Protein AF-A0AAN9JP80-F1 (afdb_monomer_lite)

Secondary structure (DSSP, 8-state):
--S-------S---S-------TT-SS---GGGT--GGGSHHHHHHHHHHHHHHHHHHHHHHHGGGT--HHHHHHHHHHHHSTTTGGGSHHHHHHHS-HHHHHHHHHHHHHHHHHHHHHHHHH--HHHHHH--HHHHHHHHHHHHHHHHHHHHHHHHH--SS--TTHHHHHHHHHHHHH---HHHHHHHHHHTT-TTSHHHHHHHHHHHHHHHHHHHHHHHHHHHH--SS-TTHHHHHHHHHHHHHHHIIIIIHHHHHHHHHTSPTTSPPPHHHHHHHHHHHHHHHHHHHHTTS-HHHHHHHHHHHSPSSHHHHHHHHHHHHHIIIIIHHHHHHHHHHT--GGG--SHHHHHHHHHHHHHHHHHHHHHHHHHHHHTT--HHHHHHHHHHTT---HHHHHHHHHHHHTTSS-HHHHHHHHHHHHHHHHHHHHHHHHH----------S--SSTTS-TTS-EEEEEEESSGGGHHHHHHHHHHT--BTTB-EEEEEEEEEE--SSPPPEEEE--S----S--SSHHHHHHHHHHHHHHHHHHHSTTEEEEEEEEEE-TTTHHHHHHHHHHHHT-SEEEEE-SEEE-TTS-EEES-THHHHHHHHHHHH-SSEEEEEE-S-TTSSS-S-TTSPPEEEEEEE-SSHHHHHHHHHHHHHTTSTTEEEEEEEEEE-TTGGG-----S------S-SHHHHHHHHHHHHHHHHHHHHHTT-TTEEEEEEEESSHHHHHHHHHHHTTS-SEEEEE--TT---TTTTTTGGG-S-GGGHHHHHHHHSTTS---SEEEEEE------TTS--------TTTT-GGGHHHHHHHHTTTTTTSTTTTTSSSSS---TT-TTHHHHHHHHHHHHHHHHHHHHHHHHTHHHHHHH-TTS-HHHHHHHHHHHHHHHHHHHHHHTGGGS-HHHHHHHHHHHHHHHHHHHHHHHHHHTT---HHHHHHHHHHHHHHHHHHHHHHHHHHHHHTTS-HHHHHHHHHHHHHHHHHHHHHHHHHHHHHTTSTTHHHHHHHHHHHHHHHHHHHHHHIIIIIGGG-HHHHHHHHHHHHTT-STTHHHHHHTT----------------PPPPHHHHHHHTHHHHHHHHHHHHHHHTTTTHHHHH---S-TTGGGHHHHHHHHHHHHHHHHTTGGGSGGG----HHHHHHHHHHGGGHHHHHHHHHHH--HHHHHHHHHHHHHHHHHHHHHHHHHTTTTS-HHHHHHHHHHHHHHHHHHHHHHHHHHGGGGTT-TT--

Sequence (1254 aa):
MEDAKNASSLMNVSDNSVICYTPTKTTTNGIWQGDNPLDYSLPLFILQITLVVCVTRFFVFILKPFHQPRIIAEILGGLLLGPSVLGRNENFAKHVFPLKSAMVLETMANIGLIYFLFLVGLEMDISIIKRTGKKTISIAVAGMILPFITGVCASTFLDDKGKNIYHASYALYIGIVLSVTAFPMLARMLAELKLINTDLGKLALSTSLINDVFAWVLLALAIAVSEQNTSNWASLWVVLSNVIFVFFCFLVVRPTILWLISRTPEGKAYTEVQICIVLIGVMISAFVTDVLGTHSMFGAFVYGLVVPNGPLGAAIIEKLEDFVSGLLLPLFYAISGLKTDVTLISGSRAWTFLLTVMPLSCLGKIIGTLVIAGVFQIDNRDGVVLGLLMNTKGLIEMIVLNVGREQKVLGDQIFSIMVMITLLMTAIITPIVALIYRPRKRLVPYKKRTVQNSRLDAEFRVLVCIHTPRNVPTIINLLEATHPHKRSPICAYVLHLVELTGRASAMLVVHANRQSGGPALNKTQAQTDNIITAFRNFEEYVGHFSVYPLTAISPYSSMHEDICHLAEDKRVPVVIIPFHKQQTVDGEMLDTNPAFRMVNHNLLQNSPCSVGILVDRGLNGSNRLTANLASHQVAVLYFGGPDDREALAYGWRMSRHPRVSLTVTHFIPSKDATKTQPMDQFSTIDYQIPNNIERDHMLDEDYINEFKMVSANDGKVTYLERVVSNGEETVATIRSMNNVHDLLIVGRGQGTTSPLTDGLTDWSECPELGAIGDLLASSDFETTASVLVMHQYVGQGPEGEEIFVSERPWETSENYHNVKQQNMQRYTMGHRIIMTISEQNEVPTRVEGKFQAIIVCFILGLGSLVAWNSMLTVGDYYYKLFPRYHPSRVLTIIYQPFALVTMIILTRNESRINTRRRNLVGYTLFFISTLLVLLLDVATSGKGGIGPYIGICVLAACFGVADAHVQGGMVGDLSFMCPEFIQSFLAGLAASGALASGLRLLTKAGFDKSDNGLRSGAMLFFAISTFFEFLCIILYAIYFPKLSIVKYYRSKAALEGSTTVSADLAAAGIQYETNQQVGFDTKQEERLSHKQLLLQNMDYAADLFLIYVLTLSIFPGFLYENTGSHQLGAWYALVLIAMYNIWDLISRYIPHIKCLKLESRKGLLIAILSRFLLIPAFYYTEKWGDQGWMILLVSFLGLTNGYLTVCVLTVAPKGYKGPEQNALGNLLVLFLLLGIFSGVALDWLWLVGKPQGF

Structure (mmCIF, N/CA/C/O backbone):
data_AF-A0AAN9JP80-F1
#
_entry.id   AF-A0AAN9JP80-F1
#
loop_
_atom_site.group_PDB
_atom_site.id
_atom_site.type_symbol
_atom_site.label_atom_id
_atom_site.label_alt_id
_atom_site.label_comp_id
_atom_site.label_asym_id
_atom_site.label_entity_id
_atom_site.label_seq_id
_atom_site.pdbx_PDB_ins_code
_atom_site.Cartn_x
_atom_site.Cartn_y
_atom_site.Cartn_z
_atom_site.occupancy
_atom_site.B_iso_or_equiv
_atom_site.auth_seq_id
_atom_site.auth_comp_id
_atom_site.auth_asym_id
_atom_site.auth_atom_id
_atom_site.pdbx_PDB_model_num
ATOM 1 N N . MET A 1 1 ? 44.370 -15.336 -32.551 1.00 35.28 1 MET A N 1
ATOM 2 C CA . MET A 1 1 ? 45.468 -14.467 -32.087 1.00 35.28 1 MET A CA 1
ATOM 3 C C . MET A 1 1 ? 45.604 -13.415 -33.175 1.00 35.28 1 MET A C 1
ATOM 5 O O . MET A 1 1 ? 45.766 -13.840 -34.305 1.00 35.28 1 MET A O 1
ATOM 9 N N . GLU A 1 2 ? 45.350 -12.141 -32.833 1.00 27.05 2 GLU A N 1
ATOM 10 C CA . GLU A 1 2 ? 45.370 -10.936 -33.708 1.00 27.05 2 GLU A CA 1
ATOM 11 C C . GLU A 1 2 ? 44.425 -11.014 -34.929 1.00 27.05 2 GLU A C 1
ATOM 13 O O . GLU A 1 2 ? 44.784 -11.543 -35.961 1.00 27.05 2 GLU A O 1
ATOM 18 N N . ASP A 1 3 ? 43.115 -10.757 -34.806 1.00 26.59 3 ASP A N 1
ATOM 19 C CA . ASP A 1 3 ? 42.529 -9.463 -35.213 1.00 26.59 3 ASP A CA 1
ATOM 20 C C . ASP A 1 3 ? 41.063 -9.321 -34.737 1.00 26.59 3 ASP A C 1
ATOM 22 O O . ASP A 1 3 ? 40.109 -9.451 -35.500 1.00 26.59 3 ASP A O 1
ATOM 26 N N . ALA A 1 4 ? 40.843 -9.067 -33.444 1.00 27.27 4 ALA A N 1
ATOM 27 C CA . ALA A 1 4 ? 39.492 -8.808 -32.912 1.00 27.27 4 ALA A CA 1
ATOM 28 C C . ALA A 1 4 ? 39.464 -7.711 -31.833 1.00 27.27 4 ALA A C 1
ATOM 30 O O . ALA A 1 4 ? 38.589 -7.697 -30.970 1.00 27.27 4 ALA A O 1
ATOM 31 N N . LYS A 1 5 ? 40.452 -6.803 -31.841 1.00 28.41 5 LYS A N 1
ATOM 32 C CA . LYS A 1 5 ? 40.625 -5.772 -30.800 1.00 28.41 5 LYS A CA 1
ATOM 33 C C . LYS A 1 5 ? 40.173 -4.354 -31.171 1.00 28.41 5 LYS A C 1
ATOM 35 O O . LYS A 1 5 ? 40.213 -3.502 -30.296 1.00 28.41 5 LYS A O 1
ATOM 40 N N . ASN A 1 6 ? 39.667 -4.098 -32.380 1.00 27.14 6 ASN A N 1
ATOM 41 C CA . ASN A 1 6 ? 39.273 -2.743 -32.802 1.00 27.14 6 ASN A CA 1
ATOM 42 C C . ASN A 1 6 ? 37.806 -2.637 -33.249 1.00 27.14 6 ASN A C 1
ATOM 44 O O . ASN A 1 6 ? 37.518 -2.374 -34.411 1.00 27.14 6 ASN A O 1
ATOM 48 N N . ALA A 1 7 ? 36.869 -2.777 -32.310 1.00 26.48 7 ALA A N 1
ATOM 49 C CA . ALA A 1 7 ? 35.491 -2.307 -32.493 1.00 26.48 7 ALA A CA 1
ATOM 50 C C . ALA A 1 7 ? 35.003 -1.580 -31.231 1.00 26.48 7 ALA A C 1
ATOM 52 O O . ALA A 1 7 ? 34.040 -1.962 -30.573 1.00 26.48 7 ALA A O 1
ATOM 53 N N . SER A 1 8 ? 35.735 -0.529 -30.867 1.00 30.20 8 SER A N 1
ATOM 54 C CA . SER A 1 8 ? 35.317 0.501 -29.924 1.00 30.20 8 SER A CA 1
ATOM 55 C C . SER A 1 8 ? 34.842 1.718 -30.715 1.00 30.20 8 SER A C 1
ATOM 57 O O . SER A 1 8 ? 35.670 2.442 -31.262 1.00 30.20 8 SER A O 1
ATOM 59 N N . SER A 1 9 ? 33.533 1.943 -30.802 1.00 26.69 9 SER A N 1
ATOM 60 C CA . SER A 1 9 ? 32.929 3.285 -30.781 1.00 26.69 9 SER A CA 1
ATOM 61 C C . SER A 1 9 ? 31.420 3.229 -31.040 1.00 26.69 9 SER A C 1
ATOM 63 O O . SER A 1 9 ? 30.956 2.547 -31.944 1.00 26.69 9 SER A O 1
ATOM 65 N N . LEU A 1 10 ? 30.702 4.035 -30.252 1.00 29.56 10 LEU A N 1
ATOM 66 C CA . LEU A 1 10 ? 29.401 4.645 -30.543 1.00 29.56 10 LEU A CA 1
ATOM 67 C C . LEU A 1 10 ? 28.149 3.749 -30.479 1.00 29.56 10 LEU A C 1
ATOM 69 O O . LEU A 1 10 ? 27.840 2.961 -31.368 1.00 29.56 10 LEU A O 1
ATOM 73 N N . MET A 1 11 ? 27.343 4.020 -29.445 1.00 33.41 11 MET A N 1
ATOM 74 C CA . MET A 1 11 ? 25.882 3.901 -29.466 1.00 33.41 11 MET A CA 1
ATOM 75 C C . MET A 1 11 ? 25.316 4.747 -30.619 1.00 33.41 11 MET A C 1
ATOM 77 O O . MET A 1 11 ? 24.950 5.904 -30.440 1.00 33.41 11 MET A O 1
ATOM 81 N N . ASN A 1 12 ? 25.319 4.184 -31.821 1.00 36.22 12 ASN A N 1
ATOM 82 C CA . ASN A 1 12 ? 24.440 4.543 -32.927 1.00 36.22 12 ASN A CA 1
ATOM 83 C C . ASN A 1 12 ? 24.578 3.432 -33.969 1.00 36.22 12 ASN A C 1
ATOM 85 O O . ASN A 1 12 ? 25.439 3.500 -34.842 1.00 36.22 12 ASN A O 1
ATOM 89 N N . VAL A 1 13 ? 23.798 2.357 -33.846 1.00 35.06 13 VAL A N 1
ATOM 90 C CA . VAL A 1 13 ? 23.847 1.272 -34.833 1.00 35.06 13 VAL A CA 1
ATOM 91 C C . VAL A 1 13 ? 22.434 0.910 -35.260 1.00 35.06 13 VAL A C 1
ATOM 93 O O . VAL A 1 13 ? 21.697 0.215 -34.570 1.00 35.06 13 VAL A O 1
ATOM 96 N N . SER A 1 14 ? 22.095 1.425 -36.435 1.00 33.16 14 SER A N 1
ATOM 97 C CA . SER A 1 14 ? 21.049 0.955 -37.334 1.00 33.16 14 SER A CA 1
ATOM 98 C C . SER A 1 14 ? 21.149 -0.555 -37.595 1.00 33.16 14 SER A C 1
ATOM 100 O O . SER A 1 14 ? 22.218 -1.016 -37.984 1.00 33.16 14 SER A O 1
ATOM 102 N N . ASP A 1 15 ? 20.029 -1.261 -37.411 1.00 38.06 15 ASP A N 1
ATOM 103 C CA . ASP A 1 15 ? 19.482 -2.496 -38.030 1.00 38.06 15 ASP A CA 1
ATOM 104 C C . ASP A 1 15 ? 20.354 -3.642 -38.613 1.00 38.06 15 ASP A C 1
ATOM 106 O O . ASP A 1 15 ? 19.784 -4.662 -38.981 1.00 38.06 15 ASP A O 1
ATOM 110 N N . ASN A 1 16 ? 21.687 -3.577 -38.667 1.00 35.97 16 ASN A N 1
ATOM 111 C CA . ASN A 1 16 ? 22.542 -4.588 -39.315 1.00 35.97 16 ASN A CA 1
ATOM 112 C C . ASN A 1 16 ? 23.730 -5.047 -38.443 1.00 35.97 16 ASN A C 1
ATOM 114 O O . ASN A 1 16 ? 24.843 -5.233 -38.939 1.00 35.97 16 ASN A O 1
ATOM 118 N N . SER A 1 17 ? 23.538 -5.251 -37.136 1.00 41.06 17 SER A N 1
ATOM 119 C CA . SER A 1 17 ? 24.544 -5.934 -36.310 1.00 41.06 17 SER A CA 1
ATOM 120 C C . SER A 1 17 ? 24.341 -7.455 -36.361 1.00 41.06 17 SER A C 1
ATOM 122 O O . SER A 1 17 ? 23.389 -8.003 -35.811 1.00 41.06 17 SER A O 1
ATOM 124 N N . VAL A 1 18 ? 25.254 -8.167 -37.029 1.00 50.19 18 VAL A N 1
ATOM 125 C CA . VAL A 1 18 ? 25.294 -9.638 -36.994 1.00 50.19 18 VAL A CA 1
ATOM 126 C C . VAL A 1 18 ? 25.850 -10.069 -35.636 1.00 50.19 18 VAL A C 1
ATOM 128 O O . VAL A 1 18 ? 27.041 -9.927 -35.363 1.00 50.19 18 VAL A O 1
ATOM 131 N N . ILE A 1 19 ? 24.979 -10.572 -34.760 1.00 52.06 19 ILE A N 1
ATOM 132 C CA . ILE A 1 19 ? 25.363 -11.076 -33.436 1.00 52.06 19 ILE A CA 1
ATOM 133 C C . ILE A 1 19 ? 25.760 -12.550 -33.571 1.00 52.06 19 ILE A C 1
ATOM 135 O O . ILE A 1 19 ? 24.911 -13.440 -33.561 1.00 52.06 19 ILE A O 1
ATOM 139 N N . CYS A 1 20 ? 27.060 -12.825 -33.668 1.00 55.38 20 CYS A N 1
ATOM 140 C CA . CYS A 1 20 ? 27.582 -14.188 -33.576 1.00 55.38 20 CYS A CA 1
ATOM 141 C C . CYS A 1 20 ? 27.638 -14.620 -32.100 1.00 55.38 20 CYS A C 1
ATOM 143 O O . CYS A 1 20 ? 28.465 -14.118 -31.339 1.00 55.38 20 CYS A O 1
ATOM 145 N N . TYR A 1 21 ? 26.783 -15.559 -31.685 1.00 56.91 21 TYR A N 1
ATOM 146 C CA . TYR A 1 21 ? 26.838 -16.180 -30.356 1.00 56.91 21 TYR A CA 1
ATOM 147 C C . TYR A 1 21 ? 26.881 -17.706 -30.467 1.00 56.91 21 TYR A C 1
ATOM 149 O O . TYR A 1 21 ? 26.377 -18.290 -31.422 1.00 56.91 21 TYR A O 1
ATOM 157 N N . THR A 1 22 ? 27.511 -18.364 -29.494 1.00 56.00 22 THR A N 1
ATOM 158 C CA . THR A 1 22 ? 27.581 -19.829 -29.428 1.00 56.00 22 THR A CA 1
ATOM 159 C C . THR A 1 22 ? 26.294 -20.374 -28.793 1.00 56.00 22 THR A C 1
ATOM 161 O O . THR A 1 22 ? 26.049 -20.092 -27.619 1.00 56.00 22 THR A O 1
ATOM 164 N N . PRO A 1 23 ? 25.471 -21.173 -29.503 1.00 58.00 23 PRO A N 1
ATOM 165 C CA . PRO A 1 23 ? 24.195 -21.684 -28.978 1.00 58.00 23 PRO A CA 1
ATOM 166 C C . PRO A 1 23 ? 24.345 -22.691 -27.823 1.00 58.00 23 PRO A C 1
ATOM 168 O O . PRO A 1 23 ? 23.365 -23.066 -27.191 1.00 58.00 23 PRO A O 1
ATOM 171 N N . THR A 1 24 ? 25.567 -23.160 -27.552 1.00 56.00 24 THR A N 1
ATOM 172 C CA . THR A 1 24 ? 25.859 -24.337 -26.720 1.00 56.00 24 THR A CA 1
ATOM 173 C C . THR A 1 24 ? 26.119 -24.045 -25.236 1.00 56.00 24 THR A C 1
ATOM 175 O O . THR A 1 24 ? 26.368 -24.977 -24.477 1.00 56.00 24 THR A O 1
ATOM 178 N N . LYS A 1 25 ? 26.053 -22.785 -24.782 1.00 72.62 25 LYS A N 1
ATOM 179 C CA . LYS A 1 25 ? 26.340 -22.396 -23.384 1.00 72.62 25 LYS A CA 1
ATOM 180 C C . LYS A 1 25 ? 25.070 -22.142 -22.558 1.00 72.62 25 LYS A C 1
ATOM 182 O O . LYS A 1 25 ? 24.795 -21.016 -22.143 1.00 72.62 25 LYS A O 1
ATOM 187 N N . THR A 1 26 ? 24.297 -23.191 -22.283 1.00 77.44 26 THR A N 1
ATOM 188 C CA . THR A 1 26 ? 23.105 -23.120 -21.412 1.00 77.44 26 THR A CA 1
ATOM 189 C C . THR A 1 26 ? 23.448 -23.243 -19.925 1.00 77.44 26 THR A C 1
ATOM 191 O O . THR A 1 26 ? 22.998 -22.415 -19.134 1.00 77.44 26 THR A O 1
ATOM 194 N N . THR A 1 27 ? 24.270 -24.227 -19.547 1.00 79.12 27 THR A N 1
ATOM 195 C CA . THR A 1 27 ? 24.657 -24.543 -18.157 1.00 79.12 27 THR A CA 1
ATOM 196 C C . THR A 1 27 ? 26.164 -24.406 -17.941 1.00 79.12 27 THR A C 1
ATOM 198 O O . THR A 1 27 ? 26.942 -24.797 -18.805 1.00 79.12 27 THR A O 1
ATOM 201 N N . THR A 1 28 ? 26.573 -23.876 -16.784 1.00 80.81 28 THR A N 1
ATOM 202 C CA . THR A 1 28 ? 27.987 -23.703 -16.398 1.00 80.81 28 THR A CA 1
ATOM 203 C C . THR A 1 28 ? 28.578 -24.980 -15.795 1.00 80.81 28 THR A C 1
ATOM 205 O O . THR A 1 28 ? 27.864 -25.709 -15.107 1.00 80.81 28 THR A O 1
ATOM 208 N N . ASN A 1 29 ? 29.884 -25.214 -15.977 1.00 79.12 29 ASN A N 1
ATOM 209 C CA . ASN A 1 29 ? 30.603 -26.280 -15.270 1.00 79.12 29 ASN A CA 1
ATOM 210 C C . ASN A 1 29 ? 31.083 -25.857 -13.859 1.00 79.12 29 ASN A C 1
ATOM 212 O O . ASN A 1 29 ? 31.622 -26.668 -13.107 1.00 79.12 29 ASN A O 1
ATOM 216 N N . GLY A 1 30 ? 30.844 -24.595 -13.474 1.00 73.25 30 GLY A N 1
ATOM 217 C CA . GLY A 1 30 ? 31.097 -24.044 -12.140 1.00 73.25 30 GLY A CA 1
ATOM 218 C C . GLY A 1 30 ? 32.299 -23.094 -12.061 1.00 73.25 30 GLY A C 1
ATOM 219 O O . GLY A 1 30 ? 33.297 -23.258 -12.758 1.00 73.25 30 GLY A O 1
ATOM 220 N N . ILE A 1 31 ? 32.225 -22.120 -11.143 1.00 80.19 31 ILE A N 1
ATOM 221 C CA . ILE A 1 31 ? 33.268 -21.093 -10.913 1.00 80.19 31 ILE A CA 1
ATOM 222 C C . ILE A 1 31 ? 34.643 -21.714 -10.625 1.00 80.19 31 ILE A C 1
ATOM 224 O O . ILE A 1 31 ? 35.667 -21.201 -11.068 1.00 80.19 31 ILE A O 1
ATOM 228 N N . TRP A 1 32 ? 34.672 -22.847 -9.920 1.00 78.25 32 TRP A N 1
ATOM 229 C CA . TRP A 1 32 ? 35.906 -23.549 -9.551 1.00 78.25 32 TRP A CA 1
ATOM 230 C C . TRP A 1 32 ? 36.623 -24.212 -10.732 1.00 78.25 32 TRP A C 1
ATOM 232 O O . TRP A 1 32 ? 37.787 -24.575 -10.604 1.00 78.25 32 TRP A O 1
ATOM 242 N N . GLN A 1 33 ? 35.954 -24.345 -11.880 1.00 75.31 33 GLN A N 1
ATOM 243 C CA . GLN A 1 33 ? 36.550 -24.831 -13.127 1.00 75.31 33 GLN A CA 1
ATOM 244 C C . GLN A 1 33 ? 37.004 -23.684 -14.049 1.00 75.31 33 GLN A C 1
ATOM 246 O O . GLN A 1 33 ? 37.430 -23.929 -15.172 1.00 75.31 33 GLN A O 1
ATOM 251 N N . GLY A 1 34 ? 36.936 -22.431 -13.575 1.00 75.62 34 GLY A N 1
ATOM 252 C CA . GLY A 1 34 ? 37.342 -21.239 -14.327 1.00 75.62 34 GLY A CA 1
ATOM 253 C C . GLY A 1 34 ? 36.248 -20.638 -15.217 1.00 75.62 34 GLY A C 1
ATOM 254 O O . GLY A 1 34 ? 36.505 -19.650 -15.903 1.00 75.62 34 GLY A O 1
ATOM 255 N N . ASP A 1 35 ? 35.030 -21.189 -15.189 1.00 81.88 35 ASP A N 1
ATOM 256 C CA . ASP A 1 35 ? 33.885 -20.670 -15.937 1.00 81.88 35 ASP A CA 1
ATOM 257 C C . ASP A 1 35 ? 33.253 -19.455 -15.238 1.00 81.88 35 ASP A C 1
ATOM 259 O O . ASP A 1 35 ? 32.957 -19.488 -14.041 1.00 81.88 35 ASP A O 1
ATOM 263 N N . ASN A 1 36 ? 32.942 -18.401 -16.000 1.00 79.31 36 ASN A N 1
ATOM 264 C CA . ASN A 1 36 ? 32.096 -17.313 -15.513 1.00 79.31 36 ASN A CA 1
ATOM 265 C C . ASN A 1 36 ? 30.610 -17.677 -15.718 1.00 79.31 36 ASN A C 1
ATOM 267 O O . ASN A 1 36 ? 30.174 -17.816 -16.864 1.00 79.31 36 ASN A O 1
ATOM 271 N N . PRO A 1 37 ? 29.792 -17.802 -14.655 1.00 82.62 37 PRO A N 1
ATOM 272 C CA . PRO A 1 37 ? 28.384 -18.180 -14.784 1.00 82.62 37 PRO A CA 1
ATOM 273 C C . PRO A 1 37 ? 27.553 -17.159 -15.575 1.00 82.62 37 PRO A C 1
ATOM 275 O O . PRO A 1 37 ? 26.556 -17.544 -16.181 1.00 82.62 37 PRO A O 1
ATOM 278 N N . LEU A 1 38 ? 27.969 -15.888 -15.626 1.00 83.31 38 LEU A N 1
ATOM 279 C CA . LEU A 1 38 ? 27.274 -14.831 -16.376 1.00 83.31 38 LEU A CA 1
ATOM 280 C C . LEU A 1 38 ? 27.395 -14.992 -17.899 1.00 83.31 38 LEU A C 1
ATOM 282 O O . LEU A 1 38 ? 26.623 -14.403 -18.655 1.00 83.31 38 LEU A O 1
ATOM 286 N N . ASP A 1 39 ? 28.332 -15.816 -18.371 1.00 81.12 39 ASP A N 1
ATOM 287 C CA . ASP A 1 39 ? 28.460 -16.102 -19.798 1.00 81.12 39 ASP A CA 1
ATOM 288 C C . ASP A 1 39 ? 27.402 -17.092 -20.301 1.00 81.12 39 ASP A C 1
ATOM 290 O O . ASP A 1 39 ? 27.138 -17.130 -21.509 1.00 81.12 39 ASP A O 1
ATOM 294 N N . TYR A 1 40 ? 26.767 -17.833 -19.389 1.00 84.50 40 TYR A N 1
ATOM 295 C CA . TYR A 1 40 ? 25.780 -18.872 -19.667 1.00 84.50 40 TYR A CA 1
ATOM 296 C C . TYR A 1 40 ? 24.348 -18.346 -19.515 1.00 84.50 40 TYR A C 1
ATOM 298 O O . TYR A 1 40 ? 24.049 -17.568 -18.609 1.00 84.50 40 TYR A O 1
ATOM 306 N N . SER A 1 41 ? 23.438 -18.799 -20.382 1.00 85.00 41 SER A N 1
ATOM 307 C CA . SER A 1 41 ? 22.076 -18.250 -20.447 1.00 85.00 41 SER A CA 1
ATOM 308 C C . SER A 1 41 ? 21.244 -18.521 -19.189 1.00 85.00 41 SER A C 1
ATOM 310 O O . SER A 1 41 ? 20.550 -17.619 -18.728 1.00 85.00 41 SER A O 1
ATOM 312 N N . LEU A 1 42 ? 21.310 -19.729 -18.609 1.00 86.25 42 LEU A N 1
ATOM 313 C CA . LEU A 1 42 ? 20.468 -20.091 -17.461 1.00 86.25 42 LEU A CA 1
ATOM 314 C C . LEU A 1 42 ? 20.878 -19.368 -16.160 1.00 86.25 42 LEU A C 1
ATOM 316 O O . LEU A 1 42 ? 20.005 -18.747 -15.552 1.00 86.25 42 LEU A O 1
ATOM 320 N N . PRO A 1 43 ? 22.156 -19.378 -15.716 1.00 87.62 43 PRO A N 1
ATOM 321 C CA . PRO A 1 43 ? 22.548 -18.670 -14.495 1.00 87.62 43 PRO A CA 1
ATOM 322 C C . PRO A 1 43 ? 22.343 -17.155 -14.604 1.00 87.62 43 PRO A C 1
ATOM 324 O O . PRO A 1 43 ? 21.895 -16.525 -13.646 1.00 87.62 43 PRO A O 1
ATOM 327 N N . LEU A 1 44 ? 22.614 -16.577 -15.781 1.00 88.06 44 LEU A N 1
ATOM 328 C CA . LEU A 1 44 ? 22.364 -15.163 -16.048 1.00 88.06 44 LEU A CA 1
ATOM 329 C C . LEU A 1 44 ? 20.871 -14.829 -15.957 1.00 88.06 44 LEU A C 1
ATOM 331 O O . LEU A 1 44 ? 20.503 -13.852 -15.314 1.00 88.06 44 LEU A O 1
ATOM 335 N N . PHE A 1 45 ? 20.006 -15.656 -16.544 1.00 89.25 45 PHE A N 1
ATOM 336 C CA . PHE A 1 45 ? 18.561 -15.463 -16.475 1.00 89.25 45 PHE A CA 1
ATOM 337 C C . PHE A 1 45 ? 18.022 -15.563 -15.039 1.00 89.25 45 PHE A C 1
ATOM 339 O O . PHE A 1 45 ? 17.223 -14.727 -14.621 1.00 89.25 45 PHE A O 1
ATOM 346 N N . ILE A 1 46 ? 18.508 -16.526 -14.245 1.00 89.50 46 ILE A N 1
ATOM 347 C CA . ILE A 1 46 ? 18.158 -16.641 -12.819 1.00 89.50 46 ILE A CA 1
ATOM 348 C C . ILE A 1 46 ? 18.578 -15.377 -12.058 1.00 89.50 46 ILE A C 1
ATOM 350 O O . ILE A 1 46 ? 17.792 -14.842 -11.271 1.00 89.50 46 ILE A O 1
ATOM 354 N N . LEU A 1 47 ? 19.788 -14.866 -12.312 1.00 89.56 47 LEU A N 1
ATOM 355 C CA . LEU A 1 47 ? 20.258 -13.613 -11.721 1.00 89.56 47 LEU A CA 1
ATOM 356 C C . LEU A 1 47 ? 19.366 -12.432 -12.128 1.00 89.56 47 LEU A C 1
ATOM 358 O O . LEU A 1 47 ? 18.974 -11.650 -11.265 1.00 89.56 47 LEU A O 1
ATOM 362 N N . GLN A 1 48 ? 19.017 -12.317 -13.411 1.00 90.56 48 GLN A N 1
ATOM 363 C CA . GLN A 1 48 ? 18.153 -11.257 -13.935 1.00 90.56 48 GLN A CA 1
ATOM 364 C C . GLN A 1 48 ? 16.765 -11.283 -13.295 1.00 90.56 48 GLN A C 1
ATOM 366 O O . GLN A 1 48 ? 16.315 -10.247 -12.812 1.00 90.56 48 GLN A O 1
ATOM 371 N N . ILE A 1 49 ? 16.109 -12.448 -13.228 1.00 91.31 49 ILE A N 1
ATOM 372 C CA . ILE A 1 49 ? 14.814 -12.594 -12.547 1.00 91.31 49 ILE A CA 1
ATOM 373 C C . ILE A 1 49 ? 14.942 -12.177 -11.084 1.00 91.31 49 ILE A C 1
ATOM 375 O O . ILE A 1 49 ? 14.138 -11.382 -10.602 1.00 91.31 49 ILE A O 1
ATOM 379 N N . THR A 1 50 ? 15.956 -12.687 -10.382 1.00 90.31 50 THR A N 1
ATOM 380 C CA . THR A 1 50 ? 16.169 -12.387 -8.959 1.00 90.31 50 THR A CA 1
ATOM 381 C C . THR A 1 50 ? 16.318 -10.884 -8.745 1.00 90.31 50 THR A C 1
ATOM 383 O O . THR A 1 50 ? 15.640 -10.295 -7.908 1.00 90.31 50 THR A O 1
ATOM 386 N N . LEU A 1 51 ? 17.153 -10.240 -9.556 1.00 90.50 51 LEU A N 1
ATOM 387 C CA . LEU A 1 51 ? 17.435 -8.814 -9.488 1.00 90.50 51 LEU A CA 1
ATOM 388 C C . LEU A 1 51 ? 16.201 -7.965 -9.841 1.00 90.50 51 LEU A C 1
ATOM 390 O O . LEU A 1 51 ? 15.882 -7.031 -9.105 1.00 90.50 51 LEU A O 1
ATOM 394 N N . VAL A 1 52 ? 15.452 -8.325 -10.889 1.00 91.62 52 VAL A N 1
ATOM 395 C CA . VAL A 1 52 ? 14.183 -7.671 -11.246 1.00 91.62 52 VAL A CA 1
ATOM 396 C C . VAL A 1 52 ? 13.168 -7.791 -10.108 1.00 91.62 52 VAL A C 1
ATOM 398 O O . VAL A 1 52 ? 12.601 -6.787 -9.678 1.00 91.62 52 VAL A O 1
ATOM 401 N N . VAL A 1 53 ? 12.952 -8.987 -9.560 1.00 90.56 53 VAL A N 1
ATOM 402 C CA . VAL A 1 53 ? 11.980 -9.195 -8.477 1.00 90.56 53 VAL A CA 1
ATOM 403 C C . VAL A 1 53 ? 12.403 -8.452 -7.210 1.00 90.56 53 VAL A C 1
ATOM 405 O O . VAL A 1 53 ? 11.582 -7.756 -6.618 1.00 90.56 53 VAL A O 1
ATOM 408 N N . CYS A 1 54 ? 13.672 -8.523 -6.803 1.00 89.50 54 CYS A N 1
ATOM 409 C CA . CYS A 1 54 ? 14.163 -7.808 -5.624 1.00 89.50 54 CYS A CA 1
ATOM 410 C C . CYS A 1 54 ? 13.973 -6.290 -5.750 1.00 89.50 54 CYS A C 1
ATOM 412 O O . CYS A 1 54 ? 13.440 -5.662 -4.834 1.00 89.50 54 CYS A O 1
ATOM 414 N N . VAL A 1 55 ? 14.353 -5.701 -6.889 1.00 89.12 55 VAL A N 1
ATOM 415 C CA . VAL A 1 55 ? 14.235 -4.253 -7.119 1.00 89.12 55 VAL A CA 1
ATOM 416 C C . VAL A 1 55 ? 12.773 -3.814 -7.181 1.00 89.12 55 VAL A C 1
ATOM 418 O O . VAL A 1 55 ? 12.390 -2.834 -6.543 1.00 89.12 55 VAL A O 1
ATOM 421 N N . THR A 1 56 ? 11.927 -4.545 -7.904 1.00 89.69 56 THR A N 1
ATOM 422 C CA . THR A 1 56 ? 10.501 -4.204 -8.003 1.00 89.69 56 THR A CA 1
ATOM 423 C C . THR A 1 56 ? 9.793 -4.340 -6.652 1.00 89.69 56 THR A C 1
ATOM 425 O O . THR A 1 56 ? 9.022 -3.459 -6.276 1.00 89.69 56 THR A O 1
ATOM 428 N N . ARG A 1 57 ? 10.104 -5.369 -5.849 1.00 86.88 57 ARG A N 1
ATOM 429 C CA . ARG A 1 57 ? 9.561 -5.528 -4.485 1.00 86.88 57 ARG A CA 1
ATOM 430 C C . ARG A 1 57 ? 10.037 -4.445 -3.525 1.00 86.88 57 ARG A C 1
ATOM 432 O O . ARG A 1 57 ? 9.242 -3.978 -2.710 1.00 86.88 57 ARG A O 1
ATOM 439 N N . PHE A 1 58 ? 11.286 -4.009 -3.652 1.00 85.94 58 PHE A N 1
ATOM 440 C CA . PHE A 1 58 ? 11.805 -2.864 -2.911 1.00 85.94 58 PHE A CA 1
ATOM 441 C C . PHE A 1 58 ? 11.001 -1.591 -3.216 1.00 85.94 58 PHE A C 1
ATOM 443 O O . PHE A 1 58 ? 10.534 -0.927 -2.290 1.00 85.94 58 PHE A O 1
ATOM 450 N N . PHE A 1 59 ? 10.725 -1.301 -4.492 1.00 86.81 59 PHE A N 1
ATOM 451 C CA . PHE A 1 59 ? 9.863 -0.173 -4.856 1.00 86.81 59 PHE A CA 1
ATOM 452 C C . PHE A 1 59 ? 8.424 -0.332 -4.363 1.00 86.81 59 PHE A C 1
ATOM 454 O O . PHE A 1 59 ? 7.855 0.641 -3.876 1.00 86.81 59 PHE A O 1
ATOM 461 N N . VAL A 1 60 ? 7.840 -1.536 -4.411 1.00 84.69 60 VAL A N 1
ATOM 462 C CA . VAL A 1 60 ? 6.505 -1.783 -3.834 1.00 84.69 60 VAL A CA 1
ATOM 463 C C . VAL A 1 60 ? 6.495 -1.438 -2.347 1.00 84.69 60 VAL A C 1
ATOM 465 O O . VAL A 1 60 ? 5.576 -0.768 -1.889 1.00 84.69 60 VAL A O 1
ATOM 468 N N . PHE A 1 61 ? 7.518 -1.843 -1.591 1.00 82.50 61 PHE A N 1
ATOM 469 C CA . PHE A 1 61 ? 7.623 -1.533 -0.165 1.00 82.50 61 PHE A CA 1
ATOM 470 C C . PHE A 1 61 ? 7.661 -0.019 0.103 1.00 82.50 61 PHE A C 1
ATOM 472 O O . PHE A 1 61 ? 6.952 0.464 0.984 1.00 82.50 61 PHE A O 1
ATOM 479 N N . ILE A 1 62 ? 8.423 0.734 -0.696 1.00 80.44 62 ILE A N 1
ATOM 480 C CA . ILE A 1 62 ? 8.553 2.198 -0.574 1.00 80.44 62 ILE A CA 1
ATOM 481 C C . ILE A 1 62 ? 7.278 2.927 -0.989 1.00 80.44 62 ILE A C 1
ATOM 483 O O . ILE A 1 62 ? 6.918 3.937 -0.389 1.00 80.44 62 ILE A O 1
ATOM 487 N N . LEU A 1 63 ? 6.611 2.439 -2.034 1.00 82.19 63 LEU A N 1
ATOM 488 C CA . LEU A 1 63 ? 5.465 3.103 -2.647 1.00 82.19 63 LEU A CA 1
ATOM 489 C C . LEU A 1 63 ? 4.126 2.708 -2.000 1.00 82.19 63 LEU A C 1
ATOM 491 O O . LEU A 1 63 ? 3.144 3.438 -2.138 1.00 82.19 63 LEU A O 1
ATOM 495 N N . LYS A 1 64 ? 4.088 1.622 -1.215 1.00 76.00 64 LYS A N 1
ATOM 496 C CA . LYS A 1 64 ? 2.896 1.162 -0.482 1.00 76.00 64 LYS A CA 1
ATOM 497 C C . LYS A 1 64 ? 2.239 2.243 0.398 1.00 76.00 64 LYS A C 1
ATOM 499 O O . LYS A 1 64 ? 1.018 2.367 0.330 1.00 76.00 64 LYS A O 1
ATOM 504 N N . PRO A 1 65 ? 2.967 3.076 1.177 1.00 71.69 65 PRO A N 1
ATOM 505 C CA . PRO A 1 65 ? 2.362 4.151 1.974 1.00 71.69 65 PRO A CA 1
ATOM 506 C C . PRO A 1 65 ? 1.649 5.223 1.136 1.00 71.69 65 PRO A C 1
ATOM 508 O O . PRO A 1 65 ? 0.767 5.919 1.638 1.00 71.69 65 PRO A O 1
ATOM 511 N N . PHE A 1 66 ? 2.021 5.357 -0.138 1.00 71.00 66 PHE A N 1
ATOM 512 C CA . PHE A 1 66 ? 1.433 6.311 -1.075 1.00 71.00 66 PHE A CA 1
ATOM 513 C C . PHE A 1 66 ? 0.214 5.751 -1.818 1.00 71.00 66 PHE A C 1
ATOM 515 O O . PHE A 1 66 ? -0.306 6.441 -2.692 1.00 71.00 66 PHE A O 1
ATOM 522 N N . HIS A 1 67 ? -0.241 4.536 -1.475 1.00 73.12 67 HIS A N 1
ATOM 523 C CA . HIS A 1 67 ? -1.322 3.825 -2.171 1.00 73.12 67 HIS A CA 1
ATOM 524 C C . HIS A 1 67 ? -1.044 3.707 -3.674 1.00 73.12 67 HIS A C 1
ATOM 526 O O . HIS A 1 67 ? -1.930 3.885 -4.499 1.00 73.12 67 HIS A O 1
ATOM 532 N N . GLN A 1 68 ? 0.222 3.516 -4.045 1.00 81.94 68 GLN A N 1
ATOM 533 C CA . GLN A 1 68 ? 0.610 3.443 -5.447 1.00 81.94 68 GLN A CA 1
ATOM 534 C C . GLN A 1 68 ? 0.446 2.013 -5.959 1.00 81.94 68 GLN A C 1
ATOM 536 O O . GLN A 1 68 ? 0.983 1.087 -5.338 1.00 81.94 68 GLN A O 1
ATOM 541 N N . PRO A 1 69 ? -0.215 1.825 -7.113 1.00 80.19 69 PRO A N 1
ATOM 542 C CA . PRO A 1 69 ? -0.361 0.508 -7.700 1.00 80.19 69 PRO A CA 1
ATOM 543 C C . PRO A 1 69 ? 0.984 -0.144 -8.026 1.00 80.19 69 PRO A C 1
ATOM 545 O O . PRO A 1 69 ? 1.936 0.498 -8.480 1.00 80.19 69 PRO A O 1
ATOM 548 N N . ARG A 1 70 ? 1.032 -1.469 -7.876 1.00 83.31 70 ARG A N 1
ATOM 549 C CA . ARG A 1 70 ? 2.238 -2.289 -8.070 1.00 83.31 70 ARG A CA 1
ATOM 550 C C . ARG A 1 70 ? 2.923 -2.105 -9.434 1.00 83.31 70 ARG A C 1
ATOM 552 O O . ARG A 1 70 ? 4.148 -2.134 -9.491 1.00 83.31 70 ARG A O 1
ATOM 559 N N . ILE A 1 71 ? 2.162 -1.850 -10.501 1.00 86.38 71 ILE A N 1
ATOM 560 C CA . ILE A 1 71 ? 2.701 -1.614 -11.854 1.00 86.38 71 ILE A CA 1
ATOM 561 C C . ILE A 1 71 ? 3.737 -0.483 -11.889 1.00 86.38 71 ILE A C 1
ATOM 563 O O . ILE A 1 71 ? 4.725 -0.571 -12.609 1.00 86.38 71 ILE A O 1
ATOM 567 N N . ILE A 1 72 ? 3.543 0.567 -11.083 1.00 88.81 72 ILE A N 1
ATOM 568 C CA . ILE A 1 72 ? 4.432 1.731 -11.062 1.00 88.81 72 ILE A CA 1
ATOM 569 C C . ILE A 1 72 ? 5.790 1.316 -10.504 1.00 88.81 72 ILE A C 1
ATOM 571 O O . ILE A 1 72 ? 6.821 1.640 -11.084 1.00 88.81 72 ILE A O 1
ATOM 575 N N . ALA A 1 73 ? 5.791 0.539 -9.419 1.00 90.06 73 ALA A N 1
ATOM 576 C CA . ALA A 1 73 ? 7.007 -0.027 -8.848 1.00 90.06 73 ALA A CA 1
ATOM 577 C C . ALA A 1 73 ? 7.732 -0.957 -9.834 1.00 90.06 73 ALA A C 1
ATOM 579 O O . ALA A 1 73 ? 8.961 -0.975 -9.881 1.00 90.06 73 ALA A O 1
ATOM 580 N N . GLU A 1 74 ? 6.980 -1.716 -10.631 1.00 91.12 74 GLU A N 1
ATOM 581 C CA . GLU A 1 74 ? 7.534 -2.663 -11.598 1.00 91.12 74 GLU A CA 1
ATOM 582 C C . GLU A 1 74 ? 8.190 -1.962 -12.797 1.00 91.12 74 GLU A C 1
ATOM 584 O O . GLU A 1 74 ? 9.324 -2.292 -13.153 1.00 91.12 74 GLU A O 1
ATOM 589 N N . ILE A 1 75 ? 7.541 -0.932 -13.353 1.00 91.81 75 ILE A N 1
ATOM 590 C CA . ILE A 1 75 ? 8.112 -0.105 -14.429 1.00 91.81 75 ILE A CA 1
ATOM 591 C C . ILE A 1 75 ? 9.314 0.704 -13.913 1.00 91.81 75 ILE A C 1
ATOM 593 O O . ILE A 1 75 ? 10.352 0.734 -14.574 1.00 91.81 75 ILE A O 1
ATOM 597 N N . LEU A 1 76 ? 9.222 1.314 -12.721 1.00 90.88 76 LEU A N 1
ATOM 598 C CA . LEU A 1 76 ? 10.345 2.036 -12.100 1.00 90.88 76 LEU A CA 1
ATOM 599 C C . LEU A 1 76 ? 11.537 1.118 -11.821 1.00 90.88 76 LEU A C 1
ATOM 601 O O . LEU A 1 76 ? 12.682 1.530 -12.003 1.00 90.88 76 LEU A O 1
ATOM 605 N N . GLY A 1 77 ? 11.281 -0.128 -11.418 1.00 90.31 77 GLY A N 1
ATOM 606 C CA . GLY A 1 77 ? 12.326 -1.130 -11.256 1.00 90.31 77 GLY A CA 1
ATOM 607 C C . GLY A 1 77 ? 13.054 -1.409 -12.568 1.00 90.31 77 GLY A C 1
ATOM 608 O O . GLY A 1 77 ? 14.281 -1.361 -12.601 1.00 90.31 77 GLY A O 1
ATOM 609 N N . GLY A 1 78 ? 12.317 -1.603 -13.665 1.00 90.75 78 GLY A N 1
ATOM 610 C CA . GLY A 1 78 ? 12.903 -1.715 -15.004 1.00 90.75 78 GLY A CA 1
ATOM 611 C C . GLY A 1 78 ? 13.711 -0.482 -15.413 1.00 90.75 78 GLY A C 1
ATOM 612 O O . GLY A 1 78 ? 14.822 -0.614 -15.917 1.00 90.75 78 GLY A O 1
ATOM 613 N N . LEU A 1 79 ? 13.192 0.716 -15.133 1.00 90.44 79 LEU A N 1
ATOM 614 C CA . LEU A 1 79 ? 13.854 1.985 -15.445 1.00 90.44 79 LEU A CA 1
ATOM 615 C C . LEU A 1 79 ? 15.178 2.161 -14.685 1.00 90.44 79 LEU A C 1
ATOM 617 O O . LEU A 1 79 ? 16.161 2.645 -15.249 1.00 90.44 79 LEU A O 1
ATOM 621 N N . LEU A 1 80 ? 15.213 1.748 -13.413 1.00 88.19 80 LEU A N 1
ATOM 622 C CA . LEU A 1 80 ? 16.416 1.770 -12.581 1.00 88.19 80 LEU A CA 1
ATOM 623 C C . LEU A 1 80 ? 17.487 0.816 -13.125 1.00 88.19 80 LEU A C 1
ATOM 625 O O . LEU A 1 80 ? 18.666 1.164 -13.176 1.00 88.19 80 LEU A O 1
ATOM 629 N N . LEU A 1 81 ? 17.077 -0.387 -13.525 1.00 86.31 81 LEU A N 1
ATOM 630 C CA . LEU A 1 81 ? 17.966 -1.407 -14.082 1.00 86.31 81 LEU A CA 1
ATOM 631 C C . LEU A 1 81 ? 18.411 -1.085 -15.518 1.00 86.31 81 LEU A C 1
ATOM 633 O O . LEU A 1 81 ? 19.473 -1.529 -15.951 1.00 86.31 81 LEU A O 1
ATOM 637 N N . GLY A 1 82 ? 17.608 -0.299 -16.233 1.00 84.75 82 GLY A N 1
ATOM 638 C CA . GLY A 1 82 ? 17.807 0.098 -17.619 1.00 84.75 82 GLY A CA 1
ATOM 639 C C . GLY A 1 82 ? 18.857 1.180 -17.856 1.00 84.75 82 GLY A C 1
ATOM 640 O O . GLY A 1 82 ? 19.520 1.654 -16.924 1.00 84.75 82 GLY A O 1
ATOM 641 N N . PRO A 1 83 ? 19.008 1.602 -19.126 1.00 80.50 83 PRO A N 1
ATOM 642 C CA . PRO A 1 83 ? 20.011 2.578 -19.560 1.00 80.50 83 PRO A CA 1
ATOM 643 C C . PRO A 1 83 ? 19.806 3.960 -18.929 1.00 80.50 83 PRO A C 1
ATOM 645 O O . PRO A 1 83 ? 20.725 4.774 -18.902 1.00 80.50 83 PRO A O 1
ATOM 648 N N . SER A 1 84 ? 18.628 4.217 -18.356 1.00 81.69 84 SER A N 1
ATOM 649 C CA . SER A 1 84 ? 18.319 5.463 -17.661 1.00 81.69 84 SER A CA 1
ATOM 650 C C . SER A 1 84 ? 19.143 5.663 -16.379 1.00 81.69 84 SER A C 1
ATOM 652 O O . SER A 1 84 ? 19.482 6.808 -16.067 1.00 81.69 84 SER A O 1
ATOM 654 N N . VAL A 1 85 ? 19.498 4.590 -15.649 1.00 82.69 85 VAL A N 1
ATOM 655 C CA . VAL A 1 85 ? 20.241 4.687 -14.374 1.00 82.69 85 VAL A CA 1
ATOM 656 C C . VAL A 1 85 ? 21.424 3.713 -14.296 1.00 82.69 85 VAL A C 1
ATOM 658 O O . VAL A 1 85 ? 22.549 4.126 -14.572 1.00 82.69 85 VAL A O 1
ATOM 661 N N . LEU A 1 86 ? 21.219 2.443 -13.917 1.00 75.19 86 LEU A N 1
ATOM 662 C CA . LEU A 1 86 ? 22.319 1.485 -13.702 1.00 75.19 86 LEU A CA 1
ATOM 663 C C . LEU A 1 86 ? 22.934 0.994 -15.016 1.00 75.19 86 LEU A C 1
ATOM 665 O O . LEU A 1 86 ? 24.150 0.810 -15.101 1.00 75.19 86 LEU A O 1
ATOM 669 N N . GLY A 1 87 ? 22.116 0.859 -16.061 1.00 76.81 87 GLY A N 1
ATOM 670 C CA . GLY A 1 87 ? 22.547 0.497 -17.411 1.00 76.81 87 GLY A CA 1
ATOM 671 C C . GLY A 1 87 ? 23.432 1.543 -18.097 1.00 76.81 87 GLY A C 1
ATOM 672 O O . GLY A 1 87 ? 24.010 1.238 -19.135 1.00 76.81 87 GLY A O 1
ATOM 673 N N . ARG A 1 88 ? 23.610 2.744 -17.518 1.00 78.38 88 ARG A N 1
ATOM 674 C CA . ARG A 1 88 ? 24.613 3.722 -17.987 1.00 78.38 88 ARG A CA 1
ATOM 675 C C . ARG A 1 88 ? 26.041 3.218 -17.833 1.00 78.38 88 ARG A C 1
ATOM 677 O O . ARG A 1 88 ? 26.932 3.647 -18.560 1.00 78.38 88 ARG A O 1
ATOM 684 N N . ASN A 1 89 ? 26.275 2.343 -16.858 1.00 77.44 89 ASN A N 1
ATOM 685 C CA . ASN A 1 89 ? 27.566 1.702 -16.711 1.00 77.44 89 ASN A CA 1
ATOM 686 C C . ASN A 1 89 ? 27.679 0.580 -17.746 1.00 77.44 89 ASN A C 1
ATOM 688 O O . ASN A 1 89 ? 27.035 -0.463 -17.611 1.00 77.44 89 ASN A O 1
ATOM 692 N N . GLU A 1 90 ? 28.540 0.773 -18.746 1.00 75.94 90 GLU A N 1
ATOM 693 C CA . GLU A 1 90 ? 28.753 -0.210 -19.809 1.00 75.94 90 GLU A CA 1
ATOM 694 C C . GLU A 1 90 ? 29.120 -1.596 -19.273 1.00 75.94 90 GLU A C 1
ATOM 696 O O . GLU A 1 90 ? 28.689 -2.599 -19.837 1.00 75.94 90 GLU A O 1
ATOM 701 N N . ASN A 1 91 ? 29.873 -1.678 -18.171 1.00 75.88 91 ASN A N 1
ATOM 702 C CA . ASN A 1 91 ? 30.237 -2.963 -17.579 1.00 75.88 91 ASN A CA 1
ATOM 703 C C . ASN A 1 91 ? 29.016 -3.671 -16.993 1.00 75.88 91 ASN A C 1
ATOM 705 O O . ASN A 1 91 ? 28.864 -4.875 -17.187 1.00 75.88 91 ASN A O 1
ATOM 709 N N . PHE A 1 92 ? 28.129 -2.938 -16.319 1.00 81.56 92 PHE A N 1
ATOM 710 C CA . PHE A 1 92 ? 26.892 -3.502 -15.781 1.00 81.56 92 PHE A CA 1
ATOM 711 C C . PHE A 1 92 ? 25.970 -3.968 -16.912 1.00 81.56 92 PHE A C 1
ATOM 713 O O . PHE A 1 92 ? 25.533 -5.116 -16.909 1.00 81.56 92 PHE A O 1
ATOM 720 N N . ALA A 1 93 ? 25.745 -3.121 -17.920 1.00 79.19 93 ALA A N 1
ATOM 721 C CA . ALA A 1 93 ? 24.904 -3.455 -19.064 1.00 79.19 93 ALA A CA 1
ATOM 722 C C . ALA A 1 93 ? 25.431 -4.682 -19.832 1.00 79.19 93 ALA A C 1
ATOM 724 O O . ALA A 1 93 ? 24.672 -5.609 -20.102 1.00 79.19 93 ALA A O 1
ATOM 725 N N . LYS A 1 94 ? 26.741 -4.740 -20.116 1.00 79.38 94 LYS A N 1
ATOM 726 C CA . LYS A 1 94 ? 27.364 -5.846 -20.867 1.00 79.38 94 LYS A CA 1
ATOM 727 C C . LYS A 1 94 ? 27.338 -7.183 -20.118 1.00 79.38 94 LYS A C 1
ATOM 729 O O . LYS A 1 94 ? 27.213 -8.215 -20.769 1.00 79.38 94 LYS A O 1
ATOM 734 N N . HIS A 1 95 ? 27.455 -7.187 -18.788 1.00 82.00 95 HIS A N 1
ATOM 735 C CA . HIS A 1 95 ? 27.515 -8.433 -18.010 1.00 82.00 95 HIS A CA 1
ATOM 736 C C . HIS A 1 95 ? 26.152 -8.892 -17.480 1.00 82.00 95 HIS A C 1
ATOM 738 O O . HIS A 1 95 ? 25.903 -10.092 -17.431 1.00 82.00 95 HIS A O 1
ATOM 744 N N . VAL A 1 96 ? 25.275 -7.965 -17.078 1.00 83.75 96 VAL A N 1
ATOM 745 C CA . VAL A 1 96 ? 23.997 -8.292 -16.419 1.00 83.75 96 VAL A CA 1
ATOM 746 C C . VAL A 1 96 ? 22.827 -8.291 -17.398 1.00 83.75 96 VAL A C 1
ATOM 748 O O . VAL A 1 96 ? 21.947 -9.131 -17.259 1.00 83.75 96 VAL A O 1
ATOM 751 N N . PHE A 1 97 ? 22.818 -7.418 -18.411 1.00 85.25 97 PHE A N 1
ATOM 752 C CA . PHE A 1 97 ? 21.759 -7.351 -19.433 1.00 85.25 97 PHE A CA 1
ATOM 753 C C . PHE A 1 97 ? 22.314 -7.351 -20.873 1.00 85.25 97 PHE A C 1
ATOM 755 O O . PHE A 1 97 ? 22.014 -6.446 -21.655 1.00 85.25 97 PHE A O 1
ATOM 762 N N . PRO A 1 98 ? 23.124 -8.352 -21.276 1.00 82.88 98 PRO A N 1
ATOM 763 C CA . PRO A 1 98 ? 23.602 -8.444 -22.651 1.00 82.88 98 PRO A CA 1
ATOM 764 C C . PRO A 1 98 ? 22.463 -8.760 -23.629 1.00 82.88 98 PRO A C 1
ATOM 766 O O . PRO A 1 98 ? 21.545 -9.519 -23.306 1.00 82.88 98 PRO A O 1
ATOM 769 N N . LEU A 1 99 ? 22.591 -8.292 -24.876 1.00 74.19 99 LEU A N 1
ATOM 770 C CA . LEU A 1 99 ? 21.625 -8.517 -25.966 1.00 74.19 99 LEU A CA 1
ATOM 771 C C . LEU A 1 99 ? 21.214 -9.995 -26.128 1.00 74.19 99 LEU A C 1
ATOM 773 O O . LEU A 1 99 ? 20.040 -10.283 -26.332 1.00 74.19 99 LEU A O 1
ATOM 777 N N . LYS A 1 100 ? 22.147 -10.946 -25.947 1.00 74.56 100 LYS A N 1
ATOM 778 C CA . LYS A 1 100 ? 21.870 -12.399 -26.019 1.00 74.56 100 LYS A CA 1
ATOM 779 C C . LYS A 1 100 ? 20.815 -12.878 -25.012 1.00 74.56 100 LYS A C 1
ATOM 781 O O . LYS A 1 100 ? 20.068 -13.807 -25.288 1.00 74.56 100 LYS A O 1
ATOM 786 N N . SER A 1 101 ? 20.773 -12.259 -23.833 1.00 82.12 101 SER A N 1
ATOM 787 C CA . SER A 1 101 ? 19.858 -12.635 -22.750 1.00 82.12 101 SER A CA 1
ATOM 788 C C . SER A 1 101 ? 18.502 -11.940 -22.857 1.00 82.12 101 SER A C 1
ATOM 790 O O . SER A 1 101 ? 17.519 -12.455 -22.328 1.00 82.12 101 SER A O 1
ATOM 792 N N . ALA A 1 102 ? 18.430 -10.822 -23.592 1.00 79.31 102 ALA A N 1
ATOM 793 C CA . ALA A 1 102 ? 17.193 -10.078 -23.805 1.00 79.31 102 ALA A CA 1
ATOM 794 C C . ALA A 1 102 ? 16.125 -10.948 -24.483 1.00 79.31 102 ALA A C 1
ATOM 796 O O . ALA A 1 102 ? 14.985 -10.941 -24.040 1.00 79.31 102 ALA A O 1
ATOM 797 N N . MET A 1 103 ? 16.508 -11.782 -25.460 1.00 82.31 103 MET A N 1
ATOM 798 C CA . MET A 1 103 ? 15.582 -12.706 -26.132 1.00 82.31 103 MET A CA 1
ATOM 799 C C . MET A 1 103 ? 14.937 -13.707 -25.159 1.00 82.31 103 MET A C 1
ATOM 801 O O . MET A 1 103 ? 13.729 -13.930 -25.209 1.00 82.31 103 MET A O 1
ATOM 805 N N . VAL A 1 104 ? 15.721 -14.297 -24.246 1.00 86.88 104 VAL A N 1
ATOM 806 C CA . VAL A 1 104 ? 15.208 -15.252 -23.243 1.00 86.88 104 VAL A CA 1
ATOM 807 C C . VAL A 1 104 ? 14.272 -14.545 -22.263 1.00 86.88 104 VAL A C 1
ATOM 809 O O . VAL A 1 104 ? 13.190 -15.049 -21.957 1.00 86.88 104 VAL A O 1
ATOM 812 N N . LEU A 1 105 ? 14.668 -13.354 -21.809 1.00 87.69 105 LEU A N 1
ATOM 813 C CA . LEU A 1 105 ? 13.891 -12.541 -20.881 1.00 87.69 105 LEU A CA 1
ATOM 814 C C . LEU A 1 105 ? 12.551 -12.096 -21.493 1.00 87.69 105 LEU A C 1
ATOM 816 O O . LEU A 1 105 ? 11.513 -12.252 -20.854 1.00 87.69 105 LEU A O 1
ATOM 820 N N . GLU A 1 106 ? 12.559 -11.621 -22.742 1.00 87.31 106 GLU A N 1
ATOM 821 C CA . GLU A 1 106 ? 11.363 -11.235 -23.505 1.00 87.31 106 GLU A CA 1
ATOM 822 C C . GLU A 1 106 ? 10.429 -12.412 -23.757 1.00 87.31 106 GLU A C 1
ATOM 824 O O . GLU A 1 106 ? 9.223 -12.296 -23.540 1.00 87.31 106 GLU A O 1
ATOM 829 N N . THR A 1 107 ? 10.977 -13.567 -24.136 1.00 89.19 107 THR A N 1
ATOM 830 C CA . THR A 1 107 ? 10.175 -14.774 -24.361 1.00 89.19 107 THR A CA 1
ATOM 831 C C . THR A 1 107 ? 9.443 -15.185 -23.082 1.00 89.19 107 THR A C 1
ATOM 833 O O . THR A 1 107 ? 8.235 -15.422 -23.110 1.00 89.19 107 THR A O 1
ATOM 836 N N . MET A 1 108 ? 10.135 -15.203 -21.935 1.00 91.38 108 MET A N 1
ATOM 837 C CA . MET A 1 108 ? 9.495 -15.542 -20.661 1.00 91.38 108 MET A CA 1
ATOM 838 C C . MET A 1 108 ? 8.466 -14.492 -20.227 1.00 91.38 108 MET A C 1
ATOM 840 O O . MET A 1 108 ? 7.393 -14.844 -19.736 1.00 91.38 108 MET A O 1
ATOM 844 N N . ALA A 1 109 ? 8.767 -13.206 -20.412 1.00 91.50 109 ALA A N 1
ATOM 845 C CA . ALA A 1 109 ? 7.832 -12.132 -20.103 1.00 91.50 109 ALA A CA 1
ATOM 846 C C . ALA A 1 109 ? 6.543 -12.230 -20.933 1.00 91.50 109 ALA A C 1
ATOM 848 O O . ALA A 1 109 ? 5.456 -12.071 -20.378 1.00 91.50 109 ALA A O 1
ATOM 849 N N . ASN A 1 110 ? 6.646 -12.559 -22.224 1.00 90.81 110 ASN A N 1
ATOM 850 C CA . ASN A 1 110 ? 5.490 -12.766 -23.098 1.00 90.81 110 ASN A CA 1
ATOM 851 C C . ASN A 1 110 ? 4.672 -14.003 -22.698 1.00 90.81 110 ASN A C 1
ATOM 853 O O . ASN A 1 110 ? 3.445 -13.944 -22.718 1.00 90.81 110 ASN A O 1
ATOM 857 N N . ILE A 1 111 ? 5.307 -15.091 -22.243 1.00 92.88 111 ILE A N 1
ATOM 858 C CA . ILE A 1 111 ? 4.586 -16.236 -21.651 1.00 92.88 111 ILE A CA 1
ATOM 859 C C . ILE A 1 111 ? 3.831 -15.806 -20.386 1.00 92.88 111 ILE A C 1
ATOM 861 O O . ILE A 1 111 ? 2.656 -16.134 -20.217 1.00 92.88 111 ILE A O 1
ATOM 865 N N . GLY A 1 112 ? 4.480 -15.034 -19.510 1.00 92.38 112 GLY A N 1
ATOM 866 C CA . GLY A 1 112 ? 3.835 -14.445 -18.336 1.00 92.38 112 GLY A CA 1
ATOM 867 C C . GLY A 1 112 ? 2.611 -13.612 -18.697 1.00 92.38 112 GLY A C 1
ATOM 868 O O . GLY A 1 112 ? 1.571 -13.709 -18.050 1.00 92.38 112 GLY A O 1
ATOM 869 N N . LEU A 1 113 ? 2.726 -12.835 -19.768 1.00 91.12 113 LEU A N 1
ATOM 870 C CA . LEU A 1 113 ? 1.673 -11.974 -20.276 1.00 91.12 113 LEU A CA 1
ATOM 871 C C . LEU A 1 113 ? 0.498 -12.744 -20.891 1.00 91.12 113 LEU A C 1
ATOM 873 O O . LEU A 1 113 ? -0.649 -12.376 -20.649 1.00 91.12 113 LEU A O 1
ATOM 877 N N . ILE A 1 114 ? 0.767 -13.832 -21.620 1.00 94.12 114 ILE A N 1
ATOM 878 C CA . ILE A 1 114 ? -0.244 -14.765 -22.149 1.00 94.12 114 ILE A CA 1
ATOM 879 C C . ILE A 1 114 ? -1.106 -15.306 -21.004 1.00 94.12 114 ILE A C 1
ATOM 881 O O . ILE A 1 114 ? -2.327 -15.149 -21.021 1.00 94.12 114 ILE A O 1
ATOM 885 N N . TYR A 1 115 ? -0.485 -15.881 -19.969 1.00 94.19 115 TYR A N 1
ATOM 886 C CA . TYR A 1 115 ? -1.236 -16.409 -18.828 1.00 94.19 115 TYR A CA 1
ATOM 887 C C . TYR A 1 115 ? -1.933 -15.311 -18.027 1.00 94.19 115 TYR A C 1
ATOM 889 O O . TYR A 1 115 ? -3.045 -15.520 -17.549 1.00 94.19 115 TYR A O 1
ATOM 897 N N . PHE A 1 116 ? -1.323 -14.130 -17.904 1.00 90.69 116 PHE A N 1
ATOM 898 C CA . PHE A 1 116 ? -1.964 -13.004 -17.235 1.00 90.69 116 PHE A CA 1
ATOM 899 C C . PHE A 1 116 ? -3.228 -12.555 -17.973 1.00 90.69 116 PHE A C 1
ATOM 901 O O . PHE A 1 116 ? -4.262 -12.354 -17.346 1.00 90.69 116 PHE A O 1
ATOM 908 N N . LEU A 1 117 ? -3.185 -12.439 -19.301 1.00 88.81 117 LEU A N 1
ATOM 909 C CA . LEU A 1 117 ? -4.354 -12.056 -20.093 1.00 88.81 117 LEU A CA 1
ATOM 910 C C . LEU A 1 117 ? -5.433 -13.132 -20.131 1.00 88.81 117 LEU A C 1
ATOM 912 O O . LEU A 1 117 ? -6.615 -12.801 -20.170 1.00 88.81 117 LEU A O 1
ATOM 916 N N . PHE A 1 118 ? -5.046 -14.401 -20.050 1.00 92.44 118 PHE A N 1
ATOM 917 C CA . PHE A 1 118 ? -5.990 -15.480 -19.796 1.00 92.44 118 PHE A CA 1
ATOM 918 C C . PHE A 1 118 ? -6.702 -15.317 -18.444 1.00 92.44 118 PHE A C 1
ATOM 920 O O . PHE A 1 118 ? -7.927 -15.403 -18.404 1.00 92.44 118 PHE A O 1
ATOM 927 N N . LEU A 1 119 ? -5.972 -15.019 -17.360 1.00 87.69 119 LEU A N 1
ATOM 928 C CA . LEU A 1 119 ? -6.569 -14.737 -16.046 1.00 87.69 119 LEU A CA 1
ATOM 929 C C . LEU A 1 119 ? -7.494 -13.514 -16.093 1.00 87.69 119 LEU A C 1
ATOM 931 O O . LEU A 1 119 ? -8.597 -13.566 -15.563 1.00 87.69 119 LEU A O 1
ATOM 935 N N . VAL A 1 120 ? -7.099 -12.449 -16.796 1.00 81.69 120 VAL A N 1
ATOM 936 C CA . VAL A 1 120 ? -7.967 -11.280 -17.012 1.00 81.69 120 VAL A CA 1
ATOM 937 C C . VAL A 1 120 ? -9.239 -11.676 -17.768 1.00 81.69 120 VAL A C 1
ATOM 939 O O . VAL A 1 120 ? -10.327 -11.267 -17.379 1.00 81.69 120 VAL A O 1
ATOM 942 N N . GLY A 1 121 ? -9.133 -12.496 -18.819 1.00 84.50 121 GLY A N 1
ATOM 943 C CA . GLY A 1 121 ? -10.294 -13.014 -19.548 1.00 84.50 121 GLY A CA 1
ATOM 944 C C . GLY A 1 121 ? -11.216 -13.868 -18.672 1.00 84.50 121 GLY A C 1
ATOM 945 O O . GLY A 1 121 ? -12.430 -13.741 -18.783 1.00 84.50 121 GLY A O 1
ATOM 946 N N . LEU A 1 122 ? -10.651 -14.681 -17.772 1.00 85.69 122 LEU A N 1
ATOM 947 C CA . LEU A 1 122 ? -11.398 -15.474 -16.785 1.00 85.69 122 LEU A CA 1
ATOM 948 C C . LEU A 1 122 ? -12.136 -14.615 -15.752 1.00 85.69 122 LEU A C 1
ATOM 950 O O . LEU A 1 122 ? -13.215 -14.988 -15.302 1.00 85.69 122 LEU A O 1
ATOM 954 N N . GLU A 1 123 ? -11.547 -13.493 -15.336 1.00 76.44 123 GLU A N 1
ATOM 955 C CA . GLU A 1 123 ? -12.163 -12.563 -14.381 1.00 76.44 123 GLU A CA 1
ATOM 956 C C . GLU A 1 123 ? -13.289 -11.727 -15.017 1.00 76.44 123 GLU A C 1
ATOM 958 O O . GLU A 1 123 ? -14.164 -11.215 -14.311 1.00 76.44 123 GLU A O 1
ATOM 963 N N . MET A 1 124 ? -13.292 -11.575 -16.347 1.00 72.94 124 MET A N 1
ATOM 964 C CA . MET A 1 124 ? -14.282 -10.769 -17.059 1.00 72.94 124 MET A CA 1
ATOM 965 C C . MET A 1 124 ? -15.617 -11.502 -17.249 1.00 72.94 124 MET A C 1
ATOM 967 O O . MET A 1 124 ? -15.769 -12.384 -18.093 1.00 72.94 124 MET A O 1
ATOM 971 N N . ASP A 1 125 ? -16.658 -11.039 -16.552 1.00 69.19 125 ASP A N 1
ATOM 972 C CA . ASP A 1 125 ? -18.024 -11.515 -16.776 1.00 69.19 125 ASP A CA 1
ATOM 973 C C . ASP A 1 125 ? -18.719 -10.780 -17.941 1.00 69.19 125 ASP A C 1
ATOM 975 O O . ASP A 1 125 ? -19.258 -9.678 -17.801 1.00 69.19 125 ASP A O 1
ATOM 979 N N . ILE A 1 126 ? -18.794 -11.443 -19.099 1.00 66.62 126 ILE A N 1
ATOM 980 C CA . ILE A 1 126 ? -19.528 -10.973 -20.292 1.00 66.62 126 ILE A CA 1
ATOM 981 C C . ILE A 1 126 ? -21.013 -10.687 -19.994 1.00 66.62 126 ILE A C 1
ATOM 983 O O . ILE A 1 126 ? -21.649 -9.864 -20.664 1.00 66.62 126 ILE A O 1
ATOM 987 N N . SER A 1 127 ? -21.600 -11.342 -18.990 1.00 66.12 127 SER A N 1
ATOM 988 C CA . SER A 1 127 ? -22.995 -11.124 -18.592 1.00 66.12 127 SER A CA 1
ATOM 989 C C . SER A 1 127 ? -23.217 -9.706 -18.071 1.00 66.12 127 SER A C 1
ATOM 991 O O . SER A 1 127 ? -24.296 -9.145 -18.282 1.00 66.12 127 SER A O 1
ATOM 993 N N . ILE A 1 128 ? -22.195 -9.105 -17.449 1.00 64.75 128 ILE A N 1
ATOM 994 C CA . ILE A 1 128 ? -22.223 -7.716 -16.988 1.00 64.75 128 ILE A CA 1
ATOM 995 C C . ILE A 1 128 ? -22.315 -6.787 -18.196 1.00 64.75 128 ILE A C 1
ATOM 997 O O . ILE A 1 128 ? -23.207 -5.943 -18.221 1.00 64.75 128 ILE A O 1
ATOM 1001 N N . ILE A 1 129 ? -21.510 -7.003 -19.246 1.00 66.12 129 ILE A N 1
ATOM 1002 C CA . ILE A 1 129 ? -21.580 -6.221 -20.497 1.00 66.12 129 ILE A CA 1
ATOM 1003 C C . ILE A 1 129 ? -22.993 -6.269 -21.086 1.00 66.12 129 ILE A C 1
ATOM 1005 O O . ILE A 1 129 ? -23.565 -5.233 -21.414 1.00 66.12 129 ILE A O 1
ATOM 1009 N N . LYS A 1 130 ? -23.605 -7.459 -21.167 1.00 66.50 130 LYS A N 1
ATOM 1010 C CA . LYS A 1 130 ? -24.966 -7.618 -21.717 1.00 66.50 130 LYS A CA 1
ATOM 1011 C C . LYS A 1 130 ? -26.044 -6.912 -20.894 1.00 66.50 130 LYS A C 1
ATOM 1013 O O . LYS A 1 130 ? -27.056 -6.494 -21.447 1.00 66.50 130 LYS A O 1
ATOM 1018 N N . ARG A 1 131 ? -25.851 -6.806 -19.577 1.00 65.69 131 ARG A N 1
ATOM 1019 C CA . ARG A 1 131 ? -26.760 -6.112 -18.648 1.00 65.69 131 ARG A CA 1
ATOM 1020 C C . ARG A 1 131 ? -26.437 -4.626 -18.500 1.00 65.69 131 ARG A C 1
ATOM 1022 O O . ARG A 1 131 ? -27.180 -3.905 -17.837 1.00 65.69 131 ARG A O 1
ATOM 1029 N N . THR A 1 132 ? -25.338 -4.170 -19.090 1.00 67.50 132 THR A N 1
ATOM 1030 C CA . THR A 1 132 ? -24.859 -2.804 -18.938 1.00 67.50 132 THR A CA 1
ATOM 1031 C C . THR A 1 132 ? -25.798 -1.836 -19.658 1.00 67.50 132 THR A C 1
ATOM 1033 O O . THR A 1 132 ? -26.108 -1.993 -20.838 1.00 67.50 132 THR A O 1
ATOM 1036 N N . GLY A 1 133 ? -26.285 -0.824 -18.936 1.00 74.56 133 GLY A N 1
ATOM 1037 C CA . GLY A 1 133 ? -27.198 0.175 -19.488 1.00 74.56 133 GLY A CA 1
ATOM 1038 C C . GLY A 1 133 ? -26.519 1.119 -20.487 1.00 74.56 133 GLY A C 1
ATOM 1039 O O . GLY A 1 133 ? -25.305 1.325 -20.447 1.00 74.56 133 GLY A O 1
ATOM 1040 N N . LYS A 1 134 ? -27.326 1.780 -21.334 1.00 82.06 134 LYS A N 1
ATOM 1041 C CA . LYS A 1 134 ? -26.866 2.786 -22.319 1.00 82.06 134 LYS A CA 1
ATOM 1042 C C . LYS A 1 134 ? -25.940 3.848 -21.706 1.00 82.06 134 LYS A C 1
ATOM 1044 O O . LYS A 1 134 ? -24.989 4.272 -22.350 1.00 82.06 134 LYS A O 1
ATOM 1049 N N . LYS A 1 135 ? -26.186 4.209 -20.441 1.00 84.06 135 LYS A N 1
ATOM 1050 C CA . LYS A 1 135 ? -25.379 5.135 -19.636 1.00 84.06 135 LYS A CA 1
ATOM 1051 C C . LYS A 1 135 ? -23.885 4.795 -19.650 1.00 84.06 135 LYS A C 1
ATOM 1053 O O . LYS A 1 135 ? -23.075 5.648 -19.984 1.00 84.06 135 LYS A O 1
ATOM 1058 N N . THR A 1 136 ? -23.515 3.561 -19.324 1.00 85.88 136 THR A N 1
ATOM 1059 C CA . THR A 1 136 ? -22.107 3.150 -19.198 1.00 85.88 136 THR A CA 1
ATOM 1060 C C . THR A 1 136 ? -21.394 3.141 -20.552 1.00 85.88 136 THR A C 1
ATOM 1062 O O . THR A 1 136 ? -20.264 3.608 -20.648 1.00 85.88 136 THR A O 1
ATOM 1065 N N . ILE A 1 137 ? -22.070 2.686 -21.616 1.00 88.69 137 ILE A N 1
ATOM 1066 C CA . ILE A 1 137 ? -21.523 2.701 -22.984 1.00 88.69 137 ILE A CA 1
ATOM 1067 C C . ILE A 1 137 ? -21.273 4.143 -23.439 1.00 88.69 137 ILE A C 1
ATOM 1069 O O . ILE A 1 137 ? -20.216 4.446 -23.987 1.00 88.69 137 ILE A O 1
ATOM 1073 N N . SER A 1 138 ? -22.216 5.053 -23.177 1.00 89.25 138 SER A N 1
ATOM 1074 C CA . SER A 1 138 ? -22.050 6.472 -23.500 1.00 89.25 138 SER A CA 1
ATOM 1075 C C . SER A 1 138 ? -20.872 7.108 -22.760 1.00 89.25 138 SER A C 1
ATOM 1077 O O . SER A 1 138 ? -20.133 7.874 -23.372 1.00 89.25 138 SER A O 1
ATOM 1079 N N . ILE A 1 139 ? -20.660 6.776 -21.481 1.00 89.44 139 ILE A N 1
ATOM 1080 C CA . ILE A 1 139 ? -19.518 7.280 -20.698 1.00 89.44 139 ILE A CA 1
ATOM 1081 C C . ILE A 1 139 ? -18.196 6.735 -21.254 1.00 89.44 139 ILE A C 1
ATOM 1083 O O . ILE A 1 139 ? -17.253 7.506 -21.415 1.00 89.44 139 ILE A O 1
ATOM 1087 N N . ALA A 1 140 ? -18.137 5.442 -21.587 1.00 89.69 140 ALA A N 1
ATOM 1088 C CA . ALA A 1 140 ? -16.959 4.794 -22.167 1.00 89.69 140 ALA A CA 1
ATOM 1089 C C . ALA A 1 140 ? -16.532 5.484 -23.473 1.00 89.69 140 ALA A C 1
ATOM 1091 O O . ALA A 1 140 ? -15.424 6.007 -23.586 1.00 89.69 140 ALA A O 1
ATOM 1092 N N . VAL A 1 141 ? -17.464 5.593 -24.424 1.00 91.19 141 VAL A N 1
ATOM 1093 C CA . VAL A 1 141 ? -17.210 6.201 -25.737 1.00 91.19 141 VAL A CA 1
ATOM 1094 C C . VAL A 1 141 ? -16.841 7.684 -25.609 1.00 91.19 141 VAL A C 1
ATOM 1096 O O . VAL A 1 141 ? -15.844 8.119 -26.185 1.00 91.19 141 VAL A O 1
ATOM 1099 N N . ALA A 1 142 ? -17.584 8.466 -24.819 1.00 90.25 142 ALA A N 1
ATOM 1100 C CA . ALA A 1 142 ? -17.280 9.885 -24.620 1.00 90.25 142 ALA A CA 1
ATOM 1101 C C . ALA A 1 142 ? -15.924 10.108 -23.929 1.00 90.25 142 ALA A C 1
ATOM 1103 O O . ALA A 1 142 ? -15.203 11.047 -24.271 1.00 90.25 142 ALA A O 1
ATOM 1104 N N . GLY A 1 143 ? -15.557 9.227 -22.992 1.00 87.00 143 GLY A N 1
ATOM 1105 C CA . GLY A 1 143 ? -14.264 9.240 -22.312 1.00 87.00 143 GLY A CA 1
ATOM 1106 C C . GLY A 1 143 ? -13.083 8.877 -23.217 1.00 87.00 143 GLY A C 1
ATOM 1107 O O . GLY A 1 143 ? -11.966 9.291 -22.923 1.00 87.00 143 GLY A O 1
ATOM 1108 N N . MET A 1 144 ? -13.304 8.155 -24.322 1.00 90.81 144 MET A N 1
ATOM 1109 C CA . MET A 1 144 ? -12.251 7.798 -25.284 1.00 90.81 144 MET A CA 1
ATOM 1110 C C . MET A 1 144 ? -12.077 8.828 -26.409 1.00 90.81 144 MET A C 1
ATOM 1112 O O . MET A 1 144 ? -10.942 9.104 -26.794 1.00 90.81 144 MET A O 1
ATOM 1116 N N . ILE A 1 145 ? -13.165 9.423 -26.921 1.00 92.25 145 ILE A N 1
ATOM 1117 C CA . ILE A 1 145 ? -13.131 10.296 -28.113 1.00 92.25 145 ILE A CA 1
ATOM 1118 C C . ILE A 1 145 ? -12.197 11.498 -27.929 1.00 92.25 145 ILE A C 1
ATOM 1120 O O . ILE A 1 145 ? -11.335 11.742 -28.772 1.00 92.25 145 ILE A O 1
ATOM 1124 N N . LEU A 1 146 ? -12.356 12.259 -26.842 1.00 90.62 146 LEU A N 1
ATOM 1125 C CA . LEU A 1 146 ? -11.591 13.494 -26.649 1.00 90.62 146 LEU A CA 1
ATOM 1126 C C . LEU A 1 146 ? -10.079 13.232 -26.513 1.00 90.62 146 LEU A C 1
ATOM 1128 O O . LEU A 1 146 ? -9.321 13.837 -27.272 1.00 90.62 146 LEU A O 1
ATOM 1132 N N . PRO A 1 147 ? -9.603 12.311 -25.651 1.00 91.50 147 PRO A N 1
ATOM 1133 C CA . PRO A 1 147 ? -8.183 11.968 -25.607 1.00 91.50 147 PRO A CA 1
ATOM 1134 C C . PRO A 1 147 ? -7.653 11.394 -26.921 1.00 91.50 147 PRO A C 1
ATOM 1136 O O . PRO A 1 147 ? -6.521 11.687 -27.303 1.00 91.50 147 PRO A O 1
ATOM 1139 N N . PHE A 1 148 ? -8.459 10.609 -27.641 1.00 92.00 148 PHE A N 1
ATOM 1140 C CA . PHE A 1 148 ? -8.054 10.056 -28.930 1.00 92.00 148 PHE A CA 1
ATOM 1141 C C . PHE A 1 148 ? -7.773 11.170 -29.943 1.00 92.00 148 PHE A C 1
ATOM 1143 O O . PHE A 1 148 ? -6.711 11.187 -30.562 1.00 92.00 148 PHE A O 1
ATOM 1150 N N . ILE A 1 149 ? -8.670 12.160 -30.042 1.00 91.06 149 ILE A N 1
ATOM 1151 C CA . ILE A 1 149 ? -8.467 13.354 -30.875 1.00 91.06 149 ILE A CA 1
ATOM 1152 C C . ILE A 1 149 ? -7.216 14.112 -30.423 1.00 91.06 149 ILE A C 1
ATOM 1154 O O . ILE A 1 149 ? -6.412 14.505 -31.266 1.00 91.06 149 ILE A O 1
ATOM 1158 N N . THR A 1 150 ? -7.001 14.278 -29.111 1.00 89.12 150 THR A N 1
ATOM 1159 C CA . THR A 1 150 ? -5.779 14.934 -28.618 1.00 89.12 150 THR A CA 1
ATOM 1160 C C . THR A 1 150 ? -4.520 14.177 -29.029 1.00 89.12 150 THR A C 1
ATOM 1162 O O . THR A 1 150 ? -3.547 14.821 -29.400 1.00 89.12 150 THR A O 1
ATOM 1165 N N . GLY A 1 151 ? -4.548 12.841 -29.050 1.00 88.56 151 GLY A N 1
ATOM 1166 C CA . GLY A 1 151 ? -3.435 12.015 -29.515 1.00 88.56 151 GLY A CA 1
ATOM 1167 C C . GLY A 1 151 ? -3.174 12.138 -31.010 1.00 88.56 151 GLY A C 1
ATOM 1168 O O . GLY A 1 151 ? -2.025 12.310 -31.410 1.00 88.56 151 GLY A O 1
ATOM 1169 N N . VAL A 1 152 ? -4.225 12.147 -31.833 1.00 87.44 152 VAL A N 1
ATOM 1170 C CA . VAL A 1 152 ? -4.099 12.388 -33.278 1.00 87.44 152 VAL A CA 1
ATOM 1171 C C . VAL A 1 152 ? -3.520 13.781 -33.538 1.00 87.44 152 VAL A C 1
ATOM 1173 O O . VAL A 1 152 ? -2.529 13.901 -34.255 1.00 87.44 152 VAL A O 1
ATOM 1176 N N . CYS A 1 153 ? -4.038 14.829 -32.894 1.00 86.50 153 CYS A N 1
ATOM 1177 C CA . CYS A 1 153 ? -3.487 16.180 -33.021 1.00 86.50 153 CYS A CA 1
ATOM 1178 C C . CYS A 1 153 ? -2.026 16.249 -32.547 1.00 86.50 153 CYS A C 1
ATOM 1180 O O . CYS A 1 153 ? -1.171 16.805 -33.235 1.00 86.50 153 CYS A O 1
ATOM 1182 N N . ALA A 1 154 ? -1.716 15.635 -31.405 1.00 83.25 154 ALA A N 1
ATOM 1183 C CA . ALA A 1 154 ? -0.372 15.581 -30.842 1.00 83.25 154 ALA A CA 1
ATOM 1184 C C . ALA A 1 154 ? 0.619 14.839 -31.758 1.00 83.25 154 ALA A C 1
ATOM 1186 O O . ALA A 1 154 ? 1.769 15.263 -31.882 1.00 83.25 154 ALA A O 1
ATOM 1187 N N . SER A 1 155 ? 0.172 13.788 -32.454 1.00 81.38 155 SER A N 1
ATOM 1188 C CA . SER A 1 155 ? 1.004 13.039 -33.401 1.00 81.38 155 SER A CA 1
ATOM 1189 C C . SER A 1 155 ? 1.504 13.912 -34.558 1.00 81.38 155 SER A C 1
ATOM 1191 O O . SER A 1 155 ? 2.665 13.803 -34.942 1.00 81.38 155 SER A O 1
ATOM 1193 N N . THR A 1 156 ? 0.683 14.856 -35.035 1.00 77.62 156 THR A N 1
ATOM 1194 C CA . THR A 1 156 ? 1.063 15.789 -36.115 1.00 77.62 156 THR A CA 1
ATOM 1195 C C . THR A 1 156 ? 2.081 16.844 -35.679 1.00 77.62 156 THR A C 1
ATOM 1197 O O . THR A 1 156 ? 2.817 17.366 -36.508 1.00 77.62 156 THR A O 1
ATOM 1200 N N . PHE A 1 157 ? 2.152 17.148 -34.380 1.00 74.31 157 PHE A N 1
ATOM 1201 C CA . PHE A 1 157 ? 3.088 18.129 -33.823 1.00 74.31 157 PHE A CA 1
ATOM 1202 C C . PHE A 1 157 ? 4.494 17.551 -33.591 1.00 74.31 157 PHE A C 1
ATOM 1204 O O . PHE A 1 157 ? 5.477 18.290 -33.593 1.00 74.31 157 PHE A O 1
ATOM 1211 N N . LEU A 1 158 ? 4.592 16.234 -33.379 1.00 68.50 158 LEU A N 1
ATOM 1212 C CA . LEU A 1 158 ? 5.856 15.511 -33.198 1.00 68.50 158 LEU A CA 1
ATOM 1213 C C . LEU A 1 158 ? 6.493 15.044 -34.507 1.00 68.50 158 LEU A C 1
ATOM 1215 O O . LEU A 1 158 ? 7.671 14.690 -34.505 1.00 68.50 158 LEU A O 1
ATOM 1219 N N . ASP A 1 159 ? 5.730 14.994 -35.598 1.00 66.50 159 ASP A N 1
ATOM 1220 C CA . ASP A 1 159 ? 6.262 14.546 -36.876 1.00 66.50 159 ASP A CA 1
ATOM 1221 C C . ASP A 1 159 ? 7.173 15.623 -37.490 1.00 66.50 159 ASP A C 1
ATOM 1223 O O . ASP A 1 159 ? 6.727 16.615 -38.071 1.00 66.50 159 ASP A O 1
ATOM 1227 N N . ASP A 1 160 ? 8.488 15.450 -37.336 1.00 56.03 160 ASP A N 1
ATOM 1228 C CA . ASP A 1 160 ? 9.483 16.290 -38.001 1.00 56.03 160 ASP A CA 1
ATOM 1229 C C . ASP A 1 160 ? 9.482 15.961 -39.508 1.00 56.03 160 ASP A C 1
ATOM 1231 O O . ASP A 1 160 ? 10.221 15.104 -39.993 1.00 56.03 160 ASP A O 1
ATOM 1235 N N . LYS A 1 161 ? 8.627 16.672 -40.254 1.00 46.53 161 LYS A N 1
ATOM 1236 C CA . LYS A 1 161 ? 8.600 16.772 -41.724 1.00 46.53 161 LYS A CA 1
ATOM 1237 C C . LYS A 1 161 ? 8.770 15.428 -42.459 1.00 46.53 161 LYS A C 1
ATOM 1239 O O . LYS A 1 161 ? 9.802 15.190 -43.088 1.00 46.53 161 LYS A O 1
ATOM 1244 N N . GLY A 1 162 ? 7.721 14.601 -42.482 1.00 49.00 162 GLY A N 1
ATOM 1245 C CA . GLY A 1 162 ? 7.467 13.671 -43.594 1.00 49.00 162 GLY A CA 1
ATOM 1246 C C . GLY A 1 162 ? 8.421 12.479 -43.722 1.00 49.00 162 GLY A C 1
ATOM 1247 O O . GLY A 1 162 ? 8.539 11.913 -44.807 1.00 49.00 162 GLY A O 1
ATOM 1248 N N . LYS A 1 163 ? 9.108 12.089 -42.640 1.00 53.22 163 LYS A N 1
ATOM 1249 C CA . LYS A 1 163 ? 9.961 10.884 -42.603 1.00 53.22 163 LYS A CA 1
ATOM 1250 C C . LYS A 1 163 ? 9.247 9.619 -42.113 1.00 53.22 163 LYS A C 1
ATOM 1252 O O . LYS A 1 163 ? 9.776 8.529 -42.313 1.00 53.22 163 LYS A O 1
ATOM 1257 N N . ASN A 1 164 ? 8.064 9.729 -41.505 1.00 56.06 164 ASN A N 1
ATOM 1258 C CA . ASN A 1 164 ? 7.284 8.563 -41.087 1.00 56.06 164 ASN A CA 1
ATOM 1259 C C . ASN A 1 164 ? 6.425 8.030 -42.237 1.00 56.06 164 ASN A C 1
ATOM 1261 O O . ASN A 1 164 ? 5.355 8.566 -42.519 1.00 56.06 164 ASN A O 1
ATOM 1265 N N . ILE A 1 165 ? 6.864 6.921 -42.837 1.00 58.22 165 ILE A N 1
ATOM 1266 C CA . ILE A 1 165 ? 6.136 6.165 -43.875 1.00 58.22 165 ILE A CA 1
ATOM 1267 C C . ILE A 1 165 ? 4.740 5.719 -43.367 1.00 58.22 165 ILE A C 1
ATOM 1269 O O . ILE A 1 165 ? 3.798 5.606 -44.146 1.00 58.22 165 ILE A O 1
ATOM 1273 N N . TYR A 1 166 ? 4.563 5.587 -42.043 1.00 65.88 166 TYR A N 1
ATOM 1274 C CA . TYR A 1 166 ? 3.343 5.104 -41.378 1.00 65.88 166 TYR A CA 1
ATOM 1275 C C . TYR A 1 166 ? 2.541 6.194 -40.637 1.00 65.88 166 TYR A C 1
ATOM 1277 O O . TYR A 1 166 ? 2.136 5.986 -39.495 1.00 65.88 166 TYR A O 1
ATOM 1285 N N . HIS A 1 167 ? 2.292 7.364 -41.241 1.00 73.75 167 HIS A N 1
ATOM 1286 C CA . HIS A 1 167 ? 1.563 8.470 -40.579 1.00 73.75 167 HIS A CA 1
ATOM 1287 C C . HIS A 1 167 ? 0.229 8.064 -39.930 1.00 73.75 167 HIS A C 1
ATOM 1289 O O . HIS A 1 167 ? -0.050 8.450 -38.795 1.00 73.75 167 HIS A O 1
ATOM 1295 N N . ALA A 1 168 ? -0.590 7.273 -40.632 1.00 78.12 168 ALA A N 1
ATOM 1296 C CA . ALA A 1 168 ? -1.890 6.844 -40.122 1.00 78.12 168 ALA A CA 1
ATOM 1297 C C . ALA A 1 168 ? -1.749 5.904 -38.913 1.00 78.12 168 ALA A C 1
ATOM 1299 O O . ALA A 1 168 ? -2.381 6.130 -37.882 1.00 78.12 168 ALA A O 1
ATOM 1300 N N . SER A 1 169 ? -0.881 4.893 -39.004 1.00 80.38 169 SER A N 1
ATOM 1301 C CA . SER A 1 169 ? -0.629 3.954 -37.905 1.00 80.38 169 SER A CA 1
ATOM 1302 C C . SER A 1 169 ? -0.015 4.668 -36.703 1.00 80.38 169 SER A C 1
ATOM 1304 O O . SER A 1 169 ? -0.447 4.450 -35.578 1.00 80.38 169 SER A O 1
ATOM 1306 N N . TYR A 1 170 ? 0.928 5.584 -36.928 1.00 85.44 170 TYR A N 1
ATOM 1307 C CA . TYR A 1 170 ? 1.553 6.384 -35.875 1.00 85.44 170 TYR A CA 1
ATOM 1308 C C . TYR A 1 170 ? 0.529 7.207 -35.075 1.00 85.44 170 TYR A C 1
ATOM 1310 O O . TYR A 1 170 ? 0.502 7.141 -33.843 1.00 85.44 170 TYR A O 1
ATOM 1318 N N . ALA A 1 171 ? -0.373 7.915 -35.765 1.00 87.94 171 ALA A N 1
ATOM 1319 C CA . ALA A 1 171 ? -1.457 8.662 -35.130 1.00 87.94 171 ALA A CA 1
ATOM 1320 C C . ALA A 1 171 ? -2.428 7.748 -34.359 1.00 87.94 171 ALA A C 1
ATOM 1322 O O . ALA A 1 171 ? -2.851 8.095 -33.253 1.00 87.94 171 ALA A O 1
ATOM 1323 N N . LEU A 1 172 ? -2.742 6.566 -34.909 1.00 88.38 172 LEU A N 1
ATOM 1324 C CA . LEU A 1 172 ? -3.572 5.554 -34.248 1.00 88.38 172 LEU A CA 1
ATOM 1325 C C . LEU A 1 172 ? -2.924 5.053 -32.951 1.00 88.38 172 LEU A C 1
ATOM 1327 O O . LEU A 1 172 ? -3.583 5.075 -31.915 1.00 88.38 172 LEU A O 1
ATOM 1331 N N . TYR A 1 173 ? -1.644 4.666 -32.967 1.00 89.12 173 TYR A N 1
ATOM 1332 C CA . TYR A 1 173 ? -0.944 4.182 -31.770 1.00 89.12 173 TYR A CA 1
ATOM 1333 C C . TYR A 1 173 ? -0.945 5.232 -30.648 1.00 89.12 173 TYR A C 1
ATOM 1335 O O . TYR A 1 173 ? -1.308 4.913 -29.516 1.00 89.12 173 TYR A O 1
ATOM 1343 N N . ILE A 1 174 ? -0.629 6.498 -30.950 1.00 89.94 174 ILE A N 1
ATOM 1344 C CA . ILE A 1 174 ? -0.657 7.577 -29.943 1.00 89.94 174 ILE A CA 1
ATOM 1345 C C . ILE A 1 174 ? -2.085 7.830 -29.432 1.00 89.94 174 ILE A C 1
ATOM 1347 O O . ILE A 1 174 ? -2.291 7.971 -28.223 1.00 89.94 174 ILE A O 1
ATOM 1351 N N . GLY A 1 175 ? -3.080 7.856 -30.324 1.00 91.19 175 GLY A N 1
ATOM 1352 C CA . GLY A 1 175 ? -4.488 8.035 -29.960 1.00 91.19 175 GLY A CA 1
ATOM 1353 C C . GLY A 1 175 ? -5.022 6.921 -2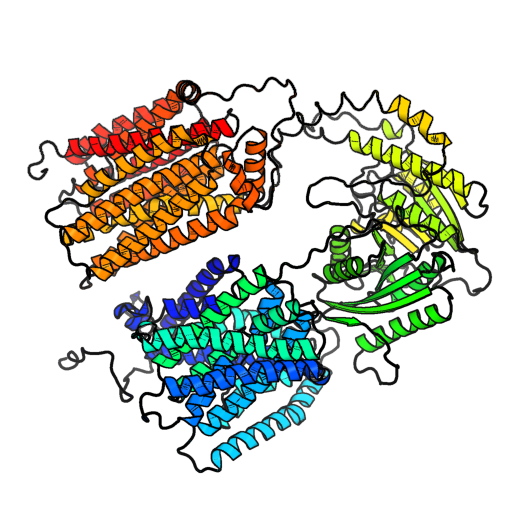9.053 1.00 91.19 175 GLY A C 1
ATOM 1354 O O . GLY A 1 175 ? -5.707 7.201 -28.065 1.00 91.19 175 GLY A O 1
ATOM 1355 N N . ILE A 1 176 ? -4.675 5.662 -29.339 1.00 90.81 176 ILE A N 1
ATOM 1356 C CA . ILE A 1 176 ? -5.056 4.497 -28.526 1.00 90.81 176 ILE A CA 1
ATOM 1357 C C . ILE A 1 176 ? -4.441 4.612 -27.134 1.00 90.81 176 ILE A C 1
ATOM 1359 O O . ILE A 1 176 ? -5.163 4.571 -26.139 1.00 90.81 176 ILE A O 1
ATOM 1363 N N . VAL A 1 177 ? -3.128 4.830 -27.057 1.00 91.38 177 VAL A N 1
ATOM 1364 C CA . VAL A 1 177 ? -2.395 4.917 -25.788 1.00 91.38 177 VAL A CA 1
ATOM 1365 C C . VAL A 1 177 ? -3.023 5.970 -24.872 1.00 91.38 177 VAL A C 1
ATOM 1367 O O . VAL A 1 177 ? -3.334 5.667 -23.725 1.00 91.38 177 VAL A O 1
ATOM 1370 N N . LEU A 1 178 ? -3.331 7.174 -25.366 1.00 90.56 178 LEU A N 1
ATOM 1371 C CA . LEU A 1 178 ? -3.925 8.241 -24.544 1.00 90.56 178 LEU A CA 1
ATOM 1372 C C . LEU A 1 178 ? -5.397 8.007 -24.152 1.00 90.56 178 LEU A C 1
ATOM 1374 O O . LEU A 1 178 ? -5.827 8.451 -23.083 1.00 90.56 178 LEU A O 1
ATOM 1378 N N . SER A 1 179 ? -6.173 7.300 -24.975 1.00 91.81 179 SER A N 1
ATOM 1379 C CA . SER A 1 179 ? -7.621 7.120 -24.777 1.00 91.81 179 SER A CA 1
ATOM 1380 C C . SER A 1 179 ? -8.009 5.911 -23.933 1.00 91.81 179 SER A C 1
ATOM 1382 O O . SER A 1 179 ? -9.013 5.974 -23.221 1.00 91.81 179 SER A O 1
ATOM 1384 N N . VAL A 1 180 ? -7.216 4.842 -23.940 1.00 90.19 180 VAL A N 1
ATOM 1385 C CA . VAL A 1 180 ? -7.546 3.596 -23.236 1.00 90.19 180 VAL A CA 1
ATOM 1386 C C . VAL A 1 180 ? -7.481 3.774 -21.713 1.00 90.19 180 VAL A C 1
ATOM 1388 O O . VAL A 1 180 ? -6.701 4.569 -21.180 1.00 90.19 180 VAL A O 1
ATOM 1391 N N . THR A 1 181 ? -8.367 3.073 -21.008 1.00 91.00 181 THR A N 1
ATOM 1392 C CA . THR A 1 181 ? -8.416 2.969 -19.542 1.00 91.00 181 THR A CA 1
ATOM 1393 C C . THR A 1 181 ? -8.361 1.494 -19.204 1.00 91.00 181 THR A C 1
ATOM 1395 O O . THR A 1 181 ? -9.201 0.766 -19.712 1.00 91.00 181 THR A O 1
ATOM 1398 N N . ALA A 1 182 ? -7.430 1.066 -18.354 1.00 86.12 182 ALA A N 1
ATOM 1399 C CA . ALA A 1 182 ? -7.238 -0.357 -18.083 1.00 86.12 182 ALA A CA 1
ATOM 1400 C C . ALA A 1 182 ? -8.159 -0.859 -16.960 1.00 86.12 182 ALA A C 1
ATOM 1402 O O . ALA A 1 182 ? -7.986 -0.467 -15.799 1.00 86.12 182 ALA A O 1
ATOM 1403 N N . PHE A 1 183 ? -9.078 -1.780 -17.270 1.00 85.31 183 PHE A N 1
ATOM 1404 C CA . PHE A 1 183 ? -9.976 -2.377 -16.271 1.00 85.31 183 PHE A CA 1
ATOM 1405 C C . PHE A 1 183 ? -9.238 -3.042 -15.094 1.00 85.31 183 PHE A C 1
ATOM 1407 O O . PHE A 1 183 ? -9.540 -2.674 -13.954 1.00 85.31 183 PHE A O 1
ATOM 1414 N N . PRO A 1 184 ? -8.233 -3.926 -15.299 1.00 80.56 184 PRO A N 1
ATOM 1415 C CA . PRO A 1 184 ? -7.582 -4.619 -14.183 1.00 80.56 184 PRO A CA 1
ATOM 1416 C C . PRO A 1 184 ? -6.884 -3.662 -13.212 1.00 80.56 184 PRO A C 1
ATOM 1418 O O . PRO A 1 184 ? -6.858 -3.892 -12.002 1.00 80.56 184 PRO A O 1
ATOM 1421 N N . MET A 1 185 ? -6.322 -2.564 -13.731 1.00 84.19 185 MET A N 1
ATOM 1422 C CA . MET A 1 185 ? -5.668 -1.560 -12.893 1.00 84.19 185 MET A CA 1
ATOM 1423 C C . MET A 1 185 ? -6.686 -0.756 -12.095 1.00 84.19 185 MET A C 1
ATOM 1425 O O . MET A 1 185 ? -6.515 -0.561 -10.892 1.00 84.19 185 MET A O 1
ATOM 1429 N N . LEU A 1 186 ? -7.759 -0.318 -12.753 1.00 86.19 186 LEU A N 1
ATOM 1430 C CA . LEU A 1 186 ? -8.821 0.426 -12.097 1.00 86.19 186 LEU A CA 1
ATOM 1431 C C . LEU A 1 186 ? -9.493 -0.403 -10.996 1.00 86.19 186 LEU A C 1
ATOM 1433 O O . LEU A 1 186 ? -9.759 0.124 -9.920 1.00 86.19 186 LEU A O 1
ATOM 1437 N N . ALA A 1 187 ? -9.718 -1.698 -11.230 1.00 79.19 187 ALA A N 1
ATOM 1438 C CA . ALA A 1 187 ? -10.293 -2.597 -10.236 1.00 79.19 187 ALA A CA 1
ATOM 1439 C C . ALA A 1 187 ? -9.419 -2.728 -8.989 1.00 79.19 187 ALA A C 1
ATOM 1441 O O . ALA A 1 187 ? -9.915 -2.587 -7.871 1.00 79.19 187 ALA A O 1
ATOM 1442 N N . ARG A 1 188 ? -8.106 -2.902 -9.175 1.00 76.75 188 ARG A N 1
ATOM 1443 C CA . ARG A 1 188 ? -7.142 -2.933 -8.068 1.00 76.75 188 ARG A CA 1
ATOM 1444 C C . ARG A 1 188 ? -7.096 -1.601 -7.318 1.00 76.75 188 ARG A C 1
ATOM 1446 O O . ARG A 1 188 ? -7.183 -1.602 -6.096 1.00 76.75 188 ARG A O 1
ATOM 1453 N N . MET A 1 189 ? -7.050 -0.474 -8.032 1.00 79.94 189 MET A N 1
ATOM 1454 C CA . MET A 1 189 ? -7.083 0.859 -7.418 1.00 79.94 189 MET A CA 1
ATOM 1455 C C . MET A 1 189 ? -8.364 1.071 -6.593 1.00 79.94 189 MET A C 1
ATOM 1457 O O . MET A 1 189 ? -8.302 1.537 -5.458 1.00 79.94 189 MET A O 1
ATOM 1461 N N . LEU A 1 190 ? -9.535 0.718 -7.131 1.00 79.75 190 LEU A N 1
ATOM 1462 C CA . LEU A 1 190 ? -10.810 0.848 -6.422 1.00 79.75 190 LEU A CA 1
ATOM 1463 C C . LEU A 1 190 ? -10.892 -0.075 -5.203 1.00 79.75 190 LEU A C 1
ATOM 1465 O O . LEU A 1 190 ? -11.470 0.326 -4.193 1.00 79.75 190 LEU A O 1
ATOM 1469 N N . ALA A 1 191 ? -10.321 -1.279 -5.271 1.00 71.50 191 ALA A N 1
ATOM 1470 C CA . ALA A 1 191 ? -10.220 -2.177 -4.125 1.00 71.50 191 ALA A CA 1
ATOM 1471 C C . ALA A 1 191 ? -9.326 -1.580 -3.023 1.00 71.50 191 ALA A C 1
ATOM 1473 O O . ALA A 1 191 ? -9.738 -1.526 -1.866 1.00 71.50 191 ALA A O 1
ATOM 1474 N N . GLU A 1 192 ? -8.149 -1.053 -3.380 1.00 72.81 192 GLU A N 1
ATOM 1475 C CA . GLU A 1 192 ? -7.224 -0.408 -2.435 1.00 72.81 192 GLU A CA 1
ATOM 1476 C C . GLU A 1 192 ? -7.830 0.842 -1.782 1.00 72.81 192 GLU A C 1
ATOM 1478 O O . GLU A 1 192 ? -7.650 1.074 -0.586 1.00 72.81 192 GLU A O 1
ATOM 1483 N N . LEU A 1 193 ? -8.606 1.621 -2.540 1.00 73.56 193 LEU A N 1
ATOM 1484 C CA . LEU A 1 193 ? -9.324 2.794 -2.036 1.00 73.56 193 LEU A CA 1
ATOM 1485 C C . LEU A 1 193 ? -10.640 2.445 -1.313 1.00 73.56 193 LEU A C 1
ATOM 1487 O O . LEU A 1 193 ? -11.331 3.350 -0.844 1.00 73.56 193 LEU A O 1
ATOM 1491 N N . LYS A 1 194 ? -11.001 1.156 -1.213 1.00 70.19 194 LYS A N 1
ATOM 1492 C CA . LYS A 1 194 ? -12.283 0.664 -0.669 1.00 70.19 194 LYS A CA 1
ATOM 1493 C C . LYS A 1 194 ? -13.521 1.271 -1.351 1.00 70.19 194 LYS A C 1
ATOM 1495 O O . LYS A 1 194 ? -14.557 1.485 -0.728 1.00 70.19 194 LYS A O 1
ATOM 1500 N N . LEU A 1 195 ? -13.417 1.561 -2.647 1.00 72.44 195 LEU A N 1
ATOM 1501 C CA . LEU A 1 195 ? -14.481 2.149 -3.469 1.00 72.44 195 LEU A CA 1
ATOM 1502 C C . LEU A 1 195 ? -15.196 1.133 -4.354 1.00 72.44 195 LEU A C 1
ATOM 1504 O O . LEU A 1 195 ? -16.203 1.480 -4.968 1.00 72.44 195 LEU A O 1
ATOM 1508 N N . ILE A 1 196 ? -14.708 -0.106 -4.417 1.00 69.19 196 ILE A N 1
ATOM 1509 C CA . ILE A 1 196 ? -15.184 -1.125 -5.361 1.00 69.19 196 ILE A CA 1
ATOM 1510 C C . ILE A 1 196 ? -16.694 -1.410 -5.246 1.00 69.19 196 ILE A C 1
ATOM 1512 O O . ILE A 1 196 ? -17.365 -1.576 -6.261 1.00 69.19 196 ILE A O 1
ATOM 1516 N N . ASN A 1 197 ? -17.244 -1.344 -4.028 1.00 60.69 197 ASN A N 1
ATOM 1517 C CA . ASN A 1 197 ? -18.658 -1.625 -3.749 1.00 60.69 197 ASN A CA 1
ATOM 1518 C C . ASN A 1 197 ? -19.578 -0.403 -3.887 1.00 60.69 197 ASN A C 1
ATOM 1520 O O . ASN A 1 197 ? -20.802 -0.548 -3.833 1.00 60.69 197 ASN A O 1
ATOM 1524 N N . THR A 1 198 ? -19.016 0.792 -4.085 1.00 71.50 198 THR A N 1
ATOM 1525 C CA . THR A 1 198 ? -19.799 2.020 -4.279 1.00 71.50 198 THR A CA 1
ATOM 1526 C C . THR A 1 198 ? -20.454 2.038 -5.660 1.00 71.50 198 THR A C 1
ATOM 1528 O O . THR A 1 198 ? -19.938 1.447 -6.610 1.00 71.50 198 THR A O 1
ATOM 1531 N N . ASP A 1 199 ? -21.565 2.762 -5.808 1.00 73.88 199 ASP A N 1
ATOM 1532 C CA . ASP A 1 199 ? -22.225 2.925 -7.113 1.00 73.88 199 ASP A CA 1
ATOM 1533 C C . ASP A 1 199 ? -21.285 3.553 -8.154 1.00 73.88 199 ASP A C 1
ATOM 1535 O O . ASP A 1 199 ? -21.282 3.158 -9.322 1.00 73.88 199 ASP A O 1
ATOM 1539 N N . LEU A 1 200 ? -20.424 4.473 -7.706 1.00 82.81 200 LEU A N 1
ATOM 1540 C CA . LEU A 1 200 ? -19.358 5.065 -8.508 1.00 82.81 200 LEU A CA 1
ATOM 1541 C C . LEU A 1 200 ? -18.323 4.019 -8.946 1.00 82.81 200 LEU A C 1
ATOM 1543 O O . LEU A 1 200 ? -17.965 3.973 -10.122 1.00 82.81 200 LEU A O 1
ATOM 1547 N N . GLY A 1 201 ? -17.866 3.166 -8.025 1.00 81.56 201 GLY A N 1
ATOM 1548 C CA . GLY A 1 201 ? -16.919 2.086 -8.306 1.00 81.56 201 GLY A CA 1
ATOM 1549 C C . GLY A 1 201 ? -17.469 1.083 -9.317 1.00 81.56 201 GLY A C 1
ATOM 1550 O O . GLY A 1 201 ? -16.814 0.804 -10.319 1.00 81.56 201 GLY A O 1
ATOM 1551 N N . LYS A 1 202 ? -18.713 0.624 -9.135 1.00 78.12 202 LYS A N 1
ATOM 1552 C CA . LYS A 1 202 ? -19.396 -0.287 -10.073 1.00 78.12 202 LYS A CA 1
ATOM 1553 C C . LYS A 1 202 ? -19.553 0.327 -11.466 1.00 78.12 202 LYS A C 1
ATOM 1555 O O . LYS A 1 202 ? -19.329 -0.351 -12.474 1.00 78.12 202 LYS A O 1
ATOM 1560 N N . LEU A 1 203 ? -19.910 1.613 -11.536 1.00 84.62 203 LEU A N 1
ATOM 1561 C CA . LEU A 1 203 ? -20.014 2.347 -12.797 1.00 84.62 203 LEU A CA 1
ATOM 1562 C C . LEU A 1 203 ? -18.647 2.475 -13.485 1.00 84.62 203 LEU A C 1
ATOM 1564 O O . LEU A 1 203 ? -18.548 2.241 -14.689 1.00 84.62 203 LEU A O 1
ATOM 1568 N N . ALA A 1 204 ? -17.599 2.801 -12.727 1.00 88.81 204 ALA A N 1
ATOM 1569 C CA . ALA A 1 204 ? -16.235 2.935 -13.225 1.00 88.81 204 ALA A CA 1
ATOM 1570 C C . ALA A 1 204 ? -15.691 1.603 -13.773 1.00 88.81 204 ALA A C 1
ATOM 1572 O O . ALA A 1 204 ? -15.182 1.578 -14.890 1.00 88.81 204 ALA A O 1
ATOM 1573 N N . LEU A 1 205 ? -15.883 0.495 -13.047 1.00 83.94 205 LEU A N 1
ATOM 1574 C CA . LEU A 1 205 ? -15.513 -0.859 -13.482 1.00 83.94 205 LEU A CA 1
ATOM 1575 C C . LEU A 1 205 ? -16.225 -1.283 -14.768 1.00 83.94 205 LEU A C 1
ATOM 1577 O O . LEU A 1 205 ? -15.603 -1.778 -15.701 1.00 83.94 205 LEU A O 1
ATOM 1581 N N . SER A 1 206 ? -17.540 -1.069 -14.836 1.00 84.12 206 SER A N 1
ATOM 1582 C CA . SER A 1 206 ? -18.323 -1.451 -16.017 1.00 84.12 206 SER A CA 1
ATOM 1583 C C . SER A 1 206 ? -17.920 -0.623 -17.245 1.00 84.12 206 SER A C 1
ATOM 1585 O O . SER A 1 206 ? -17.918 -1.125 -18.366 1.00 84.12 206 SER A O 1
ATOM 1587 N N . THR A 1 207 ? -17.559 0.649 -17.034 1.00 88.31 207 THR A N 1
ATOM 1588 C CA . THR A 1 207 ? -17.092 1.560 -18.090 1.00 88.31 207 THR A CA 1
ATOM 1589 C C . THR A 1 207 ? -15.705 1.168 -18.595 1.00 88.31 207 THR A C 1
ATOM 1591 O O . THR A 1 207 ? -15.500 1.084 -19.804 1.00 88.31 207 THR A O 1
ATOM 1594 N N . SER A 1 208 ? -14.755 0.891 -17.697 1.00 87.94 208 SER A N 1
ATOM 1595 C CA . SER A 1 208 ? -13.401 0.490 -18.094 1.00 87.94 208 SER A CA 1
ATOM 1596 C C . SER A 1 208 ? -13.376 -0.866 -18.793 1.00 87.94 208 SER A C 1
ATOM 1598 O O . SER A 1 208 ? -12.603 -1.046 -19.724 1.00 87.94 208 SER A O 1
ATOM 1600 N N . LEU A 1 209 ? -14.263 -1.792 -18.424 1.00 84.06 209 LEU A N 1
ATOM 1601 C CA . LEU A 1 209 ? -14.374 -3.084 -19.098 1.00 84.06 209 LEU A CA 1
ATOM 1602 C C . LEU A 1 209 ? -14.818 -2.932 -20.565 1.00 84.06 209 LEU A C 1
ATOM 1604 O O . LEU A 1 209 ? -14.303 -3.617 -21.445 1.00 84.06 209 LEU A O 1
ATOM 1608 N N . ILE A 1 210 ? -15.715 -1.983 -20.857 1.00 85.81 210 ILE A N 1
ATOM 1609 C CA . ILE A 1 210 ? -16.066 -1.619 -22.239 1.00 85.81 210 ILE A CA 1
ATOM 1610 C C . ILE A 1 210 ? -14.870 -0.968 -22.955 1.00 85.81 210 ILE A C 1
ATOM 1612 O O . ILE A 1 210 ? -14.612 -1.286 -24.118 1.00 85.81 210 ILE A O 1
ATOM 1616 N N . ASN A 1 211 ? -14.121 -0.093 -22.274 1.00 88.25 211 ASN A N 1
ATOM 1617 C CA . ASN A 1 211 ? -12.915 0.524 -22.839 1.00 88.25 211 ASN A CA 1
ATOM 1618 C C . ASN A 1 211 ? -11.849 -0.519 -23.207 1.00 88.25 211 ASN A C 1
ATOM 1620 O O . ASN A 1 211 ? -11.241 -0.389 -24.265 1.00 88.25 211 ASN A O 1
ATOM 1624 N N . ASP A 1 212 ? -11.648 -1.559 -22.392 1.00 85.00 212 ASP A N 1
ATOM 1625 C CA . ASP A 1 212 ? -10.716 -2.657 -22.680 1.00 85.00 212 ASP A CA 1
ATOM 1626 C C . ASP A 1 212 ? -11.114 -3.415 -23.958 1.00 85.00 212 ASP A C 1
ATOM 1628 O O . ASP A 1 212 ? -10.266 -3.688 -24.808 1.00 85.00 212 ASP A O 1
ATOM 1632 N N . VAL A 1 213 ? -12.409 -3.701 -24.153 1.00 81.62 213 VAL A N 1
ATOM 1633 C CA . VAL A 1 213 ? -12.904 -4.331 -25.392 1.00 81.62 213 VAL A CA 1
ATOM 1634 C C . VAL A 1 213 ? -12.627 -3.439 -26.605 1.00 81.62 213 VAL A C 1
ATOM 1636 O O . VAL A 1 213 ? -12.110 -3.918 -27.616 1.00 81.62 213 VAL A O 1
ATOM 1639 N N . PHE A 1 214 ? -12.917 -2.136 -26.509 1.00 86.25 214 PHE A N 1
ATOM 1640 C CA . PHE A 1 214 ? -12.594 -1.191 -27.581 1.00 86.25 214 PHE A CA 1
ATOM 1641 C C . PHE A 1 214 ? -11.085 -1.086 -27.831 1.00 86.25 214 PHE A C 1
ATOM 1643 O O . PHE A 1 214 ? -10.676 -0.986 -28.985 1.00 86.25 214 PHE A O 1
ATOM 1650 N N . ALA A 1 215 ? -10.254 -1.155 -26.789 1.00 86.19 215 ALA A N 1
ATOM 1651 C CA . ALA A 1 215 ? -8.801 -1.103 -26.907 1.00 86.19 215 ALA A CA 1
ATOM 1652 C C . ALA A 1 215 ? -8.251 -2.252 -27.761 1.00 86.19 215 ALA A C 1
ATOM 1654 O O . ALA A 1 215 ? -7.419 -2.013 -28.633 1.00 86.19 215 ALA A O 1
ATOM 1655 N N . TRP A 1 216 ? -8.748 -3.477 -27.567 1.00 80.44 216 TRP A N 1
ATOM 1656 C CA . TRP A 1 216 ? -8.341 -4.635 -28.370 1.00 80.44 216 TRP A CA 1
ATOM 1657 C C . TRP A 1 216 ? -8.753 -4.513 -29.835 1.00 80.44 216 TRP A C 1
ATOM 1659 O O . TRP A 1 216 ? -7.954 -4.807 -30.722 1.00 80.44 216 TRP A O 1
ATOM 1669 N N . VAL A 1 217 ? -9.973 -4.033 -30.096 1.00 80.75 217 VAL A N 1
ATOM 1670 C CA . VAL A 1 217 ? -10.447 -3.785 -31.467 1.00 80.75 217 VAL A CA 1
ATOM 1671 C C . VAL A 1 217 ? -9.590 -2.714 -32.148 1.00 80.75 217 VAL A C 1
ATOM 1673 O O . VAL A 1 217 ? -9.174 -2.891 -33.292 1.00 80.75 217 VAL A O 1
ATOM 1676 N N . LEU A 1 218 ? -9.286 -1.621 -31.444 1.00 84.69 218 LEU A N 1
ATOM 1677 C CA . LEU A 1 218 ? -8.444 -0.547 -31.968 1.00 84.69 218 LEU A CA 1
ATOM 1678 C C . LEU A 1 218 ? -6.987 -0.986 -32.168 1.00 84.69 218 LEU A C 1
ATOM 1680 O O . LEU A 1 218 ? -6.376 -0.587 -33.155 1.00 84.69 218 LEU A O 1
ATOM 1684 N N . LEU A 1 219 ? -6.433 -1.823 -31.285 1.00 83.00 219 LEU A N 1
ATOM 1685 C CA . LEU A 1 219 ? -5.090 -2.387 -31.443 1.00 83.00 219 LEU A CA 1
ATOM 1686 C C . LEU A 1 219 ? -5.018 -3.320 -32.658 1.00 83.00 219 LEU A C 1
ATOM 1688 O O . LEU A 1 219 ? -4.103 -3.190 -33.465 1.00 83.00 219 LEU A O 1
ATOM 1692 N N . ALA A 1 220 ? -6.000 -4.209 -32.836 1.00 77.38 220 ALA A N 1
ATOM 1693 C CA . ALA A 1 220 ? -6.078 -5.066 -34.019 1.00 77.38 220 ALA A CA 1
ATOM 1694 C C . ALA A 1 220 ? -6.149 -4.235 -35.312 1.00 77.38 220 ALA A C 1
ATOM 1696 O O . ALA A 1 220 ? -5.451 -4.533 -36.280 1.00 77.38 220 ALA A O 1
ATOM 1697 N N . LEU A 1 221 ? -6.928 -3.146 -35.306 1.00 79.44 221 LEU A N 1
ATOM 1698 C CA . LEU A 1 221 ? -6.982 -2.199 -36.419 1.00 79.44 221 LEU A CA 1
ATOM 1699 C C . LEU A 1 221 ? -5.633 -1.494 -36.649 1.00 79.44 221 LEU A C 1
ATOM 1701 O O . LEU A 1 221 ? -5.218 -1.343 -37.793 1.00 79.44 221 LEU A O 1
ATOM 1705 N N . ALA A 1 222 ? -4.932 -1.080 -35.591 1.00 81.06 222 ALA A N 1
ATOM 1706 C CA . ALA A 1 222 ? -3.633 -0.415 -35.705 1.00 81.06 222 ALA A CA 1
ATOM 1707 C C . ALA A 1 222 ? -2.558 -1.327 -36.322 1.00 81.06 222 ALA A C 1
ATOM 1709 O O . ALA A 1 222 ? -1.790 -0.867 -37.167 1.00 81.06 222 ALA A O 1
ATOM 1710 N N . ILE A 1 223 ? -2.548 -2.612 -35.949 1.00 77.75 223 ILE A N 1
ATOM 1711 C CA . ILE A 1 223 ? -1.673 -3.643 -36.531 1.00 77.75 223 ILE A CA 1
ATOM 1712 C C . ILE A 1 223 ? -2.022 -3.869 -38.008 1.00 77.75 223 ILE A C 1
ATOM 1714 O O . ILE A 1 223 ? -1.149 -3.874 -38.868 1.00 77.75 223 ILE A O 1
ATOM 1718 N N . ALA A 1 224 ? -3.312 -3.985 -38.328 1.00 75.62 224 ALA A N 1
ATOM 1719 C CA . ALA A 1 224 ? -3.767 -4.202 -39.699 1.00 75.62 224 ALA A CA 1
ATOM 1720 C C . ALA A 1 224 ? -3.385 -3.055 -40.658 1.00 75.62 224 ALA A C 1
ATOM 1722 O O . ALA A 1 224 ? -3.227 -3.286 -41.857 1.00 75.62 224 ALA A O 1
ATOM 1723 N N . VAL A 1 225 ? -3.257 -1.824 -40.143 1.00 77.00 225 VAL A N 1
ATOM 1724 C CA . VAL A 1 225 ? -2.904 -0.620 -40.918 1.00 77.00 225 VAL A CA 1
ATOM 1725 C C . VAL A 1 225 ? -1.384 -0.396 -40.998 1.00 77.00 225 VAL A C 1
ATOM 1727 O O . VAL A 1 225 ? -0.921 0.292 -41.908 1.00 77.00 225 VAL A O 1
ATOM 1730 N N . SER A 1 226 ? -0.580 -0.944 -40.077 1.00 74.88 226 SER A N 1
ATOM 1731 C CA . SER A 1 226 ? 0.890 -0.830 -40.116 1.00 74.88 226 SER A CA 1
ATOM 1732 C C . SER A 1 226 ? 1.554 -1.755 -41.145 1.00 74.88 226 SER A C 1
ATOM 1734 O O . SER A 1 226 ? 2.663 -1.468 -41.594 1.00 74.88 226 SER A O 1
ATOM 1736 N N . GLU A 1 227 ? 0.873 -2.808 -41.594 1.00 68.62 227 GLU A N 1
ATOM 1737 C CA . GLU A 1 227 ? 1.361 -3.750 -42.608 1.00 68.62 227 GLU A CA 1
ATOM 1738 C C . GLU A 1 227 ? 1.126 -3.226 -44.045 1.00 68.62 227 GLU A C 1
ATOM 1740 O O . GLU A 1 227 ? 0.157 -3.571 -44.711 1.00 68.62 227 GLU A O 1
ATOM 1745 N N . GLN A 1 228 ? 2.005 -2.351 -44.552 1.00 55.88 228 GLN A N 1
ATOM 1746 C CA . GLN A 1 228 ? 1.857 -1.757 -45.902 1.00 55.88 228 GLN A CA 1
ATOM 1747 C C . GLN A 1 228 ? 2.559 -2.530 -47.039 1.00 55.88 228 GLN A C 1
ATOM 1749 O O . GLN A 1 228 ? 2.406 -2.172 -48.205 1.00 55.88 228 GLN A O 1
ATOM 1754 N N . ASN A 1 229 ? 3.314 -3.593 -46.733 1.00 56.09 229 ASN A N 1
ATOM 1755 C CA . ASN A 1 229 ? 4.121 -4.330 -47.721 1.00 56.09 229 ASN A CA 1
ATOM 1756 C C . ASN A 1 229 ? 3.461 -5.614 -48.263 1.00 56.09 229 ASN A C 1
ATOM 1758 O O . ASN A 1 229 ? 4.058 -6.309 -49.087 1.00 56.09 229 ASN A O 1
ATOM 1762 N N . THR A 1 230 ? 2.240 -5.939 -47.836 1.00 56.41 230 THR A N 1
ATOM 1763 C CA . THR A 1 230 ? 1.455 -7.085 -48.321 1.00 56.41 230 THR A CA 1
ATOM 1764 C C . THR A 1 230 ? 0.197 -6.592 -49.043 1.00 56.41 230 THR A C 1
ATOM 1766 O O . THR A 1 230 ? -0.294 -5.494 -48.800 1.00 56.41 230 THR A O 1
ATOM 1769 N N . SER A 1 231 ? -0.307 -7.368 -50.010 1.00 57.31 231 SER A N 1
ATOM 1770 C CA . SER A 1 231 ? -1.486 -7.011 -50.819 1.00 57.31 231 SER A CA 1
ATOM 1771 C C . SER A 1 231 ? -2.649 -6.503 -49.950 1.00 57.31 231 SER A C 1
ATOM 1773 O O . SER A 1 231 ? -2.929 -7.143 -48.942 1.00 57.31 231 SER A O 1
ATOM 1775 N N . ASN A 1 232 ? -3.387 -5.467 -50.380 1.00 59.97 232 ASN A N 1
ATOM 1776 C CA . ASN A 1 232 ? -4.528 -4.845 -49.664 1.00 59.97 232 ASN A CA 1
ATOM 1777 C C . ASN A 1 232 ? -5.574 -5.816 -49.056 1.00 59.97 232 ASN A C 1
ATOM 1779 O O . ASN A 1 232 ? -6.381 -5.416 -48.222 1.00 59.97 232 ASN A O 1
ATOM 1783 N N . TRP A 1 233 ? -5.596 -7.082 -49.478 1.00 71.31 233 TRP A N 1
ATOM 1784 C CA . TRP A 1 233 ? -6.484 -8.127 -48.970 1.00 71.31 233 TRP A CA 1
ATOM 1785 C C . TRP A 1 233 ? -5.959 -8.849 -47.718 1.00 71.31 233 TRP A C 1
ATOM 1787 O O . TRP A 1 233 ? -6.753 -9.466 -47.015 1.00 71.31 233 TRP A O 1
ATOM 1797 N N . ALA A 1 234 ? -4.659 -8.785 -47.416 1.00 69.75 234 ALA A N 1
ATOM 1798 C CA . ALA A 1 234 ? -4.046 -9.495 -46.290 1.00 69.75 234 ALA A CA 1
ATOM 1799 C C . ALA A 1 234 ? -4.621 -9.024 -44.944 1.00 69.75 234 ALA A C 1
ATOM 1801 O O . ALA A 1 234 ? -5.103 -9.846 -44.169 1.00 69.75 234 ALA A O 1
ATOM 1802 N N . SER A 1 235 ? -4.708 -7.709 -44.724 1.00 70.50 235 SER A N 1
ATOM 1803 C CA . SER A 1 235 ? -5.305 -7.123 -43.517 1.00 70.50 235 SER A CA 1
ATOM 1804 C C . SER A 1 235 ? -6.774 -7.532 -43.323 1.00 70.50 235 SER A C 1
ATOM 1806 O O . SER A 1 235 ? -7.210 -7.790 -42.202 1.00 70.50 235 SER A O 1
ATOM 1808 N N . LEU A 1 236 ? -7.544 -7.651 -44.414 1.00 77.94 236 LEU A N 1
ATOM 1809 C CA . LEU A 1 236 ? -8.928 -8.142 -44.364 1.00 77.94 236 LEU A CA 1
ATOM 1810 C C . LEU A 1 236 ? -8.994 -9.626 -43.977 1.00 77.94 236 LEU A C 1
ATOM 1812 O O . LEU A 1 236 ? -9.856 -10.003 -43.184 1.00 77.94 236 LEU A O 1
ATOM 1816 N N . TRP A 1 237 ? -8.081 -10.457 -44.490 1.00 81.88 237 TRP A N 1
ATOM 1817 C CA . TRP A 1 237 ? -7.989 -11.871 -44.118 1.00 81.88 237 TRP A CA 1
ATOM 1818 C C . TRP A 1 237 ? -7.589 -12.070 -42.655 1.00 81.88 237 TRP A C 1
ATOM 1820 O O . TRP A 1 237 ? -8.154 -12.951 -42.012 1.00 81.88 237 TRP A O 1
ATOM 1830 N N . VAL A 1 238 ? -6.693 -11.236 -42.114 1.00 80.06 238 VAL A N 1
ATOM 1831 C CA . VAL A 1 238 ? -6.327 -11.242 -40.685 1.00 80.06 238 VAL A CA 1
ATOM 1832 C C . VAL A 1 238 ? -7.539 -10.904 -39.812 1.00 80.06 238 VAL A C 1
ATOM 1834 O O . VAL A 1 238 ? -7.831 -11.612 -38.850 1.00 80.06 238 VAL A O 1
ATOM 1837 N N . VAL A 1 239 ? -8.307 -9.865 -40.152 1.00 79.81 239 VAL A N 1
ATOM 1838 C CA . VAL A 1 239 ? -9.519 -9.512 -39.389 1.00 79.81 239 VAL A CA 1
ATOM 1839 C C . VAL A 1 239 ? -10.575 -10.619 -39.487 1.00 79.81 239 VAL A C 1
ATOM 1841 O O . VAL A 1 239 ? -11.143 -11.025 -38.472 1.00 79.81 239 VAL A O 1
ATOM 1844 N N . LEU A 1 240 ? -10.827 -11.142 -40.690 1.00 86.62 240 LEU A N 1
ATOM 1845 C CA . LEU A 1 240 ? -11.832 -12.181 -40.913 1.00 86.62 240 LEU A CA 1
ATOM 1846 C C . LEU A 1 240 ? -11.479 -13.493 -40.196 1.00 86.62 240 LEU A C 1
ATOM 1848 O O . LEU A 1 240 ? -12.350 -14.098 -39.569 1.00 86.62 240 LEU A O 1
ATOM 1852 N N . SER A 1 241 ? -10.216 -13.921 -40.247 1.00 87.88 241 SER A N 1
ATOM 1853 C CA . SER A 1 241 ? -9.754 -15.136 -39.568 1.00 87.88 241 SER A CA 1
ATOM 1854 C C . SER A 1 241 ? -9.877 -15.024 -38.045 1.00 87.88 241 SER A C 1
ATOM 1856 O O . SER A 1 241 ? -10.300 -15.981 -37.399 1.00 87.88 241 SER A O 1
ATOM 1858 N N . ASN A 1 242 ? -9.629 -13.842 -37.474 1.00 84.50 242 ASN A N 1
ATOM 1859 C CA . ASN A 1 242 ? -9.829 -13.574 -36.049 1.00 84.50 242 ASN A CA 1
ATOM 1860 C C . ASN A 1 242 ? -11.301 -13.616 -35.632 1.00 84.50 242 ASN A C 1
ATOM 1862 O O . ASN A 1 242 ? -11.635 -14.178 -34.590 1.00 84.50 242 ASN A O 1
ATOM 1866 N N . VAL A 1 243 ? -12.202 -13.075 -36.455 1.00 87.94 243 VAL A N 1
ATOM 1867 C CA . VAL A 1 243 ? -13.647 -13.191 -36.210 1.00 87.94 243 VAL A CA 1
ATOM 1868 C C . VAL A 1 243 ? -14.068 -14.663 -36.216 1.00 87.94 243 VAL A C 1
ATOM 1870 O O . VAL A 1 243 ? -14.746 -15.110 -35.290 1.00 87.94 243 VAL A O 1
ATOM 1873 N N . ILE A 1 244 ? -13.620 -15.436 -37.211 1.00 93.06 244 ILE A N 1
ATOM 1874 C CA . ILE A 1 244 ? -13.882 -16.882 -37.299 1.00 93.06 244 ILE A CA 1
ATOM 1875 C C . ILE A 1 244 ? -13.342 -17.610 -36.063 1.00 93.06 244 ILE A C 1
ATOM 1877 O O . ILE A 1 244 ? -14.046 -18.440 -35.490 1.00 93.06 244 ILE A O 1
ATOM 1881 N N . PHE A 1 245 ? -12.131 -17.276 -35.621 1.00 93.12 245 PHE A N 1
ATOM 1882 C CA . PHE A 1 245 ? -11.518 -17.841 -34.424 1.00 93.12 245 PHE A CA 1
ATOM 1883 C C . PHE A 1 245 ? -12.353 -17.576 -33.162 1.00 93.12 245 PHE A C 1
ATOM 1885 O O . PHE A 1 245 ? -12.659 -18.511 -32.422 1.00 93.12 245 PHE A O 1
ATOM 1892 N N . VAL A 1 246 ? -12.811 -16.337 -32.948 1.00 90.88 246 VAL A N 1
ATOM 1893 C CA . VAL A 1 246 ? -13.690 -15.995 -31.816 1.00 90.88 246 VAL A CA 1
ATOM 1894 C C . VAL A 1 246 ? -14.985 -16.814 -31.865 1.00 90.88 246 VAL A C 1
ATOM 1896 O O . VAL A 1 246 ? -15.380 -17.402 -30.854 1.00 90.88 246 VAL A O 1
ATOM 1899 N N . PHE A 1 247 ? -15.629 -16.920 -33.034 1.00 93.38 247 PHE A N 1
ATOM 1900 C CA . PHE A 1 247 ? -16.818 -17.764 -33.202 1.00 93.38 247 PHE A CA 1
ATOM 1901 C C . PHE A 1 247 ? -16.528 -19.237 -32.899 1.00 93.38 247 PHE A C 1
ATOM 1903 O O . PHE A 1 247 ? -17.300 -19.871 -32.182 1.00 93.38 247 PHE A O 1
ATOM 1910 N N . PHE A 1 248 ? -15.409 -19.774 -33.384 1.00 95.00 248 PHE A N 1
ATOM 1911 C CA . PHE A 1 248 ? -14.979 -21.139 -33.092 1.00 95.00 248 PHE A CA 1
ATOM 1912 C C . PHE A 1 248 ? -14.800 -21.369 -31.585 1.00 95.00 248 PHE A C 1
ATOM 1914 O O . PHE A 1 248 ? -15.305 -22.358 -31.050 1.00 95.00 248 PHE A O 1
ATOM 1921 N N . CYS A 1 249 ? -14.167 -20.442 -30.862 1.00 94.12 249 CYS A N 1
ATOM 1922 C CA . CYS A 1 249 ? -14.013 -20.558 -29.415 1.00 94.12 249 CYS A CA 1
ATOM 1923 C C . CYS A 1 249 ? -15.371 -20.586 -28.690 1.00 94.12 249 CYS A C 1
ATOM 1925 O O . CYS A 1 249 ? -15.599 -21.433 -27.825 1.00 94.12 249 CYS A O 1
ATOM 1927 N N . PHE A 1 250 ? -16.319 -19.727 -29.069 1.00 91.75 250 PHE A N 1
ATOM 1928 C CA . PHE A 1 250 ? -17.644 -19.723 -28.440 1.00 91.75 250 PHE A CA 1
ATOM 1929 C C . PHE A 1 250 ? -18.522 -20.924 -28.819 1.00 91.75 250 PHE A C 1
ATOM 1931 O O . PHE A 1 250 ? -19.313 -21.365 -27.986 1.00 91.75 250 PHE A O 1
ATOM 1938 N N . LEU A 1 251 ? -18.404 -21.450 -30.041 1.00 93.94 251 LEU A N 1
ATOM 1939 C CA . LEU A 1 251 ? -19.253 -22.536 -30.546 1.00 93.94 251 LEU A CA 1
ATOM 1940 C C . LEU A 1 251 ? -18.696 -23.936 -30.264 1.00 93.94 251 LEU A C 1
ATOM 1942 O O . LEU A 1 251 ? -19.478 -24.869 -30.123 1.00 93.94 251 LEU A O 1
ATOM 1946 N N . VAL A 1 252 ? -17.373 -24.099 -30.178 1.00 95.19 252 VAL A N 1
ATOM 1947 C CA . VAL A 1 252 ? -16.713 -25.411 -30.041 1.00 95.19 252 VAL A CA 1
ATOM 1948 C C . VAL A 1 252 ? -15.976 -25.533 -28.712 1.00 95.19 252 VAL A C 1
ATOM 1950 O O . VAL A 1 252 ? -16.198 -26.488 -27.963 1.00 95.19 252 VAL A O 1
ATOM 1953 N N . VAL A 1 253 ? -15.132 -24.558 -28.369 1.00 94.19 253 VAL A N 1
ATOM 1954 C CA . VAL A 1 253 ? -14.332 -24.618 -27.133 1.00 94.19 253 VAL A CA 1
ATOM 1955 C C . VAL A 1 253 ? -15.231 -24.469 -25.902 1.00 94.19 253 VAL A C 1
ATOM 1957 O O . VAL A 1 253 ? -15.133 -25.277 -24.977 1.00 94.19 253 VAL A O 1
ATOM 1960 N N . ARG A 1 254 ? -16.180 -23.520 -25.909 1.00 91.88 254 ARG A N 1
ATOM 1961 C CA . ARG A 1 254 ? -17.104 -23.307 -24.781 1.00 91.88 254 ARG A CA 1
ATOM 1962 C C . ARG A 1 254 ? -17.921 -24.557 -24.432 1.00 91.88 254 ARG A C 1
ATOM 1964 O O . ARG A 1 254 ? -17.910 -24.934 -23.258 1.00 91.88 254 ARG A O 1
ATOM 1971 N N . PRO A 1 255 ? -18.605 -25.238 -25.378 1.00 91.88 255 PRO A N 1
ATOM 1972 C CA . PRO A 1 255 ? -19.334 -26.461 -25.046 1.00 91.88 255 PRO A CA 1
ATOM 1973 C C . PRO A 1 255 ? -18.419 -27.596 -24.587 1.00 91.88 255 PRO A C 1
ATOM 1975 O O . PRO A 1 255 ? -18.809 -28.359 -23.710 1.00 91.88 255 PRO A O 1
ATOM 1978 N N . THR A 1 256 ? -17.191 -27.679 -25.109 1.00 90.56 256 THR A N 1
ATOM 1979 C CA . THR A 1 256 ? -16.206 -28.686 -24.678 1.00 90.56 256 THR A CA 1
ATOM 1980 C C . THR A 1 256 ? -15.800 -28.490 -23.214 1.00 90.56 256 THR A C 1
ATOM 1982 O O . THR A 1 256 ? -15.734 -29.454 -22.453 1.00 90.56 256 THR A O 1
ATOM 1985 N N . ILE A 1 257 ? -15.595 -27.241 -22.781 1.00 89.56 257 ILE A N 1
ATOM 1986 C CA . ILE A 1 257 ? -15.290 -26.919 -21.378 1.00 89.56 257 ILE A CA 1
ATOM 1987 C C . ILE A 1 257 ? -16.507 -27.177 -20.482 1.00 89.56 257 ILE A C 1
ATOM 1989 O O . ILE A 1 257 ? -16.363 -27.751 -19.406 1.00 89.56 257 ILE A O 1
ATOM 1993 N N . LEU A 1 258 ? -17.718 -26.823 -20.924 1.00 87.56 258 LEU A N 1
ATOM 1994 C CA . LEU A 1 258 ? -18.948 -27.141 -20.186 1.00 87.56 258 LEU A CA 1
ATOM 1995 C C . LEU A 1 258 ? -19.154 -28.654 -20.037 1.00 87.56 258 LEU A C 1
ATOM 1997 O O . LEU A 1 258 ? -19.541 -29.124 -18.968 1.00 87.56 258 LEU A O 1
ATOM 2001 N N . TRP A 1 259 ? -18.838 -29.424 -21.076 1.00 87.25 259 TRP A N 1
ATOM 2002 C CA . TRP A 1 259 ? -18.848 -30.881 -21.024 1.00 87.25 259 TRP A CA 1
ATOM 2003 C C . TRP A 1 259 ? -17.818 -31.421 -20.021 1.00 87.25 259 TRP A C 1
ATOM 2005 O O . TRP A 1 259 ? -18.152 -32.292 -19.216 1.00 87.25 259 TRP A O 1
ATOM 2015 N N . LEU A 1 260 ? -16.604 -30.858 -19.988 1.00 85.00 260 LEU A N 1
ATOM 2016 C CA . LEU A 1 260 ? -15.580 -31.204 -18.995 1.00 85.00 260 LEU A CA 1
ATOM 2017 C C . LEU A 1 260 ? -16.057 -30.932 -17.557 1.00 85.00 260 LEU A C 1
ATOM 2019 O O . LEU A 1 260 ? -15.874 -31.774 -16.677 1.00 85.00 260 LEU A O 1
ATOM 2023 N N . ILE A 1 261 ? -16.713 -29.789 -17.332 1.00 83.62 261 ILE A N 1
ATOM 2024 C CA . ILE A 1 261 ? -17.300 -29.423 -16.035 1.00 83.62 261 ILE A CA 1
ATOM 2025 C C . ILE A 1 261 ? -18.394 -30.424 -15.647 1.00 83.62 261 ILE A C 1
ATOM 2027 O O . ILE A 1 261 ? -18.372 -30.935 -14.532 1.00 83.62 261 ILE A O 1
ATOM 2031 N N . SER A 1 262 ? -19.286 -30.786 -16.576 1.00 81.94 262 SER A N 1
ATOM 2032 C CA . SER A 1 262 ? -20.395 -31.720 -16.314 1.00 81.94 262 SER A CA 1
ATOM 2033 C C . SER A 1 262 ? -19.955 -33.131 -15.899 1.00 81.94 262 SER A C 1
ATOM 2035 O O . SER A 1 262 ? -20.718 -33.851 -15.262 1.00 81.94 262 SER A O 1
ATOM 2037 N N . ARG A 1 263 ? -18.720 -33.537 -16.230 1.00 80.75 263 ARG A N 1
ATOM 2038 C CA . ARG A 1 263 ? -18.148 -34.828 -15.813 1.00 80.75 263 ARG A CA 1
ATOM 2039 C C . ARG A 1 263 ? -17.534 -34.820 -14.414 1.00 80.75 263 ARG A C 1
ATOM 2041 O O . ARG A 1 263 ? -17.148 -35.881 -13.927 1.00 80.75 263 ARG A O 1
ATOM 2048 N N . THR A 1 264 ? -17.421 -33.659 -13.777 1.00 76.25 264 THR A N 1
ATOM 2049 C CA . THR A 1 264 ? -16.824 -33.530 -12.444 1.00 76.25 264 THR A CA 1
ATOM 2050 C C . THR A 1 264 ? -17.940 -33.548 -11.389 1.00 76.25 264 THR A C 1
ATOM 2052 O O . THR A 1 264 ? -18.854 -32.732 -11.489 1.00 76.25 264 THR A O 1
ATOM 2055 N N . PRO A 1 265 ? -17.921 -34.462 -10.395 1.00 68.62 265 PRO A N 1
ATOM 2056 C CA . PRO A 1 265 ? -18.966 -34.535 -9.369 1.00 68.62 265 PRO A CA 1
ATOM 2057 C C . PRO A 1 265 ? -19.052 -33.245 -8.542 1.00 68.62 265 PRO A C 1
ATOM 2059 O O . PRO A 1 265 ? -18.018 -32.715 -8.127 1.00 68.62 265 PRO A O 1
ATOM 2062 N N . GLU A 1 266 ? -20.269 -32.771 -8.255 1.00 56.78 266 GLU A N 1
ATOM 2063 C CA . GLU A 1 266 ? -20.494 -31.583 -7.419 1.00 56.78 266 GLU A CA 1
ATOM 2064 C C . GLU A 1 266 ? -19.820 -31.739 -6.040 1.00 56.78 266 GLU A C 1
ATOM 2066 O O . GLU A 1 266 ? -19.979 -32.758 -5.369 1.00 56.78 266 GLU A O 1
ATOM 2071 N N . GLY A 1 267 ? -19.042 -30.733 -5.621 1.00 57.72 267 GLY A N 1
ATOM 2072 C CA . GLY A 1 267 ? -18.373 -30.691 -4.312 1.00 57.72 267 GLY A CA 1
ATOM 2073 C C . GLY A 1 267 ? -16.970 -31.313 -4.243 1.00 57.72 267 GLY A C 1
ATOM 2074 O O . GLY A 1 267 ? -16.306 -31.163 -3.220 1.00 57.72 267 GLY A O 1
ATOM 2075 N N . LYS A 1 268 ? -16.471 -31.963 -5.305 1.00 65.69 268 LYS A N 1
ATOM 2076 C CA . LYS A 1 268 ? -15.064 -32.406 -5.380 1.00 65.69 268 LYS A CA 1
ATOM 2077 C C . LYS A 1 268 ? -14.181 -31.349 -6.050 1.00 65.69 268 LYS A C 1
ATOM 2079 O O . LYS A 1 268 ? -14.596 -30.709 -7.013 1.00 65.69 268 LYS A O 1
ATOM 2084 N N . ALA A 1 269 ? -12.951 -31.193 -5.557 1.00 68.25 269 ALA A N 1
ATOM 2085 C CA . ALA A 1 269 ? -11.949 -30.329 -6.181 1.00 68.25 269 ALA A CA 1
ATOM 2086 C C . ALA A 1 269 ? -11.602 -30.820 -7.599 1.00 68.25 269 ALA A C 1
ATOM 2088 O O . ALA A 1 269 ? -11.572 -32.027 -7.859 1.00 68.25 269 ALA A O 1
ATOM 2089 N N . TYR A 1 270 ? -11.323 -29.886 -8.510 1.00 79.38 270 TYR A N 1
ATOM 2090 C CA . TYR A 1 270 ? -10.871 -30.216 -9.862 1.00 79.38 270 TYR A CA 1
ATOM 2091 C C . TYR A 1 270 ? -9.511 -30.912 -9.819 1.00 79.38 270 TYR A C 1
ATOM 2093 O O . TYR A 1 270 ? -8.617 -30.525 -9.066 1.00 79.38 270 TYR A O 1
ATOM 2101 N N . THR A 1 271 ? -9.354 -31.945 -10.643 1.00 81.06 271 THR A N 1
ATOM 2102 C CA . THR A 1 271 ? -8.091 -32.688 -10.737 1.00 81.06 271 THR A CA 1
ATOM 2103 C C . THR A 1 271 ? -7.014 -31.848 -11.426 1.00 81.06 271 THR A C 1
ATOM 2105 O O . THR A 1 271 ? -7.309 -31.069 -12.334 1.00 81.06 271 THR A O 1
ATOM 2108 N N . GLU A 1 272 ? -5.746 -32.040 -11.051 1.00 84.19 272 GLU A N 1
ATOM 2109 C CA . GLU A 1 272 ? -4.613 -31.320 -11.661 1.00 84.19 272 GLU A CA 1
ATOM 2110 C C . GLU A 1 272 ? -4.564 -31.502 -13.185 1.00 84.19 272 GLU A C 1
ATOM 2112 O O . GLU A 1 272 ? -4.314 -30.552 -13.921 1.00 84.19 272 GLU A O 1
ATOM 2117 N N . VAL A 1 273 ? -4.919 -32.695 -13.674 1.00 86.12 273 VAL A N 1
ATOM 2118 C CA . VAL A 1 273 ? -4.994 -33.005 -15.110 1.00 86.12 273 VAL A CA 1
ATOM 2119 C C . VAL A 1 273 ? -5.996 -32.103 -15.836 1.00 86.12 273 VAL A C 1
ATOM 2121 O O . VAL A 1 273 ? -5.704 -31.621 -16.929 1.00 86.12 273 VAL A O 1
ATOM 2124 N N . GLN A 1 274 ? -7.162 -31.833 -15.238 1.00 85.62 274 GLN A N 1
ATOM 2125 C CA . GLN A 1 274 ? -8.165 -30.944 -15.833 1.00 85.62 274 GLN A CA 1
ATOM 2126 C C . GLN A 1 274 ? -7.643 -29.509 -15.940 1.00 85.62 274 GLN A C 1
ATOM 2128 O O . GLN A 1 274 ? -7.824 -28.875 -16.978 1.00 85.62 274 GLN A O 1
ATOM 2133 N N . ILE A 1 275 ? -6.948 -29.018 -14.909 1.00 87.81 275 ILE A N 1
ATOM 2134 C CA . ILE A 1 275 ? -6.309 -27.696 -14.933 1.00 87.81 275 ILE A CA 1
ATOM 2135 C C . ILE A 1 275 ? -5.235 -27.653 -16.030 1.00 87.81 275 ILE A C 1
ATOM 2137 O O . ILE A 1 275 ? -5.235 -26.733 -16.846 1.00 87.81 275 ILE A O 1
ATOM 2141 N N . CYS A 1 276 ? -4.377 -28.675 -16.128 1.00 89.38 276 CYS A N 1
ATOM 2142 C CA . CYS A 1 276 ? -3.356 -28.768 -17.176 1.00 89.38 276 CYS A CA 1
ATOM 2143 C C . CYS A 1 276 ? -3.949 -28.739 -18.592 1.00 89.38 276 CYS A C 1
ATOM 2145 O O . CYS A 1 276 ? -3.408 -28.048 -19.452 1.00 89.38 276 CYS A O 1
ATOM 2147 N N . ILE A 1 277 ? -5.070 -29.429 -18.842 1.00 91.19 277 ILE A N 1
ATOM 2148 C CA . ILE A 1 277 ? -5.762 -29.395 -20.144 1.00 91.19 277 ILE A CA 1
ATOM 2149 C C . ILE A 1 277 ? -6.188 -27.965 -20.495 1.00 91.19 277 ILE A C 1
ATOM 2151 O O . ILE A 1 277 ? -5.977 -27.523 -21.625 1.00 91.19 277 ILE A O 1
ATOM 2155 N N . VAL A 1 278 ? -6.750 -27.223 -19.533 1.00 92.00 278 VAL A N 1
ATOM 2156 C CA . VAL A 1 278 ? -7.154 -25.829 -19.760 1.00 92.00 278 VAL A CA 1
ATOM 2157 C C . VAL A 1 278 ? -5.940 -24.960 -20.098 1.00 92.00 278 VAL A C 1
ATOM 2159 O O . VAL A 1 278 ? -6.010 -24.190 -21.053 1.00 92.00 278 VAL A O 1
ATOM 2162 N N . LEU A 1 279 ? -4.813 -25.125 -19.397 1.00 92.19 279 LEU A N 1
ATOM 2163 C CA . LEU A 1 279 ? -3.587 -24.351 -19.645 1.00 92.19 279 LEU A CA 1
ATOM 2164 C C . LEU A 1 279 ? -2.907 -24.675 -20.972 1.00 92.19 279 LEU A C 1
ATOM 2166 O O . LEU A 1 279 ? -2.430 -23.768 -21.651 1.00 92.19 279 LEU A O 1
ATOM 2170 N N . ILE A 1 280 ? -2.919 -25.939 -21.392 1.00 94.69 280 ILE A N 1
ATOM 2171 C CA . ILE A 1 280 ? -2.484 -26.317 -22.741 1.00 94.69 280 ILE A CA 1
ATOM 2172 C C . ILE A 1 280 ? -3.377 -25.632 -23.783 1.00 94.69 280 ILE A C 1
ATOM 2174 O O . ILE A 1 280 ? -2.872 -25.096 -24.768 1.00 94.69 280 ILE A O 1
ATOM 2178 N N . GLY A 1 281 ? -4.689 -25.578 -23.540 1.00 95.50 281 GLY A N 1
ATOM 2179 C CA . GLY A 1 281 ? -5.631 -24.844 -24.383 1.00 95.50 281 GLY A CA 1
ATOM 2180 C C . GLY A 1 281 ? -5.300 -23.354 -24.512 1.00 95.50 281 GLY A C 1
ATOM 2181 O O . GLY A 1 281 ? -5.361 -22.823 -25.619 1.00 95.50 281 GLY A O 1
ATOM 2182 N N . VAL A 1 282 ? -4.857 -22.700 -23.431 1.00 95.94 282 VAL A N 1
ATOM 2183 C CA . VAL A 1 282 ? -4.374 -21.304 -23.467 1.00 95.94 282 VAL A CA 1
ATOM 2184 C C . VAL A 1 282 ? -3.188 -21.155 -24.419 1.00 95.94 282 VAL A C 1
ATOM 2186 O O . VAL A 1 282 ? -3.191 -20.258 -25.261 1.00 95.94 282 VAL A O 1
ATOM 2189 N N . MET A 1 283 ? -2.199 -22.049 -24.332 1.00 95.81 283 MET A N 1
ATOM 2190 C CA . MET A 1 283 ? -1.013 -22.010 -25.197 1.00 95.81 283 MET A CA 1
ATOM 2191 C C . MET A 1 283 ? -1.358 -22.265 -26.668 1.00 95.81 283 MET A C 1
ATOM 2193 O O . MET A 1 283 ? -0.847 -21.568 -27.543 1.00 95.81 283 MET A O 1
ATOM 2197 N N . ILE A 1 284 ? -2.253 -23.218 -26.950 1.00 96.44 284 ILE A N 1
ATOM 2198 C CA . ILE A 1 284 ? -2.742 -23.487 -28.312 1.00 96.44 284 ILE A CA 1
ATOM 2199 C C . ILE A 1 284 ? -3.479 -22.264 -28.858 1.00 96.44 284 ILE A C 1
ATOM 2201 O O . ILE A 1 284 ? -3.231 -21.848 -29.985 1.00 96.44 284 ILE A O 1
ATOM 2205 N N . SER A 1 285 ? -4.359 -21.672 -28.053 1.00 95.94 285 SER A N 1
ATOM 2206 C CA . SER A 1 285 ? -5.116 -20.475 -28.411 1.00 95.94 285 SER A CA 1
ATOM 2207 C C . SER A 1 285 ? -4.191 -19.311 -28.773 1.00 95.94 285 SER A C 1
ATOM 2209 O O . SER A 1 285 ? -4.340 -18.696 -29.829 1.00 95.94 285 SER A O 1
ATOM 2211 N N . ALA A 1 286 ? -3.184 -19.062 -27.930 1.00 94.88 286 ALA A N 1
ATOM 2212 C CA . ALA A 1 286 ? -2.181 -18.032 -28.154 1.00 94.88 286 ALA A CA 1
ATOM 2213 C C . ALA A 1 286 ? -1.375 -18.280 -29.439 1.00 94.88 286 ALA A C 1
ATOM 2215 O O . ALA A 1 286 ? -1.214 -17.369 -30.251 1.00 94.88 286 ALA A O 1
ATOM 2216 N N . PHE A 1 287 ? -0.934 -19.521 -29.659 1.00 95.38 287 PHE A N 1
ATOM 2217 C CA . PHE A 1 287 ? -0.217 -19.923 -30.868 1.00 95.38 287 PHE A CA 1
ATOM 2218 C C . PHE A 1 287 ? -1.052 -19.720 -32.138 1.00 95.38 287 PHE A C 1
ATOM 2220 O O . PHE A 1 287 ? -0.558 -19.154 -33.108 1.00 95.38 287 PHE A O 1
ATOM 2227 N N . VAL A 1 288 ? -2.327 -20.125 -32.134 1.00 94.44 288 VAL A N 1
ATOM 2228 C CA . VAL A 1 288 ? -3.217 -19.949 -33.293 1.00 94.44 288 VAL A CA 1
ATOM 2229 C C . VAL A 1 288 ? -3.355 -18.472 -33.647 1.00 94.44 288 VAL A C 1
ATOM 2231 O O . VAL A 1 288 ? -3.194 -18.121 -34.811 1.00 94.44 288 VAL A O 1
ATOM 2234 N N . THR A 1 289 ? -3.595 -17.591 -32.673 1.00 89.62 289 THR A N 1
ATOM 2235 C CA . THR A 1 289 ? -3.729 -16.152 -32.963 1.00 89.62 289 THR A CA 1
ATOM 2236 C C . THR A 1 289 ? -2.442 -15.509 -33.475 1.00 89.62 289 THR A C 1
ATOM 2238 O O . THR A 1 289 ? -2.524 -14.627 -34.329 1.00 89.62 289 THR A O 1
ATOM 2241 N N . ASP A 1 290 ? -1.278 -15.989 -33.025 1.00 89.19 290 ASP A N 1
ATOM 2242 C CA . ASP A 1 290 ? 0.034 -15.564 -33.533 1.00 89.19 290 ASP A CA 1
ATOM 2243 C C . ASP A 1 290 ? 0.203 -15.937 -35.013 1.00 89.19 290 ASP A C 1
ATOM 2245 O O . ASP A 1 290 ? 0.520 -15.096 -35.852 1.00 89.19 290 ASP A O 1
ATOM 2249 N N . VAL A 1 291 ? -0.144 -17.182 -35.363 1.00 90.06 291 VAL A N 1
ATOM 2250 C CA . VAL A 1 291 ? -0.129 -17.685 -36.748 1.00 90.06 291 VAL A CA 1
ATOM 2251 C C . VAL A 1 291 ? -1.114 -16.932 -37.650 1.00 90.06 291 VAL A C 1
ATOM 2253 O O . VAL A 1 291 ? -0.842 -16.748 -38.835 1.00 90.06 291 VAL A O 1
ATOM 2256 N N . LEU A 1 292 ? -2.249 -16.477 -37.111 1.00 85.69 292 LEU A N 1
ATOM 2257 C CA . LEU A 1 292 ? -3.238 -15.686 -37.851 1.00 85.69 292 LEU A CA 1
ATOM 2258 C C . LEU A 1 292 ? -2.800 -14.234 -38.124 1.00 85.69 292 LEU A C 1
ATOM 2260 O O . LEU A 1 292 ? -3.536 -13.519 -38.802 1.00 85.69 292 LEU A O 1
ATOM 2264 N N . GLY A 1 293 ? -1.638 -13.792 -37.626 1.00 75.62 293 GLY A N 1
ATOM 2265 C CA . GLY A 1 293 ? -1.126 -12.429 -37.823 1.00 75.62 293 GLY A CA 1
ATOM 2266 C C . GLY A 1 293 ? -1.587 -11.422 -36.763 1.00 75.62 293 GLY A C 1
ATOM 2267 O O . GLY A 1 293 ? -1.507 -10.214 -36.970 1.00 75.62 293 GLY A O 1
ATOM 2268 N N . THR A 1 294 ? -2.080 -11.898 -35.618 1.00 78.06 294 THR A N 1
ATOM 2269 C CA . THR A 1 294 ? -2.388 -11.068 -34.438 1.00 78.06 294 THR A CA 1
ATOM 2270 C C . THR A 1 294 ? -1.468 -11.414 -33.279 1.00 78.06 294 THR A C 1
ATOM 2272 O O . THR A 1 294 ? -0.876 -12.478 -33.265 1.00 78.06 294 THR A O 1
ATOM 2275 N N . HIS A 1 295 ? -1.353 -10.561 -32.260 1.00 81.62 295 HIS A N 1
ATOM 2276 C CA . HIS A 1 295 ? -0.544 -10.918 -31.091 1.00 81.62 295 HIS A CA 1
ATOM 2277 C C . HIS A 1 295 ? -1.102 -12.142 -30.348 1.00 81.62 295 HIS A C 1
ATOM 2279 O O . HIS A 1 295 ? -2.283 -12.175 -30.001 1.00 81.62 295 HIS A O 1
ATOM 2285 N N . SER A 1 296 ? -0.220 -13.081 -29.992 1.00 89.06 296 SER A N 1
ATOM 2286 C CA . SER A 1 296 ? -0.505 -14.288 -29.187 1.00 89.06 296 SER A CA 1
ATOM 2287 C C . SER A 1 296 ? -1.329 -14.059 -27.906 1.00 89.06 296 SER A C 1
ATOM 2289 O O . SER A 1 296 ? -2.123 -14.894 -27.474 1.00 89.06 296 SER A O 1
ATOM 2291 N N . MET A 1 297 ? -1.190 -12.885 -27.307 1.00 88.25 297 MET A N 1
ATOM 2292 C CA . MET A 1 297 ? -1.961 -12.398 -26.163 1.00 88.25 297 MET A CA 1
ATOM 2293 C C . MET A 1 297 ? -3.484 -12.377 -26.380 1.00 88.25 297 MET A C 1
ATOM 2295 O O . MET A 1 297 ? -4.247 -12.628 -25.443 1.00 88.25 297 MET A O 1
ATOM 2299 N N . PHE A 1 298 ? -3.931 -12.087 -27.606 1.00 84.94 298 PHE A N 1
ATOM 2300 C CA . PHE A 1 298 ? -5.348 -11.988 -27.951 1.00 84.94 298 PHE A CA 1
ATOM 2301 C C . PHE A 1 298 ? -6.049 -13.346 -27.829 1.00 84.94 298 PHE A C 1
ATOM 2303 O O . PHE A 1 298 ? -7.119 -13.439 -27.225 1.00 84.94 298 PHE A O 1
ATOM 2310 N N . GLY A 1 299 ? -5.415 -14.422 -28.307 1.00 89.75 299 GLY A N 1
ATOM 2311 C CA . GLY A 1 299 ? -5.951 -15.777 -28.183 1.00 89.75 299 GLY A CA 1
ATOM 2312 C C . GLY A 1 299 ? -6.089 -16.217 -26.729 1.00 89.75 299 GLY A C 1
ATOM 2313 O O . GLY A 1 299 ? -7.102 -16.807 -26.350 1.00 89.75 299 GLY A O 1
ATOM 2314 N N . ALA A 1 300 ? -5.115 -15.885 -25.883 1.00 92.88 300 ALA A N 1
ATOM 2315 C CA . ALA A 1 300 ? -5.170 -16.201 -24.458 1.00 92.88 300 ALA A CA 1
ATOM 2316 C C . ALA A 1 300 ? -6.352 -15.513 -23.755 1.00 92.88 300 ALA A C 1
ATOM 2318 O O . ALA A 1 300 ? -7.088 -16.149 -22.997 1.00 92.88 300 ALA A O 1
ATOM 2319 N N . PHE A 1 301 ? -6.573 -14.233 -24.066 1.00 88.62 301 PHE A N 1
ATOM 2320 C CA . PHE A 1 301 ? -7.693 -13.452 -23.548 1.00 88.62 301 PHE A CA 1
ATOM 2321 C C . PHE A 1 301 ? -9.054 -14.018 -23.986 1.00 88.62 301 PHE A C 1
ATOM 2323 O O . PHE A 1 301 ? -9.919 -14.264 -23.145 1.00 88.62 301 PHE A O 1
ATOM 2330 N N . VAL A 1 302 ? -9.233 -14.299 -25.285 1.00 89.50 302 VAL A N 1
ATOM 2331 C CA . VAL A 1 302 ? -10.473 -14.893 -25.823 1.00 89.50 302 VAL A CA 1
ATOM 2332 C C . VAL A 1 302 ? -10.746 -16.267 -25.208 1.00 89.50 302 VAL A C 1
ATOM 2334 O O . VAL A 1 302 ? -11.890 -16.580 -24.883 1.00 89.50 302 VAL A O 1
ATOM 2337 N N . TYR A 1 303 ? -9.707 -17.078 -24.999 1.00 93.75 303 TYR A N 1
ATOM 2338 C CA . TYR A 1 303 ? -9.846 -18.376 -24.341 1.00 93.75 303 TYR A CA 1
ATOM 2339 C C . TYR A 1 303 ? -10.314 -18.235 -22.885 1.00 93.75 303 TYR A C 1
ATOM 2341 O O . TYR A 1 303 ? -11.190 -18.983 -22.453 1.00 93.75 303 TYR A O 1
ATOM 2349 N N . GLY A 1 304 ? -9.799 -17.242 -22.152 1.00 90.88 304 GLY A N 1
ATOM 2350 C CA . GLY A 1 304 ? -10.261 -16.908 -20.800 1.00 90.88 304 GLY A CA 1
ATOM 2351 C C . GLY A 1 304 ? -11.744 -16.535 -20.758 1.00 90.88 304 GLY A C 1
ATOM 2352 O O . GLY A 1 304 ? -12.483 -17.092 -19.956 1.00 90.88 304 GLY A O 1
ATOM 2353 N N . LEU A 1 305 ? -12.201 -15.694 -21.695 1.00 86.81 305 LEU A N 1
ATOM 2354 C CA . LEU A 1 305 ? -13.611 -15.285 -21.829 1.00 86.81 305 LEU A CA 1
ATOM 2355 C C . LEU A 1 305 ? -14.579 -16.445 -22.126 1.00 86.81 305 LEU A C 1
ATOM 2357 O O . LEU A 1 305 ? -15.790 -16.349 -21.905 1.00 86.81 305 LEU A O 1
ATOM 2361 N N . VAL A 1 306 ? -14.064 -17.519 -22.719 1.00 89.81 306 VAL A N 1
ATOM 2362 C CA . VAL A 1 306 ? -14.836 -18.691 -23.142 1.00 89.81 306 VAL A CA 1
ATOM 2363 C C . VAL A 1 306 ? -15.024 -19.686 -21.999 1.00 89.81 306 VAL A C 1
ATOM 2365 O O . VAL A 1 306 ? -16.042 -20.386 -21.963 1.00 89.81 306 VAL A O 1
ATOM 2368 N N . VAL A 1 307 ? -14.088 -19.731 -21.050 1.00 88.62 307 VAL A N 1
ATOM 2369 C CA . VAL A 1 307 ? -14.228 -20.521 -19.825 1.00 88.62 307 VAL A CA 1
ATOM 2370 C C . VAL A 1 307 ? -15.342 -19.893 -18.971 1.00 88.62 307 VAL A C 1
ATOM 2372 O O . VAL A 1 307 ? -15.292 -18.705 -18.665 1.00 88.62 307 VAL A O 1
ATOM 2375 N N . PRO A 1 308 ? -16.386 -20.648 -18.587 1.00 78.94 308 PRO A N 1
ATOM 2376 C CA . PRO A 1 308 ? -17.494 -20.095 -17.821 1.00 78.94 308 PRO A CA 1
ATOM 2377 C C . PRO A 1 308 ? -17.080 -19.745 -16.385 1.00 78.94 308 PRO A C 1
ATOM 2379 O O . PRO A 1 308 ? -16.337 -20.487 -15.740 1.00 78.94 308 PRO A O 1
ATOM 2382 N N . ASN A 1 309 ? -17.661 -18.663 -15.861 1.00 68.69 309 ASN A N 1
ATOM 2383 C CA . ASN A 1 309 ? -17.548 -18.293 -14.451 1.00 68.69 309 ASN A CA 1
ATOM 2384 C C . ASN A 1 309 ? -18.084 -19.426 -13.566 1.00 68.69 309 ASN A C 1
ATOM 2386 O O . ASN A 1 309 ? -19.224 -19.866 -13.727 1.00 68.69 309 ASN A O 1
ATOM 2390 N N . GLY A 1 310 ? -17.259 -19.903 -12.638 1.00 72.38 310 GLY A N 1
ATOM 2391 C CA . GLY A 1 310 ? -17.594 -21.020 -11.763 1.00 72.38 310 GLY A CA 1
ATOM 2392 C C . GLY A 1 310 ? -16.374 -21.549 -11.005 1.00 72.38 310 GLY A C 1
ATOM 2393 O O . GLY A 1 310 ? -15.280 -20.989 -11.121 1.00 72.38 310 GLY A O 1
ATOM 2394 N N . PRO A 1 311 ? -16.527 -22.649 -10.249 1.00 71.62 311 PRO A N 1
ATOM 2395 C CA . PRO A 1 311 ? -15.458 -23.168 -9.398 1.00 71.62 311 PRO A CA 1
ATOM 2396 C C . PRO A 1 311 ? -14.207 -23.614 -10.178 1.00 71.62 311 PRO A C 1
ATOM 2398 O O . PRO A 1 311 ? -13.118 -23.593 -9.615 1.00 71.62 311 PRO A O 1
ATOM 2401 N N . LEU A 1 312 ? -14.322 -23.944 -11.476 1.00 81.94 312 LEU A N 1
ATOM 2402 C CA . LEU A 1 312 ? -13.158 -24.222 -12.334 1.00 81.94 312 LEU A CA 1
ATOM 2403 C C . LEU A 1 312 ? -12.285 -22.974 -12.518 1.00 81.94 312 LEU A C 1
ATOM 2405 O O . LEU A 1 312 ? -11.078 -23.032 -12.303 1.00 81.94 312 LEU A O 1
ATOM 2409 N N . GLY A 1 313 ? -12.893 -21.845 -12.896 1.00 81.56 313 GLY A N 1
ATOM 2410 C CA . GLY A 1 313 ? -12.178 -20.578 -13.065 1.00 81.56 313 GLY A CA 1
ATOM 2411 C C . GLY A 1 313 ? -11.534 -20.117 -11.758 1.00 81.56 313 GLY A C 1
ATOM 2412 O O . GLY A 1 313 ? -10.367 -19.737 -11.752 1.00 81.56 313 GLY A O 1
ATOM 2413 N N . ALA A 1 314 ? -12.253 -20.246 -10.636 1.00 76.62 314 ALA A N 1
ATOM 2414 C CA . ALA A 1 314 ? -11.726 -19.919 -9.312 1.00 76.62 314 ALA A CA 1
ATOM 2415 C C . ALA A 1 314 ? -10.502 -20.776 -8.937 1.00 76.62 314 ALA A C 1
ATOM 2417 O O . ALA A 1 314 ? -9.486 -20.224 -8.523 1.00 76.62 314 ALA A O 1
ATOM 2418 N N . ALA A 1 315 ? -10.562 -22.095 -9.158 1.00 80.31 315 ALA A N 1
ATOM 2419 C CA . ALA A 1 315 ? -9.444 -23.001 -8.887 1.00 80.31 315 ALA A CA 1
ATOM 2420 C C . ALA A 1 315 ? -8.200 -22.670 -9.734 1.00 80.31 315 ALA A C 1
ATOM 2422 O O . ALA A 1 315 ? -7.072 -22.749 -9.250 1.00 80.31 315 ALA A O 1
ATOM 2423 N N . ILE A 1 316 ? -8.392 -22.276 -10.996 1.00 86.44 316 ILE A N 1
ATOM 2424 C CA . ILE A 1 316 ? -7.298 -21.860 -11.884 1.00 86.44 316 ILE A CA 1
ATOM 2425 C C . ILE A 1 316 ? -6.667 -20.552 -11.395 1.00 86.44 316 ILE A C 1
ATOM 2427 O O . ILE A 1 316 ? -5.441 -20.460 -11.315 1.00 86.44 316 ILE A O 1
ATOM 2431 N N . ILE A 1 317 ? -7.493 -19.559 -11.052 1.00 83.31 317 ILE A N 1
ATOM 2432 C CA . ILE A 1 317 ? -7.036 -18.261 -10.539 1.00 83.31 317 ILE A CA 1
ATOM 2433 C C . ILE A 1 317 ? -6.227 -18.452 -9.251 1.00 83.31 317 ILE A C 1
ATOM 2435 O O . ILE A 1 317 ? -5.111 -17.950 -9.158 1.00 83.31 317 ILE A O 1
ATOM 2439 N N . GLU A 1 318 ? -6.733 -19.239 -8.299 1.00 79.94 318 GLU A N 1
ATOM 2440 C CA . GLU A 1 318 ? -6.055 -19.508 -7.024 1.00 79.94 318 GLU A CA 1
ATOM 2441 C C . GLU A 1 318 ? -4.661 -20.127 -7.216 1.00 79.94 318 GLU A C 1
ATOM 2443 O O . GLU A 1 318 ? -3.719 -19.779 -6.509 1.00 79.94 318 GLU A O 1
ATOM 2448 N N . LYS A 1 319 ? -4.499 -21.019 -8.202 1.00 84.31 319 LYS A N 1
ATOM 2449 C CA . LYS A 1 319 ? -3.220 -21.697 -8.459 1.00 84.31 319 LYS A CA 1
ATOM 2450 C C . LYS A 1 319 ? -2.229 -20.861 -9.265 1.00 84.31 319 LYS A C 1
ATOM 2452 O O . LYS A 1 319 ? -1.025 -20.986 -9.053 1.00 84.31 319 LYS A O 1
ATOM 2457 N N . LEU A 1 320 ? -2.702 -20.059 -10.217 1.00 87.12 320 LEU A N 1
ATOM 2458 C CA . LEU A 1 320 ? -1.824 -19.373 -11.170 1.00 87.12 320 LEU A CA 1
ATOM 2459 C C . LEU A 1 320 ? -1.565 -17.919 -10.844 1.00 87.12 320 LEU A C 1
ATOM 2461 O O . LEU A 1 320 ? -0.500 -17.419 -11.201 1.00 87.12 320 LEU A O 1
ATOM 2465 N N . GLU A 1 321 ? -2.507 -17.218 -10.224 1.00 84.31 321 GLU A N 1
ATOM 2466 C CA . GLU A 1 321 ? -2.405 -15.769 -10.142 1.00 84.31 321 GLU A CA 1
ATOM 2467 C C . GLU A 1 321 ? -1.189 -15.323 -9.334 1.00 84.31 321 GLU A C 1
ATOM 2469 O O . GLU A 1 321 ? -0.468 -14.427 -9.777 1.00 84.31 321 GLU A O 1
ATOM 2474 N N . ASP A 1 322 ? -0.909 -15.973 -8.206 1.00 82.69 322 ASP A N 1
ATOM 2475 C CA . ASP A 1 322 ? 0.242 -15.631 -7.370 1.00 82.69 322 ASP A CA 1
ATOM 2476 C C . ASP A 1 322 ? 1.564 -15.892 -8.094 1.00 82.69 322 ASP A C 1
ATOM 2478 O O . ASP A 1 322 ? 2.494 -15.092 -7.995 1.00 82.69 322 ASP A O 1
ATOM 2482 N N . PHE A 1 323 ? 1.642 -16.960 -8.890 1.00 88.44 323 PHE A N 1
ATOM 2483 C CA . PHE A 1 323 ? 2.823 -17.261 -9.694 1.00 88.44 323 PHE A CA 1
ATOM 2484 C C . PHE A 1 323 ? 2.990 -16.262 -10.850 1.00 88.44 323 PHE A C 1
ATOM 2486 O O . PHE A 1 323 ? 4.042 -15.637 -11.004 1.00 88.44 323 PHE A O 1
ATOM 2493 N N . VAL A 1 324 ? 1.933 -16.049 -11.635 1.00 90.38 324 VAL A N 1
ATOM 2494 C CA . VAL A 1 324 ? 1.949 -15.179 -12.817 1.00 90.38 324 VAL A CA 1
ATOM 2495 C C . VAL A 1 324 ? 2.122 -13.717 -12.410 1.00 90.38 324 VAL A C 1
ATOM 2497 O O . VAL A 1 324 ? 3.064 -13.063 -12.850 1.00 90.38 324 VAL A O 1
ATOM 2500 N N . SER A 1 325 ? 1.271 -13.198 -11.525 1.00 84.12 325 SER A N 1
ATOM 2501 C CA . SER A 1 325 ? 1.349 -11.813 -11.047 1.00 84.12 325 SER A CA 1
ATOM 2502 C C . SER A 1 325 ? 2.536 -11.597 -10.110 1.00 84.12 325 SER A C 1
ATOM 2504 O O . SER A 1 325 ? 3.035 -10.479 -9.997 1.00 84.12 325 SER A O 1
ATOM 2506 N N . GLY A 1 326 ? 2.986 -12.612 -9.370 1.00 83.44 326 GLY A N 1
ATOM 2507 C CA . GLY A 1 326 ? 4.073 -12.489 -8.398 1.00 83.44 326 GLY A CA 1
ATOM 2508 C C . GLY A 1 326 ? 5.468 -12.509 -9.009 1.00 83.44 326 GLY A C 1
ATOM 2509 O O . GLY A 1 326 ? 6.306 -11.736 -8.539 1.00 83.44 326 GLY A O 1
ATOM 2510 N N . LEU A 1 327 ? 5.686 -13.345 -10.032 1.00 88.00 327 LEU A N 1
ATOM 2511 C CA . LEU A 1 327 ? 6.998 -13.626 -10.623 1.00 88.00 327 LEU A CA 1
ATOM 2512 C C . LEU A 1 327 ? 7.100 -13.230 -12.103 1.00 88.00 327 LEU A C 1
ATOM 2514 O O . LEU A 1 327 ? 8.061 -12.561 -12.473 1.00 88.00 327 LEU A O 1
ATOM 2518 N N . LEU A 1 328 ? 6.131 -13.615 -12.944 1.00 90.31 328 LEU A N 1
ATOM 2519 C CA . LEU A 1 328 ? 6.254 -13.472 -14.404 1.00 90.31 328 LEU A CA 1
ATOM 2520 C C . LEU A 1 328 ? 5.903 -12.072 -14.919 1.00 90.31 328 LEU A C 1
ATOM 2522 O O . LEU A 1 328 ? 6.639 -11.499 -15.717 1.00 90.31 328 LEU A O 1
ATOM 2526 N N . LEU A 1 329 ? 4.801 -11.495 -14.441 1.00 89.12 329 LEU A N 1
ATOM 2527 C CA . LEU A 1 329 ? 4.343 -10.165 -14.841 1.00 89.12 329 LEU A CA 1
ATOM 2528 C C . LEU A 1 329 ? 5.352 -9.036 -14.526 1.00 89.12 329 LEU A C 1
ATOM 2530 O O . LEU A 1 329 ? 5.536 -8.168 -15.383 1.00 89.12 329 LEU A O 1
ATOM 2534 N N . PRO A 1 330 ? 6.074 -9.049 -13.381 1.00 91.12 330 PRO A N 1
ATOM 2535 C CA . PRO A 1 330 ? 7.178 -8.121 -13.139 1.00 91.12 330 PRO A CA 1
ATOM 2536 C C . PRO A 1 330 ? 8.224 -8.095 -14.251 1.00 91.12 330 PRO A C 1
ATOM 2538 O O . PRO A 1 330 ? 8.770 -7.033 -14.529 1.00 91.12 330 PRO A O 1
ATOM 2541 N N . LEU A 1 331 ? 8.502 -9.235 -14.898 1.00 91.25 331 LEU A N 1
ATOM 2542 C CA . LEU A 1 331 ? 9.485 -9.307 -15.981 1.00 91.25 331 LEU A CA 1
ATOM 2543 C C . LEU A 1 331 ? 9.022 -8.490 -17.187 1.00 91.25 331 LEU A C 1
ATOM 2545 O O . LEU A 1 331 ? 9.808 -7.725 -17.734 1.00 91.25 331 LEU A O 1
ATOM 2549 N N . PHE A 1 332 ? 7.743 -8.577 -17.557 1.00 91.44 332 PHE A N 1
ATOM 2550 C CA . PHE A 1 332 ? 7.183 -7.798 -18.665 1.00 91.44 332 PHE A CA 1
ATOM 2551 C C . PHE A 1 332 ? 7.307 -6.285 -18.443 1.00 91.44 332 PHE A C 1
ATOM 2553 O O . PHE A 1 332 ? 7.793 -5.549 -19.311 1.00 91.44 332 PHE A O 1
ATOM 2560 N N . TYR A 1 333 ? 6.926 -5.807 -17.260 1.00 90.69 333 TYR A N 1
ATOM 2561 C CA . TYR A 1 333 ? 7.051 -4.386 -16.937 1.00 90.69 333 TYR A CA 1
ATOM 2562 C C . TYR A 1 333 ? 8.508 -3.949 -16.784 1.00 90.69 333 TYR A C 1
ATOM 2564 O O . TYR A 1 333 ? 8.863 -2.856 -17.228 1.00 90.69 333 TYR A O 1
ATOM 2572 N N . ALA A 1 334 ? 9.368 -4.807 -16.231 1.00 88.56 334 ALA A N 1
ATOM 2573 C CA . ALA A 1 334 ? 10.789 -4.520 -16.113 1.00 88.56 334 ALA A CA 1
ATOM 2574 C C . ALA A 1 334 ? 11.467 -4.408 -17.482 1.00 88.56 334 ALA A C 1
ATOM 2576 O O . ALA A 1 334 ? 12.254 -3.490 -17.677 1.00 88.56 334 ALA A O 1
ATOM 2577 N N . ILE A 1 335 ? 11.129 -5.268 -18.449 1.00 88.38 335 ILE A N 1
ATOM 2578 C CA . ILE A 1 335 ? 11.613 -5.162 -19.836 1.00 88.38 335 ILE A CA 1
ATOM 2579 C C . ILE A 1 335 ? 11.144 -3.862 -20.475 1.00 88.38 335 ILE A C 1
ATOM 2581 O O . ILE A 1 335 ? 11.927 -3.180 -21.130 1.00 88.38 335 ILE A O 1
ATOM 2585 N N . SER A 1 336 ? 9.883 -3.491 -20.262 1.00 88.31 336 SER A N 1
ATOM 2586 C CA . SER A 1 336 ? 9.353 -2.231 -20.783 1.00 88.31 336 SER A CA 1
ATOM 2587 C C . SER A 1 336 ? 10.119 -1.025 -20.212 1.00 88.31 336 SER A C 1
ATOM 2589 O O . SER A 1 336 ? 10.473 -0.103 -20.947 1.00 88.31 336 SER A O 1
ATOM 2591 N N . GLY A 1 337 ? 10.460 -1.059 -18.918 1.00 89.19 337 GLY A N 1
ATOM 2592 C CA . GLY A 1 337 ? 11.338 -0.070 -18.285 1.00 89.19 337 GLY A CA 1
ATOM 2593 C C . GLY A 1 337 ? 12.793 -0.136 -18.773 1.00 89.19 337 GLY A C 1
ATOM 2594 O O . GLY A 1 337 ? 13.408 0.904 -18.974 1.00 89.19 337 GLY A O 1
ATOM 2595 N N . LEU A 1 338 ? 13.330 -1.331 -19.040 1.00 87.12 338 LEU A N 1
ATOM 2596 C CA . LEU A 1 338 ? 14.681 -1.543 -19.578 1.00 87.12 338 LEU A CA 1
ATOM 2597 C C . LEU A 1 338 ? 14.819 -0.979 -21.002 1.00 87.12 338 LEU A C 1
ATOM 2599 O O . LEU A 1 338 ? 15.864 -0.442 -21.355 1.00 87.12 338 LEU A O 1
ATOM 2603 N N . LYS A 1 339 ? 13.750 -1.070 -21.804 1.00 86.50 339 LYS A N 1
ATOM 2604 C CA . LYS A 1 339 ? 13.630 -0.456 -23.138 1.00 86.50 339 LYS A CA 1
ATOM 2605 C C . LYS A 1 339 ? 13.457 1.068 -23.077 1.00 86.50 339 LYS A C 1
ATOM 2607 O O . LYS A 1 339 ? 13.587 1.728 -24.103 1.00 86.50 339 LYS A O 1
ATOM 2612 N N . THR A 1 340 ? 13.159 1.628 -21.902 1.00 88.88 340 THR A N 1
ATOM 2613 C CA . THR A 1 340 ? 12.925 3.062 -21.714 1.00 88.88 340 THR A CA 1
ATOM 2614 C C . THR A 1 340 ? 14.228 3.790 -21.390 1.00 88.88 340 THR A C 1
ATOM 2616 O O . THR A 1 340 ? 14.846 3.588 -20.339 1.00 88.88 340 THR A O 1
ATOM 2619 N N . ASP A 1 341 ? 14.612 4.705 -22.275 1.00 85.00 341 ASP A N 1
ATOM 2620 C CA . ASP A 1 341 ? 15.744 5.603 -22.072 1.00 85.00 341 ASP A CA 1
ATOM 2621 C C . ASP A 1 341 ? 15.270 7.055 -21.932 1.00 85.00 341 ASP A C 1
ATOM 2623 O O . ASP A 1 341 ? 14.832 7.695 -22.892 1.00 85.00 341 ASP A O 1
ATOM 2627 N N . VAL A 1 342 ? 15.363 7.578 -20.708 1.00 85.38 342 VAL A N 1
ATOM 2628 C CA . VAL A 1 342 ? 14.979 8.955 -20.361 1.00 85.38 342 VAL A CA 1
ATOM 2629 C C . VAL A 1 342 ? 15.978 9.971 -20.918 1.00 85.38 342 VAL A C 1
ATOM 2631 O O . VAL A 1 342 ? 15.622 11.130 -21.112 1.00 85.38 342 VAL A O 1
ATOM 2634 N N . THR A 1 343 ? 17.214 9.572 -21.234 1.00 81.81 343 THR A N 1
ATOM 2635 C CA . THR A 1 343 ? 18.212 10.489 -21.816 1.00 81.81 343 THR A CA 1
ATOM 2636 C C . THR A 1 343 ? 17.859 10.918 -23.237 1.00 81.81 343 THR A C 1
ATOM 2638 O O . THR A 1 343 ? 18.185 12.037 -23.642 1.00 81.81 343 THR A O 1
ATOM 2641 N N . LEU A 1 344 ? 17.100 10.084 -23.957 1.00 80.31 344 LEU A N 1
ATOM 2642 C CA . LEU A 1 344 ? 16.539 10.420 -25.266 1.00 80.31 344 LEU A CA 1
ATOM 2643 C C . LEU A 1 344 ? 15.489 11.538 -25.176 1.00 80.31 344 LEU A C 1
ATOM 2645 O O . LEU A 1 344 ? 15.241 12.235 -26.160 1.00 80.31 344 LEU A O 1
ATOM 2649 N N . ILE A 1 345 ? 14.905 11.771 -23.995 1.00 82.00 345 ILE A N 1
ATOM 2650 C CA . ILE A 1 345 ? 13.993 12.891 -23.719 1.00 82.00 345 ILE A CA 1
ATOM 2651 C C . ILE A 1 345 ? 14.818 14.167 -23.474 1.00 82.00 345 ILE A C 1
ATOM 2653 O O . ILE A 1 345 ? 14.780 14.797 -22.414 1.00 82.00 345 ILE A O 1
ATOM 2657 N N . SER A 1 346 ? 15.609 14.547 -24.473 1.00 70.38 346 SER A N 1
ATOM 2658 C CA . SER A 1 346 ? 16.412 15.765 -24.483 1.00 70.38 346 SER A CA 1
ATOM 2659 C C . SER A 1 346 ? 15.832 16.778 -25.476 1.00 70.38 346 SER A C 1
ATOM 2661 O O . SER A 1 346 ? 15.335 16.431 -26.546 1.00 70.38 346 SER A O 1
ATOM 2663 N N . GLY A 1 347 ? 15.849 18.058 -25.092 1.00 73.00 347 GLY A N 1
ATOM 2664 C CA . GLY A 1 347 ? 15.326 19.166 -25.898 1.00 73.00 347 GLY A CA 1
ATOM 2665 C C . GLY A 1 347 ? 13.982 19.730 -25.420 1.00 73.00 347 GLY A C 1
ATOM 2666 O O . GLY A 1 347 ? 13.149 19.044 -24.825 1.00 73.00 347 GLY A O 1
ATOM 2667 N N . SER A 1 348 ? 13.759 21.018 -25.697 1.00 74.19 348 SER A N 1
ATOM 2668 C CA . SER A 1 348 ? 12.572 21.761 -25.248 1.00 74.19 348 SER A CA 1
ATOM 2669 C C . SER A 1 348 ? 11.264 21.254 -25.859 1.00 74.19 348 SER A C 1
ATOM 2671 O O . SER A 1 348 ? 10.228 21.335 -25.205 1.00 74.19 348 SER A O 1
ATOM 2673 N N . ARG A 1 349 ? 11.294 20.688 -27.076 1.00 77.19 349 ARG A N 1
ATOM 2674 C CA . ARG A 1 349 ? 10.102 20.135 -27.744 1.00 77.19 349 ARG A CA 1
ATOM 2675 C C . ARG A 1 349 ? 9.560 18.893 -27.035 1.00 77.19 349 ARG A C 1
ATOM 2677 O O . ARG A 1 349 ? 8.362 18.829 -26.793 1.00 77.19 349 ARG A O 1
ATOM 2684 N N . ALA A 1 350 ? 10.427 17.953 -26.652 1.00 78.38 350 ALA A N 1
ATOM 2685 C CA . ALA A 1 350 ? 10.029 16.711 -25.985 1.00 78.38 350 ALA A CA 1
ATOM 2686 C C . ALA A 1 350 ? 9.423 16.971 -24.594 1.00 78.38 350 ALA A C 1
ATOM 2688 O O . ALA A 1 350 ? 8.370 16.431 -24.258 1.00 78.38 350 ALA A O 1
ATOM 2689 N N . TRP A 1 351 ? 10.037 17.867 -23.813 1.00 81.19 351 TRP A N 1
ATOM 2690 C CA . TRP A 1 351 ? 9.503 18.280 -22.511 1.00 81.19 351 TRP A CA 1
ATOM 2691 C C . TRP A 1 351 ? 8.207 19.082 -22.632 1.00 81.19 351 TRP A C 1
ATOM 2693 O O . TRP A 1 351 ? 7.272 18.835 -21.873 1.00 81.19 351 TRP A O 1
ATOM 2703 N N . THR A 1 352 ? 8.114 19.995 -23.607 1.00 77.50 352 THR A N 1
ATOM 2704 C CA . THR A 1 352 ? 6.860 20.712 -23.897 1.00 77.50 352 THR A CA 1
ATOM 2705 C C . THR A 1 352 ? 5.757 19.733 -24.290 1.00 77.50 352 THR A C 1
ATOM 2707 O O . THR A 1 352 ? 4.645 19.851 -23.787 1.00 77.50 352 THR A O 1
ATOM 2710 N N . PHE A 1 353 ? 6.050 18.734 -25.125 1.00 80.94 353 PHE A N 1
ATOM 2711 C CA . PHE A 1 353 ? 5.087 17.700 -25.500 1.00 80.94 353 PHE A CA 1
ATOM 2712 C C . PHE A 1 353 ? 4.577 16.935 -24.274 1.00 80.94 353 PHE A C 1
ATOM 2714 O O . PHE A 1 353 ? 3.370 16.860 -24.058 1.00 80.94 353 PHE A O 1
ATOM 2721 N N . LEU A 1 354 ? 5.481 16.443 -23.421 1.00 83.69 354 LEU A N 1
ATOM 2722 C CA . LEU A 1 354 ? 5.115 15.719 -22.202 1.00 83.69 354 LEU A CA 1
ATOM 2723 C C . LEU A 1 354 ? 4.238 16.580 -21.279 1.00 83.69 354 LEU A C 1
ATOM 2725 O O . LEU A 1 354 ? 3.171 16.137 -20.857 1.00 83.69 354 LEU A O 1
ATOM 2729 N N . LEU A 1 355 ? 4.652 17.822 -21.009 1.00 84.31 355 LEU A N 1
ATOM 2730 C CA . LEU A 1 355 ? 3.954 18.732 -20.094 1.00 84.31 355 LEU A CA 1
ATOM 2731 C C . LEU A 1 355 ? 2.627 19.276 -20.644 1.00 84.31 355 LEU A C 1
ATOM 2733 O O . LEU A 1 355 ? 1.807 19.740 -19.858 1.00 84.31 355 LEU A O 1
ATOM 2737 N N . THR A 1 356 ? 2.394 19.230 -21.959 1.00 83.38 356 THR A N 1
ATOM 2738 C CA . THR A 1 356 ? 1.146 19.714 -22.581 1.00 83.38 356 THR A CA 1
ATOM 2739 C C . THR A 1 356 ? 0.157 18.588 -22.865 1.00 83.38 356 THR A C 1
ATOM 2741 O O . THR A 1 356 ? -1.016 18.696 -22.507 1.00 83.38 356 THR A O 1
ATOM 2744 N N . VAL A 1 357 ? 0.611 17.483 -23.458 1.00 86.00 357 VAL A N 1
ATOM 2745 C CA . VAL A 1 357 ? -0.255 16.372 -23.881 1.00 86.00 357 VAL A CA 1
ATOM 2746 C C . VAL A 1 357 ? -0.811 15.608 -22.688 1.00 86.00 357 VAL A C 1
ATOM 2748 O O . VAL A 1 357 ? -1.988 15.249 -22.693 1.00 86.00 357 VAL A O 1
ATOM 2751 N N . MET A 1 358 ? -0.006 15.416 -21.640 1.00 89.44 358 MET A N 1
ATOM 2752 C CA . MET A 1 358 ? -0.438 14.745 -20.416 1.00 89.44 358 MET A CA 1
ATOM 2753 C C . MET A 1 358 ? -1.679 15.418 -19.789 1.00 89.44 358 MET A C 1
ATOM 2755 O O . MET A 1 358 ? -2.717 14.756 -19.696 1.00 89.44 358 MET A O 1
ATOM 2759 N N . PRO A 1 359 ? -1.651 16.707 -19.387 1.00 89.56 359 PRO A N 1
ATOM 2760 C CA . PRO A 1 359 ? -2.824 17.352 -18.802 1.00 89.56 359 PRO A CA 1
ATOM 2761 C C . PRO A 1 359 ? -3.978 17.499 -19.797 1.00 89.56 359 PRO A C 1
ATOM 2763 O O . PRO A 1 359 ? -5.127 17.352 -19.389 1.00 89.56 359 PRO A O 1
ATOM 2766 N N . LEU A 1 360 ? -3.711 17.726 -21.089 1.00 89.88 360 LEU A N 1
ATOM 2767 C CA . LEU A 1 360 ? -4.767 17.842 -22.098 1.00 89.88 360 LEU A CA 1
ATOM 2768 C C . LEU A 1 360 ? -5.548 16.530 -22.268 1.00 89.88 360 LEU A C 1
ATOM 2770 O O . LEU A 1 360 ? -6.778 16.545 -22.265 1.00 89.88 360 LEU A O 1
ATOM 2774 N N . SER A 1 361 ? -4.850 15.393 -22.335 1.00 90.25 361 SER A N 1
ATOM 2775 C CA . SER A 1 361 ? -5.467 14.062 -22.355 1.00 90.25 361 SER A CA 1
ATOM 2776 C C . SER A 1 361 ? -6.272 13.805 -21.077 1.00 90.25 361 SER A C 1
ATOM 2778 O O . SER A 1 361 ? -7.385 13.280 -21.135 1.00 90.25 361 SER A O 1
ATOM 2780 N N . CYS A 1 362 ? -5.727 14.212 -19.926 1.00 91.00 362 CYS A N 1
ATOM 2781 C CA . CYS A 1 362 ? -6.359 14.064 -18.616 1.00 91.00 362 CYS A CA 1
ATOM 2782 C C . CYS A 1 362 ? -7.691 14.825 -18.534 1.00 91.00 362 CYS A C 1
ATOM 2784 O O . CYS A 1 362 ? -8.735 14.259 -18.194 1.00 91.00 362 CYS A O 1
ATOM 2786 N N . LEU A 1 363 ? -7.657 16.105 -18.915 1.00 91.88 363 LEU A N 1
ATOM 2787 C CA . LEU A 1 363 ? -8.821 16.983 -18.975 1.00 91.88 363 LEU A CA 1
ATOM 2788 C C . LEU A 1 363 ? -9.834 16.505 -20.015 1.00 91.88 363 LEU A C 1
ATOM 2790 O O . LEU A 1 363 ? -11.029 16.536 -19.738 1.00 91.88 363 LEU A O 1
ATOM 2794 N N . GLY A 1 364 ? -9.376 16.008 -21.167 1.00 91.06 364 GLY A N 1
ATOM 2795 C CA . GLY A 1 364 ? -10.237 15.429 -22.196 1.00 91.06 364 GLY A CA 1
ATOM 2796 C C . GLY A 1 364 ? -11.114 14.300 -21.651 1.00 91.06 364 GLY A C 1
ATOM 2797 O O . GLY A 1 364 ? -12.327 14.316 -21.863 1.00 91.06 364 GLY A O 1
ATOM 2798 N N . LYS A 1 365 ? -10.538 13.371 -20.871 1.00 91.62 365 LYS A N 1
ATOM 2799 C CA . LYS A 1 365 ? -11.314 12.309 -20.203 1.00 91.62 365 LYS A CA 1
ATOM 2800 C C . LYS A 1 365 ? -12.303 12.871 -19.190 1.00 91.62 365 LYS A C 1
ATOM 2802 O O . LYS A 1 365 ? -13.474 12.499 -19.206 1.00 91.62 365 LYS A O 1
ATOM 2807 N N . ILE A 1 366 ? -11.854 13.788 -18.334 1.00 92.81 366 ILE A N 1
ATOM 2808 C CA . ILE A 1 366 ? -12.703 14.369 -17.285 1.00 92.81 366 ILE A CA 1
ATOM 2809 C C . ILE A 1 366 ? -13.898 15.100 -17.908 1.00 92.81 366 ILE A C 1
ATOM 2811 O O . ILE A 1 366 ? -15.037 14.830 -17.539 1.00 92.81 366 ILE A O 1
ATOM 2815 N N . ILE A 1 367 ? -13.667 15.954 -18.906 1.00 92.56 367 ILE A N 1
ATOM 2816 C CA . ILE A 1 367 ? -14.723 16.695 -19.605 1.00 92.56 367 ILE A CA 1
ATOM 2817 C C . ILE A 1 367 ? -15.683 15.731 -20.312 1.00 92.56 367 ILE A C 1
ATOM 2819 O O . ILE A 1 367 ? -16.894 15.855 -20.142 1.00 92.56 367 ILE A O 1
ATOM 2823 N N . GLY A 1 368 ? -15.164 14.739 -21.046 1.00 90.75 368 GLY A N 1
ATOM 2824 C CA . GLY A 1 368 ? -15.990 13.748 -21.744 1.00 90.75 368 GLY A CA 1
ATOM 2825 C C . GLY A 1 368 ? -16.913 12.983 -20.793 1.00 90.75 368 GLY A C 1
ATOM 2826 O O . GLY A 1 368 ? -18.109 12.845 -21.053 1.00 90.75 368 GLY A O 1
ATOM 2827 N N . THR A 1 369 ? -16.386 12.558 -19.643 1.00 90.62 369 THR A N 1
ATOM 2828 C CA . THR A 1 369 ? -17.191 11.886 -18.611 1.00 90.62 369 THR A CA 1
ATOM 2829 C C . THR A 1 369 ? -18.191 12.819 -17.928 1.00 90.62 369 THR A C 1
ATOM 2831 O O . THR A 1 369 ? -19.324 12.403 -17.698 1.00 90.62 369 THR A O 1
ATOM 2834 N N . LEU A 1 370 ? -17.834 14.081 -17.658 1.00 91.06 370 LEU A N 1
ATOM 2835 C CA . LEU A 1 370 ? -18.712 15.063 -17.011 1.00 91.06 370 LEU A CA 1
ATOM 2836 C C . LEU A 1 370 ? -19.921 15.439 -17.864 1.00 91.06 370 LEU A C 1
ATOM 2838 O O . LEU A 1 370 ? -21.029 15.540 -17.339 1.00 91.06 370 LEU A O 1
ATOM 2842 N N . VAL A 1 371 ? -19.726 15.616 -19.174 1.00 90.94 371 VAL A N 1
ATOM 2843 C CA . VAL A 1 371 ? -20.820 15.927 -20.107 1.00 90.94 371 VAL A CA 1
ATOM 2844 C C . VAL A 1 371 ? -21.884 14.833 -20.048 1.00 90.94 371 VAL A C 1
ATOM 2846 O O . VAL A 1 371 ? -23.068 15.121 -19.884 1.00 90.94 371 VAL A O 1
ATOM 2849 N N . ILE A 1 372 ? -21.466 13.567 -20.105 1.00 91.50 372 ILE A N 1
ATOM 2850 C CA . ILE A 1 372 ? -22.394 12.435 -20.037 1.00 91.50 372 ILE A CA 1
ATOM 2851 C C . ILE A 1 372 ? -22.958 12.249 -18.622 1.00 91.50 372 ILE A C 1
ATOM 2853 O O . ILE A 1 372 ? -24.142 11.948 -18.469 1.00 91.50 372 ILE A O 1
ATOM 2857 N N . ALA A 1 373 ? -22.157 12.476 -17.580 1.00 87.06 373 ALA A N 1
ATOM 2858 C CA . ALA A 1 373 ? -22.604 12.424 -16.190 1.00 87.06 373 ALA A CA 1
ATOM 2859 C C . ALA A 1 373 ? -23.761 13.404 -15.924 1.00 87.06 373 ALA A C 1
ATOM 2861 O O . ALA A 1 373 ? -24.759 13.004 -15.325 1.00 87.06 373 ALA A O 1
ATOM 2862 N N . GLY A 1 374 ? -23.677 14.633 -16.448 1.00 86.25 374 GLY A N 1
ATOM 2863 C CA . GLY A 1 374 ? -24.746 15.629 -16.354 1.00 86.25 374 GLY A CA 1
ATOM 2864 C C . GLY A 1 374 ? -26.024 15.217 -17.093 1.00 86.25 374 GLY A C 1
ATOM 2865 O O . GLY A 1 374 ? -27.119 15.362 -16.551 1.00 86.25 374 GLY A O 1
ATOM 2866 N N . VAL A 1 375 ? -25.900 14.622 -18.287 1.00 90.25 375 VAL A N 1
ATOM 2867 C CA . VAL A 1 375 ? -27.049 14.105 -19.062 1.00 90.25 375 VAL A CA 1
ATOM 2868 C C . VAL A 1 375 ? -27.796 13.000 -18.304 1.00 90.25 375 VAL A C 1
ATOM 2870 O O . VAL A 1 375 ? -29.021 12.933 -18.359 1.00 90.25 375 VAL A O 1
ATOM 2873 N N . PHE A 1 376 ? -27.076 12.156 -17.562 1.00 86.69 376 PHE A N 1
ATOM 2874 C CA . PHE A 1 376 ? -27.648 11.064 -16.767 1.00 86.69 376 PHE A CA 1
ATOM 2875 C C . PHE A 1 376 ? -27.853 11.408 -15.280 1.00 86.69 376 PHE A C 1
ATOM 2877 O O . PHE A 1 376 ? -27.973 10.486 -14.469 1.00 86.69 376 PHE A O 1
ATOM 2884 N N . GLN A 1 377 ? -27.893 12.701 -14.927 1.00 84.88 377 GLN A N 1
ATOM 2885 C CA . GLN A 1 377 ? -28.164 13.206 -13.572 1.00 84.88 377 GLN A CA 1
ATOM 2886 C C . GLN A 1 377 ? -27.266 12.600 -12.474 1.00 84.88 377 GLN A C 1
ATOM 2888 O O . GLN A 1 377 ? -27.720 12.318 -11.368 1.00 84.88 377 GLN A O 1
ATOM 2893 N N . ILE A 1 378 ? -25.985 12.370 -12.770 1.00 83.75 378 ILE A N 1
ATOM 2894 C CA . ILE A 1 378 ? -24.987 12.026 -11.748 1.00 83.75 378 ILE A CA 1
ATOM 2895 C C . ILE A 1 378 ? -24.511 13.320 -11.082 1.00 83.75 378 ILE A C 1
ATOM 2897 O O . ILE A 1 378 ? -24.263 14.309 -11.772 1.00 83.75 378 ILE A O 1
ATOM 2901 N N . ASP A 1 379 ? -24.326 13.302 -9.760 1.00 83.81 379 ASP A N 1
ATOM 2902 C CA . ASP A 1 379 ? -23.739 14.425 -9.028 1.00 83.81 379 ASP A CA 1
ATOM 2903 C C . ASP A 1 379 ? -22.389 14.841 -9.637 1.00 83.81 379 ASP A C 1
ATOM 2905 O O . ASP A 1 379 ? -21.505 14.015 -9.867 1.00 83.81 379 ASP A O 1
ATOM 2909 N N . ASN A 1 380 ? -22.188 16.146 -9.844 1.00 84.00 380 ASN A N 1
ATOM 2910 C CA . ASN A 1 380 ? -20.980 16.674 -10.493 1.00 84.00 380 ASN A CA 1
ATOM 2911 C C . ASN A 1 380 ? -19.681 16.247 -9.788 1.00 84.00 380 ASN A C 1
ATOM 2913 O O . ASN A 1 380 ? -18.662 16.052 -10.444 1.00 84.00 380 ASN A O 1
ATOM 2917 N N . ARG A 1 381 ? -19.704 16.081 -8.457 1.00 83.94 381 ARG A N 1
ATOM 2918 C CA . ARG A 1 381 ? -18.543 15.591 -7.694 1.00 83.94 381 ARG A CA 1
ATOM 2919 C C . ARG A 1 381 ? -18.189 14.153 -8.065 1.00 83.94 381 ARG A C 1
ATOM 2921 O O . ARG A 1 381 ? -17.022 13.868 -8.320 1.00 83.94 381 ARG A O 1
ATOM 2928 N N . ASP A 1 382 ? -19.193 13.290 -8.148 1.00 84.75 382 ASP A N 1
ATOM 2929 C CA . ASP A 1 382 ? -19.027 11.892 -8.539 1.00 84.75 382 ASP A CA 1
ATOM 2930 C C . ASP A 1 382 ? -18.636 11.792 -10.019 1.00 84.75 382 ASP A C 1
ATOM 2932 O O . ASP A 1 382 ? -17.794 10.975 -10.375 1.00 84.75 382 ASP A O 1
ATOM 2936 N N . GLY A 1 383 ? -19.148 12.691 -10.867 1.00 88.25 383 GLY A N 1
ATOM 2937 C CA . GLY A 1 383 ? -18.722 12.838 -12.261 1.00 88.25 383 GLY A CA 1
ATOM 2938 C C . GLY A 1 383 ? -17.241 13.215 -12.415 1.00 88.25 383 GLY A C 1
ATOM 2939 O O . GLY A 1 383 ? -16.545 12.610 -13.229 1.00 88.25 383 GLY A O 1
ATOM 2940 N N . VAL A 1 384 ? -16.723 14.154 -11.610 1.00 89.75 384 VAL A N 1
ATOM 2941 C CA . VAL A 1 384 ? -15.285 14.502 -11.608 1.00 89.75 384 VAL A CA 1
ATOM 2942 C C . VAL A 1 384 ? -14.443 13.310 -11.155 1.00 89.75 384 VAL A C 1
ATOM 2944 O O . VAL A 1 384 ? -13.435 12.998 -11.787 1.00 89.75 384 VAL A O 1
ATOM 2947 N N . VAL A 1 385 ? -14.845 12.633 -10.073 1.00 89.31 385 VAL A N 1
ATOM 2948 C CA . VAL A 1 385 ? -14.107 11.471 -9.553 1.00 89.31 385 VAL A CA 1
ATOM 2949 C C . VAL A 1 385 ? -14.127 10.330 -10.570 1.00 89.31 385 VAL A C 1
ATOM 2951 O O . VAL A 1 385 ? -13.085 9.728 -10.813 1.00 89.31 385 VAL A O 1
ATOM 2954 N N . LEU A 1 386 ? -15.261 10.083 -11.235 1.00 90.69 386 LEU A N 1
ATOM 2955 C CA . LEU A 1 386 ? -15.360 9.121 -12.332 1.00 90.69 386 LEU A CA 1
ATOM 2956 C C . LEU A 1 386 ? -14.374 9.461 -13.455 1.00 90.69 386 LEU A C 1
ATOM 2958 O O . LEU A 1 386 ? -13.619 8.596 -13.887 1.00 90.69 386 LEU A O 1
ATOM 2962 N N . GLY A 1 387 ? -14.329 10.722 -13.886 1.00 91.38 387 GLY A N 1
ATOM 2963 C CA . GLY A 1 387 ? -13.394 11.192 -14.907 1.00 91.38 387 GLY A CA 1
ATOM 2964 C C . GLY A 1 387 ? -11.924 11.035 -14.521 1.00 91.38 387 GLY A C 1
ATOM 2965 O O . GLY A 1 387 ? -11.102 10.641 -15.349 1.00 91.38 387 GLY A O 1
ATOM 2966 N N . LEU A 1 388 ? -11.586 11.284 -13.255 1.00 91.88 388 LEU A N 1
ATOM 2967 C CA . LEU A 1 388 ? -10.244 11.045 -12.719 1.00 91.88 388 LEU A CA 1
ATOM 2968 C C . LEU A 1 388 ? -9.898 9.553 -12.737 1.00 91.88 388 LEU A C 1
ATOM 2970 O O . LEU A 1 388 ? -8.848 9.178 -13.253 1.00 91.88 388 LEU A O 1
ATOM 2974 N N . LEU A 1 389 ? -10.805 8.701 -12.256 1.00 91.06 389 LEU A N 1
ATOM 2975 C CA . LEU A 1 389 ? -10.654 7.245 -12.276 1.00 91.06 389 LEU A CA 1
ATOM 2976 C C . LEU A 1 389 ? -10.462 6.711 -13.705 1.00 91.06 389 LEU A C 1
ATOM 2978 O O . LEU A 1 389 ? -9.650 5.813 -13.916 1.00 91.06 389 LEU A O 1
ATOM 2982 N N . MET A 1 390 ? -11.123 7.297 -14.709 1.00 90.94 390 MET A N 1
ATOM 2983 C CA . MET A 1 390 ? -10.966 6.900 -16.117 1.00 90.94 390 MET A CA 1
ATOM 2984 C C . MET A 1 390 ? -9.584 7.215 -16.712 1.00 90.94 390 MET A C 1
ATOM 2986 O O . MET A 1 390 ? -9.259 6.730 -17.797 1.00 90.94 390 MET A O 1
ATOM 2990 N N . ASN A 1 391 ? -8.732 7.982 -16.034 1.00 91.06 391 ASN A N 1
ATOM 2991 C CA . ASN A 1 391 ? -7.355 8.213 -16.473 1.00 91.06 391 ASN A CA 1
ATOM 2992 C C . ASN A 1 391 ? -6.373 7.121 -16.017 1.00 91.06 391 ASN A C 1
ATOM 2994 O O . ASN A 1 391 ? -5.184 7.206 -16.320 1.00 91.06 391 ASN A O 1
ATOM 2998 N N . THR A 1 392 ? -6.848 6.091 -15.310 1.00 89.38 392 THR A N 1
ATOM 2999 C CA . THR A 1 392 ? -6.016 4.954 -14.903 1.00 89.38 392 THR A CA 1
ATOM 3000 C C . THR A 1 392 ? -5.482 4.191 -16.108 1.00 89.38 392 THR A C 1
ATOM 3002 O O . THR A 1 392 ? -6.227 3.624 -16.913 1.00 89.38 392 THR A O 1
ATOM 3005 N N . LYS A 1 393 ? -4.156 4.184 -16.223 1.00 89.50 393 LYS A N 1
ATOM 3006 C CA . LYS A 1 393 ? -3.435 3.433 -17.241 1.00 89.50 393 LYS A CA 1
ATOM 3007 C C . LYS A 1 393 ? -2.997 2.080 -16.705 1.00 89.50 393 LYS A C 1
ATOM 3009 O O . LYS A 1 393 ? -2.973 1.867 -15.497 1.00 89.50 393 LYS A O 1
ATOM 3014 N N . GLY A 1 394 ? -2.664 1.141 -17.582 1.00 87.25 394 GLY A N 1
ATOM 3015 C CA . GLY A 1 394 ? -2.313 -0.206 -17.143 1.00 87.25 394 GLY A CA 1
ATOM 3016 C C . GLY A 1 394 ? -1.678 -1.061 -18.226 1.00 87.25 394 GLY A C 1
ATOM 3017 O O . GLY A 1 394 ? -1.028 -0.554 -19.135 1.00 87.25 394 GLY A O 1
ATOM 3018 N N . LEU A 1 395 ? -1.878 -2.374 -18.111 1.00 86.44 395 LEU A N 1
ATOM 3019 C CA . LEU A 1 395 ? -1.217 -3.374 -18.946 1.00 86.44 395 LEU A CA 1
ATOM 3020 C C . LEU A 1 395 ? -1.424 -3.145 -20.447 1.00 86.44 395 LEU A C 1
ATOM 3022 O O . LEU A 1 395 ? -0.450 -3.144 -21.191 1.00 86.44 395 LEU A O 1
ATOM 3026 N N . ILE A 1 396 ? -2.676 -2.956 -20.883 1.00 86.75 396 ILE A N 1
ATOM 3027 C CA . ILE A 1 396 ? -3.019 -2.857 -22.310 1.00 86.75 396 ILE A CA 1
ATOM 3028 C C . ILE A 1 396 ? -2.258 -1.709 -22.973 1.00 86.75 396 ILE A C 1
ATOM 3030 O O . ILE A 1 396 ? -1.758 -1.862 -24.079 1.00 86.75 396 ILE A O 1
ATOM 3034 N N . GLU A 1 397 ? -2.089 -0.585 -22.282 1.00 90.06 397 GLU A N 1
ATOM 3035 C CA . GLU A 1 397 ? -1.309 0.534 -22.806 1.00 90.06 397 GLU A CA 1
ATOM 3036 C C . GLU A 1 397 ? 0.163 0.171 -23.014 1.00 90.06 397 GLU A C 1
ATOM 3038 O O . GLU A 1 397 ? 0.726 0.468 -24.065 1.00 90.06 397 GLU A O 1
ATOM 3043 N N . MET A 1 398 ? 0.770 -0.532 -22.054 1.00 90.00 398 MET A N 1
ATOM 3044 C CA . MET A 1 398 ? 2.147 -1.014 -22.187 1.00 90.00 398 MET A CA 1
ATOM 3045 C C . MET A 1 398 ? 2.291 -2.034 -23.322 1.00 90.00 398 MET A C 1
ATOM 3047 O O . MET A 1 398 ? 3.310 -2.030 -24.009 1.00 90.00 398 MET A O 1
ATOM 3051 N N . ILE A 1 399 ? 1.275 -2.871 -23.557 1.00 88.81 399 ILE A N 1
ATOM 3052 C CA . ILE A 1 399 ? 1.230 -3.764 -24.724 1.00 88.81 399 ILE A CA 1
ATOM 3053 C C . ILE A 1 399 ? 1.237 -2.927 -26.001 1.00 88.81 399 ILE A C 1
ATOM 3055 O O . ILE A 1 399 ? 2.141 -3.083 -26.809 1.00 88.81 399 ILE A O 1
ATOM 3059 N N . VAL A 1 400 ? 0.291 -1.997 -26.161 1.00 89.75 400 VAL A N 1
ATOM 3060 C CA . VAL A 1 400 ? 0.184 -1.145 -27.358 1.00 89.75 400 VAL A CA 1
ATOM 3061 C C . VAL A 1 400 ? 1.503 -0.407 -27.635 1.00 89.75 400 VAL A C 1
ATOM 3063 O O . VAL A 1 400 ? 1.937 -0.341 -28.784 1.00 89.75 400 VAL A O 1
ATOM 3066 N N . LEU A 1 401 ? 2.174 0.098 -26.594 1.00 90.88 401 LEU A N 1
ATOM 3067 C CA . LEU A 1 401 ? 3.476 0.758 -26.718 1.00 90.88 401 LEU A CA 1
ATOM 3068 C C . LEU A 1 401 ? 4.590 -0.194 -27.167 1.00 90.88 401 LEU A C 1
ATOM 3070 O O . LEU A 1 401 ? 5.350 0.153 -28.072 1.00 90.88 401 LEU A O 1
ATOM 3074 N N . ASN A 1 402 ? 4.695 -1.380 -26.561 1.00 88.94 402 ASN A N 1
ATOM 3075 C CA . ASN A 1 402 ? 5.710 -2.367 -26.938 1.00 88.94 402 ASN A CA 1
ATOM 3076 C C . ASN A 1 402 ? 5.493 -2.874 -28.367 1.00 88.94 402 ASN A C 1
ATOM 3078 O O . ASN A 1 402 ? 6.443 -2.892 -29.145 1.00 88.94 402 ASN A O 1
ATOM 3082 N N . VAL A 1 403 ? 4.248 -3.177 -28.742 1.00 86.31 403 VAL A N 1
ATOM 3083 C CA . VAL A 1 403 ? 3.882 -3.608 -30.099 1.00 86.31 403 VAL A CA 1
ATOM 3084 C C . VAL A 1 403 ? 4.187 -2.517 -31.126 1.00 86.31 403 VAL A C 1
ATOM 3086 O O . VAL A 1 403 ? 4.822 -2.783 -32.145 1.00 86.31 403 VAL A O 1
ATOM 3089 N N . GLY A 1 404 ? 3.811 -1.264 -30.847 1.00 86.69 404 GLY A N 1
ATOM 3090 C CA . GLY A 1 404 ? 4.101 -0.141 -31.740 1.00 86.69 404 GLY A CA 1
ATOM 3091 C C . GLY A 1 404 ? 5.603 0.095 -31.939 1.00 86.69 404 GLY A C 1
ATOM 3092 O O . GLY A 1 404 ? 6.030 0.466 -33.035 1.00 86.69 404 GLY A O 1
ATOM 3093 N N . ARG A 1 405 ? 6.419 -0.158 -30.907 1.00 86.81 405 ARG A N 1
ATOM 3094 C CA . ARG A 1 405 ? 7.886 -0.105 -30.990 1.00 86.81 405 ARG A CA 1
ATOM 3095 C C . ARG A 1 405 ? 8.465 -1.287 -31.773 1.00 86.81 405 ARG A C 1
ATOM 3097 O O . ARG A 1 405 ? 9.344 -1.086 -32.604 1.00 86.81 405 ARG A O 1
ATOM 3104 N N . GLU A 1 406 ? 7.969 -2.502 -31.546 1.00 83.12 406 GLU A N 1
ATOM 3105 C CA . GLU A 1 406 ? 8.403 -3.722 -32.249 1.00 83.12 406 GLU A CA 1
ATOM 3106 C C . GLU A 1 406 ? 8.106 -3.659 -33.753 1.00 83.12 406 GLU A C 1
ATOM 3108 O O . GLU A 1 406 ? 8.950 -4.030 -34.566 1.00 83.12 406 GLU A O 1
ATOM 3113 N N . GLN A 1 407 ? 6.966 -3.077 -34.134 1.00 79.62 407 GLN A N 1
ATOM 3114 C CA . GLN A 1 407 ? 6.610 -2.804 -35.531 1.00 79.62 407 GLN A CA 1
ATOM 3115 C C . GLN A 1 407 ? 7.359 -1.607 -36.140 1.00 79.62 407 GLN A C 1
ATOM 3117 O O . GLN A 1 407 ? 7.104 -1.242 -37.287 1.00 79.62 407 GLN A O 1
ATOM 3122 N N . LYS A 1 408 ? 8.270 -0.970 -35.389 1.00 80.62 408 LYS A N 1
ATOM 3123 C CA . LYS A 1 408 ? 9.029 0.226 -35.793 1.00 80.62 408 LYS A CA 1
ATOM 3124 C C . LYS A 1 408 ? 8.152 1.430 -36.170 1.00 80.62 408 LYS A C 1
ATOM 3126 O O . LYS A 1 408 ? 8.615 2.341 -36.852 1.00 80.62 408 LYS A O 1
ATOM 3131 N N . VAL A 1 409 ? 6.901 1.461 -35.704 1.00 83.19 409 VAL A N 1
ATOM 3132 C CA . VAL A 1 409 ? 5.990 2.606 -35.874 1.00 83.19 409 VAL A CA 1
ATOM 3133 C C . VAL A 1 409 ? 6.306 3.693 -34.845 1.00 83.19 409 VAL A C 1
ATOM 3135 O O . VAL A 1 409 ? 6.265 4.879 -35.159 1.00 83.19 409 VAL A O 1
ATOM 3138 N N . LEU A 1 410 ? 6.643 3.297 -33.614 1.00 85.19 410 LEU A N 1
ATOM 3139 C CA . LEU A 1 410 ? 7.066 4.199 -32.545 1.00 85.19 410 LEU A CA 1
ATOM 3140 C C . LEU A 1 410 ? 8.592 4.168 -32.409 1.00 85.19 410 LEU A C 1
ATOM 3142 O O . LEU A 1 410 ? 9.168 3.138 -32.064 1.00 85.19 410 LEU A O 1
ATOM 3146 N N . GLY A 1 411 ? 9.246 5.308 -32.637 1.00 84.38 411 GLY A N 1
ATOM 3147 C CA . GLY A 1 411 ? 10.674 5.461 -32.348 1.00 84.38 411 GLY A CA 1
ATOM 3148 C C . GLY A 1 411 ? 10.968 5.437 -30.843 1.00 84.38 411 GLY A C 1
ATOM 3149 O O . GLY A 1 411 ? 10.106 5.783 -30.030 1.00 84.38 411 GLY A O 1
ATOM 3150 N N . ASP A 1 412 ? 12.205 5.098 -30.469 1.00 85.12 412 ASP A N 1
ATOM 3151 C CA . ASP A 1 412 ? 12.626 4.949 -29.064 1.00 85.12 412 ASP A CA 1
ATOM 3152 C C . ASP A 1 412 ? 12.355 6.200 -28.212 1.00 85.12 412 ASP A C 1
ATOM 3154 O O . ASP A 1 412 ? 11.933 6.095 -27.062 1.00 85.12 412 ASP A O 1
ATOM 3158 N N . GLN A 1 413 ? 12.521 7.399 -28.783 1.00 86.38 413 GLN A N 1
ATOM 3159 C CA . GLN A 1 413 ? 12.246 8.653 -28.078 1.00 86.38 413 GLN A CA 1
ATOM 3160 C C . GLN A 1 413 ? 10.760 8.805 -27.717 1.00 86.38 413 GLN A C 1
ATOM 3162 O O . GLN A 1 413 ? 10.430 9.146 -26.582 1.00 86.38 413 GLN A O 1
ATOM 3167 N N . ILE A 1 414 ? 9.856 8.551 -28.668 1.00 86.69 414 ILE A N 1
ATOM 3168 C CA . ILE A 1 414 ? 8.408 8.683 -28.456 1.00 86.69 414 ILE A CA 1
ATOM 3169 C C . ILE A 1 414 ? 7.917 7.579 -27.523 1.00 86.69 414 ILE A C 1
ATOM 3171 O O . ILE A 1 414 ? 7.138 7.860 -26.617 1.00 86.69 414 ILE A O 1
ATOM 3175 N N . PHE A 1 415 ? 8.429 6.355 -27.676 1.00 89.69 415 PHE A N 1
ATOM 3176 C CA . PHE A 1 415 ? 8.172 5.265 -26.740 1.00 89.69 415 PHE A CA 1
ATOM 3177 C C . PHE A 1 415 ? 8.524 5.674 -25.300 1.00 89.69 415 PHE A C 1
ATOM 3179 O O . PHE A 1 415 ? 7.656 5.613 -24.428 1.00 89.69 415 PHE A O 1
ATOM 3186 N N . SER A 1 416 ? 9.735 6.197 -25.062 1.00 90.19 416 SER A N 1
ATOM 3187 C CA . SER A 1 416 ? 10.147 6.675 -23.735 1.00 90.19 416 SER A CA 1
ATOM 3188 C C . SER A 1 416 ? 9.237 7.783 -23.193 1.00 90.19 416 SER A C 1
ATOM 3190 O O . SER A 1 416 ? 8.859 7.753 -22.022 1.00 90.19 416 SER A O 1
ATOM 3192 N N . ILE A 1 417 ? 8.845 8.751 -24.031 1.00 89.12 417 ILE A N 1
ATOM 3193 C CA . ILE A 1 417 ? 7.927 9.832 -23.635 1.00 89.12 417 ILE A CA 1
ATOM 3194 C C . ILE A 1 417 ? 6.566 9.266 -23.213 1.00 89.12 417 ILE A C 1
ATOM 3196 O O . ILE A 1 417 ? 6.039 9.653 -22.170 1.00 89.12 417 ILE A O 1
ATOM 3200 N N . MET A 1 418 ? 5.999 8.337 -23.984 1.00 90.12 418 MET A N 1
ATOM 3201 C CA . MET A 1 418 ? 4.683 7.770 -23.690 1.00 90.12 418 MET A CA 1
ATOM 3202 C C . MET A 1 418 ? 4.698 6.873 -22.447 1.00 90.12 418 MET A C 1
ATOM 3204 O O . MET A 1 418 ? 3.766 6.944 -21.642 1.00 90.12 418 MET A O 1
ATOM 3208 N N . VAL A 1 419 ? 5.767 6.100 -22.220 1.00 91.38 419 VAL A N 1
ATOM 3209 C CA . VAL A 1 419 ? 5.951 5.343 -20.967 1.00 91.38 419 VAL A CA 1
ATOM 3210 C C . VAL A 1 419 ? 6.015 6.297 -19.769 1.00 91.38 419 VAL A C 1
ATOM 3212 O O . VAL A 1 419 ? 5.355 6.060 -18.755 1.00 91.38 419 VAL A O 1
ATOM 3215 N N . MET A 1 420 ? 6.727 7.424 -19.890 1.00 90.12 420 MET A N 1
ATOM 3216 C CA . MET A 1 420 ? 6.776 8.441 -18.832 1.00 90.12 420 MET A CA 1
ATOM 3217 C C . MET A 1 420 ? 5.411 9.088 -18.570 1.00 90.12 420 MET A C 1
ATOM 3219 O O . MET A 1 420 ? 5.037 9.254 -17.409 1.00 90.12 420 MET A O 1
ATOM 3223 N N . ILE A 1 421 ? 4.636 9.406 -19.613 1.00 90.25 421 ILE A N 1
ATOM 3224 C CA . ILE A 1 421 ? 3.260 9.913 -19.465 1.00 90.25 421 ILE A CA 1
ATOM 3225 C C . ILE A 1 421 ? 2.388 8.883 -18.734 1.00 90.25 421 ILE A C 1
ATOM 3227 O O . ILE A 1 421 ? 1.700 9.238 -17.778 1.00 90.25 421 ILE A O 1
ATOM 3231 N N . THR A 1 422 ? 2.453 7.611 -19.133 1.00 89.50 422 THR A N 1
ATOM 3232 C CA . THR A 1 422 ? 1.705 6.496 -18.521 1.00 89.50 422 THR A CA 1
ATOM 3233 C C . THR A 1 422 ? 1.986 6.390 -17.020 1.00 89.50 422 THR A C 1
ATOM 3235 O O . THR A 1 422 ? 1.065 6.301 -16.197 1.00 89.50 422 THR A O 1
ATOM 3238 N N . LEU A 1 423 ? 3.272 6.439 -16.661 1.00 90.50 423 LEU A N 1
ATOM 3239 C CA . LEU A 1 423 ? 3.754 6.333 -15.289 1.00 90.50 423 LEU A CA 1
ATOM 3240 C C . LEU A 1 423 ? 3.301 7.528 -14.447 1.00 90.50 423 LEU A C 1
ATOM 3242 O O . LEU A 1 423 ? 2.713 7.338 -13.382 1.00 90.50 423 LEU A O 1
ATOM 3246 N N . LEU A 1 424 ? 3.525 8.753 -14.933 1.00 90.12 424 LEU A N 1
ATOM 3247 C CA . LEU A 1 424 ? 3.176 9.979 -14.212 1.00 90.12 424 LEU A CA 1
ATOM 3248 C C . LEU A 1 424 ? 1.665 10.123 -14.023 1.00 90.12 424 LEU A C 1
ATOM 3250 O O . LEU A 1 424 ? 1.217 10.449 -12.925 1.00 90.12 424 LEU A O 1
ATOM 3254 N N . MET A 1 425 ? 0.872 9.842 -15.060 1.00 88.19 425 MET A N 1
ATOM 3255 C CA . MET A 1 425 ? -0.591 9.915 -14.991 1.00 88.19 425 MET A CA 1
ATOM 3256 C C . MET A 1 425 ? -1.130 8.993 -13.901 1.00 88.19 425 MET A C 1
ATOM 3258 O O . MET A 1 425 ? -1.820 9.448 -12.990 1.00 88.19 425 MET A O 1
ATOM 3262 N N . THR A 1 426 ? -0.749 7.717 -13.936 1.00 88.56 426 THR A N 1
ATOM 3263 C CA . THR A 1 426 ? -1.217 6.724 -12.956 1.00 88.56 426 THR A CA 1
ATOM 3264 C C . THR A 1 426 ? -0.741 7.056 -11.542 1.00 88.56 426 THR A C 1
ATOM 3266 O O . THR A 1 426 ? -1.511 6.929 -10.587 1.00 88.56 426 THR A O 1
ATOM 3269 N N . ALA A 1 427 ? 0.495 7.552 -11.407 1.00 88.50 427 ALA A N 1
ATOM 3270 C CA . ALA A 1 427 ? 1.056 7.934 -10.116 1.00 88.50 427 ALA A CA 1
ATOM 3271 C C . ALA A 1 427 ? 0.328 9.119 -9.464 1.00 88.50 427 ALA A C 1
ATOM 3273 O O . ALA A 1 427 ? 0.214 9.176 -8.239 1.00 88.50 427 ALA A O 1
ATOM 3274 N N . ILE A 1 428 ? -0.175 10.055 -10.274 1.00 88.50 428 ILE A N 1
ATOM 3275 C CA . ILE A 1 428 ? -0.835 11.281 -9.814 1.00 88.50 428 ILE A CA 1
ATOM 3276 C C . ILE A 1 428 ? -2.322 11.059 -9.507 1.00 88.50 428 ILE A C 1
ATOM 3278 O O . ILE A 1 428 ? -2.834 11.615 -8.536 1.00 88.50 428 ILE A O 1
ATOM 3282 N N . ILE A 1 429 ? -3.029 10.231 -10.280 1.00 87.75 429 ILE A N 1
ATOM 3283 C CA . ILE A 1 429 ? -4.481 10.037 -10.108 1.00 87.75 429 ILE A CA 1
ATOM 3284 C C . ILE A 1 429 ? -4.810 9.418 -8.751 1.00 87.75 429 ILE A C 1
ATOM 3286 O O . ILE A 1 429 ? -5.714 9.895 -8.069 1.00 87.75 429 ILE A O 1
ATOM 3290 N N . THR A 1 430 ? -4.074 8.387 -8.332 1.00 84.38 430 THR A N 1
ATOM 3291 C CA . THR A 1 430 ? -4.356 7.654 -7.087 1.00 84.38 430 THR A CA 1
ATOM 3292 C C . THR A 1 430 ? -4.377 8.539 -5.834 1.00 84.38 430 THR A C 1
ATOM 3294 O O . THR A 1 430 ? -5.393 8.543 -5.134 1.00 84.38 430 THR A O 1
ATOM 3297 N N . PRO A 1 431 ? -3.342 9.356 -5.551 1.00 83.56 431 PRO A N 1
ATOM 3298 C CA . PRO A 1 431 ? -3.372 10.263 -4.408 1.00 83.56 431 PRO A CA 1
ATOM 3299 C C . PRO A 1 431 ? -4.412 11.380 -4.562 1.00 83.56 431 PRO A C 1
ATOM 3301 O O . PRO A 1 431 ? -4.995 11.790 -3.560 1.00 83.56 431 PRO A O 1
ATOM 3304 N N . ILE A 1 432 ? -4.693 11.856 -5.784 1.00 86.69 432 ILE A N 1
ATOM 3305 C CA . ILE A 1 432 ? -5.741 12.863 -6.018 1.00 86.69 432 ILE A CA 1
ATOM 3306 C C . ILE A 1 432 ? -7.119 12.300 -5.663 1.00 86.69 432 ILE A C 1
ATOM 3308 O O . ILE A 1 432 ? -7.873 12.945 -4.935 1.00 86.69 432 ILE A O 1
ATOM 3312 N N . VAL A 1 433 ? -7.446 11.094 -6.134 1.00 84.81 433 VAL A N 1
ATOM 3313 C CA . VAL A 1 433 ? -8.720 10.441 -5.810 1.00 84.81 433 VAL A CA 1
ATOM 3314 C C . VAL A 1 433 ? -8.807 10.177 -4.309 1.00 84.81 433 VAL A C 1
ATOM 3316 O O . VAL A 1 433 ? -9.835 10.485 -3.718 1.00 84.81 433 VAL A O 1
ATOM 3319 N N . ALA A 1 434 ? -7.731 9.712 -3.669 1.00 79.00 434 ALA A N 1
ATOM 3320 C CA . ALA A 1 434 ? -7.698 9.510 -2.219 1.00 79.00 434 ALA A CA 1
ATOM 3321 C C . ALA A 1 434 ? -7.885 10.815 -1.414 1.00 79.00 434 ALA A C 1
ATOM 3323 O O . ALA A 1 434 ? -8.453 10.801 -0.321 1.00 79.00 434 ALA A O 1
ATOM 3324 N N . LEU A 1 435 ? -7.415 11.954 -1.940 1.00 80.94 435 LEU A N 1
ATOM 3325 C CA . LEU A 1 435 ? -7.561 13.265 -1.302 1.00 80.94 435 LEU A CA 1
ATOM 3326 C C . LEU A 1 435 ? -8.980 13.830 -1.459 1.00 80.94 435 LEU A C 1
ATOM 3328 O O . LEU A 1 435 ? -9.535 14.366 -0.498 1.00 80.94 435 LEU A O 1
ATOM 3332 N N . ILE A 1 436 ? -9.549 13.728 -2.664 1.00 80.81 436 ILE A N 1
ATOM 3333 C CA . ILE A 1 436 ? -10.880 14.253 -3.002 1.00 80.81 436 ILE A CA 1
ATOM 3334 C C . ILE A 1 436 ? -11.967 13.367 -2.396 1.00 80.81 436 ILE A C 1
ATOM 3336 O O . ILE A 1 436 ? -12.907 13.855 -1.763 1.00 80.81 436 ILE A O 1
ATOM 3340 N N . TYR A 1 437 ? -11.835 12.059 -2.589 1.00 69.62 437 TYR A N 1
ATOM 3341 C CA . TYR A 1 437 ? -12.772 11.067 -2.107 1.00 69.62 437 TYR A CA 1
ATOM 3342 C C . TYR A 1 437 ? -12.292 10.540 -0.756 1.00 69.62 437 TYR A C 1
ATOM 3344 O O . TYR A 1 437 ? -11.680 9.481 -0.641 1.00 69.62 437 TYR A O 1
ATOM 3352 N N . ARG A 1 438 ? -12.602 11.283 0.310 1.00 57.88 438 ARG A N 1
ATOM 3353 C CA . ARG A 1 438 ? -12.619 10.673 1.641 1.00 57.88 438 ARG A CA 1
ATOM 3354 C C . ARG A 1 438 ? -13.832 9.750 1.687 1.00 57.88 438 ARG A C 1
ATOM 3356 O O . ARG A 1 438 ? -14.936 10.267 1.481 1.00 57.88 438 ARG A O 1
ATOM 3363 N N . PRO A 1 439 ? -13.677 8.436 1.958 1.00 53.47 439 PRO A N 1
ATOM 3364 C CA . PRO A 1 439 ? -14.830 7.585 2.197 1.00 53.47 439 PRO A CA 1
ATOM 3365 C C . PRO A 1 439 ? -15.663 8.289 3.257 1.00 53.47 439 PRO A C 1
ATOM 3367 O O . PRO A 1 439 ? -15.167 8.598 4.344 1.00 53.47 439 PRO A O 1
ATOM 3370 N N . ARG A 1 440 ? -16.892 8.660 2.888 1.00 44.66 440 ARG A N 1
ATOM 3371 C CA . ARG A 1 440 ? -17.853 9.242 3.816 1.00 44.66 440 ARG A CA 1
ATOM 3372 C C . ARG A 1 440 ? -18.087 8.180 4.888 1.00 44.66 440 ARG A C 1
ATOM 3374 O O . ARG A 1 440 ? -19.042 7.422 4.799 1.00 44.66 440 ARG A O 1
ATOM 3381 N N . LYS A 1 441 ? -17.277 8.185 5.949 1.00 45.09 441 LYS A N 1
ATOM 3382 C CA . LYS A 1 441 ? -17.753 7.849 7.285 1.00 45.09 441 LYS A CA 1
ATOM 3383 C C . LYS A 1 441 ? -18.777 8.926 7.623 1.00 45.09 441 LYS A C 1
ATOM 3385 O O . LYS A 1 441 ? -18.498 9.865 8.361 1.00 45.09 441 LYS A O 1
ATOM 3390 N N . ARG A 1 442 ? -19.960 8.851 7.008 1.00 42.31 442 ARG A N 1
ATOM 3391 C CA . ARG A 1 442 ? -21.147 9.554 7.481 1.00 42.31 442 ARG A CA 1
ATOM 3392 C C . ARG A 1 442 ? -21.620 8.797 8.721 1.00 42.31 442 ARG A C 1
ATOM 3394 O O . ARG A 1 442 ? -22.730 8.293 8.760 1.00 42.31 442 ARG A O 1
ATOM 3401 N N . LEU A 1 443 ? -20.780 8.834 9.756 1.00 47.59 443 LEU A N 1
ATOM 3402 C CA . LEU A 1 443 ? -21.195 8.790 11.148 1.00 47.59 443 LEU A CA 1
ATOM 3403 C C . LEU A 1 443 ? -22.010 10.065 11.386 1.00 47.59 443 LEU A C 1
ATOM 3405 O O . LEU A 1 443 ? -21.569 10.983 12.063 1.00 47.59 443 LEU A O 1
ATOM 3409 N N . VAL A 1 444 ? -23.177 10.180 10.754 1.00 43.78 444 VAL A N 1
ATOM 3410 C CA . VAL A 1 444 ? -24.241 10.979 11.338 1.00 43.78 444 VAL A CA 1
ATOM 3411 C C . VAL A 1 444 ? -24.835 10.026 12.364 1.00 43.78 444 VAL A C 1
ATOM 3413 O O . VAL A 1 444 ? -25.587 9.134 11.959 1.00 43.78 444 VAL A O 1
ATOM 3416 N N . PRO A 1 445 ? -24.445 10.105 13.652 1.00 49.22 445 PRO A N 1
ATOM 3417 C CA . PRO A 1 445 ? -25.085 9.303 14.677 1.00 49.22 445 PRO A CA 1
ATOM 3418 C C . PRO A 1 445 ? -26.582 9.593 14.605 1.00 49.22 445 PRO A C 1
ATOM 3420 O O . PRO A 1 445 ? -27.042 10.706 14.859 1.00 49.22 445 PRO A O 1
ATOM 3423 N N . TYR A 1 446 ? -27.355 8.605 14.166 1.00 59.72 446 TYR A N 1
ATOM 3424 C CA . TYR A 1 446 ? -28.798 8.658 14.286 1.00 59.72 446 TYR A CA 1
ATOM 3425 C C . TYR A 1 446 ? -29.136 8.105 15.668 1.00 59.72 446 TYR A C 1
ATOM 3427 O O . TYR A 1 446 ? -28.621 7.067 16.072 1.00 59.72 446 TYR A O 1
ATOM 3435 N N . LYS A 1 447 ? -29.982 8.818 16.415 1.00 57.50 447 LYS A N 1
ATOM 3436 C CA . LYS A 1 447 ? -30.209 8.586 17.853 1.00 57.50 447 LYS A CA 1
ATOM 3437 C C . LYS A 1 447 ? -30.822 7.213 18.222 1.00 57.50 447 LYS A C 1
ATOM 3439 O O . LYS A 1 447 ? -31.011 6.950 19.398 1.00 57.50 447 LYS A O 1
ATOM 3444 N N . LYS A 1 448 ? -31.176 6.348 17.261 1.00 68.00 448 LYS A N 1
ATOM 3445 C CA . LYS A 1 448 ? -31.983 5.125 17.479 1.00 68.00 448 LYS A CA 1
ATOM 3446 C C . LYS A 1 448 ? -31.274 3.856 16.993 1.00 68.00 448 LYS A C 1
ATOM 3448 O O . LYS A 1 448 ? -31.738 3.220 16.055 1.00 68.00 448 LYS A O 1
ATOM 3453 N N . ARG A 1 449 ? -30.129 3.533 17.597 1.00 79.62 449 ARG A N 1
ATOM 3454 C CA . ARG A 1 449 ? -29.299 2.360 17.245 1.00 79.62 449 ARG A CA 1
ATOM 3455 C C . ARG A 1 449 ? -29.627 1.093 18.039 1.00 79.62 449 ARG A C 1
ATOM 3457 O O . ARG A 1 449 ? -29.078 0.044 17.737 1.00 79.62 449 ARG A O 1
ATOM 3464 N N . THR A 1 450 ? -30.508 1.203 19.029 1.00 88.06 450 THR A N 1
ATOM 3465 C CA . THR A 1 450 ? -30.971 0.091 19.862 1.00 88.06 450 THR A CA 1
ATOM 3466 C C . THR A 1 450 ? -32.496 -0.014 19.804 1.00 88.06 450 THR A C 1
ATOM 3468 O O . THR A 1 450 ? -33.207 0.974 19.565 1.00 88.06 450 THR A O 1
ATOM 3471 N N . VAL A 1 451 ? -33.015 -1.217 20.020 1.00 88.00 451 VAL A N 1
ATOM 3472 C CA . VAL A 1 451 ? -34.431 -1.523 20.236 1.00 88.00 451 VAL A CA 1
ATOM 3473 C C . VAL A 1 451 ? -34.931 -0.783 21.473 1.00 88.00 451 VAL A C 1
ATOM 3475 O O . VAL A 1 451 ? -35.985 -0.156 21.392 1.00 88.00 451 VAL A O 1
ATOM 3478 N N . GLN A 1 452 ? -34.147 -0.747 22.559 1.00 86.50 452 GLN A N 1
ATOM 3479 C CA . GLN A 1 452 ? -34.498 -0.014 23.781 1.00 86.50 452 GLN A CA 1
ATOM 3480 C C . GLN A 1 452 ? -34.778 1.480 23.520 1.00 86.50 452 GLN A C 1
ATOM 3482 O O . GLN A 1 452 ? -35.736 2.036 24.052 1.00 86.50 452 GLN A O 1
ATOM 3487 N N . ASN A 1 453 ? -33.997 2.130 22.647 1.00 80.62 453 ASN A N 1
ATOM 3488 C CA . ASN A 1 453 ? -34.168 3.549 22.297 1.00 80.62 453 ASN A CA 1
ATOM 3489 C C . ASN A 1 453 ? -35.147 3.787 21.130 1.00 80.62 453 ASN A C 1
ATOM 3491 O O . ASN A 1 453 ? -35.376 4.928 20.701 1.00 80.62 453 ASN A O 1
ATOM 3495 N N . SER A 1 454 ? -35.727 2.725 20.572 1.00 81.19 454 SER A N 1
ATOM 3496 C CA . SER A 1 454 ? -36.706 2.823 19.494 1.00 81.19 454 SER A CA 1
ATOM 3497 C C . SER A 1 454 ? -38.095 3.119 20.057 1.00 81.19 454 SER A C 1
ATOM 3499 O O . SER A 1 454 ? -38.561 2.494 21.002 1.00 81.19 454 SER A O 1
ATOM 3501 N N . ARG A 1 455 ? -38.804 4.086 19.458 1.00 74.31 455 ARG A N 1
ATOM 3502 C CA . ARG A 1 455 ? -40.180 4.396 19.878 1.00 74.31 455 ARG A CA 1
ATOM 3503 C C . ARG A 1 455 ? -41.087 3.205 19.571 1.00 74.31 455 ARG A C 1
ATOM 3505 O O . ARG A 1 455 ? -41.128 2.748 18.431 1.00 74.31 455 ARG A O 1
ATOM 3512 N N . LEU A 1 456 ? -41.857 2.774 20.565 1.00 72.88 456 LEU A N 1
ATOM 3513 C CA . LEU A 1 456 ? -42.790 1.654 20.435 1.00 72.88 456 LEU A CA 1
ATOM 3514 C C . LEU A 1 456 ? -43.920 1.924 19.417 1.00 72.88 456 LEU A C 1
ATOM 3516 O O . LEU A 1 456 ? -44.383 0.987 18.770 1.00 72.88 456 LEU A O 1
ATOM 3520 N N . ASP A 1 457 ? -44.298 3.191 19.208 1.00 77.62 457 ASP A N 1
ATOM 3521 C CA . ASP A 1 457 ? -45.354 3.633 18.275 1.00 77.62 457 ASP A CA 1
ATOM 3522 C C . ASP A 1 457 ? -44.782 4.343 17.027 1.00 77.62 457 ASP A C 1
ATOM 3524 O O . ASP A 1 457 ? -45.259 5.396 16.602 1.00 77.62 457 ASP A O 1
ATOM 3528 N N . ALA A 1 458 ? -43.692 3.813 16.471 1.00 81.38 458 ALA A N 1
ATOM 3529 C CA . ALA A 1 458 ? -43.100 4.282 15.221 1.00 81.38 458 ALA A CA 1
ATOM 3530 C C . ALA A 1 458 ? -42.761 3.097 14.309 1.00 81.38 458 ALA A C 1
ATOM 3532 O O . ALA A 1 458 ? -42.719 1.955 14.762 1.00 81.38 458 ALA A O 1
ATOM 3533 N N . GLU A 1 459 ? -42.495 3.376 13.031 1.00 87.19 459 GLU A N 1
ATOM 3534 C CA . GLU A 1 459 ? -41.991 2.371 12.089 1.00 87.19 459 GLU A CA 1
ATOM 3535 C C . GLU A 1 459 ? -40.761 1.657 12.674 1.00 87.19 459 GLU A C 1
ATOM 3537 O O . GLU A 1 459 ? -39.779 2.305 13.055 1.00 87.19 459 GLU A O 1
ATOM 3542 N N . PHE A 1 460 ? -40.815 0.328 12.731 1.00 90.75 460 PHE A N 1
ATOM 3543 C CA . PHE A 1 460 ? -39.728 -0.509 13.217 1.00 90.75 460 PHE A CA 1
ATOM 3544 C C . PHE A 1 460 ? -39.025 -1.170 12.043 1.00 90.75 460 PHE A C 1
ATOM 3546 O O . PHE A 1 460 ? -39.606 -1.970 11.310 1.00 90.75 460 PHE A O 1
ATOM 3553 N N . ARG A 1 461 ? -37.767 -0.786 11.843 1.00 92.31 461 ARG A N 1
ATOM 3554 C CA . ARG A 1 461 ? -36.945 -1.271 10.739 1.00 92.31 461 ARG A CA 1
ATOM 3555 C C . ARG A 1 461 ? -36.091 -2.427 11.226 1.00 92.31 461 ARG A C 1
ATOM 3557 O O . ARG A 1 461 ? -35.427 -2.304 12.248 1.00 92.31 461 ARG A O 1
ATOM 3564 N N . VAL A 1 462 ? -36.089 -3.528 10.495 1.00 94.00 462 VAL A N 1
ATOM 3565 C CA . VAL A 1 462 ? -35.306 -4.715 10.845 1.00 94.00 462 VAL A CA 1
ATOM 3566 C C . VAL A 1 462 ? -34.535 -5.153 9.614 1.00 94.00 462 VAL A C 1
ATOM 3568 O O . VAL A 1 462 ? -35.106 -5.246 8.528 1.00 94.00 462 VAL A O 1
ATOM 3571 N N . LEU A 1 463 ? -33.240 -5.413 9.772 1.00 95.81 463 LEU A N 1
ATOM 3572 C CA . LEU A 1 463 ? -32.449 -6.099 8.754 1.00 95.81 463 LEU A CA 1
ATOM 3573 C C . LEU A 1 463 ? -32.353 -7.570 9.141 1.00 95.81 463 LEU A C 1
ATOM 3575 O O . LEU A 1 463 ? -31.846 -7.878 10.215 1.00 95.81 463 LEU A O 1
ATOM 3579 N N . VAL A 1 464 ? -32.821 -8.470 8.281 1.00 95.38 464 VAL A N 1
ATOM 3580 C CA . VAL A 1 464 ? -32.714 -9.910 8.519 1.00 95.38 464 VAL A CA 1
ATOM 3581 C C . VAL A 1 464 ? -31.815 -10.553 7.482 1.00 95.38 464 VAL A C 1
ATOM 3583 O O . VAL A 1 464 ? -32.034 -10.390 6.282 1.00 95.38 464 VAL A O 1
ATOM 3586 N N . CYS A 1 465 ? -30.818 -11.297 7.947 1.00 94.69 465 CYS A N 1
ATOM 3587 C CA . CYS A 1 465 ? -29.914 -12.047 7.088 1.00 94.69 465 CYS A CA 1
ATOM 3588 C C . CYS A 1 465 ? -30.407 -13.484 6.903 1.00 94.69 465 CYS A C 1
ATOM 3590 O O . CYS A 1 465 ? -30.951 -14.096 7.819 1.00 94.69 465 CYS A O 1
ATOM 3592 N N . ILE A 1 466 ? -30.203 -14.039 5.712 1.00 92.44 466 ILE A N 1
ATOM 3593 C CA . ILE A 1 466 ? -30.591 -15.409 5.374 1.00 92.44 466 ILE A CA 1
ATOM 3594 C C . ILE A 1 466 ? -29.380 -16.118 4.785 1.00 92.44 466 ILE A C 1
ATOM 3596 O O . ILE A 1 466 ? -28.857 -15.687 3.758 1.00 92.44 466 ILE A O 1
ATOM 3600 N N . HIS A 1 467 ? -28.959 -17.209 5.429 1.00 88.44 467 HIS A N 1
ATOM 3601 C CA . HIS A 1 467 ? -27.895 -18.088 4.931 1.00 88.44 467 HIS A CA 1
ATOM 3602 C C . HIS A 1 467 ? -28.456 -19.146 3.981 1.00 88.44 467 HIS A C 1
ATOM 3604 O O . HIS A 1 467 ? -27.845 -19.478 2.971 1.00 88.44 467 HIS A O 1
ATOM 3610 N N . THR A 1 468 ? -29.627 -19.695 4.314 1.00 84.81 468 THR A N 1
ATOM 3611 C CA . THR A 1 468 ? -30.267 -20.766 3.546 1.00 84.81 468 THR A CA 1
ATOM 3612 C C . THR A 1 468 ? -31.786 -20.582 3.504 1.00 84.81 468 THR A C 1
ATOM 3614 O O . THR A 1 468 ? -32.358 -20.029 4.447 1.00 84.81 468 THR A O 1
ATOM 3617 N N . PRO A 1 469 ? -32.487 -21.110 2.480 1.00 85.25 469 PRO A N 1
ATOM 3618 C CA . PRO A 1 469 ? -33.952 -21.085 2.432 1.00 85.25 469 PRO A CA 1
ATOM 3619 C C . PRO A 1 469 ? -34.632 -21.724 3.655 1.00 85.25 469 PRO A C 1
ATOM 3621 O O . PRO A 1 469 ? -35.777 -21.402 3.952 1.00 85.25 469 PRO A O 1
ATOM 3624 N N . ARG A 1 470 ? -33.928 -22.599 4.388 1.00 84.12 470 ARG A N 1
ATOM 3625 C CA . ARG A 1 470 ? -34.432 -23.244 5.606 1.00 84.12 470 ARG A CA 1
ATOM 3626 C C . ARG A 1 470 ? -34.663 -22.258 6.754 1.00 84.12 470 ARG A C 1
ATOM 3628 O O . ARG A 1 470 ? -35.532 -22.509 7.570 1.00 84.12 470 ARG A O 1
ATOM 3635 N N . ASN A 1 471 ? -33.950 -21.128 6.789 1.00 87.62 471 ASN A N 1
ATOM 3636 C CA . ASN A 1 471 ? -34.111 -20.123 7.848 1.00 87.62 471 ASN A CA 1
ATOM 3637 C C . ASN A 1 471 ? -35.377 -19.263 7.674 1.00 87.62 471 ASN A C 1
ATOM 3639 O O . ASN A 1 471 ? -35.801 -18.586 8.608 1.00 87.62 471 ASN A O 1
ATOM 3643 N N . VAL A 1 472 ? -35.975 -19.271 6.477 1.00 89.88 472 VAL A N 1
ATOM 3644 C CA . VAL A 1 472 ? -37.094 -18.391 6.110 1.00 89.88 472 VAL A CA 1
ATOM 3645 C C . VAL A 1 472 ? -38.315 -18.559 7.026 1.00 89.88 472 VAL A C 1
ATOM 3647 O O . VAL A 1 472 ? -38.793 -17.535 7.513 1.00 89.88 472 VAL A O 1
ATOM 3650 N N . PRO A 1 473 ? -38.821 -19.778 7.317 1.00 88.62 473 PRO A N 1
ATOM 3651 C CA . PRO A 1 473 ? -40.032 -19.937 8.126 1.00 88.62 473 PRO A CA 1
ATOM 3652 C C . PRO A 1 473 ? -39.866 -19.397 9.550 1.00 88.62 473 PRO A C 1
ATOM 3654 O O . PRO A 1 473 ? -40.701 -18.628 10.017 1.00 88.62 473 PRO A O 1
ATOM 3657 N N . THR A 1 474 ? -38.754 -19.725 10.213 1.00 86.94 474 THR A N 1
ATOM 3658 C CA . THR A 1 474 ? -38.470 -19.286 11.588 1.00 86.94 474 THR A CA 1
ATOM 3659 C C . THR A 1 474 ? -38.321 -17.767 11.680 1.00 86.94 474 THR A C 1
ATOM 3661 O O . THR A 1 474 ? -38.840 -17.150 12.609 1.00 86.94 474 THR A O 1
ATOM 3664 N N . ILE A 1 475 ? -37.700 -17.134 10.680 1.00 91.00 475 ILE A N 1
ATOM 3665 C CA . ILE A 1 475 ? -37.618 -15.670 10.589 1.00 91.00 475 ILE A CA 1
ATOM 3666 C C . ILE A 1 475 ? -38.999 -15.038 10.384 1.00 91.00 475 ILE A C 1
ATOM 3668 O O . ILE A 1 475 ? -39.312 -14.046 11.039 1.00 91.00 475 ILE A O 1
ATOM 3672 N N . ILE A 1 476 ? -39.825 -15.581 9.485 1.00 89.19 476 ILE A N 1
ATOM 3673 C CA . ILE A 1 476 ? -41.180 -15.066 9.244 1.00 89.19 476 ILE A CA 1
ATOM 3674 C C . ILE A 1 476 ? -42.008 -15.140 10.532 1.00 89.19 476 ILE A C 1
ATOM 3676 O O . ILE A 1 476 ? -42.607 -14.140 10.923 1.00 89.19 476 ILE A O 1
ATOM 3680 N N . ASN A 1 477 ? -41.961 -16.272 11.237 1.00 87.81 477 ASN A N 1
ATOM 3681 C CA . ASN A 1 477 ? -42.672 -16.464 12.503 1.00 87.81 477 ASN A CA 1
ATOM 3682 C C . ASN A 1 477 ? -42.184 -15.495 13.592 1.00 87.81 477 ASN A C 1
ATOM 3684 O O . ASN A 1 477 ? -42.989 -14.957 14.353 1.00 87.81 477 ASN A O 1
ATOM 3688 N N . LEU A 1 478 ? -40.878 -15.214 13.641 1.00 90.50 478 LEU A N 1
ATOM 3689 C CA . LEU A 1 478 ? -40.315 -14.211 14.545 1.00 90.50 478 LEU A CA 1
ATOM 3690 C C . LEU A 1 478 ? -40.837 -12.801 14.220 1.00 90.50 478 LEU A C 1
ATOM 3692 O O . LEU A 1 478 ? -41.261 -12.076 15.119 1.00 90.50 478 LEU A O 1
ATOM 3696 N N . LEU A 1 479 ? -40.849 -12.416 12.940 1.00 90.12 479 LEU A N 1
ATOM 3697 C CA . LEU A 1 479 ? -41.354 -11.112 12.497 1.00 90.12 479 LEU A CA 1
ATOM 3698 C C . LEU A 1 479 ? -42.869 -10.977 12.720 1.00 90.12 479 LEU A C 1
ATOM 3700 O O . LEU A 1 479 ? -43.331 -9.906 13.112 1.00 90.12 479 LEU A O 1
ATOM 3704 N N . GLU A 1 480 ? -43.643 -12.049 12.558 1.00 87.69 480 GLU A N 1
ATOM 3705 C CA . GLU A 1 480 ? -45.065 -12.075 12.917 1.00 87.69 480 GLU A CA 1
ATOM 3706 C C . GLU A 1 480 ? -45.262 -11.838 14.425 1.00 87.69 480 GLU A C 1
ATOM 3708 O O . GLU A 1 480 ? -46.050 -10.971 14.821 1.00 87.69 480 GLU A O 1
ATOM 3713 N N . ALA A 1 481 ? -44.484 -12.527 15.270 1.00 87.19 481 ALA A N 1
ATOM 3714 C CA . ALA A 1 481 ? -44.533 -12.381 16.725 1.00 87.19 481 ALA A CA 1
ATOM 3715 C C . ALA A 1 481 ? -44.174 -10.960 17.209 1.00 87.19 481 ALA A C 1
ATOM 3717 O O . ALA A 1 481 ? -44.681 -10.522 18.240 1.00 87.19 481 ALA A O 1
ATOM 3718 N N . THR A 1 482 ? -43.377 -10.192 16.450 1.00 88.00 482 THR A N 1
ATOM 3719 C CA . THR A 1 482 ? -43.075 -8.773 16.759 1.00 88.00 482 THR A CA 1
ATOM 3720 C C . THR A 1 482 ? -44.234 -7.789 16.536 1.00 88.00 482 THR A C 1
ATOM 3722 O O . THR A 1 482 ? -44.082 -6.598 16.819 1.00 88.00 482 THR A O 1
ATOM 3725 N N . HIS A 1 483 ? -45.391 -8.278 16.078 1.00 86.38 483 HIS A N 1
ATOM 3726 C CA . HIS A 1 483 ? -46.652 -7.552 15.897 1.00 86.38 483 HIS A CA 1
ATOM 3727 C C . HIS A 1 483 ? -46.602 -6.325 14.966 1.00 86.38 483 HIS A C 1
ATOM 3729 O O . HIS A 1 483 ? -46.621 -5.179 15.430 1.00 86.38 483 HIS A O 1
ATOM 3735 N N . PRO A 1 484 ? -46.637 -6.530 13.636 1.00 83.31 484 PRO A N 1
ATOM 3736 C CA . PRO A 1 484 ? -46.906 -5.450 12.690 1.00 83.31 484 PRO A CA 1
ATOM 3737 C C . PRO A 1 484 ? -48.274 -4.808 12.967 1.00 83.31 484 PRO A C 1
ATOM 3739 O O . PRO A 1 484 ? -49.304 -5.481 12.965 1.00 83.31 484 PRO A O 1
ATOM 3742 N N . HIS A 1 485 ? -48.301 -3.497 13.224 1.00 85.19 485 HIS A N 1
ATOM 3743 C CA . HIS A 1 485 ? -49.531 -2.776 13.573 1.00 85.19 485 HIS A CA 1
ATOM 3744 C C . HIS A 1 485 ? -49.577 -1.386 12.924 1.00 85.19 485 HIS A C 1
ATOM 3746 O O . HIS A 1 485 ? -48.546 -0.778 12.659 1.00 85.19 485 HIS A O 1
ATOM 3752 N N . LYS A 1 486 ? -50.769 -0.802 12.737 1.00 82.81 486 LYS A N 1
ATOM 3753 C CA . LYS A 1 486 ? -50.953 0.508 12.073 1.00 82.81 486 LYS A CA 1
ATOM 3754 C C . LYS A 1 486 ? -50.139 1.657 12.692 1.00 82.81 486 LYS A C 1
ATOM 3756 O O . LYS A 1 486 ? -49.678 2.540 11.977 1.00 82.81 486 LYS A O 1
ATOM 3761 N N . ARG A 1 487 ? -49.985 1.667 14.022 1.00 82.75 487 ARG A N 1
ATOM 3762 C CA . ARG A 1 487 ? -49.173 2.665 14.759 1.00 82.75 487 ARG A CA 1
ATOM 3763 C C . ARG A 1 487 ? -47.677 2.334 14.788 1.00 82.75 487 ARG A C 1
ATOM 3765 O O . ARG A 1 487 ? -46.883 3.191 15.145 1.00 82.75 487 ARG A O 1
ATOM 3772 N N . SER A 1 488 ? -47.302 1.107 14.444 1.00 86.25 488 SER A N 1
ATOM 3773 C CA . SER A 1 488 ? -45.937 0.595 14.544 1.00 86.25 488 SER A CA 1
ATOM 3774 C C . SER A 1 488 ? -45.670 -0.395 13.399 1.00 86.25 488 SER A C 1
ATOM 3776 O O . SER A 1 488 ? -45.521 -1.595 13.643 1.00 86.25 488 SER A O 1
ATOM 3778 N N . PRO A 1 489 ? -45.723 0.068 12.131 1.00 90.94 489 PRO A N 1
ATOM 3779 C CA . PRO A 1 489 ? -45.538 -0.812 10.983 1.00 90.94 489 PRO A CA 1
ATOM 3780 C C . PRO A 1 489 ? -44.109 -1.354 10.966 1.00 90.94 489 PRO A C 1
ATOM 3782 O O . PRO A 1 489 ? -43.182 -0.676 11.420 1.00 90.94 489 PRO A O 1
ATOM 3785 N N . ILE A 1 490 ? -43.925 -2.562 10.439 1.00 92.12 490 ILE A N 1
ATOM 3786 C CA . ILE A 1 490 ? -42.600 -3.185 10.348 1.00 92.12 490 ILE A CA 1
ATOM 3787 C C . ILE A 1 490 ? -42.093 -3.108 8.910 1.00 92.12 490 ILE A C 1
ATOM 3789 O O . ILE A 1 490 ? -42.807 -3.426 7.959 1.00 92.12 490 ILE A O 1
ATOM 3793 N N . CYS A 1 491 ? -40.847 -2.672 8.766 1.00 92.81 491 CYS A N 1
ATOM 3794 C CA . CYS A 1 491 ? -40.129 -2.592 7.502 1.00 92.81 491 CYS A CA 1
ATOM 3795 C C . CYS A 1 491 ? -38.934 -3.543 7.560 1.00 92.81 491 CYS A C 1
ATOM 3797 O O . CYS A 1 491 ? -37.962 -3.292 8.279 1.00 92.81 491 CYS A O 1
ATOM 3799 N N . ALA A 1 492 ? -39.037 -4.662 6.844 1.00 92.81 492 ALA A N 1
ATOM 3800 C CA . ALA A 1 492 ? -38.043 -5.722 6.838 1.00 92.81 492 ALA A CA 1
ATOM 3801 C C . ALA A 1 492 ? -37.167 -5.642 5.582 1.00 92.81 492 ALA A C 1
ATOM 3803 O O . ALA A 1 492 ? -37.628 -5.835 4.454 1.00 92.81 492 ALA A O 1
ATOM 3804 N N . TYR A 1 493 ? -35.875 -5.399 5.784 1.00 93.94 493 TYR A N 1
ATOM 3805 C CA . TYR A 1 493 ? -34.855 -5.574 4.757 1.00 93.94 493 TYR A CA 1
ATOM 3806 C C . TYR A 1 493 ? -34.376 -7.019 4.822 1.00 93.94 493 TYR A C 1
ATOM 3808 O O . TYR A 1 493 ? -33.792 -7.434 5.819 1.00 93.94 493 TYR A O 1
ATOM 3816 N N . VAL A 1 494 ? -34.655 -7.799 3.783 1.00 92.19 494 VAL A N 1
ATOM 3817 C CA . VAL A 1 494 ? -34.354 -9.234 3.755 1.00 92.19 494 VAL A CA 1
ATOM 3818 C C . VAL A 1 494 ? -33.104 -9.444 2.917 1.00 92.19 494 VAL A C 1
ATOM 3820 O O . VAL A 1 494 ? -33.157 -9.329 1.696 1.00 92.19 494 VAL A O 1
ATOM 3823 N N . LEU A 1 495 ? -31.976 -9.726 3.564 1.00 91.81 495 LEU A N 1
ATOM 3824 C CA . LEU A 1 495 ? -30.676 -9.872 2.922 1.00 91.81 495 LEU A CA 1
ATOM 3825 C C . LEU A 1 495 ? -30.298 -11.349 2.770 1.00 91.81 495 LEU A C 1
ATOM 3827 O O . LEU A 1 495 ? -29.907 -12.009 3.730 1.00 91.81 495 LEU A O 1
ATOM 3831 N N . HIS A 1 496 ? -30.367 -11.864 1.545 1.00 91.06 496 HIS A N 1
ATOM 3832 C CA . HIS A 1 496 ? -29.812 -13.173 1.208 1.00 91.06 496 HIS A CA 1
ATOM 3833 C C . HIS A 1 496 ? -28.288 -13.062 1.053 1.00 91.06 496 HIS A C 1
ATOM 3835 O O . HIS A 1 496 ? -27.809 -12.329 0.182 1.00 91.06 496 HIS A O 1
ATOM 3841 N N . LEU A 1 497 ? -27.542 -13.769 1.905 1.00 85.75 497 LEU A N 1
ATOM 3842 C CA . LEU A 1 497 ? -26.080 -13.791 1.902 1.00 85.75 497 LEU A CA 1
ATOM 3843 C C . LEU A 1 497 ? -25.585 -14.938 1.021 1.00 85.75 497 LEU A C 1
ATOM 3845 O O . LEU A 1 497 ? -25.837 -16.106 1.307 1.00 85.75 497 LEU A O 1
ATOM 3849 N N . VAL A 1 498 ? -24.873 -14.598 -0.051 1.00 80.38 498 VAL A N 1
ATOM 3850 C CA . VAL A 1 498 ? -24.331 -15.557 -1.016 1.00 80.38 498 VAL A CA 1
ATOM 3851 C C . VAL A 1 498 ? -22.815 -15.425 -1.047 1.00 80.38 498 VAL A C 1
ATOM 3853 O O . VAL A 1 498 ? -22.282 -14.328 -1.209 1.00 80.38 498 VAL A O 1
ATOM 3856 N N . GLU A 1 499 ? -22.110 -16.547 -0.915 1.00 73.88 499 GLU A N 1
ATOM 3857 C CA . GLU A 1 499 ? -20.656 -16.560 -1.057 1.00 73.88 499 GLU A CA 1
ATOM 3858 C C . GLU A 1 499 ? -20.243 -16.166 -2.476 1.00 73.88 499 GLU A C 1
ATOM 3860 O O . GLU A 1 499 ? -20.733 -16.700 -3.476 1.00 73.88 499 GLU A O 1
ATOM 3865 N N . LEU A 1 500 ? -19.290 -15.245 -2.553 1.00 63.06 500 LEU A N 1
ATOM 3866 C CA . LEU A 1 500 ? -18.571 -14.962 -3.778 1.00 63.06 500 LEU A CA 1
ATOM 3867 C C . LEU A 1 500 ? -17.535 -16.068 -4.046 1.00 63.06 500 LEU A C 1
ATOM 3869 O O . LEU A 1 500 ? -16.458 -16.082 -3.454 1.00 63.06 500 LEU A O 1
ATOM 3873 N N . THR A 1 501 ? -17.837 -16.976 -4.973 1.00 50.62 501 THR A N 1
ATOM 3874 C CA . THR A 1 501 ? -16.865 -17.975 -5.436 1.00 50.62 501 THR A CA 1
ATOM 3875 C C . THR A 1 501 ? -15.910 -17.351 -6.460 1.00 50.62 501 THR A C 1
ATOM 3877 O O . THR A 1 501 ? -16.327 -17.024 -7.574 1.00 50.62 501 THR A O 1
ATOM 3880 N N . GLY A 1 502 ? -14.629 -17.211 -6.110 1.00 45.88 502 GLY A N 1
ATOM 3881 C CA . GLY A 1 502 ? -13.604 -16.591 -6.964 1.00 45.88 502 GLY A CA 1
ATOM 3882 C C . GLY A 1 502 ? -13.537 -15.062 -6.835 1.00 45.88 502 GLY A C 1
ATOM 3883 O O . GLY A 1 502 ? -14.190 -14.469 -5.986 1.00 45.88 502 GLY A O 1
ATOM 3884 N N . ARG A 1 503 ? -12.729 -14.396 -7.671 1.00 40.22 503 ARG A N 1
ATOM 3885 C CA . ARG A 1 503 ? -12.470 -12.940 -7.590 1.00 40.22 503 ARG A CA 1
ATOM 3886 C C . ARG A 1 503 ? -13.458 -12.065 -8.376 1.00 40.22 503 ARG A C 1
ATOM 3888 O O . ARG A 1 503 ? -13.096 -10.990 -8.847 1.00 40.22 503 ARG A O 1
ATOM 3895 N N . ALA A 1 504 ? -14.707 -12.497 -8.534 1.00 39.03 504 ALA A N 1
ATOM 3896 C CA . ALA A 1 504 ? -15.735 -11.609 -9.078 1.00 39.03 504 ALA A CA 1
ATOM 3897 C C . ALA A 1 504 ? -15.967 -10.422 -8.113 1.00 39.03 504 ALA A C 1
ATOM 3899 O O . ALA A 1 504 ? -15.755 -10.533 -6.915 1.00 39.03 504 ALA A O 1
ATOM 3900 N N . SER A 1 505 ? -16.340 -9.239 -8.598 1.00 39.53 505 SER A N 1
ATOM 3901 C CA . SER A 1 505 ? -16.550 -8.096 -7.691 1.00 39.53 505 SER A CA 1
ATOM 3902 C C . SER A 1 505 ? -17.769 -8.330 -6.796 1.00 39.53 505 SER A C 1
ATOM 3904 O O . SER A 1 505 ? -18.807 -8.784 -7.282 1.00 39.53 505 SER A O 1
ATOM 3906 N N . ALA A 1 506 ? -17.652 -7.994 -5.508 1.00 38.28 506 ALA A N 1
ATOM 3907 C CA . ALA A 1 506 ? -18.773 -8.068 -4.582 1.00 38.28 506 ALA A CA 1
ATOM 3908 C C . ALA A 1 506 ? -19.945 -7.211 -5.094 1.00 38.28 506 ALA A C 1
ATOM 3910 O O . ALA A 1 506 ? -19.778 -6.068 -5.533 1.00 38.28 506 ALA A O 1
ATOM 3911 N N . MET A 1 507 ? -21.146 -7.788 -5.104 1.00 44.31 507 MET A N 1
ATOM 3912 C CA . MET A 1 507 ? -22.316 -7.169 -5.721 1.00 44.31 507 MET A CA 1
ATOM 3913 C C . MET A 1 507 ? -23.516 -7.256 -4.786 1.00 44.31 507 MET A C 1
ATOM 3915 O O . MET A 1 507 ? -24.056 -8.330 -4.536 1.00 44.31 507 MET A O 1
ATOM 3919 N N . LEU A 1 508 ? -23.977 -6.092 -4.326 1.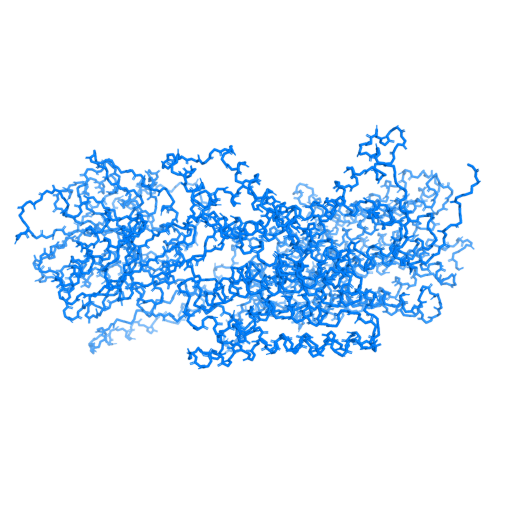00 38.06 508 LEU A N 1
ATOM 3920 C CA . LEU A 1 508 ? -25.316 -5.945 -3.766 1.00 38.06 508 LEU A CA 1
ATOM 3921 C C . LEU A 1 508 ? -26.320 -5.814 -4.920 1.00 38.06 508 LEU A C 1
ATOM 3923 O O . LEU A 1 508 ? -26.244 -4.861 -5.702 1.00 38.06 508 LEU A O 1
ATOM 3927 N N . VAL A 1 509 ? -27.241 -6.769 -5.028 1.00 47.56 509 VAL A N 1
ATOM 3928 C CA . VAL A 1 509 ? -28.345 -6.771 -5.994 1.00 47.56 509 VAL A CA 1
ATOM 3929 C C . VAL A 1 509 ? -29.632 -6.397 -5.268 1.00 47.56 509 VAL A C 1
ATOM 3931 O O . VAL A 1 509 ? -30.066 -7.090 -4.347 1.00 47.56 509 VAL A O 1
ATOM 3934 N N . VAL A 1 510 ? -30.256 -5.302 -5.703 1.00 39.66 510 VAL A N 1
ATOM 3935 C CA . VAL A 1 510 ? -31.577 -4.878 -5.226 1.00 39.66 510 VAL A CA 1
ATOM 3936 C C . VAL A 1 510 ? -32.639 -5.448 -6.161 1.00 39.66 510 VAL A C 1
ATOM 3938 O O . VAL A 1 510 ? -32.669 -5.108 -7.345 1.00 39.66 510 VAL A O 1
ATOM 3941 N N . HIS A 1 511 ? -33.531 -6.298 -5.649 1.00 49.88 511 HIS A N 1
ATOM 3942 C CA . HIS A 1 511 ? -34.605 -6.904 -6.445 1.00 49.88 511 HIS A CA 1
ATOM 3943 C C . HIS A 1 511 ? -35.855 -6.019 -6.453 1.00 49.88 511 HIS A C 1
ATOM 3945 O O . HIS A 1 511 ? -36.915 -6.395 -5.954 1.00 49.88 511 HIS A O 1
ATOM 3951 N N . ALA A 1 512 ? -35.742 -4.825 -7.034 1.00 33.59 512 ALA A N 1
ATOM 3952 C CA . ALA A 1 512 ? -36.895 -3.960 -7.262 1.00 33.59 512 ALA A CA 1
ATOM 3953 C C . ALA A 1 512 ? -37.641 -4.396 -8.541 1.00 33.59 512 ALA A C 1
ATOM 3955 O O . ALA A 1 512 ? -37.069 -4.398 -9.628 1.00 33.59 512 ALA A O 1
ATOM 3956 N N . ASN A 1 513 ? -38.925 -4.752 -8.419 1.00 38.09 513 ASN A N 1
ATOM 3957 C CA . ASN A 1 513 ? -39.876 -4.882 -9.539 1.00 38.09 513 ASN A CA 1
ATOM 3958 C C . ASN A 1 513 ? -39.530 -5.852 -10.693 1.00 38.09 513 ASN A C 1
ATOM 3960 O O . ASN A 1 513 ? -39.919 -5.628 -11.840 1.00 38.09 513 ASN A O 1
ATOM 3964 N N . ARG A 1 514 ? -38.879 -6.990 -10.425 1.00 41.69 514 ARG A N 1
ATOM 3965 C CA . ARG A 1 514 ? -38.865 -8.097 -11.399 1.00 41.69 514 ARG A CA 1
ATOM 3966 C C . ARG A 1 514 ? -40.226 -8.807 -11.399 1.00 41.69 514 ARG A C 1
ATOM 3968 O O . ARG A 1 514 ? -40.588 -9.430 -10.402 1.00 41.69 514 ARG A O 1
ATOM 3975 N N . GLN A 1 515 ? -40.966 -8.714 -12.506 1.00 35.94 515 GLN A N 1
ATOM 3976 C CA . GLN A 1 515 ? -42.042 -9.657 -12.825 1.00 35.94 515 GLN A CA 1
ATOM 3977 C C . GLN A 1 515 ? -41.391 -11.029 -13.068 1.00 35.94 515 GLN A C 1
ATOM 3979 O O . GLN A 1 515 ? -40.637 -11.208 -14.026 1.00 35.94 515 GLN A O 1
ATOM 3984 N N . SER A 1 516 ? -41.604 -11.966 -12.145 1.00 36.22 516 SER A N 1
ATOM 3985 C CA . SER A 1 516 ? -41.086 -13.335 -12.205 1.00 36.22 516 SER A CA 1
ATOM 3986 C C . SER A 1 516 ? -41.730 -14.094 -13.367 1.00 36.22 516 SER A C 1
ATOM 3988 O O . SER A 1 516 ? -42.876 -14.516 -13.268 1.00 36.22 516 SER A O 1
ATOM 3990 N N . GLY A 1 517 ? -41.011 -14.252 -14.481 1.00 33.66 517 GLY A N 1
ATOM 3991 C CA . GLY A 1 517 ? -41.506 -15.001 -15.647 1.00 33.66 517 GLY A CA 1
ATOM 3992 C C . GLY A 1 517 ? -40.443 -15.738 -16.469 1.00 33.66 517 GLY A C 1
ATOM 3993 O O . GLY A 1 517 ? -40.777 -16.306 -17.503 1.00 33.66 517 GLY A O 1
ATOM 3994 N N . GLY A 1 518 ? -39.169 -15.737 -16.057 1.00 39.25 518 GLY A N 1
ATOM 3995 C CA . GLY A 1 518 ? -38.093 -16.445 -16.766 1.00 39.25 518 GLY A CA 1
ATOM 3996 C C . GLY A 1 518 ? -37.616 -17.692 -16.007 1.00 39.25 518 GLY A C 1
ATOM 3997 O O . GLY A 1 518 ? -37.552 -17.637 -14.780 1.00 39.25 518 GLY A O 1
ATOM 3998 N N . PRO A 1 519 ? -37.247 -18.795 -16.688 1.00 35.47 519 PRO A N 1
ATOM 3999 C CA . PRO A 1 519 ? -36.676 -19.975 -16.035 1.00 35.47 519 PRO A CA 1
ATOM 4000 C C . PRO A 1 519 ? -35.329 -19.643 -15.367 1.00 35.47 519 PRO A C 1
ATOM 4002 O O . PRO A 1 519 ? -34.494 -18.938 -15.940 1.00 35.47 519 PRO A O 1
ATOM 4005 N N . ALA A 1 520 ? -35.114 -20.138 -14.144 1.00 39.12 520 ALA A N 1
ATOM 4006 C CA . ALA A 1 520 ? -33.891 -19.902 -13.376 1.00 39.12 520 ALA A CA 1
ATOM 4007 C C . ALA A 1 520 ? -32.679 -20.587 -14.038 1.00 39.12 520 ALA A C 1
ATOM 4009 O O . ALA A 1 520 ? -32.697 -21.793 -14.266 1.00 39.12 520 ALA A O 1
ATOM 4010 N N . LEU A 1 521 ? -31.612 -19.828 -14.329 1.00 43.50 521 LEU A N 1
ATOM 4011 C CA . LEU A 1 521 ? -30.393 -20.367 -14.952 1.00 43.50 521 LEU A CA 1
ATOM 4012 C C . LEU A 1 521 ? -29.481 -21.132 -13.967 1.00 43.50 521 LEU A C 1
ATOM 4014 O O . LEU A 1 521 ? -28.733 -21.987 -14.421 1.00 43.50 521 LEU A O 1
ATOM 4018 N N . ASN A 1 522 ? -29.537 -20.842 -12.653 1.00 56.59 522 ASN A N 1
ATOM 4019 C CA . ASN A 1 522 ? -28.625 -21.372 -11.619 1.00 56.59 522 ASN A CA 1
ATOM 4020 C C . ASN A 1 522 ? -29.355 -21.709 -10.295 1.00 56.59 522 ASN A C 1
ATOM 4022 O O . ASN A 1 522 ? -30.299 -21.013 -9.912 1.00 56.59 522 ASN A O 1
ATOM 4026 N N . LYS A 1 523 ? -28.855 -22.703 -9.535 1.00 60.50 523 LYS A N 1
ATOM 4027 C CA . LYS A 1 523 ? -29.396 -23.159 -8.227 1.00 60.50 523 LYS A CA 1
ATOM 4028 C C . LYS A 1 523 ? -29.525 -22.033 -7.191 1.00 60.50 523 LYS A C 1
ATOM 4030 O O . LYS A 1 523 ? -30.563 -21.905 -6.550 1.00 60.50 523 LYS A O 1
ATOM 4035 N N . THR A 1 524 ? -28.512 -21.176 -7.069 1.00 65.75 524 THR A N 1
ATOM 4036 C CA . THR A 1 524 ? -28.497 -20.037 -6.131 1.00 65.75 524 THR A CA 1
ATOM 4037 C C . THR A 1 524 ? -29.558 -18.991 -6.470 1.00 65.75 524 THR A C 1
ATOM 4039 O O . THR A 1 524 ? -30.150 -18.372 -5.585 1.00 65.75 524 THR A O 1
ATOM 4042 N N . GLN A 1 525 ? -29.838 -18.808 -7.763 1.00 67.31 525 GLN A N 1
ATOM 4043 C CA . GLN A 1 525 ? -30.876 -17.887 -8.209 1.00 67.31 525 GLN A CA 1
ATOM 4044 C C . GLN A 1 525 ? -32.268 -18.454 -7.912 1.00 67.31 525 GLN A C 1
ATOM 4046 O O . GLN A 1 525 ? -33.093 -17.731 -7.372 1.00 67.31 525 GLN A O 1
ATOM 4051 N N . ALA A 1 526 ? -32.483 -19.757 -8.123 1.00 70.19 526 ALA A N 1
ATOM 4052 C CA . ALA A 1 526 ? -33.723 -20.425 -7.723 1.00 70.19 526 ALA A CA 1
ATOM 4053 C C . ALA A 1 526 ? -33.969 -20.352 -6.201 1.00 70.19 526 ALA A C 1
ATOM 4055 O O . ALA A 1 526 ? -35.083 -20.085 -5.763 1.00 70.19 526 ALA A O 1
ATOM 4056 N N . GLN A 1 527 ? -32.924 -20.525 -5.381 1.00 79.38 527 GLN A N 1
ATOM 4057 C CA . GLN A 1 527 ? -33.022 -20.340 -3.927 1.00 79.38 527 GLN A CA 1
ATOM 4058 C C . GLN A 1 527 ? -33.391 -18.900 -3.552 1.00 79.38 527 GLN A C 1
ATOM 4060 O O . GLN A 1 527 ? -34.252 -18.692 -2.701 1.00 79.38 527 GLN A O 1
ATOM 4065 N N . THR A 1 528 ? -32.775 -17.914 -4.210 1.00 79.62 528 THR A N 1
ATOM 4066 C CA . THR A 1 528 ? -33.079 -16.492 -3.995 1.00 79.62 528 THR A CA 1
ATOM 4067 C C . THR A 1 528 ? -34.527 -16.181 -4.368 1.00 79.62 528 THR A C 1
ATOM 4069 O O . THR A 1 528 ? -35.238 -15.563 -3.583 1.00 79.62 528 THR A O 1
ATOM 4072 N N . ASP A 1 529 ? -34.993 -16.657 -5.523 1.00 79.94 529 ASP A N 1
ATOM 4073 C CA . ASP A 1 529 ? -36.365 -16.443 -5.988 1.00 79.94 529 ASP A CA 1
ATOM 4074 C C . ASP A 1 529 ? -37.390 -17.079 -5.028 1.00 79.94 529 ASP A C 1
ATOM 4076 O O . ASP A 1 529 ? -38.414 -16.462 -4.722 1.00 79.94 529 ASP A O 1
ATOM 4080 N N . ASN A 1 530 ? -37.086 -18.256 -4.466 1.00 85.19 530 ASN A N 1
ATOM 4081 C CA . ASN A 1 530 ? -37.916 -18.898 -3.441 1.00 85.19 530 ASN A CA 1
ATOM 4082 C C . ASN A 1 530 ? -38.006 -18.058 -2.157 1.00 85.19 530 ASN A C 1
ATOM 4084 O O . ASN A 1 530 ? -39.101 -17.862 -1.631 1.00 85.19 530 ASN A O 1
ATOM 4088 N N . ILE A 1 531 ? -36.875 -17.531 -1.674 1.00 85.75 531 ILE A N 1
ATOM 4089 C CA . ILE A 1 531 ? -36.832 -16.649 -0.496 1.00 85.75 531 ILE A CA 1
ATOM 4090 C C . ILE A 1 531 ? -37.675 -15.393 -0.751 1.00 85.75 531 ILE A C 1
ATOM 4092 O O . ILE A 1 531 ? -38.534 -15.047 0.056 1.00 85.75 531 ILE A O 1
ATOM 4096 N N . ILE A 1 532 ? -37.473 -14.732 -1.894 1.00 85.44 532 ILE A N 1
ATOM 4097 C CA . ILE A 1 532 ? -38.201 -13.510 -2.263 1.00 85.44 532 ILE A CA 1
ATOM 4098 C C . ILE A 1 532 ? -39.708 -13.765 -2.310 1.00 85.44 532 ILE A C 1
ATOM 4100 O O . ILE A 1 532 ? -40.484 -12.968 -1.784 1.00 85.44 532 ILE A O 1
ATOM 4104 N N . THR A 1 533 ? -40.115 -14.875 -2.924 1.00 85.44 533 THR A N 1
ATOM 4105 C CA . THR A 1 533 ? -41.527 -15.250 -3.050 1.00 85.44 533 THR A CA 1
ATOM 4106 C C . THR A 1 533 ? -42.160 -15.470 -1.676 1.00 85.44 533 THR A C 1
ATOM 4108 O O . THR A 1 533 ? -43.248 -14.962 -1.423 1.00 85.44 533 THR A O 1
ATOM 4111 N N . ALA A 1 534 ? -41.464 -16.142 -0.753 1.00 86.38 534 ALA A N 1
ATOM 4112 C CA . ALA A 1 534 ? -41.970 -16.384 0.597 1.00 86.38 534 ALA A CA 1
ATOM 4113 C C . ALA A 1 534 ? -42.236 -15.084 1.380 1.00 86.38 534 ALA A C 1
ATOM 4115 O O . ALA A 1 534 ? -43.309 -14.931 1.960 1.00 86.38 534 ALA A O 1
ATOM 4116 N N . PHE A 1 535 ? -41.305 -14.122 1.362 1.00 88.12 535 PHE A N 1
ATOM 4117 C CA . PHE A 1 535 ? -41.507 -12.855 2.076 1.00 88.12 535 PHE A CA 1
ATOM 4118 C C . PHE A 1 535 ? -42.536 -11.936 1.409 1.00 88.12 535 PHE A C 1
ATOM 4120 O O . PHE A 1 535 ? -43.253 -11.236 2.118 1.00 88.12 535 PHE A O 1
ATOM 4127 N N . ARG A 1 536 ? -42.660 -11.952 0.075 1.00 86.19 536 ARG A N 1
ATOM 4128 C CA . ARG A 1 536 ? -43.730 -11.210 -0.618 1.00 86.19 536 ARG A CA 1
ATOM 4129 C C . ARG A 1 536 ? -45.114 -11.756 -0.279 1.00 86.19 536 ARG A C 1
ATOM 4131 O O . ARG A 1 536 ? -46.013 -10.983 0.023 1.00 86.19 536 ARG A O 1
ATOM 4138 N N . ASN A 1 537 ? -45.265 -13.080 -0.243 1.00 86.31 537 ASN A N 1
ATOM 4139 C CA . ASN A 1 537 ? -46.521 -13.702 0.182 1.00 86.31 537 ASN A CA 1
ATOM 4140 C C . ASN A 1 537 ? -46.878 -13.316 1.629 1.00 86.31 537 ASN A C 1
ATOM 4142 O O . ASN A 1 537 ? -48.046 -13.122 1.954 1.00 86.31 537 ASN A O 1
ATOM 4146 N N . PHE A 1 538 ? -45.874 -13.178 2.499 1.00 85.19 538 PHE A N 1
ATOM 4147 C CA . PHE A 1 538 ? -46.076 -12.720 3.873 1.00 85.19 538 PHE A CA 1
ATOM 4148 C C . PHE A 1 538 ? -46.481 -11.236 3.959 1.00 85.19 538 PHE A C 1
ATOM 4150 O O . PHE A 1 538 ? -47.357 -10.897 4.751 1.00 85.19 538 PHE A O 1
ATOM 4157 N N . GLU A 1 539 ? -45.908 -10.364 3.122 1.00 86.25 539 GLU A N 1
ATOM 4158 C CA . GLU A 1 539 ? -46.307 -8.951 2.996 1.00 86.25 539 GLU A CA 1
ATOM 4159 C C . GLU A 1 539 ? -47.770 -8.794 2.556 1.00 86.25 539 GLU A C 1
ATOM 4161 O O . GLU A 1 539 ? -48.491 -7.962 3.104 1.00 86.25 539 GLU A O 1
ATOM 4166 N N . GLU A 1 540 ? -48.232 -9.622 1.614 1.00 83.62 540 GLU A N 1
ATOM 4167 C CA . GLU A 1 540 ? -49.636 -9.635 1.180 1.00 83.62 540 GLU A CA 1
ATOM 4168 C C . GLU A 1 540 ? -50.591 -10.126 2.281 1.00 83.62 540 GLU A C 1
ATOM 4170 O O . GLU A 1 540 ? -51.731 -9.664 2.364 1.00 83.62 540 GLU A O 1
ATOM 4175 N N . TYR A 1 541 ? -50.131 -11.042 3.140 1.00 81.44 541 TYR A N 1
ATOM 4176 C CA . TYR A 1 541 ? -50.929 -11.627 4.220 1.00 81.44 541 TYR A CA 1
ATOM 4177 C C . TYR A 1 541 ? -51.035 -10.718 5.457 1.00 81.44 541 TYR A C 1
ATOM 4179 O O . TYR A 1 541 ? -52.119 -10.559 6.023 1.00 81.44 541 TYR A O 1
ATOM 4187 N N . VAL A 1 542 ? -49.928 -10.104 5.889 1.00 75.25 542 VAL A N 1
ATOM 4188 C CA . VAL A 1 542 ? -49.859 -9.292 7.113 1.00 75.25 542 VAL A CA 1
ATOM 4189 C C . VAL A 1 542 ? -49.912 -7.808 6.759 1.00 75.25 542 VAL A C 1
ATOM 4191 O O . VAL A 1 542 ? -48.893 -7.154 6.546 1.00 75.25 542 VAL A O 1
ATOM 4194 N N . GLY A 1 543 ? -51.120 -7.241 6.709 1.00 67.06 543 GLY A N 1
ATOM 4195 C CA . GLY A 1 543 ? -51.292 -5.799 6.515 1.00 67.06 543 GLY A CA 1
ATOM 4196 C C . GLY A 1 543 ? -50.454 -4.983 7.517 1.00 67.06 543 GLY A C 1
ATOM 4197 O O . GLY A 1 543 ? -50.385 -5.324 8.695 1.00 67.06 543 GLY A O 1
ATOM 4198 N N . HIS A 1 544 ? -49.837 -3.886 7.057 1.00 85.62 544 HIS A N 1
ATOM 4199 C CA . HIS A 1 544 ? -48.884 -3.046 7.820 1.00 85.62 544 HIS A CA 1
ATOM 4200 C C . HIS A 1 544 ? -47.462 -3.620 7.998 1.00 85.62 544 HIS A C 1
ATOM 4202 O O . HIS A 1 544 ? -46.709 -3.156 8.861 1.00 85.62 544 HIS A O 1
ATOM 4208 N N . PHE A 1 545 ? -47.079 -4.567 7.144 1.00 88.81 545 PHE A N 1
ATOM 4209 C CA . PHE A 1 545 ? -45.712 -5.043 6.946 1.00 88.81 545 PHE A CA 1
ATOM 4210 C C . PHE A 1 545 ? -45.191 -4.600 5.567 1.00 88.81 545 PHE A C 1
ATOM 4212 O O . PHE A 1 545 ? -45.980 -4.458 4.638 1.00 88.81 545 PHE A O 1
ATOM 4219 N N . SER A 1 546 ? -43.887 -4.343 5.431 1.00 89.94 546 SER A N 1
ATOM 4220 C CA . SER A 1 546 ? -43.253 -4.036 4.138 1.00 89.94 546 SER A CA 1
ATOM 4221 C C . SER A 1 546 ? -41.929 -4.774 3.976 1.00 89.94 546 SER A C 1
ATOM 4223 O O . SER A 1 546 ? -41.153 -4.856 4.934 1.00 89.94 546 SER A O 1
ATOM 4225 N N . VAL A 1 547 ? -41.667 -5.303 2.777 1.00 89.31 547 VAL A N 1
ATOM 4226 C CA . VAL A 1 547 ? -40.493 -6.150 2.499 1.00 89.31 547 VAL A CA 1
ATOM 4227 C C . VAL A 1 547 ? -39.624 -5.577 1.393 1.00 89.31 547 VAL A C 1
ATOM 4229 O O . VAL A 1 547 ? -40.074 -5.314 0.281 1.00 89.31 547 VAL A O 1
ATOM 4232 N N . TYR A 1 548 ? -38.322 -5.510 1.662 1.00 87.50 548 TYR A N 1
ATOM 4233 C CA . TYR A 1 548 ? -37.308 -5.142 0.678 1.00 87.50 548 TYR A CA 1
ATOM 4234 C C . TYR A 1 548 ? -36.280 -6.269 0.527 1.00 87.50 548 TYR A C 1
ATOM 4236 O O . TYR A 1 548 ? -35.333 -6.342 1.315 1.00 87.50 548 TYR A O 1
ATOM 4244 N N . PRO A 1 549 ? -36.443 -7.160 -0.469 1.00 83.88 549 PRO A N 1
ATOM 4245 C CA . PRO A 1 549 ? -35.508 -8.249 -0.698 1.00 83.88 549 PRO A CA 1
ATOM 4246 C C . PRO A 1 549 ? -34.223 -7.768 -1.384 1.00 83.88 549 PRO A C 1
ATOM 4248 O O . PRO A 1 549 ? -34.243 -7.072 -2.404 1.00 83.88 549 PRO A O 1
ATOM 4251 N N . LEU A 1 550 ? -33.093 -8.196 -0.836 1.00 81.38 550 LEU A N 1
ATOM 4252 C CA . LEU A 1 550 ? -31.739 -7.824 -1.222 1.00 81.38 550 LEU A CA 1
ATOM 4253 C C . LEU A 1 550 ? -30.873 -9.086 -1.289 1.00 81.38 550 LEU A C 1
ATOM 4255 O O . LEU A 1 550 ? -31.082 -10.045 -0.549 1.00 81.38 550 LEU A O 1
ATOM 4259 N N . THR A 1 551 ? -29.877 -9.100 -2.168 1.00 78.81 551 THR A N 1
ATOM 4260 C CA . THR A 1 551 ? -28.868 -10.168 -2.207 1.00 78.81 551 THR A CA 1
ATOM 4261 C C . THR A 1 551 ? -27.488 -9.541 -2.128 1.00 78.81 551 THR A C 1
ATOM 4263 O O . THR A 1 551 ? -27.169 -8.694 -2.961 1.00 78.81 551 THR A O 1
ATOM 4266 N N . ALA A 1 552 ? -26.680 -9.945 -1.148 1.00 77.06 552 ALA A N 1
ATOM 4267 C CA . ALA A 1 552 ? -25.268 -9.581 -1.070 1.00 77.06 552 ALA A CA 1
ATOM 4268 C C . ALA A 1 552 ? -24.421 -10.777 -1.501 1.00 77.06 552 ALA A C 1
ATOM 4270 O O . ALA A 1 552 ? -24.537 -11.861 -0.930 1.00 77.06 552 ALA A O 1
ATOM 4271 N N . ILE A 1 553 ? -23.598 -10.570 -2.528 1.00 73.88 553 ILE A N 1
ATOM 4272 C CA . ILE A 1 553 ? -22.645 -11.559 -3.029 1.00 73.88 553 ILE A CA 1
ATOM 4273 C C . ILE A 1 553 ? -21.247 -11.086 -2.643 1.00 73.88 553 ILE A C 1
ATOM 4275 O O . ILE A 1 553 ? -20.741 -10.162 -3.281 1.00 73.88 553 ILE A O 1
ATOM 4279 N N . SER A 1 554 ? -20.643 -11.707 -1.627 1.00 69.69 554 SER A N 1
ATOM 4280 C CA . SER A 1 554 ? -19.360 -11.270 -1.053 1.00 69.69 554 SER A CA 1
ATOM 4281 C C . SER A 1 554 ? -18.563 -12.434 -0.449 1.00 69.69 554 SER A C 1
ATOM 4283 O O . SER A 1 554 ? -19.150 -13.459 -0.101 1.00 69.69 554 SER A O 1
ATOM 4285 N N . PRO A 1 555 ? -17.231 -12.317 -0.301 1.00 68.94 555 PRO A N 1
ATOM 4286 C CA . PRO A 1 555 ? -16.441 -13.260 0.491 1.00 68.94 555 PRO A CA 1
ATOM 4287 C C . PRO A 1 555 ? -16.887 -13.292 1.958 1.00 68.94 555 PRO A C 1
ATOM 4289 O O . PRO A 1 555 ? -17.211 -12.248 2.526 1.00 68.94 555 PRO A O 1
ATOM 4292 N N . TYR A 1 556 ? -16.803 -14.453 2.616 1.00 79.19 556 TYR A N 1
ATOM 4293 C CA . TYR A 1 556 ? -17.135 -14.585 4.044 1.00 79.19 556 TYR A CA 1
ATOM 4294 C C . TYR A 1 556 ? -16.361 -13.613 4.948 1.00 79.19 556 TYR A C 1
ATOM 4296 O O . TYR A 1 556 ? -16.898 -13.120 5.936 1.00 79.19 556 TYR A O 1
ATOM 4304 N N . SER A 1 557 ? -15.114 -13.288 4.601 1.00 75.69 557 SER A N 1
ATOM 4305 C CA . SER A 1 557 ? -14.298 -12.345 5.371 1.00 75.69 557 SER A CA 1
ATOM 4306 C C . SER A 1 557 ? -14.875 -10.927 5.393 1.00 75.69 557 SER A C 1
ATOM 4308 O O . SER A 1 557 ? -14.741 -10.257 6.411 1.00 75.69 557 SER A O 1
ATOM 4310 N N . SER A 1 558 ? -15.552 -10.481 4.327 1.00 76.31 558 SER A N 1
ATOM 4311 C CA . SER A 1 558 ? -16.093 -9.120 4.198 1.00 76.31 558 SER A CA 1
ATOM 4312 C C . SER A 1 558 ? -17.622 -9.044 4.220 1.00 76.31 558 SER A C 1
ATOM 4314 O O . SER A 1 558 ? -18.154 -7.942 4.256 1.00 76.31 558 SER A O 1
ATOM 4316 N N . MET A 1 559 ? -18.348 -10.170 4.241 1.00 83.56 559 MET A N 1
ATOM 4317 C CA . MET A 1 559 ? -19.824 -10.180 4.292 1.00 83.56 559 MET A CA 1
ATOM 4318 C C . MET A 1 559 ? -20.392 -9.324 5.431 1.00 83.56 559 MET A C 1
ATOM 4320 O O . MET A 1 559 ? -21.409 -8.658 5.260 1.00 83.56 559 MET A O 1
ATOM 4324 N N . HIS A 1 560 ? -19.736 -9.323 6.593 1.00 85.88 560 HIS A N 1
ATOM 4325 C CA . HIS A 1 560 ? -20.151 -8.509 7.734 1.00 85.88 560 HIS A CA 1
ATOM 4326 C C . HIS A 1 560 ? -20.102 -7.000 7.431 1.00 85.88 560 HIS A C 1
ATOM 4328 O O . HIS A 1 560 ? -20.954 -6.264 7.918 1.00 85.88 560 HIS A O 1
ATOM 4334 N N . GLU A 1 561 ? -19.167 -6.539 6.588 1.00 81.19 561 GLU A N 1
ATOM 4335 C CA . GLU A 1 561 ? -19.090 -5.136 6.167 1.00 81.19 561 GLU A CA 1
ATOM 4336 C C . GLU A 1 561 ? -20.333 -4.749 5.355 1.00 81.19 561 GLU A C 1
ATOM 4338 O O . GLU A 1 561 ? -20.891 -3.676 5.577 1.00 81.19 561 GLU A O 1
ATOM 4343 N N . ASP A 1 562 ? -20.824 -5.627 4.472 1.00 80.00 562 ASP A N 1
ATOM 4344 C CA . ASP A 1 562 ? -22.045 -5.374 3.695 1.00 80.00 562 ASP A CA 1
ATOM 4345 C C . ASP A 1 562 ? -23.288 -5.311 4.586 1.00 80.00 562 ASP A C 1
ATOM 4347 O O . ASP A 1 562 ? -24.141 -4.439 4.395 1.00 80.00 562 ASP A O 1
ATOM 4351 N N . ILE A 1 563 ? -23.375 -6.199 5.585 1.00 88.69 563 ILE A N 1
ATOM 4352 C CA . ILE A 1 563 ? -24.451 -6.186 6.586 1.00 88.69 563 ILE A CA 1
ATOM 4353 C C . ILE A 1 563 ? -24.415 -4.863 7.361 1.00 88.69 563 ILE A C 1
ATOM 4355 O O . ILE A 1 563 ? -25.437 -4.181 7.447 1.00 88.69 563 ILE A O 1
ATOM 4359 N N . CYS A 1 564 ? -23.246 -4.461 7.870 1.00 87.12 564 CYS A N 1
ATOM 4360 C CA . CYS A 1 564 ? -23.074 -3.210 8.610 1.00 87.12 564 CYS A CA 1
ATOM 4361 C C . CYS A 1 564 ? -23.400 -1.981 7.752 1.00 87.12 564 CYS A C 1
ATOM 4363 O O . CYS A 1 564 ? -24.126 -1.091 8.195 1.00 87.12 564 CYS A O 1
ATOM 4365 N N . HIS A 1 565 ? -22.909 -1.931 6.513 1.00 80.69 565 HIS A N 1
ATOM 4366 C CA . HIS A 1 565 ? -23.178 -0.824 5.599 1.00 80.69 565 HIS A CA 1
ATOM 4367 C C . HIS A 1 565 ? -24.663 -0.703 5.267 1.00 80.69 565 HIS A C 1
ATOM 4369 O O . HIS A 1 565 ? -25.202 0.404 5.262 1.00 80.69 565 HIS A O 1
ATOM 4375 N N . LEU A 1 566 ? -25.341 -1.827 5.029 1.00 82.50 566 LEU A N 1
ATOM 4376 C CA . LEU A 1 566 ? -26.774 -1.829 4.770 1.00 82.50 566 LEU A CA 1
ATOM 4377 C C . LEU A 1 566 ? -27.576 -1.430 6.017 1.00 82.50 566 LEU A C 1
ATOM 4379 O O . LEU A 1 566 ? -28.521 -0.646 5.909 1.00 82.50 566 LEU A O 1
ATOM 4383 N N . ALA A 1 567 ? -27.185 -1.923 7.195 1.00 87.62 567 ALA A N 1
ATOM 4384 C CA . ALA A 1 567 ? -27.796 -1.552 8.467 1.00 87.62 567 ALA A CA 1
ATOM 4385 C C . ALA A 1 567 ? -27.684 -0.040 8.732 1.00 87.62 567 ALA A C 1
ATOM 4387 O O . ALA A 1 567 ? -28.655 0.600 9.148 1.00 87.62 567 ALA A O 1
ATOM 4388 N N . GLU A 1 568 ? -26.527 0.553 8.428 1.00 82.00 568 GLU A N 1
ATOM 4389 C CA . GLU A 1 568 ? -26.282 1.988 8.564 1.00 82.00 568 GLU A CA 1
ATOM 4390 C C . GLU A 1 568 ? -27.060 2.818 7.529 1.00 82.00 568 GLU A C 1
ATOM 4392 O O . GLU A 1 568 ? -27.722 3.792 7.903 1.00 82.00 568 GLU A O 1
ATOM 4397 N N . ASP A 1 569 ? -27.049 2.417 6.251 1.00 78.25 569 ASP A N 1
ATOM 4398 C CA . ASP A 1 569 ? -27.772 3.099 5.166 1.00 78.25 569 ASP A CA 1
ATOM 4399 C C . ASP A 1 569 ? -29.284 3.140 5.433 1.00 78.25 569 ASP A C 1
ATOM 4401 O O . ASP A 1 569 ? -29.936 4.180 5.295 1.00 78.25 569 ASP A O 1
ATOM 4405 N N . LYS A 1 570 ? -29.849 2.017 5.893 1.00 83.44 570 LYS A N 1
ATOM 4406 C CA . LYS A 1 570 ? -31.284 1.894 6.192 1.00 83.44 570 LYS A CA 1
ATOM 4407 C C . LYS A 1 570 ? -31.672 2.366 7.594 1.00 83.44 570 LYS A C 1
ATOM 4409 O O . LYS A 1 570 ? -32.867 2.554 7.858 1.00 83.44 570 LYS A O 1
ATOM 4414 N N . ARG A 1 571 ? -30.679 2.650 8.447 1.00 85.94 571 ARG A N 1
ATOM 4415 C CA . ARG A 1 571 ? -30.828 3.088 9.845 1.00 85.94 571 ARG A CA 1
ATOM 4416 C C . ARG A 1 571 ? -31.689 2.123 10.659 1.00 85.94 571 ARG A C 1
ATOM 4418 O O . ARG A 1 571 ? -32.693 2.530 11.249 1.00 85.94 571 ARG A O 1
ATOM 4425 N N . VAL A 1 572 ? -31.342 0.840 10.614 1.00 89.75 572 VAL A N 1
ATOM 4426 C CA . VAL A 1 572 ? -32.064 -0.198 11.360 1.00 89.75 572 VAL A CA 1
ATOM 4427 C C . VAL A 1 572 ? -31.606 -0.212 12.828 1.00 89.75 572 VAL A C 1
ATOM 4429 O O . VAL A 1 572 ? -30.407 -0.162 13.076 1.00 89.75 572 VAL A O 1
ATOM 4432 N N . PRO A 1 573 ? -32.516 -0.264 13.816 1.00 90.88 573 PRO A N 1
ATOM 4433 C CA . PRO A 1 573 ? -32.158 -0.436 15.227 1.00 90.88 573 PRO A CA 1
ATOM 4434 C C . PRO A 1 573 ? -31.687 -1.850 15.588 1.00 90.88 573 PRO A C 1
ATOM 4436 O O . PRO A 1 573 ? -31.076 -2.017 16.639 1.00 90.88 573 PRO A O 1
ATOM 4439 N N . VAL A 1 574 ? -31.991 -2.861 14.765 1.00 93.88 574 VAL A N 1
ATOM 4440 C CA . VAL A 1 574 ? -31.592 -4.249 15.021 1.00 93.88 574 VAL A CA 1
ATOM 4441 C C . VAL A 1 574 ? -31.311 -5.016 13.727 1.00 93.88 574 VAL A C 1
ATOM 4443 O O . VAL A 1 574 ? -32.047 -4.891 12.740 1.00 93.88 574 VAL A O 1
ATOM 4446 N N . VAL A 1 575 ? -30.252 -5.827 13.752 1.00 96.50 575 VAL A N 1
ATOM 4447 C CA . VAL A 1 575 ? -29.940 -6.841 12.737 1.00 96.50 575 VAL A CA 1
ATOM 4448 C C . VAL A 1 575 ? -30.206 -8.222 13.322 1.00 96.50 575 VAL A C 1
ATOM 4450 O O . VAL A 1 575 ? -29.712 -8.526 14.399 1.00 96.50 575 VAL A O 1
ATOM 4453 N N . ILE A 1 576 ? -30.948 -9.069 12.613 1.00 96.44 576 ILE A N 1
ATOM 4454 C CA . ILE A 1 576 ? -31.187 -10.463 12.999 1.00 96.44 576 ILE A CA 1
ATOM 4455 C C . ILE A 1 576 ? -30.399 -11.367 12.055 1.00 96.44 576 ILE A C 1
ATOM 4457 O O . ILE A 1 576 ? -30.574 -11.300 10.835 1.00 96.44 576 ILE A O 1
ATOM 4461 N N . ILE A 1 577 ? -29.536 -12.210 12.616 1.00 95.38 577 ILE A N 1
ATOM 4462 C CA . ILE A 1 577 ? -28.719 -13.172 11.876 1.00 95.38 577 ILE A CA 1
ATOM 4463 C C . ILE A 1 577 ? -28.991 -14.608 12.348 1.00 95.38 577 ILE A C 1
ATOM 4465 O O . ILE A 1 577 ? -29.176 -14.830 13.545 1.00 95.38 577 ILE A O 1
ATOM 4469 N N . PRO A 1 578 ? -29.010 -15.607 11.450 1.00 94.00 578 PRO A N 1
ATOM 4470 C CA . PRO A 1 578 ? -29.125 -17.003 11.849 1.00 94.00 578 PRO A CA 1
ATOM 4471 C C . PRO A 1 578 ? -27.858 -17.491 12.560 1.00 94.00 578 PRO A C 1
ATOM 4473 O O . PRO A 1 578 ? -26.734 -17.096 12.226 1.00 94.00 578 PRO A O 1
ATOM 4476 N N . PHE A 1 579 ? -28.027 -18.414 13.500 1.00 92.62 579 PHE A N 1
ATOM 4477 C CA . PHE A 1 579 ? -26.917 -19.172 14.061 1.00 92.62 579 PHE A CA 1
ATOM 4478 C C . PHE A 1 579 ? -26.262 -20.062 12.990 1.00 92.62 579 PHE A C 1
ATOM 4480 O O . PHE A 1 579 ? -26.909 -20.511 12.042 1.00 92.62 579 PHE A O 1
ATOM 4487 N N . HIS A 1 580 ? -24.950 -20.272 13.105 1.00 89.62 580 HIS A N 1
ATOM 4488 C CA . HIS A 1 580 ? -24.154 -20.965 12.087 1.00 89.62 580 HIS A CA 1
ATOM 4489 C C . HIS A 1 580 ? -24.345 -22.497 12.107 1.00 89.62 580 HIS A C 1
ATOM 4491 O O . HIS A 1 580 ? -24.143 -23.145 11.074 1.00 89.62 580 HIS A O 1
ATOM 4497 N N . LYS A 1 581 ? -24.801 -23.055 13.240 1.00 88.38 581 LYS A N 1
ATOM 4498 C CA . LYS A 1 581 ? -25.246 -24.450 13.367 1.00 88.38 581 LYS A CA 1
ATOM 4499 C C . LYS A 1 581 ? -26.753 -24.570 13.133 1.00 88.38 581 LYS A C 1
ATOM 4501 O O . LYS A 1 581 ? -27.525 -23.693 13.522 1.00 88.38 581 LYS A O 1
ATOM 4506 N N . GLN A 1 582 ? -27.173 -25.681 12.535 1.00 84.75 582 GLN A N 1
ATOM 4507 C CA . GLN A 1 582 ? -28.579 -26.027 12.316 1.00 84.75 582 GLN A CA 1
ATOM 4508 C C . GLN A 1 582 ? -28.915 -27.366 12.969 1.00 84.75 582 GLN A C 1
ATOM 4510 O O . GLN A 1 582 ? -28.095 -28.284 12.965 1.00 84.75 582 GLN A O 1
ATOM 4515 N N . GLN A 1 583 ? -30.149 -27.495 13.457 1.00 83.56 583 GLN A N 1
ATOM 4516 C CA . GLN A 1 583 ? -30.625 -28.742 14.043 1.00 83.56 583 GLN A CA 1
ATOM 4517 C C . GLN A 1 583 ? -30.906 -29.801 12.963 1.00 83.56 583 GLN A C 1
ATOM 4519 O O . GLN A 1 583 ? -31.565 -29.545 11.941 1.00 83.56 583 GLN A O 1
ATOM 4524 N N . THR A 1 584 ? -30.392 -31.004 13.184 1.00 78.56 584 THR A N 1
ATOM 4525 C CA . THR A 1 584 ? -30.666 -32.203 12.384 1.00 78.56 584 THR A CA 1
ATOM 4526 C C . THR A 1 584 ? -31.942 -32.903 12.853 1.00 78.56 584 THR A C 1
ATOM 4528 O O . THR A 1 584 ? -32.544 -32.523 13.854 1.00 78.56 584 THR A O 1
ATOM 4531 N N . VAL A 1 585 ? -32.388 -33.920 12.110 1.00 74.62 585 VAL A N 1
ATOM 4532 C CA . VAL A 1 585 ? -33.573 -34.721 12.476 1.00 74.62 585 VAL A CA 1
ATOM 4533 C C . VAL A 1 585 ? -33.357 -35.467 13.798 1.00 74.62 585 VAL A C 1
ATOM 4535 O O . VAL A 1 585 ? -34.308 -35.644 14.552 1.00 74.62 585 VAL A O 1
ATOM 4538 N N . ASP A 1 586 ? -32.106 -35.820 14.101 1.00 69.25 586 ASP A N 1
ATOM 4539 C CA . ASP A 1 586 ? -31.705 -36.521 15.324 1.00 69.25 586 ASP A CA 1
ATOM 4540 C C . ASP A 1 586 ? -31.572 -35.579 16.538 1.00 69.25 586 ASP A C 1
ATOM 4542 O O . ASP A 1 586 ? -31.252 -36.015 17.638 1.00 69.25 586 ASP A O 1
ATOM 4546 N N . GLY A 1 587 ? -31.832 -34.278 16.357 1.00 71.94 587 GLY A N 1
ATOM 4547 C CA . GLY A 1 587 ? -31.773 -33.270 17.416 1.00 71.94 587 GLY A CA 1
ATOM 4548 C C . GLY A 1 587 ? -30.393 -32.638 17.624 1.00 71.94 587 GLY A C 1
ATOM 4549 O O . GLY A 1 587 ? -30.313 -31.607 18.291 1.00 71.94 587 GLY A O 1
ATOM 4550 N N . GLU A 1 588 ? -29.336 -33.176 17.006 1.00 78.88 588 GLU A N 1
ATOM 4551 C CA . GLU A 1 588 ? -27.973 -32.631 17.070 1.00 78.88 588 GLU A CA 1
ATOM 4552 C C . GLU A 1 588 ? -27.819 -31.333 16.261 1.00 78.88 588 GLU A C 1
ATOM 4554 O O . GLU A 1 588 ? -28.414 -31.172 15.189 1.00 78.88 588 GLU A O 1
ATOM 4559 N N . MET A 1 589 ? -26.969 -30.424 16.746 1.00 82.69 589 MET A N 1
ATOM 4560 C CA . MET A 1 589 ? -26.656 -29.143 16.104 1.00 82.69 589 MET A CA 1
ATOM 4561 C C . MET A 1 589 ? -25.373 -29.256 15.270 1.00 82.69 589 MET A C 1
ATOM 4563 O O . MET A 1 589 ? -24.275 -29.272 15.823 1.00 82.69 589 MET A O 1
ATOM 4567 N N . LEU A 1 590 ? -25.495 -29.284 13.939 1.00 82.06 590 LEU A N 1
ATOM 4568 C CA . LEU A 1 590 ? -24.352 -29.407 13.023 1.00 82.06 590 LEU A CA 1
ATOM 4569 C C . LEU A 1 590 ? -24.047 -28.104 12.280 1.00 82.06 590 LEU A C 1
ATOM 4571 O O . LEU A 1 590 ? -24.949 -27.374 11.857 1.00 82.06 590 LEU A O 1
ATOM 4575 N N . ASP A 1 591 ? -22.758 -27.854 12.052 1.00 76.00 591 ASP A N 1
ATOM 4576 C CA . ASP A 1 591 ? -22.285 -26.758 11.208 1.00 76.00 591 ASP A CA 1
ATOM 4577 C C . ASP A 1 591 ? -22.718 -26.973 9.756 1.00 76.00 591 ASP A C 1
ATOM 4579 O O . ASP A 1 591 ? -22.341 -27.952 9.113 1.00 76.00 591 ASP A O 1
ATOM 4583 N N . THR A 1 592 ? -23.489 -26.032 9.202 1.00 69.75 592 THR A N 1
ATOM 4584 C CA . THR A 1 592 ? -23.821 -26.076 7.766 1.00 69.75 592 THR A CA 1
ATOM 4585 C C . THR A 1 592 ? -22.651 -25.565 6.928 1.00 69.75 592 THR A C 1
ATOM 4587 O O . THR A 1 592 ? -22.312 -26.139 5.897 1.00 69.75 592 THR A O 1
ATOM 4590 N N . ASN A 1 593 ? -22.022 -24.477 7.382 1.00 79.06 593 ASN A N 1
ATOM 4591 C CA . ASN A 1 593 ? -20.759 -23.977 6.856 1.00 79.06 593 ASN A CA 1
ATOM 4592 C C . ASN A 1 593 ? -20.017 -23.224 7.979 1.00 79.06 593 ASN A C 1
ATOM 4594 O O . ASN A 1 593 ? -20.544 -22.219 8.472 1.00 79.06 593 ASN A O 1
ATOM 4598 N N . PRO A 1 594 ? -18.800 -23.653 8.364 1.00 80.69 594 PRO A N 1
ATOM 4599 C CA . PRO A 1 594 ? -18.056 -23.047 9.468 1.00 80.69 594 PRO A CA 1
ATOM 4600 C C . PRO A 1 594 ? -17.697 -21.572 9.219 1.00 80.69 594 PRO A C 1
ATOM 4602 O O . PRO A 1 594 ? -17.484 -20.818 10.167 1.00 80.69 594 PRO A O 1
ATOM 4605 N N . ALA A 1 595 ? -17.674 -21.113 7.964 1.00 83.12 595 ALA A N 1
ATOM 4606 C CA . ALA A 1 595 ? -17.346 -19.731 7.630 1.00 83.12 595 ALA A CA 1
ATOM 4607 C C . ALA A 1 595 ? -18.382 -18.713 8.148 1.00 83.12 595 ALA A C 1
ATOM 4609 O O . ALA A 1 595 ? -18.019 -17.575 8.452 1.00 83.12 595 ALA A O 1
ATOM 4610 N N . PHE A 1 596 ? -19.650 -19.109 8.327 1.00 88.19 596 PHE A N 1
ATOM 4611 C CA . PHE A 1 596 ? -20.672 -18.225 8.905 1.00 88.19 596 PHE A CA 1
ATOM 4612 C C . PHE A 1 596 ? -20.410 -17.896 10.376 1.00 88.19 596 PHE A C 1
ATOM 4614 O O . PHE A 1 596 ? -20.811 -16.830 10.840 1.00 88.19 596 PHE A O 1
ATOM 4621 N N . ARG A 1 597 ? -19.668 -18.744 11.098 1.00 90.56 597 ARG A N 1
ATOM 4622 C CA . ARG A 1 597 ? -19.225 -18.439 12.462 1.00 90.56 597 ARG A CA 1
ATOM 4623 C C . ARG A 1 597 ? -18.362 -17.177 12.498 1.00 90.56 597 ARG A C 1
ATOM 4625 O O . ARG A 1 597 ? -18.590 -16.283 13.309 1.00 90.56 597 ARG A O 1
ATOM 4632 N N . MET A 1 598 ? -17.418 -17.075 11.562 1.00 88.31 598 MET A N 1
ATOM 4633 C CA . MET A 1 598 ? -16.563 -15.898 11.399 1.00 88.31 598 MET A CA 1
ATOM 4634 C C . MET A 1 598 ? -17.380 -14.655 11.016 1.00 88.31 598 MET A C 1
ATOM 4636 O O . MET A 1 598 ? -17.126 -13.579 11.553 1.00 88.31 598 MET A O 1
ATOM 4640 N N . VAL A 1 599 ? -18.383 -14.792 10.138 1.00 89.88 599 VAL A N 1
ATOM 4641 C CA . VAL A 1 599 ? -19.290 -13.684 9.777 1.00 89.88 599 VAL A CA 1
ATOM 4642 C C . VAL A 1 599 ? -20.039 -13.169 11.007 1.00 89.88 599 VAL A C 1
ATOM 4644 O O . VAL A 1 599 ? -20.026 -11.965 11.255 1.00 89.88 599 VAL A O 1
ATOM 4647 N N . ASN A 1 600 ? -20.635 -14.065 11.800 1.00 92.12 600 ASN A N 1
ATOM 4648 C CA . ASN A 1 600 ? -21.370 -13.709 13.015 1.00 92.12 600 ASN A CA 1
ATOM 4649 C C . ASN A 1 600 ? -20.457 -13.008 14.035 1.00 92.12 600 ASN A C 1
ATOM 4651 O O . ASN A 1 600 ? -20.837 -11.983 14.596 1.00 92.12 600 ASN A O 1
ATOM 4655 N N . HIS A 1 601 ? -19.231 -13.508 14.224 1.00 90.06 601 HIS A N 1
ATOM 4656 C CA . HIS A 1 601 ? -18.253 -12.905 15.131 1.00 90.06 601 HIS A CA 1
ATOM 4657 C C . HIS A 1 601 ? -17.824 -11.501 14.680 1.00 90.06 601 HIS A C 1
ATOM 4659 O O . HIS A 1 601 ? -17.857 -10.555 15.468 1.00 90.06 601 HIS A O 1
ATOM 4665 N N . ASN A 1 602 ? -17.479 -11.342 13.399 1.00 88.62 602 ASN A N 1
ATOM 4666 C CA . ASN A 1 602 ? -17.081 -10.049 12.845 1.00 88.62 602 ASN A CA 1
ATOM 4667 C C . ASN A 1 602 ? -18.242 -9.044 12.852 1.00 88.62 602 ASN A C 1
ATOM 4669 O O . ASN A 1 602 ? -18.013 -7.849 13.040 1.00 88.62 602 ASN A O 1
ATOM 4673 N N . LEU A 1 603 ? -19.483 -9.507 12.669 1.00 90.31 603 LEU A N 1
ATOM 4674 C CA . LEU A 1 603 ? -20.667 -8.658 12.774 1.00 90.31 603 LEU A CA 1
ATOM 4675 C C . LEU A 1 603 ? -20.872 -8.165 14.209 1.00 90.31 603 LEU A C 1
ATOM 4677 O O . LEU A 1 603 ? -21.044 -6.967 14.402 1.00 90.31 603 LEU A O 1
ATOM 4681 N N . LEU A 1 604 ? -20.803 -9.051 15.209 1.00 89.38 604 LEU A N 1
ATOM 4682 C CA . LEU A 1 604 ? -20.935 -8.672 16.622 1.00 89.38 604 LEU A CA 1
ATOM 4683 C C . LEU A 1 604 ? -19.917 -7.596 17.033 1.00 89.38 604 LEU A C 1
ATOM 4685 O O . LEU A 1 604 ? -20.260 -6.691 17.781 1.00 89.38 604 LEU A O 1
ATOM 4689 N N . GLN A 1 605 ? -18.687 -7.658 16.516 1.00 85.06 605 GLN A N 1
ATOM 4690 C CA . GLN A 1 605 ? -17.641 -6.677 16.826 1.00 85.06 605 GLN A CA 1
ATOM 4691 C C . GLN A 1 605 ? -17.831 -5.315 16.140 1.00 85.06 605 GLN A C 1
ATOM 4693 O O . GLN A 1 605 ? -17.415 -4.296 16.685 1.00 85.06 605 GLN A O 1
ATOM 4698 N N . ASN A 1 606 ? -18.410 -5.290 14.935 1.00 83.19 606 ASN A N 1
ATOM 4699 C CA . ASN A 1 606 ? -18.411 -4.106 14.065 1.00 83.19 606 ASN A CA 1
ATOM 4700 C C . ASN A 1 606 ? -19.809 -3.518 13.801 1.00 83.19 606 ASN A C 1
ATOM 4702 O O . ASN A 1 606 ? -19.930 -2.556 13.036 1.00 83.19 606 ASN A O 1
ATOM 4706 N N . SER A 1 607 ? -20.871 -4.100 14.367 1.00 87.12 607 SER A N 1
ATOM 4707 C CA . SER A 1 607 ? -22.250 -3.708 14.065 1.00 87.12 607 SER A CA 1
ATOM 4708 C C . SER A 1 607 ? -22.553 -2.254 14.470 1.00 87.12 607 SER A C 1
ATOM 4710 O O . SER A 1 607 ? -22.217 -1.836 15.579 1.00 87.12 607 SER A O 1
ATOM 4712 N N . PRO A 1 608 ? -23.235 -1.463 13.616 1.00 85.81 608 PRO A N 1
ATOM 4713 C CA . PRO A 1 608 ? -23.634 -0.087 13.928 1.00 85.81 608 PRO A CA 1
ATOM 4714 C C . PRO A 1 608 ? -24.917 0.016 14.779 1.00 85.81 608 PRO A C 1
ATOM 4716 O O . PRO A 1 608 ? -25.361 1.131 15.072 1.00 85.81 608 PRO A O 1
ATOM 4719 N N . CYS A 1 609 ? -25.546 -1.113 15.111 1.00 91.00 609 CYS A N 1
ATOM 4720 C CA . CYS A 1 609 ? -26.785 -1.232 15.884 1.00 91.00 609 CYS A CA 1
ATOM 4721 C C . CYS A 1 609 ? -26.848 -2.589 16.608 1.00 91.00 609 CYS A C 1
ATOM 4723 O O . CYS A 1 609 ? -25.944 -3.413 16.453 1.00 91.00 609 CYS A O 1
ATOM 4725 N N . SER A 1 610 ? -27.892 -2.830 17.404 1.00 93.94 610 SER A N 1
ATOM 4726 C CA . SER A 1 610 ? -28.036 -4.088 18.148 1.00 93.94 610 SER A CA 1
ATOM 4727 C C . SER A 1 610 ? -28.122 -5.302 17.215 1.00 93.94 610 SER A C 1
ATOM 4729 O O . SER A 1 610 ? -28.623 -5.206 16.089 1.00 93.94 610 SER A O 1
ATOM 4731 N N . VAL A 1 611 ? -27.636 -6.454 17.675 1.00 95.56 611 VAL A N 1
ATOM 4732 C CA . VAL A 1 611 ? -27.585 -7.701 16.897 1.00 95.56 611 VAL A CA 1
ATOM 4733 C C . VAL A 1 611 ? -28.336 -8.796 17.646 1.00 95.56 611 VAL A C 1
ATOM 4735 O O . VAL A 1 611 ? -28.098 -9.007 18.828 1.00 95.56 611 VAL A O 1
ATOM 4738 N N . GLY A 1 612 ? -29.230 -9.500 16.958 1.00 95.69 612 GLY A N 1
ATOM 4739 C CA . GLY A 1 612 ? -29.900 -10.701 17.447 1.00 95.69 612 GLY A CA 1
ATOM 4740 C C . GLY A 1 612 ? -29.402 -11.939 16.703 1.00 95.69 612 GLY A C 1
ATOM 4741 O O . GLY A 1 612 ? -29.518 -11.998 15.479 1.00 95.69 612 GLY A O 1
ATOM 4742 N N . ILE A 1 613 ? -28.869 -12.930 17.417 1.00 95.69 613 ILE A N 1
ATOM 4743 C CA . ILE A 1 613 ? -28.511 -14.239 16.856 1.00 95.69 613 ILE A CA 1
ATOM 4744 C C . ILE A 1 613 ? -29.657 -15.212 17.113 1.00 95.69 613 ILE A C 1
ATOM 4746 O O . ILE A 1 613 ? -30.005 -15.483 18.261 1.00 95.69 613 ILE A O 1
ATOM 4750 N N . LEU A 1 614 ? -30.239 -15.738 16.038 1.00 94.69 614 LEU A N 1
ATOM 4751 C CA . LEU A 1 614 ? -31.382 -16.643 16.088 1.00 94.69 614 LEU A CA 1
ATOM 4752 C C . LEU A 1 614 ? -30.931 -18.099 15.941 1.00 94.69 614 LEU A C 1
ATOM 4754 O O . LEU A 1 614 ? -30.514 -18.525 14.861 1.00 94.69 614 LEU A O 1
ATOM 4758 N N . VAL A 1 615 ? -31.051 -18.864 17.022 1.00 92.06 615 VAL A N 1
ATOM 4759 C CA . VAL A 1 615 ? -30.864 -20.316 17.046 1.00 92.06 615 VAL A CA 1
ATOM 4760 C C . VAL A 1 615 ? -32.191 -20.973 16.679 1.00 92.06 615 VAL A C 1
ATOM 4762 O O . VAL A 1 615 ? -33.164 -20.922 17.434 1.00 92.06 615 VAL A O 1
ATOM 4765 N N . ASP A 1 616 ? -32.231 -21.565 15.489 1.00 88.19 616 ASP A N 1
ATOM 4766 C CA . ASP A 1 616 ? -33.432 -22.173 14.925 1.00 88.19 616 ASP A CA 1
ATOM 4767 C C . ASP A 1 616 ? -33.597 -23.622 15.406 1.00 88.19 616 ASP A C 1
ATOM 4769 O O . ASP A 1 616 ? -32.836 -24.502 14.998 1.00 88.19 616 ASP A O 1
ATOM 4773 N N . ARG A 1 617 ? -34.612 -23.861 16.247 1.00 84.25 617 ARG A N 1
ATOM 4774 C CA . ARG A 1 617 ? -35.077 -25.201 16.655 1.00 84.25 617 ARG A CA 1
ATOM 4775 C C . ARG A 1 617 ? -36.480 -25.513 16.118 1.00 84.25 617 ARG A C 1
ATOM 4777 O O . ARG A 1 617 ? -37.223 -26.307 16.684 1.00 84.25 617 ARG A O 1
ATOM 4784 N N . GLY A 1 618 ? -36.863 -24.872 15.008 1.00 71.38 618 GLY A N 1
ATOM 4785 C CA . GLY A 1 618 ? -38.158 -25.080 14.368 1.00 71.38 618 GLY A CA 1
ATOM 4786 C C . GLY A 1 618 ? -39.285 -24.321 15.060 1.00 71.38 618 GLY A C 1
ATOM 4787 O O . GLY A 1 618 ? -40.296 -24.921 15.421 1.00 71.38 618 GLY A O 1
ATOM 4788 N N . LEU A 1 619 ? -39.137 -22.997 15.201 1.00 68.38 619 LEU A N 1
ATOM 4789 C CA . LEU A 1 619 ? -40.199 -22.106 15.687 1.00 68.38 619 LEU A CA 1
ATOM 4790 C C . LEU A 1 619 ? -41.485 -22.350 14.863 1.00 68.38 619 LEU A C 1
ATOM 4792 O O . LEU A 1 619 ? -41.568 -21.923 13.713 1.00 68.38 619 LEU A O 1
ATOM 4796 N N . ASN A 1 620 ? -42.456 -23.074 15.438 1.00 59.41 620 ASN A N 1
ATOM 4797 C CA . ASN A 1 620 ? -43.692 -23.585 14.810 1.00 59.41 620 ASN A CA 1
ATOM 4798 C C . ASN A 1 620 ? -43.533 -24.572 13.623 1.00 59.41 620 ASN A C 1
ATOM 4800 O O . ASN A 1 620 ? -44.439 -24.700 12.800 1.00 59.41 620 ASN A O 1
ATOM 4804 N N . GLY A 1 621 ? -42.422 -25.310 13.532 1.00 50.72 621 GLY A N 1
ATOM 4805 C CA . GLY A 1 621 ? -42.098 -26.155 12.373 1.00 50.72 621 GLY A CA 1
ATOM 4806 C C . GLY A 1 621 ? -42.545 -27.623 12.409 1.00 50.72 621 GLY A C 1
ATOM 4807 O O . GLY A 1 621 ? -42.596 -28.239 11.347 1.00 50.72 621 GLY A O 1
ATOM 4808 N N . SER A 1 622 ? -42.854 -28.221 13.567 1.00 44.72 622 SER A N 1
ATOM 4809 C CA . SER A 1 622 ? -42.949 -29.696 13.608 1.00 44.72 622 SER A CA 1
ATOM 4810 C C . SER A 1 622 ? -43.983 -30.341 14.532 1.00 44.72 622 SER A C 1
ATOM 4812 O O . SER A 1 622 ? -44.073 -31.561 14.473 1.00 44.72 622 SER A O 1
ATOM 4814 N N . ASN A 1 623 ? -44.815 -29.629 15.319 1.00 38.84 623 ASN A N 1
ATOM 4815 C CA . ASN A 1 623 ? -45.749 -30.355 16.209 1.00 38.84 623 ASN A CA 1
ATOM 4816 C C . ASN A 1 623 ? -47.076 -29.696 16.649 1.00 38.84 623 ASN A C 1
ATOM 4818 O O . ASN A 1 623 ? -47.584 -30.038 17.714 1.00 38.84 623 ASN A O 1
ATOM 4822 N N . ARG A 1 624 ? -47.724 -28.830 15.851 1.00 42.41 624 ARG A N 1
ATOM 4823 C CA . ARG A 1 624 ? -49.154 -28.499 16.084 1.00 42.41 624 ARG A CA 1
ATOM 4824 C C . ARG A 1 624 ? -49.951 -28.358 14.787 1.00 42.41 624 ARG A C 1
ATOM 4826 O O . ARG A 1 624 ? -50.041 -27.290 14.196 1.00 42.41 624 ARG A O 1
ATOM 4833 N N . LEU A 1 625 ? -50.614 -29.448 14.405 1.00 35.91 625 LEU A N 1
ATOM 4834 C CA . LEU A 1 625 ? -51.648 -29.559 13.361 1.00 35.91 625 LEU A CA 1
ATOM 4835 C C . LEU A 1 625 ? -52.947 -28.757 13.658 1.00 35.91 625 LEU A C 1
ATOM 4837 O O . LEU A 1 625 ? -54.023 -29.107 13.186 1.00 35.91 625 LEU A O 1
ATOM 4841 N N . THR A 1 626 ? -52.883 -27.658 14.413 1.00 38.03 626 THR A N 1
ATOM 4842 C CA . THR A 1 626 ? -54.041 -26.820 14.782 1.00 38.03 626 THR A CA 1
ATOM 4843 C C . THR A 1 626 ? -53.691 -25.333 14.690 1.00 38.03 626 THR A C 1
ATOM 4845 O O . THR A 1 626 ? -53.631 -24.605 15.678 1.00 38.03 626 THR A O 1
ATOM 4848 N N . ALA A 1 627 ? -53.485 -24.860 13.461 1.00 39.22 627 ALA A N 1
ATOM 4849 C CA . ALA A 1 627 ? -53.033 -23.505 13.131 1.00 39.22 627 ALA A CA 1
ATOM 4850 C C . ALA A 1 627 ? -54.030 -22.355 13.419 1.00 39.22 627 ALA A C 1
ATOM 4852 O O . ALA A 1 627 ? -53.814 -21.251 12.938 1.00 39.22 627 ALA A O 1
ATOM 4853 N N . ASN A 1 628 ? -55.089 -22.552 14.216 1.00 42.22 628 ASN A N 1
ATOM 4854 C CA . ASN A 1 628 ? -56.092 -21.499 14.451 1.00 42.22 628 ASN A CA 1
ATOM 4855 C C . ASN A 1 628 ? -56.313 -21.072 15.916 1.00 42.22 628 ASN A C 1
ATOM 4857 O O . ASN A 1 628 ? -57.088 -20.145 16.124 1.00 42.22 628 ASN A O 1
ATOM 4861 N N . LEU A 1 629 ? -55.650 -21.659 16.930 1.00 45.59 629 LEU A N 1
ATOM 4862 C CA . LEU A 1 629 ? -55.997 -21.387 18.347 1.00 45.59 629 LEU A CA 1
ATOM 4863 C C . LEU A 1 629 ? -54.840 -21.311 19.375 1.00 45.59 629 LEU A C 1
ATOM 4865 O O . LEU A 1 629 ? -55.119 -21.076 20.547 1.00 45.59 629 LEU A O 1
ATOM 4869 N N . ALA A 1 630 ? -53.562 -21.479 19.010 1.00 57.22 630 ALA A N 1
ATOM 4870 C CA . ALA A 1 630 ? -52.476 -21.507 20.007 1.00 57.22 630 ALA A CA 1
ATOM 4871 C C . ALA A 1 630 ? -51.854 -20.117 20.283 1.00 57.22 630 ALA A C 1
ATOM 4873 O O . ALA A 1 630 ? -51.345 -19.452 19.377 1.00 57.22 630 ALA A O 1
ATOM 4874 N N . SER A 1 631 ? -51.876 -19.685 21.548 1.00 67.88 631 SER A N 1
ATOM 4875 C CA . SER A 1 631 ? -51.092 -18.554 22.064 1.00 67.88 631 SER A CA 1
ATOM 4876 C C . SER A 1 631 ? -49.597 -18.893 22.070 1.00 67.88 631 SER A C 1
ATOM 4878 O O . SER A 1 631 ? -49.237 -19.966 22.549 1.00 67.88 631 SER A O 1
ATOM 4880 N N . HIS A 1 632 ? -48.750 -17.989 21.579 1.00 76.31 632 HIS A N 1
ATOM 4881 C CA . HIS A 1 632 ? -47.292 -18.104 21.602 1.00 76.31 632 HIS A CA 1
ATOM 4882 C C . HIS A 1 632 ? -46.781 -17.763 23.000 1.00 76.31 632 HIS A C 1
ATOM 4884 O O . HIS A 1 632 ? -47.098 -16.691 23.522 1.00 76.31 632 HIS A O 1
ATOM 4890 N N . GLN A 1 633 ? -46.000 -18.655 23.597 1.00 87.56 633 GLN A N 1
ATOM 4891 C CA . GLN A 1 633 ? -45.393 -18.438 24.910 1.00 87.56 633 GLN A CA 1
ATOM 4892 C C . GLN A 1 633 ? -43.944 -17.981 24.720 1.00 87.56 633 GLN A C 1
ATOM 4894 O O . GLN A 1 633 ? -43.092 -18.761 24.298 1.00 87.56 633 GLN A O 1
ATOM 4899 N N . VAL A 1 634 ? -43.660 -16.712 25.006 1.00 91.19 634 VAL A N 1
ATOM 4900 C CA . VAL A 1 634 ? -42.322 -16.116 24.884 1.00 91.19 634 VAL A CA 1
ATOM 4901 C C . VAL A 1 634 ? -41.768 -15.887 26.281 1.00 91.19 634 VAL A C 1
ATOM 4903 O O . VAL A 1 634 ? -42.461 -15.319 27.122 1.00 91.19 634 VAL A O 1
ATOM 4906 N N . ALA A 1 635 ? -40.525 -16.289 26.538 1.00 92.88 635 ALA A N 1
ATOM 4907 C CA . ALA A 1 635 ? -39.856 -16.008 27.804 1.00 92.88 635 ALA A CA 1
ATOM 4908 C C . ALA A 1 635 ? -38.579 -15.184 27.616 1.00 92.88 635 ALA A C 1
ATOM 4910 O O . ALA A 1 635 ? -37.794 -15.443 26.707 1.00 92.88 635 ALA A O 1
ATOM 4911 N N . VAL A 1 636 ? -38.371 -14.204 28.497 1.00 94.88 636 VAL A N 1
ATOM 4912 C CA . VAL A 1 636 ? -37.132 -13.420 28.606 1.00 94.88 636 VAL A CA 1
ATOM 4913 C C . VAL A 1 636 ? -36.432 -13.827 29.898 1.00 94.88 636 VAL A C 1
ATOM 4915 O O . VAL A 1 636 ? -37.032 -13.725 30.972 1.00 94.88 636 VAL A O 1
ATOM 4918 N N . LEU A 1 637 ? -35.185 -14.288 29.803 1.00 93.50 637 LEU A N 1
ATOM 4919 C CA . LEU A 1 637 ? -34.343 -14.542 30.976 1.00 93.50 637 LEU A CA 1
ATOM 4920 C C . LEU A 1 637 ? -33.488 -13.298 31.224 1.00 93.50 637 LEU A C 1
ATOM 4922 O O . LEU A 1 637 ? -32.735 -12.894 30.344 1.00 93.50 637 LEU A O 1
ATOM 4926 N N . TYR A 1 638 ? -33.646 -12.688 32.395 1.00 92.06 638 TYR A N 1
ATOM 4927 C CA . TYR A 1 638 ? -33.004 -11.429 32.762 1.00 92.06 638 TYR A CA 1
ATOM 4928 C C . TYR A 1 638 ? -32.062 -11.662 33.946 1.00 92.06 638 TYR A C 1
ATOM 4930 O O . TYR A 1 638 ? -32.517 -11.995 35.039 1.00 92.06 638 TYR A O 1
ATOM 4938 N N . PHE A 1 639 ? -30.763 -11.497 33.727 1.00 88.44 639 PHE A N 1
ATOM 4939 C CA . PHE A 1 639 ? -29.677 -11.616 34.706 1.00 88.44 639 PHE A CA 1
ATOM 4940 C C . PHE A 1 639 ? -29.055 -10.257 35.065 1.00 88.44 639 PHE A C 1
ATOM 4942 O O . PHE A 1 639 ? -28.365 -10.157 36.079 1.00 88.44 639 PHE A O 1
ATOM 4949 N N . GLY A 1 640 ? -29.317 -9.228 34.256 1.00 84.31 640 GLY A N 1
ATOM 4950 C CA . GLY A 1 640 ? -28.817 -7.865 34.430 1.00 84.31 640 GLY A CA 1
ATOM 4951 C C . GLY A 1 640 ? -27.788 -7.484 33.365 1.00 84.31 640 GLY A C 1
ATOM 4952 O O . GLY A 1 640 ? -27.081 -8.327 32.816 1.00 84.31 640 GLY A O 1
ATOM 4953 N N . GLY A 1 641 ? -27.701 -6.189 33.071 1.00 86.56 641 GLY A N 1
ATOM 4954 C CA . GLY A 1 641 ? -26.777 -5.617 32.100 1.00 86.56 641 GLY A CA 1
ATOM 4955 C C . GLY A 1 641 ? -27.413 -5.170 30.772 1.00 86.56 641 GLY A C 1
ATOM 4956 O O . GLY A 1 641 ? -28.601 -5.372 30.504 1.00 86.56 641 GLY A O 1
ATOM 4957 N N . PRO A 1 642 ? -26.611 -4.533 29.897 1.00 87.31 642 PRO A N 1
ATOM 4958 C CA . PRO A 1 642 ? -27.082 -3.886 28.668 1.00 87.31 642 PRO A CA 1
ATOM 4959 C C . PRO A 1 642 ? -27.754 -4.838 27.670 1.00 87.31 642 PRO A C 1
ATOM 4961 O O . PRO A 1 642 ? -28.790 -4.503 27.093 1.00 87.31 642 PRO A O 1
ATOM 4964 N N . ASP A 1 643 ? -27.197 -6.034 27.487 1.00 91.19 643 ASP A N 1
ATOM 4965 C CA . ASP A 1 643 ? -27.728 -7.030 26.552 1.00 91.19 643 ASP A CA 1
ATOM 4966 C C . ASP A 1 643 ? -29.107 -7.561 26.996 1.00 91.19 643 ASP A C 1
ATOM 4968 O O . ASP A 1 643 ? -29.996 -7.750 26.163 1.00 91.19 643 ASP A O 1
ATOM 4972 N N . ASP A 1 644 ? -29.320 -7.733 28.304 1.00 91.50 644 ASP A N 1
ATOM 4973 C CA . ASP A 1 644 ? -30.595 -8.188 28.873 1.00 91.50 644 ASP A CA 1
ATOM 4974 C C . ASP A 1 644 ? -31.676 -7.102 28.814 1.00 91.50 644 ASP A C 1
ATOM 4976 O O . ASP A 1 644 ? -32.844 -7.396 28.540 1.00 91.50 644 ASP A O 1
ATOM 4980 N N . ARG A 1 645 ? -31.300 -5.826 28.985 1.00 90.62 645 ARG A N 1
ATOM 4981 C CA . ARG A 1 645 ? -32.202 -4.685 28.738 1.00 90.62 645 ARG A CA 1
ATOM 4982 C C . ARG A 1 645 ? -32.692 -4.670 27.292 1.00 90.62 645 ARG A C 1
ATOM 4984 O O . ARG A 1 645 ? -33.873 -4.432 27.035 1.00 90.62 645 ARG A O 1
ATOM 4991 N N . GLU A 1 646 ? -31.805 -4.964 26.346 1.00 92.12 646 GLU A N 1
ATOM 4992 C CA . GLU A 1 646 ? -32.147 -5.059 24.928 1.00 92.12 646 GLU A CA 1
ATOM 4993 C C . GLU A 1 646 ? -33.037 -6.278 24.621 1.00 92.12 646 GLU A C 1
ATOM 4995 O O . GLU A 1 646 ? -34.004 -6.161 23.859 1.00 92.12 646 GLU A O 1
ATOM 5000 N N . ALA A 1 647 ? -32.763 -7.426 25.252 1.00 94.06 647 ALA A N 1
ATOM 5001 C CA . ALA A 1 647 ? -33.605 -8.622 25.198 1.00 94.06 647 ALA A CA 1
ATOM 5002 C C . ALA A 1 647 ? -35.025 -8.350 25.717 1.00 94.06 647 ALA A C 1
ATOM 5004 O O . ALA A 1 647 ? -36.010 -8.669 25.040 1.00 94.06 647 ALA A O 1
ATOM 5005 N N . LEU A 1 648 ? -35.137 -7.686 26.871 1.00 93.75 648 LEU A N 1
ATOM 5006 C CA . LEU A 1 648 ? -36.412 -7.270 27.445 1.00 93.75 648 LEU A CA 1
ATOM 5007 C C . LEU A 1 648 ? -37.138 -6.278 26.534 1.00 93.75 648 LEU A C 1
ATOM 5009 O O . LEU A 1 648 ? -38.334 -6.441 26.310 1.00 93.75 648 LEU A O 1
ATOM 5013 N N . ALA A 1 649 ? -36.442 -5.300 25.948 1.00 91.88 649 ALA A N 1
ATOM 5014 C CA . ALA A 1 649 ? -37.047 -4.342 25.022 1.00 91.88 649 ALA A CA 1
ATOM 5015 C C . ALA A 1 649 ? -37.674 -5.032 23.795 1.00 91.88 649 ALA A C 1
ATOM 5017 O O . ALA A 1 649 ? -38.774 -4.671 23.361 1.00 91.88 649 ALA A O 1
ATOM 5018 N N . TYR A 1 650 ? -36.998 -6.045 23.241 1.00 93.00 650 TYR A N 1
ATOM 5019 C CA . TYR A 1 650 ? -37.509 -6.814 22.107 1.00 93.00 650 TYR A CA 1
ATOM 5020 C C . TYR A 1 650 ? -38.691 -7.717 22.506 1.00 93.00 650 TYR A C 1
ATOM 5022 O O . TYR A 1 650 ? -39.723 -7.701 21.832 1.00 93.00 650 TYR A O 1
ATOM 5030 N N . GLY A 1 651 ? -38.598 -8.432 23.634 1.00 91.94 651 GLY A N 1
ATOM 5031 C CA . GLY A 1 651 ? -39.690 -9.265 24.158 1.00 91.94 651 GLY A CA 1
ATOM 5032 C C . GLY A 1 651 ? -40.928 -8.458 24.566 1.00 91.94 651 GLY A C 1
ATOM 5033 O O . GLY A 1 651 ? -42.057 -8.826 24.244 1.00 91.94 651 GLY A O 1
ATOM 5034 N N . TRP A 1 652 ? -40.734 -7.294 25.184 1.00 90.88 652 TRP A N 1
ATOM 5035 C CA . TRP A 1 652 ? -41.810 -6.375 25.560 1.00 90.88 652 TRP A CA 1
ATOM 5036 C C . TRP A 1 652 ? -42.555 -5.827 24.339 1.00 90.88 652 TRP A C 1
ATOM 5038 O O . TRP A 1 652 ? -43.770 -5.632 24.361 1.00 90.88 652 TRP A O 1
ATOM 5048 N N . ARG A 1 653 ? -41.861 -5.642 23.214 1.00 89.44 653 ARG A N 1
ATOM 5049 C CA . ARG A 1 653 ? -42.522 -5.303 21.953 1.00 89.44 653 ARG A CA 1
ATOM 5050 C C . ARG A 1 653 ? -43.446 -6.430 21.469 1.00 89.44 653 ARG A C 1
ATOM 5052 O O . ARG A 1 653 ? -44.536 -6.131 20.979 1.00 89.44 653 ARG A O 1
ATOM 5059 N N . MET A 1 654 ? -43.047 -7.694 21.635 1.00 90.44 654 MET A N 1
ATOM 5060 C CA . MET A 1 654 ? -43.846 -8.863 21.238 1.00 90.44 654 MET A CA 1
ATOM 5061 C C . MET A 1 654 ? -45.111 -9.051 22.083 1.00 90.44 654 MET A C 1
ATOM 5063 O O . MET A 1 654 ? -46.117 -9.506 21.543 1.00 90.44 654 MET A O 1
ATOM 5067 N N . SER A 1 655 ? -45.118 -8.664 23.367 1.00 89.19 655 SER A N 1
ATOM 5068 C CA . SER A 1 655 ? -46.296 -8.844 24.244 1.00 89.19 655 SER A CA 1
ATOM 5069 C C . SER A 1 655 ? -47.541 -8.085 23.770 1.00 89.19 655 SER A C 1
ATOM 5071 O O . SER A 1 655 ? -48.666 -8.436 24.118 1.00 89.19 655 SER A O 1
ATOM 5073 N N . ARG A 1 656 ? -47.362 -7.075 22.909 1.00 85.25 656 ARG A N 1
ATOM 5074 C CA . ARG A 1 656 ? -48.461 -6.344 22.262 1.00 85.25 656 ARG A CA 1
ATOM 5075 C C . ARG A 1 656 ? -49.224 -7.193 21.246 1.00 85.25 656 ARG A C 1
ATOM 5077 O O . ARG A 1 656 ? -50.361 -6.859 20.911 1.00 85.25 656 ARG A O 1
ATOM 5084 N N . HIS A 1 657 ? -48.623 -8.271 20.743 1.00 85.88 657 HIS A N 1
ATOM 5085 C CA . HIS A 1 657 ? -49.305 -9.186 19.847 1.00 85.88 657 HIS A CA 1
ATOM 5086 C C . HIS A 1 657 ? -50.462 -9.870 20.592 1.00 85.88 657 HIS A C 1
ATOM 5088 O O . HIS A 1 657 ? -50.257 -10.445 21.661 1.00 85.88 657 HIS A O 1
ATOM 5094 N N . PRO A 1 658 ? -51.686 -9.910 20.036 1.00 81.50 658 PRO A N 1
ATOM 5095 C CA . PRO A 1 658 ? -52.844 -10.429 20.758 1.00 81.50 658 PRO A CA 1
ATOM 5096 C C . PRO A 1 658 ? -52.699 -11.898 21.173 1.00 81.50 658 PRO A C 1
ATOM 5098 O O . PRO A 1 658 ? -53.331 -12.295 22.152 1.00 81.50 658 PRO A O 1
ATOM 5101 N N . ARG A 1 659 ? -51.867 -12.664 20.454 1.00 83.38 659 ARG A N 1
ATOM 5102 C CA . ARG A 1 659 ? -51.596 -14.088 20.693 1.00 83.38 659 ARG A CA 1
ATOM 5103 C C . ARG A 1 659 ? -50.277 -14.368 21.425 1.00 83.38 659 ARG A C 1
ATOM 5105 O O . ARG A 1 659 ? -49.965 -15.540 21.561 1.00 83.38 659 ARG A O 1
ATOM 5112 N N . VAL A 1 660 ? -49.496 -13.370 21.844 1.00 88.25 660 VAL A N 1
ATOM 5113 C CA . VAL A 1 660 ? -48.244 -13.598 22.596 1.00 88.25 660 VAL A CA 1
ATOM 5114 C C . VAL A 1 660 ? -48.503 -13.419 24.091 1.00 88.25 660 VAL A C 1
ATOM 5116 O O . VAL A 1 660 ? -49.117 -12.439 24.502 1.00 88.25 660 VAL A O 1
ATOM 5119 N N . SER A 1 661 ? -48.030 -14.373 24.885 1.00 90.94 661 SER A N 1
ATOM 5120 C CA . SER A 1 661 ? -47.925 -14.298 26.341 1.00 90.94 661 SER A CA 1
ATOM 5121 C C . SER A 1 661 ? -46.441 -14.209 26.690 1.00 90.94 661 SER A C 1
ATOM 5123 O O . SER A 1 661 ? -45.657 -15.033 26.219 1.00 90.94 661 SER A O 1
ATOM 5125 N N . LEU A 1 662 ? -46.049 -13.180 27.443 1.00 92.50 662 LEU A N 1
ATOM 5126 C CA . LEU A 1 662 ? -44.654 -12.884 27.773 1.00 92.50 662 LEU A CA 1
ATOM 5127 C C . LEU A 1 662 ? -44.373 -13.223 29.239 1.00 92.50 662 LEU A C 1
ATOM 5129 O O . LEU A 1 662 ? -44.966 -12.623 30.133 1.00 92.50 662 LEU A O 1
ATOM 5133 N N . THR A 1 663 ? -43.417 -14.112 29.488 1.00 93.19 663 THR A N 1
ATOM 5134 C CA . THR A 1 663 ? -42.908 -14.420 30.830 1.00 93.19 663 THR A CA 1
ATOM 5135 C C . THR A 1 663 ? -41.514 -13.822 31.004 1.00 93.19 663 THR A C 1
ATOM 5137 O O . THR A 1 663 ? -40.568 -14.247 30.349 1.00 93.19 663 THR A O 1
ATOM 5140 N N . VAL A 1 664 ? -41.344 -12.850 31.895 1.00 93.75 664 VAL A N 1
ATOM 5141 C CA . VAL A 1 664 ? -40.028 -12.288 32.233 1.00 93.75 664 VAL A CA 1
ATOM 5142 C C . VAL A 1 664 ? -39.550 -12.913 33.534 1.00 93.75 664 VAL A C 1
ATOM 5144 O O . VAL A 1 664 ? -40.184 -12.733 34.571 1.00 93.75 664 VAL A O 1
ATOM 5147 N N . THR A 1 665 ? -38.445 -13.654 33.481 1.00 92.81 665 THR A N 1
ATOM 5148 C CA . THR A 1 665 ? -37.825 -14.271 34.659 1.00 92.81 665 THR A CA 1
ATOM 5149 C C . THR A 1 665 ? -36.569 -13.496 35.028 1.00 92.81 665 THR A C 1
ATOM 5151 O O . THR A 1 665 ? -35.576 -13.562 34.309 1.00 92.81 665 THR A O 1
ATOM 5154 N N . HIS A 1 666 ? -36.616 -12.780 36.146 1.00 92.25 666 HIS A N 1
ATOM 5155 C CA . HIS A 1 666 ? -35.490 -12.038 36.696 1.00 92.25 666 HIS A CA 1
ATOM 5156 C C . HIS A 1 666 ? -34.735 -12.904 37.712 1.00 92.25 666 HIS A C 1
ATOM 5158 O O . HIS A 1 666 ? -35.293 -13.300 38.739 1.00 92.25 666 HIS A O 1
ATOM 5164 N N . PHE A 1 667 ? -33.476 -13.216 37.411 1.00 89.44 667 PHE A N 1
ATOM 5165 C CA . PHE A 1 667 ? -32.580 -13.981 38.270 1.00 89.44 667 PHE A CA 1
ATOM 5166 C C . PHE A 1 667 ? -31.828 -13.042 39.210 1.00 89.44 667 PHE A C 1
ATOM 5168 O O . PHE A 1 667 ? -31.087 -12.172 38.766 1.00 89.44 667 PHE A O 1
ATOM 5175 N N . ILE A 1 668 ? -32.015 -13.236 40.514 1.00 85.25 668 ILE A N 1
ATOM 5176 C CA . ILE A 1 668 ? -31.446 -12.383 41.559 1.00 85.25 668 ILE A CA 1
ATOM 5177 C C . ILE A 1 668 ? -30.435 -13.208 42.370 1.00 85.25 668 ILE A C 1
ATOM 5179 O O . ILE A 1 668 ? -30.772 -14.307 42.821 1.00 85.25 668 ILE A O 1
ATOM 5183 N N . PRO A 1 669 ? -29.206 -12.717 42.600 1.00 81.50 669 PRO A N 1
ATOM 5184 C CA . PRO A 1 669 ? -28.228 -13.443 43.399 1.00 81.50 669 PRO A CA 1
ATOM 5185 C C . PRO A 1 669 ? -28.622 -13.518 44.881 1.00 81.50 669 PRO A C 1
ATOM 5187 O O . PRO A 1 669 ? -29.012 -12.526 45.499 1.00 81.50 669 PRO A O 1
ATOM 5190 N N . SER A 1 670 ? -28.503 -14.711 45.471 1.00 78.38 670 SER A N 1
ATOM 5191 C CA . SER A 1 670 ? -28.707 -14.934 46.907 1.00 78.38 670 SER A CA 1
ATOM 5192 C C . SER A 1 670 ? -27.622 -14.246 47.747 1.00 78.38 670 SER A C 1
ATOM 5194 O O . SER A 1 670 ? -26.463 -14.164 47.344 1.00 78.38 670 SER A O 1
ATOM 5196 N N . LYS A 1 671 ? -27.960 -13.828 48.977 1.00 67.94 671 LYS A N 1
ATOM 5197 C CA . LYS A 1 671 ? -27.020 -13.207 49.939 1.00 67.94 671 LYS A CA 1
ATOM 5198 C C . LYS A 1 671 ? -25.817 -14.093 50.303 1.00 67.94 671 LYS A C 1
ATOM 5200 O O . LYS A 1 671 ? -24.832 -13.591 50.845 1.00 67.94 671 LYS A O 1
ATOM 5205 N N . ASP A 1 672 ? -25.901 -15.397 50.047 1.00 56.59 672 ASP A N 1
ATOM 5206 C CA . ASP A 1 672 ? -24.801 -16.341 50.263 1.00 56.59 672 ASP A CA 1
ATOM 5207 C C . ASP A 1 672 ? -23.870 -16.468 49.043 1.00 56.59 672 ASP A C 1
ATOM 5209 O O . ASP A 1 672 ? -22.679 -16.697 49.233 1.00 56.59 672 ASP A O 1
ATOM 5213 N N . ALA A 1 673 ? -24.352 -16.185 47.824 1.00 56.34 673 ALA A N 1
ATOM 5214 C CA . ALA A 1 673 ? -23.541 -16.161 46.596 1.00 56.34 673 ALA A CA 1
ATOM 5215 C C . ALA A 1 673 ? -22.460 -15.065 46.634 1.00 56.34 673 ALA A C 1
ATOM 5217 O O . ALA A 1 673 ? -21.363 -15.223 46.104 1.00 56.34 673 ALA A O 1
ATOM 5218 N N . THR A 1 674 ? -22.748 -13.959 47.326 1.00 52.62 674 THR A N 1
ATOM 5219 C CA . THR A 1 674 ? -21.820 -12.839 47.541 1.00 52.62 674 THR A CA 1
ATOM 5220 C C . THR A 1 674 ? -20.733 -13.111 48.592 1.00 52.62 674 THR A C 1
ATOM 5222 O O . THR A 1 674 ? -19.841 -12.284 48.750 1.00 52.62 674 THR A O 1
ATOM 5225 N N . LYS A 1 675 ? -20.786 -14.231 49.337 1.00 45.47 675 LYS A N 1
ATOM 5226 C CA . LYS A 1 675 ? -19.807 -14.565 50.399 1.00 45.47 675 LYS A CA 1
ATOM 5227 C C . LYS A 1 675 ? -18.673 -15.487 49.936 1.00 45.47 675 LYS A C 1
ATOM 5229 O O . LYS A 1 675 ? -17.677 -15.617 50.641 1.00 45.47 675 LYS A O 1
ATOM 5234 N N . THR A 1 676 ? -18.806 -16.128 48.779 1.00 39.31 676 THR A N 1
ATOM 5235 C CA . THR A 1 676 ? -17.903 -17.171 48.259 1.00 39.31 676 THR A CA 1
ATOM 5236 C C . THR A 1 676 ? -16.696 -16.640 47.477 1.00 39.31 676 THR A C 1
ATOM 5238 O O . THR A 1 676 ? -16.243 -17.278 46.536 1.00 39.31 676 THR A O 1
ATOM 5241 N N . GLN A 1 677 ? -16.122 -15.503 47.881 1.00 34.09 677 GLN A N 1
ATOM 5242 C CA . GLN A 1 677 ? -14.755 -15.156 47.477 1.00 34.09 677 GLN A CA 1
ATOM 5243 C C . GLN A 1 677 ? -13.812 -15.344 48.673 1.00 34.09 677 GLN A C 1
ATOM 5245 O O . GLN A 1 677 ? -13.830 -14.530 49.601 1.00 34.09 677 GLN A O 1
ATOM 5250 N N . PRO A 1 678 ? -12.979 -16.401 48.692 1.00 32.75 678 PRO A N 1
ATOM 5251 C CA . PRO A 1 678 ? -11.796 -16.414 49.534 1.00 32.75 678 PRO A CA 1
ATOM 5252 C C . PRO A 1 678 ? -10.878 -15.278 49.068 1.00 32.75 678 PRO A C 1
ATOM 5254 O O . PRO A 1 678 ? -10.567 -15.170 47.883 1.00 32.75 678 PRO A O 1
ATOM 5257 N N . MET A 1 679 ? -10.433 -14.428 49.996 1.00 31.84 679 MET A N 1
ATOM 5258 C CA . MET A 1 679 ? -9.277 -13.562 49.766 1.00 31.84 679 MET A CA 1
ATOM 5259 C C . MET A 1 679 ? -8.032 -14.445 49.628 1.00 31.84 679 MET A C 1
ATOM 5261 O O . MET A 1 679 ? -7.326 -14.681 50.609 1.00 31.84 679 MET A O 1
ATOM 5265 N N . ASP A 1 680 ? -7.762 -14.942 48.424 1.00 27.62 680 ASP A N 1
ATOM 5266 C CA . ASP A 1 680 ? -6.485 -15.575 48.127 1.00 27.62 680 ASP A CA 1
ATOM 5267 C C . ASP A 1 680 ? -5.422 -14.506 47.851 1.00 27.62 680 ASP A C 1
ATOM 5269 O O . ASP A 1 680 ? -5.507 -13.661 46.957 1.00 27.62 680 ASP A O 1
ATOM 5273 N N . GLN A 1 681 ? -4.393 -14.549 48.692 1.00 31.48 681 GLN A N 1
ATOM 5274 C CA . GLN A 1 681 ? -3.156 -13.796 48.583 1.00 31.48 681 GLN A CA 1
ATOM 5275 C C . GLN A 1 681 ? -2.380 -14.265 47.344 1.00 31.48 681 GLN A C 1
ATOM 5277 O O . GLN A 1 681 ? -1.557 -15.156 47.478 1.00 31.48 681 GLN A O 1
ATOM 5282 N N . PHE A 1 682 ? -2.645 -13.704 46.160 1.00 30.91 682 PHE A N 1
ATOM 5283 C CA . PHE A 1 682 ? -1.678 -13.411 45.077 1.00 30.91 682 PHE A CA 1
ATOM 5284 C C . PHE A 1 682 ? -2.418 -13.042 43.773 1.00 30.91 682 PHE A C 1
ATOM 5286 O O . PHE A 1 682 ? -2.473 -13.812 42.822 1.00 30.91 682 PHE A O 1
ATOM 5293 N N . SER A 1 683 ? -2.933 -11.818 43.683 1.00 25.05 683 SER A N 1
ATOM 5294 C CA . SER A 1 683 ? -3.173 -11.155 42.393 1.00 25.05 683 SER A CA 1
ATOM 5295 C C . SER A 1 683 ? -3.195 -9.646 42.605 1.00 25.05 683 SER A C 1
ATOM 5297 O O . SER A 1 683 ? -4.223 -9.015 42.827 1.00 25.05 683 SER A O 1
ATOM 5299 N N . THR A 1 684 ? -2.006 -9.057 42.603 1.00 34.09 684 THR A N 1
ATOM 5300 C CA . THR A 1 684 ? -1.845 -7.623 42.380 1.00 34.09 684 THR A CA 1
ATOM 5301 C C . THR A 1 684 ? -2.280 -7.294 40.952 1.00 34.09 684 THR A C 1
ATOM 5303 O O . THR A 1 684 ? -1.778 -7.939 40.031 1.00 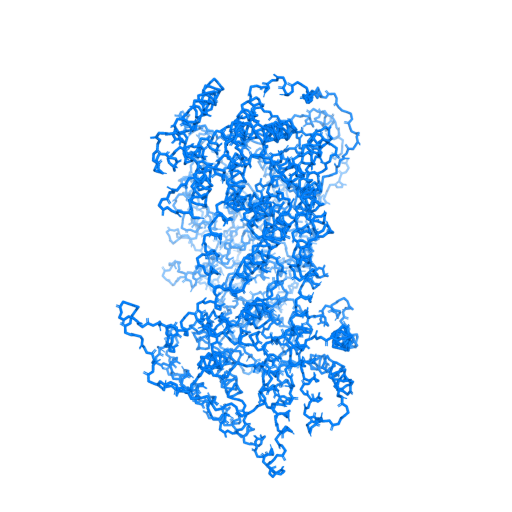34.09 684 THR A O 1
ATOM 5306 N N . ILE A 1 685 ? -3.087 -6.233 40.817 1.00 34.97 685 ILE A N 1
ATOM 5307 C CA . ILE A 1 685 ? -3.557 -5.540 39.597 1.00 34.97 685 ILE A CA 1
ATOM 5308 C C . ILE A 1 685 ? -5.000 -5.908 39.201 1.00 34.97 685 ILE A C 1
ATOM 5310 O O . ILE A 1 685 ? -5.217 -6.737 38.330 1.00 34.97 685 ILE A O 1
ATOM 5314 N N . ASP A 1 686 ? -5.972 -5.249 39.844 1.00 25.80 686 ASP A N 1
ATOM 5315 C CA . ASP A 1 686 ? -7.198 -4.758 39.190 1.00 25.80 686 ASP A CA 1
ATOM 5316 C C . ASP A 1 686 ? -7.877 -3.718 40.105 1.00 25.80 686 ASP A C 1
ATOM 5318 O O . ASP A 1 686 ? -8.714 -4.019 40.951 1.00 25.80 686 ASP A O 1
ATOM 5322 N N . TYR A 1 687 ? -7.456 -2.457 39.982 1.00 30.64 687 TYR A N 1
ATOM 5323 C CA . TYR A 1 687 ? -8.095 -1.301 40.624 1.00 30.64 687 TYR A CA 1
ATOM 5324 C C . TYR A 1 687 ? -8.662 -0.370 39.537 1.00 30.64 687 TYR A C 1
ATOM 5326 O O . TYR A 1 687 ? -8.237 0.774 39.425 1.00 30.64 687 TYR A O 1
ATOM 5334 N N . GLN A 1 688 ? -9.605 -0.843 38.708 1.00 32.28 688 GLN A N 1
ATOM 5335 C CA . GLN A 1 688 ? -10.331 0.032 37.762 1.00 32.28 688 GLN A CA 1
ATOM 5336 C C . GLN A 1 688 ? -11.846 -0.224 37.598 1.00 32.28 688 GLN A C 1
ATOM 5338 O O . GLN A 1 688 ? -12.480 0.509 36.847 1.00 32.28 688 GLN A O 1
ATOM 5343 N N . ILE A 1 689 ? -12.486 -1.165 38.310 1.00 36.56 689 ILE A N 1
ATOM 5344 C CA . ILE A 1 689 ? -13.911 -1.491 38.055 1.00 36.56 689 ILE A CA 1
ATOM 5345 C C . ILE A 1 689 ? -14.808 -1.521 39.317 1.00 36.56 689 ILE A C 1
ATOM 5347 O O . ILE A 1 689 ? -15.325 -2.578 39.664 1.00 36.56 689 ILE A O 1
ATOM 5351 N N . PRO A 1 690 ? -15.059 -0.395 40.020 1.00 33.16 690 PRO A N 1
ATOM 5352 C CA . PRO A 1 690 ? -16.245 -0.321 40.895 1.00 33.16 690 PRO A CA 1
ATOM 5353 C C . PRO A 1 690 ? -17.399 0.517 40.311 1.00 33.16 690 PRO A C 1
ATOM 5355 O O . PRO A 1 690 ? -18.562 0.208 40.548 1.00 33.16 690 PRO A O 1
ATOM 5358 N N . ASN A 1 691 ? -17.113 1.556 39.513 1.00 41.91 691 ASN A N 1
ATOM 5359 C CA . ASN A 1 691 ? -18.108 2.600 39.201 1.00 41.91 691 ASN A CA 1
ATOM 5360 C C . ASN A 1 691 ? -19.133 2.245 38.102 1.00 41.91 691 ASN A C 1
ATOM 5362 O O . ASN A 1 691 ? -20.222 2.820 38.092 1.00 41.91 691 ASN A O 1
ATOM 5366 N N . ASN A 1 692 ? -18.826 1.321 37.181 1.00 54.22 692 ASN A N 1
ATOM 5367 C CA . ASN A 1 692 ? -19.768 0.933 36.116 1.00 54.22 692 ASN A CA 1
ATOM 5368 C C . ASN A 1 692 ? -20.822 -0.079 36.590 1.00 54.22 692 ASN A C 1
ATOM 5370 O O . ASN A 1 692 ? -21.964 -0.004 36.148 1.00 54.22 692 ASN A O 1
ATOM 5374 N N . ILE A 1 693 ? -20.479 -0.961 37.535 1.00 59.31 693 ILE A N 1
ATOM 5375 C CA . ILE A 1 693 ? -21.386 -2.012 38.023 1.00 59.31 693 ILE A CA 1
ATOM 5376 C C . ILE A 1 693 ? -22.568 -1.400 38.787 1.00 59.31 693 ILE A C 1
ATOM 5378 O O . ILE A 1 693 ? -23.715 -1.756 38.531 1.00 59.31 693 ILE A O 1
ATOM 5382 N N . GLU A 1 694 ? -22.318 -0.428 39.673 1.00 62.00 694 GLU A N 1
ATOM 5383 C CA . GLU A 1 694 ? -23.396 0.278 40.384 1.00 62.00 694 GLU A CA 1
ATOM 5384 C C . GLU A 1 694 ? -24.301 1.061 39.423 1.00 62.00 694 GLU A C 1
ATOM 5386 O O . GLU A 1 694 ? -25.522 1.073 39.578 1.00 62.00 694 GLU A O 1
ATOM 5391 N N . ARG A 1 695 ? -23.717 1.686 38.393 1.00 68.38 695 ARG A N 1
ATOM 5392 C CA . ARG A 1 695 ? -24.466 2.435 37.378 1.00 68.38 695 ARG A CA 1
ATOM 5393 C C . ARG A 1 695 ? -25.356 1.521 36.536 1.00 68.38 695 ARG A C 1
ATOM 5395 O O . ARG A 1 695 ? -26.514 1.866 36.305 1.00 68.38 695 ARG A O 1
ATOM 5402 N N . ASP A 1 696 ? -24.837 0.385 36.080 1.00 71.31 696 ASP A N 1
ATOM 5403 C CA . ASP A 1 696 ? -25.615 -0.585 35.308 1.00 71.31 696 ASP A CA 1
ATOM 5404 C C . ASP A 1 696 ? -26.729 -1.207 36.145 1.00 71.31 696 ASP A C 1
ATOM 5406 O O . ASP A 1 696 ? -27.856 -1.293 35.663 1.00 71.31 696 ASP A O 1
ATOM 5410 N N . HIS A 1 697 ? -26.463 -1.507 37.419 1.00 77.56 697 HIS A N 1
ATOM 5411 C CA . HIS A 1 697 ? -27.485 -1.978 38.348 1.00 77.56 697 HIS A CA 1
ATOM 5412 C C . HIS A 1 697 ? -28.603 -0.940 38.555 1.00 77.56 697 HIS A C 1
ATOM 5414 O O . HIS A 1 697 ? -29.779 -1.295 38.611 1.00 77.56 697 HIS A O 1
ATOM 5420 N N . MET A 1 698 ? -28.276 0.357 38.647 1.00 77.88 698 MET A N 1
ATOM 5421 C CA . MET A 1 698 ? -29.294 1.417 38.717 1.00 77.88 698 MET A CA 1
ATOM 5422 C C . MET A 1 698 ? -30.144 1.487 37.442 1.00 77.88 698 MET A C 1
ATOM 5424 O O . MET A 1 698 ? -31.359 1.649 37.521 1.00 77.88 698 MET A O 1
ATOM 5428 N N . LEU A 1 699 ? -29.521 1.364 36.267 1.00 81.38 699 LEU A N 1
ATOM 5429 C CA . LEU A 1 699 ? -30.228 1.369 34.984 1.00 81.38 699 LEU A CA 1
ATOM 5430 C C . LEU A 1 699 ? -31.125 0.135 34.809 1.00 81.38 699 LEU A C 1
ATOM 5432 O O . LEU A 1 699 ? -32.209 0.255 34.237 1.00 81.38 699 LEU A O 1
ATOM 5436 N N . ASP A 1 700 ? -30.693 -1.024 35.305 1.00 85.00 700 ASP A N 1
ATOM 5437 C CA . ASP A 1 700 ? -31.476 -2.262 35.305 1.00 85.00 700 ASP A CA 1
ATOM 5438 C C . ASP A 1 700 ? -32.713 -2.142 36.194 1.00 85.00 700 ASP A C 1
ATOM 5440 O O . ASP A 1 700 ? -33.826 -2.414 35.740 1.00 85.00 700 ASP A O 1
ATOM 5444 N N . GLU A 1 701 ? -32.540 -1.654 37.424 1.00 84.88 701 GLU A N 1
ATOM 5445 C CA . GLU A 1 701 ? -33.645 -1.393 38.348 1.00 84.88 701 GLU A CA 1
ATOM 5446 C C . GLU A 1 701 ? -34.636 -0.378 37.771 1.00 84.88 701 GLU A C 1
ATOM 5448 O O . GLU A 1 701 ? -35.843 -0.623 37.760 1.00 84.88 701 GLU A O 1
ATOM 5453 N N . ASP A 1 702 ? -34.153 0.742 37.229 1.00 85.88 702 ASP A N 1
ATOM 5454 C CA . ASP A 1 702 ? -35.008 1.751 36.599 1.00 85.88 702 ASP A CA 1
ATOM 5455 C C . ASP A 1 702 ? -35.835 1.160 35.445 1.00 85.88 702 ASP A C 1
ATOM 5457 O O . ASP A 1 702 ? -37.026 1.461 35.315 1.00 85.88 702 ASP A O 1
ATOM 5461 N N . TYR A 1 703 ? -35.222 0.323 34.600 1.00 87.19 703 TYR A N 1
ATOM 5462 C CA . TYR A 1 703 ? -35.881 -0.250 33.426 1.00 87.19 703 TYR A CA 1
ATOM 5463 C C . TYR A 1 703 ? -36.873 -1.361 33.795 1.00 87.19 703 TYR A C 1
ATOM 5465 O O . TYR A 1 703 ? -37.988 -1.392 33.267 1.00 87.19 703 TYR A O 1
ATOM 5473 N N . ILE A 1 704 ? -36.527 -2.228 34.754 1.00 88.69 704 ILE A N 1
ATOM 5474 C CA . ILE A 1 704 ? -37.441 -3.244 35.292 1.00 88.69 704 ILE A CA 1
ATOM 5475 C C . ILE A 1 704 ? -38.631 -2.585 35.992 1.00 88.69 704 ILE A C 1
ATOM 5477 O O . ILE A 1 704 ? -39.770 -3.017 35.804 1.00 88.69 704 ILE A O 1
ATOM 5481 N N . ASN A 1 705 ? -38.405 -1.531 36.778 1.00 87.56 705 ASN A N 1
ATOM 5482 C CA . ASN A 1 705 ? -39.485 -0.821 37.460 1.00 87.56 705 ASN A CA 1
ATOM 5483 C C . ASN A 1 705 ? -40.428 -0.140 36.460 1.00 87.56 705 ASN A C 1
ATOM 5485 O O . ASN A 1 705 ? -41.647 -0.209 36.624 1.00 87.56 705 ASN A O 1
ATOM 5489 N N . GLU A 1 706 ? -39.898 0.440 35.381 1.00 86.31 706 GLU A N 1
ATOM 5490 C CA . GLU A 1 706 ? -40.706 0.963 34.276 1.00 86.31 706 GLU A CA 1
ATOM 5491 C C . GLU A 1 706 ? -41.551 -0.140 33.614 1.00 86.31 706 GLU A C 1
ATOM 5493 O O . GLU A 1 706 ? -42.765 0.016 33.455 1.00 86.31 706 GLU A O 1
ATOM 5498 N N . PHE A 1 707 ? -40.936 -1.285 33.298 1.00 88.81 707 PHE A N 1
ATOM 5499 C CA . PHE A 1 707 ? -41.622 -2.448 32.734 1.00 88.81 707 PHE A CA 1
ATOM 5500 C C . PHE A 1 707 ? -42.750 -2.955 33.641 1.00 88.81 707 PHE A C 1
ATOM 5502 O O . PHE A 1 707 ? -43.872 -3.167 33.169 1.00 88.81 707 PHE A O 1
ATOM 5509 N N . LYS A 1 708 ? -42.479 -3.100 34.945 1.00 86.31 708 LYS A N 1
ATOM 5510 C CA . LYS A 1 708 ? -43.461 -3.500 35.963 1.00 86.31 708 LYS A CA 1
ATOM 5511 C C . LYS A 1 708 ? -44.621 -2.511 36.024 1.00 86.31 708 LYS A C 1
ATOM 5513 O O . LYS A 1 708 ? -45.771 -2.937 36.006 1.00 86.31 708 LYS A O 1
ATOM 5518 N N . MET A 1 709 ? -44.342 -1.204 36.052 1.00 84.25 709 MET A N 1
ATOM 5519 C CA . MET A 1 709 ? -45.382 -0.172 36.131 1.00 84.25 709 MET A CA 1
ATOM 5520 C C . MET A 1 709 ? -46.323 -0.193 34.925 1.00 84.25 709 MET A C 1
ATOM 5522 O O . MET A 1 709 ? -47.537 -0.093 35.093 1.00 84.25 709 MET A O 1
ATOM 5526 N N . VAL A 1 710 ? -45.784 -0.331 33.713 1.00 81.88 710 VAL A N 1
ATOM 5527 C CA . VAL A 1 710 ? -46.594 -0.333 32.485 1.00 81.88 710 VAL A CA 1
ATOM 5528 C C . VAL A 1 710 ? -47.335 -1.661 32.294 1.00 81.88 710 VAL A C 1
ATOM 5530 O O . VAL A 1 710 ? -48.452 -1.663 31.777 1.00 81.88 710 VAL A O 1
ATOM 5533 N N . SER A 1 711 ? -46.746 -2.780 32.726 1.00 83.81 711 SER A N 1
ATOM 5534 C CA . SER A 1 711 ? -47.291 -4.129 32.504 1.00 83.81 711 SER A CA 1
ATOM 5535 C C . SER A 1 711 ? -48.153 -4.655 33.659 1.00 83.81 711 SER A C 1
ATOM 5537 O O . SER A 1 711 ? -48.761 -5.710 33.517 1.00 83.81 711 SER A O 1
ATOM 5539 N N . ALA A 1 712 ? -48.265 -3.930 34.780 1.00 76.38 712 ALA A N 1
ATOM 5540 C CA . ALA A 1 712 ? -48.977 -4.371 35.989 1.00 76.38 712 ALA A CA 1
ATOM 5541 C C . ALA A 1 712 ? -50.444 -4.787 35.760 1.00 76.38 712 ALA A C 1
ATOM 5543 O O . ALA A 1 712 ? -50.968 -5.615 36.501 1.00 76.38 712 ALA A O 1
ATOM 5544 N N . ASN A 1 713 ? -51.101 -4.224 34.741 1.00 73.94 713 ASN A N 1
ATOM 5545 C CA . ASN A 1 713 ? -52.500 -4.508 34.404 1.00 73.94 713 ASN A CA 1
ATOM 5546 C C . ASN A 1 713 ? -52.665 -5.387 33.148 1.00 73.94 713 ASN A C 1
ATOM 5548 O O . ASN A 1 713 ? -53.794 -5.584 32.695 1.00 73.94 713 ASN A O 1
ATOM 5552 N N . ASP A 1 714 ? -51.576 -5.894 32.562 1.00 81.31 714 ASP A N 1
ATOM 5553 C CA . ASP A 1 714 ? -51.631 -6.751 31.376 1.00 81.31 714 ASP A CA 1
ATOM 5554 C C . ASP A 1 714 ? -51.602 -8.231 31.778 1.00 81.31 714 ASP A C 1
ATOM 5556 O O . ASP A 1 714 ? -50.557 -8.789 32.102 1.00 81.31 714 ASP A O 1
ATOM 5560 N N . GLY A 1 715 ? -52.759 -8.895 31.715 1.00 77.69 715 GLY A N 1
ATOM 5561 C CA . GLY A 1 715 ? -52.887 -10.322 32.036 1.00 77.69 715 GLY A CA 1
ATOM 5562 C C . GLY A 1 715 ? -52.109 -11.269 31.109 1.00 77.69 715 GLY A C 1
ATOM 5563 O O . GLY A 1 715 ? -52.138 -12.476 31.331 1.00 77.69 715 GLY A O 1
ATOM 5564 N N . LYS A 1 716 ? -51.442 -10.752 30.067 1.00 85.00 716 LYS A N 1
ATOM 5565 C CA . LYS A 1 716 ? -50.570 -11.516 29.158 1.00 85.00 716 LYS A CA 1
ATOM 5566 C C . LYS A 1 716 ? -49.092 -11.441 29.531 1.00 85.00 716 LYS A C 1
ATOM 5568 O O . LYS A 1 716 ? -48.285 -12.123 28.904 1.00 85.00 716 LYS A O 1
ATOM 5573 N N . VAL A 1 717 ? -48.727 -10.605 30.501 1.00 90.00 717 VAL A N 1
ATOM 5574 C CA . VAL A 1 717 ? -47.345 -10.427 30.943 1.00 90.00 717 VAL A CA 1
ATOM 5575 C C . VAL A 1 717 ? -47.202 -10.984 32.354 1.00 90.00 717 VAL A C 1
ATOM 5577 O O . VAL A 1 717 ? -47.812 -10.491 33.296 1.00 90.00 717 VAL A O 1
ATOM 5580 N N . THR A 1 718 ? -46.377 -12.017 32.506 1.00 90.56 718 THR A N 1
ATOM 5581 C CA . THR A 1 718 ? -46.044 -12.604 33.808 1.00 90.56 718 THR A CA 1
ATOM 5582 C C . THR A 1 718 ? -44.611 -12.239 34.162 1.00 90.56 718 THR A C 1
ATOM 5584 O O . THR A 1 718 ? -43.697 -12.505 33.388 1.00 90.56 718 THR A O 1
ATOM 5587 N N . TYR A 1 719 ? -44.394 -11.644 35.330 1.00 91.06 719 TYR A N 1
ATOM 5588 C CA . TYR A 1 719 ? -43.059 -11.320 35.831 1.00 91.06 719 TYR A CA 1
ATOM 5589 C C . TYR A 1 719 ? -42.737 -12.197 37.050 1.00 91.06 719 TYR A C 1
ATOM 5591 O O . TYR A 1 719 ? -43.520 -12.251 37.999 1.00 91.06 719 TYR A O 1
ATOM 5599 N N . LEU A 1 720 ? -41.607 -12.905 37.006 1.00 90.38 720 LEU A N 1
ATOM 5600 C CA . LEU A 1 720 ? -41.166 -13.874 38.011 1.00 90.38 720 LEU A CA 1
ATOM 5601 C C . LEU A 1 720 ? -39.774 -13.501 38.523 1.00 90.38 720 LEU A C 1
ATOM 5603 O O . LEU A 1 720 ? -38.851 -13.345 37.733 1.00 90.38 720 LEU A O 1
ATOM 5607 N N . GLU A 1 721 ? -39.601 -13.438 39.840 1.00 89.94 721 GLU A N 1
ATOM 5608 C CA . GLU A 1 721 ? -38.282 -13.292 40.468 1.00 89.94 721 GLU A CA 1
ATOM 5609 C C . GLU A 1 721 ? -37.803 -14.656 40.967 1.00 89.94 721 GLU A C 1
ATOM 5611 O O . GLU A 1 721 ? -38.540 -15.385 41.638 1.00 89.94 721 GLU A O 1
ATOM 5616 N N . ARG A 1 722 ? -36.573 -15.027 40.609 1.00 88.56 722 ARG A N 1
ATOM 5617 C CA . ARG A 1 722 ? -35.936 -16.286 41.000 1.00 88.56 722 ARG A CA 1
ATOM 5618 C C . ARG A 1 722 ? -34.615 -15.985 41.680 1.00 88.56 722 ARG A C 1
ATOM 5620 O O . ARG A 1 722 ? -33.678 -15.513 41.048 1.00 88.56 722 ARG A O 1
ATOM 5627 N N . VAL A 1 723 ? -34.555 -16.261 42.976 1.00 87.00 723 VAL A N 1
ATOM 5628 C CA . VAL A 1 723 ? -33.318 -16.128 43.741 1.00 87.00 723 VAL A CA 1
ATOM 5629 C C . VAL A 1 723 ? -32.495 -17.397 43.551 1.00 87.00 723 VAL A C 1
ATOM 5631 O O . VAL A 1 723 ? -33.011 -18.482 43.800 1.00 87.00 723 VAL A O 1
ATOM 5634 N N . VAL A 1 724 ? -31.250 -17.256 43.103 1.00 86.62 724 VAL A N 1
ATOM 5635 C CA . VAL A 1 724 ? -30.321 -18.365 42.826 1.00 86.62 724 VAL A CA 1
ATOM 5636 C C . VAL A 1 724 ? -28.958 -18.087 43.462 1.00 86.62 724 VAL A C 1
ATOM 5638 O O . VAL A 1 724 ? -28.563 -16.932 43.639 1.00 86.62 724 VAL A O 1
ATOM 5641 N N . SER A 1 725 ? -28.252 -19.139 43.873 1.00 80.56 725 SER A N 1
ATOM 5642 C CA . SER A 1 725 ? -27.005 -19.041 44.642 1.00 80.56 725 SER A CA 1
ATOM 5643 C C . SER A 1 725 ? -25.735 -19.321 43.834 1.00 80.56 725 SER A C 1
ATOM 5645 O O . SER A 1 725 ? -24.677 -18.814 44.197 1.00 80.56 725 SER A O 1
ATOM 5647 N N . ASN A 1 726 ? -25.819 -20.085 42.744 1.00 82.38 726 ASN A N 1
ATOM 5648 C CA . ASN A 1 726 ? -24.686 -20.432 41.882 1.00 82.38 726 ASN A CA 1
ATOM 5649 C C . ASN A 1 726 ? -25.154 -20.831 40.466 1.00 82.38 726 ASN A C 1
ATOM 5651 O O . ASN A 1 726 ? -26.353 -20.967 40.211 1.00 82.38 726 ASN A O 1
ATOM 5655 N N . GLY A 1 727 ? -24.205 -21.047 39.547 1.00 81.06 727 GLY A N 1
ATOM 5656 C CA . GLY A 1 727 ? -24.492 -21.469 38.170 1.00 81.06 727 GLY A CA 1
ATOM 5657 C C . GLY A 1 727 ? -25.273 -22.785 38.053 1.00 81.06 727 GLY A C 1
ATOM 5658 O O . GLY A 1 727 ? -26.118 -22.916 37.172 1.00 81.06 727 GLY A O 1
ATOM 5659 N N . GLU A 1 728 ? -25.071 -23.741 38.962 1.00 84.50 728 GLU A N 1
ATOM 5660 C CA . GLU A 1 728 ? -25.788 -25.024 38.951 1.00 84.50 728 GLU A CA 1
ATOM 5661 C C . GLU A 1 728 ? -27.287 -24.851 39.258 1.00 84.50 728 GLU A C 1
ATOM 5663 O O . GLU A 1 728 ? -28.142 -25.376 38.539 1.00 84.50 728 GLU A O 1
ATOM 5668 N N . GLU A 1 729 ? -27.622 -24.052 40.275 1.00 85.50 729 GLU A N 1
ATOM 5669 C CA . GLU A 1 729 ? -29.006 -23.718 40.623 1.00 85.50 729 GLU A CA 1
ATOM 5670 C C . GLU A 1 729 ? -29.679 -22.880 39.522 1.00 85.50 729 GLU A C 1
ATOM 5672 O O . GLU A 1 729 ? -30.863 -23.078 39.220 1.00 85.50 729 GLU A O 1
ATOM 5677 N N . THR A 1 730 ? -28.916 -22.004 38.856 1.00 88.12 730 THR A N 1
ATOM 5678 C CA . THR A 1 730 ? -29.358 -21.286 37.652 1.00 88.12 730 THR A CA 1
ATOM 5679 C C . THR A 1 730 ? -29.759 -22.268 36.547 1.00 88.12 730 THR A C 1
ATOM 5681 O O . THR A 1 730 ? -30.882 -22.199 36.043 1.00 88.12 730 THR A O 1
ATOM 5684 N N . VAL A 1 731 ? -28.899 -23.237 36.207 1.00 87.19 731 VAL A N 1
ATOM 5685 C CA . VAL A 1 731 ? -29.187 -24.265 35.187 1.00 87.19 731 VAL A CA 1
ATOM 5686 C C . VAL A 1 731 ? -30.408 -25.103 35.571 1.00 87.19 731 VAL A C 1
ATOM 5688 O O . VAL A 1 731 ? -31.281 -25.334 34.731 1.00 87.19 731 VAL A O 1
ATOM 5691 N N . ALA A 1 732 ? -30.509 -25.538 36.830 1.00 85.94 732 ALA A N 1
ATOM 5692 C CA . ALA A 1 732 ? -31.649 -26.314 37.320 1.00 85.94 732 ALA A CA 1
ATOM 5693 C C . ALA A 1 732 ? -32.969 -25.529 37.209 1.00 85.94 732 ALA A C 1
ATOM 5695 O O . ALA A 1 732 ? -33.992 -26.074 36.782 1.00 85.94 732 ALA A O 1
ATOM 5696 N N . THR A 1 733 ? -32.938 -24.229 37.516 1.00 86.69 733 THR A N 1
ATOM 5697 C CA . THR A 1 733 ? -34.097 -23.337 37.395 1.00 86.69 733 THR A CA 1
ATOM 5698 C C . THR A 1 733 ? -34.523 -23.171 35.937 1.00 86.69 733 THR A C 1
ATOM 5700 O O . THR A 1 733 ? -35.708 -23.321 35.636 1.00 86.69 733 THR A O 1
ATOM 5703 N N . ILE A 1 734 ? -33.579 -22.950 35.016 1.00 87.62 734 ILE A N 1
ATOM 5704 C CA . ILE A 1 734 ? -33.873 -22.850 33.577 1.00 87.62 734 ILE A CA 1
ATOM 5705 C C . ILE A 1 734 ? -34.438 -24.179 33.050 1.00 87.62 734 ILE A C 1
ATOM 5707 O O . ILE A 1 734 ? -35.433 -24.176 32.325 1.00 87.62 734 ILE A O 1
ATOM 5711 N N . ARG A 1 735 ? -33.888 -25.331 33.467 1.00 85.00 735 ARG A N 1
ATOM 5712 C CA . ARG A 1 735 ? -34.427 -26.658 33.107 1.00 85.00 735 ARG A CA 1
ATOM 5713 C C . ARG A 1 735 ? -35.863 -26.858 33.584 1.00 85.00 735 ARG A C 1
ATOM 5715 O O . ARG A 1 735 ? -36.657 -27.434 32.851 1.00 85.00 735 ARG A O 1
ATOM 5722 N N . SER A 1 736 ? -36.225 -26.349 34.763 1.00 83.25 736 SER A N 1
ATOM 5723 C CA . SER A 1 736 ? -37.603 -26.442 35.274 1.00 83.25 736 SER A CA 1
ATOM 5724 C C . SER A 1 736 ? -38.627 -25.647 34.447 1.00 83.25 736 SER A C 1
ATOM 5726 O O . SER A 1 736 ? -39.821 -25.929 34.510 1.00 83.25 736 SER A O 1
ATOM 5728 N N . MET A 1 737 ? -38.165 -24.665 33.663 1.00 76.19 737 MET A N 1
ATOM 5729 C CA . MET A 1 737 ? -38.986 -23.848 32.758 1.00 76.19 737 MET A CA 1
ATOM 5730 C C . MET A 1 737 ? -39.036 -24.407 31.331 1.00 76.19 737 MET A C 1
ATOM 5732 O O . MET A 1 737 ? -39.801 -23.914 30.492 1.00 76.19 737 MET A O 1
ATOM 5736 N N . ASN A 1 738 ? -38.202 -25.408 31.046 1.00 62.62 738 ASN A N 1
ATOM 5737 C CA . ASN A 1 738 ? -38.071 -26.007 29.732 1.00 62.62 738 ASN A CA 1
ATOM 5738 C C . ASN A 1 738 ? -39.373 -26.753 29.362 1.00 62.62 738 ASN A C 1
ATOM 5740 O O . ASN A 1 738 ? -39.989 -27.378 30.223 1.00 62.62 738 ASN A O 1
ATOM 5744 N N . ASN A 1 739 ? -39.803 -26.667 28.097 1.00 65.06 739 ASN A N 1
ATOM 5745 C CA . ASN A 1 739 ? -41.054 -27.214 27.515 1.00 65.06 739 ASN A CA 1
ATOM 5746 C C . ASN A 1 739 ? -42.354 -26.390 27.632 1.00 65.06 739 ASN A C 1
ATOM 5748 O O . ASN A 1 739 ? -43.381 -26.822 27.106 1.00 65.06 739 ASN A O 1
ATOM 5752 N N . VAL A 1 740 ? -42.349 -25.210 28.263 1.00 70.94 740 VA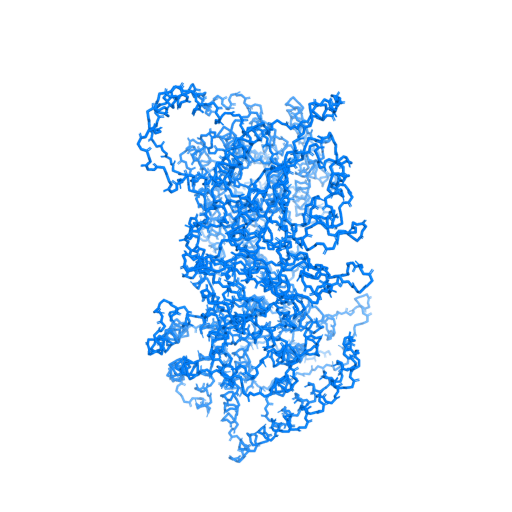L A N 1
ATOM 5753 C CA . VAL A 1 740 ? -43.552 -24.342 28.337 1.00 70.94 740 VAL A CA 1
ATOM 5754 C C . VAL A 1 740 ? -43.551 -23.227 27.280 1.00 70.94 740 VAL A C 1
ATOM 5756 O O . VAL A 1 740 ? -44.615 -22.734 26.907 1.00 70.94 740 VAL A O 1
ATOM 5759 N N . HIS A 1 741 ? -42.374 -22.846 26.780 1.00 83.75 741 HIS A N 1
ATOM 5760 C CA . HIS A 1 741 ? -42.172 -21.671 25.929 1.00 83.75 741 HIS A CA 1
ATOM 5761 C C . HIS A 1 741 ? -41.754 -22.062 24.505 1.00 83.75 741 HIS A C 1
ATOM 5763 O O . HIS A 1 741 ? -41.007 -23.019 24.320 1.00 83.75 741 HIS A O 1
ATOM 5769 N N . ASP A 1 742 ? -42.207 -21.296 23.511 1.00 84.62 742 ASP A N 1
ATOM 5770 C CA . ASP A 1 742 ? -41.891 -21.491 22.088 1.00 84.62 742 ASP A CA 1
ATOM 5771 C C . ASP A 1 742 ? -40.619 -20.722 21.669 1.00 84.62 742 ASP A C 1
ATOM 5773 O O . ASP A 1 742 ? -39.896 -21.136 20.759 1.00 84.62 742 ASP A O 1
ATOM 5777 N N . LEU A 1 743 ? -40.341 -19.599 22.345 1.00 90.44 743 LEU A N 1
ATOM 5778 C CA . LEU A 1 743 ? -39.193 -18.722 22.102 1.00 90.44 743 LEU A CA 1
ATOM 5779 C C . LEU A 1 743 ? -38.588 -18.251 23.430 1.00 90.44 743 LEU A C 1
ATOM 5781 O O . LEU A 1 743 ? -39.294 -17.697 24.276 1.00 90.44 743 LEU A O 1
ATOM 5785 N N . LEU A 1 744 ? -37.275 -18.421 23.575 1.00 93.00 744 LEU A N 1
ATOM 5786 C CA . LEU A 1 744 ? -36.478 -17.873 24.672 1.00 93.00 744 LEU A CA 1
ATOM 5787 C C . LEU A 1 744 ? -35.636 -16.704 24.157 1.00 93.00 744 LEU A C 1
ATOM 5789 O O . LEU A 1 744 ? -34.936 -16.843 23.157 1.00 93.00 744 LEU A O 1
ATOM 5793 N N . ILE A 1 745 ? -35.690 -15.558 24.831 1.00 94.88 745 ILE A N 1
ATOM 5794 C CA . ILE A 1 745 ? -34.877 -14.380 24.518 1.00 94.88 745 ILE A CA 1
ATOM 5795 C C . ILE A 1 745 ? -33.928 -14.133 25.689 1.00 94.88 745 ILE A C 1
ATOM 5797 O O . ILE A 1 745 ? -34.364 -14.047 26.837 1.00 94.88 745 ILE A O 1
ATOM 5801 N N . VAL A 1 746 ? -32.636 -14.028 25.399 1.00 94.69 746 VAL A N 1
ATOM 5802 C CA . VAL A 1 746 ? -31.583 -13.845 26.407 1.00 94.69 746 VAL A CA 1
ATOM 5803 C C . VAL A 1 746 ? -30.591 -12.791 25.936 1.00 94.69 746 VAL A C 1
ATOM 5805 O O . VAL A 1 746 ? -30.366 -12.663 24.730 1.00 94.69 746 VAL A O 1
ATOM 5808 N N . GLY A 1 747 ? -29.994 -12.027 26.846 1.00 92.50 747 GLY A N 1
ATOM 5809 C CA . GLY A 1 747 ? -28.833 -11.211 26.515 1.00 92.50 747 GLY A CA 1
ATOM 5810 C C . GLY A 1 747 ? -27.567 -12.061 26.409 1.00 92.50 747 GLY A C 1
ATOM 5811 O O . GLY A 1 747 ? -27.452 -13.136 26.999 1.00 92.50 747 GLY A O 1
ATOM 5812 N N . ARG A 1 748 ? -26.598 -11.586 25.626 1.00 89.88 748 ARG A N 1
ATOM 5813 C CA . ARG A 1 748 ? -25.292 -12.238 25.464 1.00 89.88 748 ARG A CA 1
ATOM 5814 C C . ARG A 1 748 ? -24.409 -12.121 26.719 1.00 89.88 748 ARG A C 1
ATOM 5816 O O . ARG A 1 748 ? -23.656 -13.047 27.008 1.00 89.88 748 ARG A O 1
ATOM 5823 N N . GLY A 1 749 ? -24.480 -11.007 27.452 1.00 77.00 749 GLY A N 1
ATOM 5824 C CA . GLY A 1 749 ? -23.805 -10.822 28.746 1.00 77.00 749 GLY A CA 1
ATOM 5825 C C . GLY A 1 749 ? -22.282 -10.650 28.649 1.00 77.00 749 GLY A C 1
ATOM 5826 O O . GLY A 1 749 ? -21.541 -11.157 29.491 1.00 77.00 749 GLY A O 1
ATOM 5827 N N . GLN A 1 750 ? -21.778 -9.993 27.597 1.00 65.69 750 GLN A N 1
ATOM 5828 C CA . GLN A 1 750 ? -20.333 -9.890 27.359 1.00 65.69 750 GLN A CA 1
ATOM 5829 C C . GLN A 1 750 ? -19.629 -8.987 28.395 1.00 65.69 750 GLN A C 1
ATOM 5831 O O . GLN A 1 750 ? -19.902 -7.795 28.474 1.00 65.69 750 GLN A O 1
ATOM 5836 N N . GLY A 1 751 ? -18.642 -9.538 29.116 1.00 54.75 751 GLY A N 1
ATOM 5837 C CA . GLY A 1 751 ? -17.756 -8.784 30.021 1.00 54.75 751 GLY A CA 1
ATOM 5838 C C . GLY A 1 751 ? -18.246 -8.647 31.467 1.00 54.75 751 GLY A C 1
ATOM 5839 O O . GLY A 1 751 ? -17.518 -8.118 32.300 1.00 54.75 751 GLY A O 1
ATOM 5840 N N . THR A 1 752 ? -19.435 -9.156 31.785 1.00 57.62 752 THR A N 1
ATOM 5841 C CA . THR A 1 752 ? -19.997 -9.188 33.142 1.00 57.62 752 THR A CA 1
ATOM 5842 C C . THR A 1 752 ? -19.870 -10.590 33.731 1.00 57.62 752 THR A C 1
ATOM 5844 O O . THR A 1 752 ? -20.658 -11.477 33.409 1.00 57.62 752 THR A O 1
ATOM 5847 N N . THR A 1 753 ? -18.883 -10.813 34.601 1.00 56.88 753 THR A N 1
ATOM 5848 C CA . THR A 1 753 ? -18.795 -12.041 35.407 1.00 56.88 753 THR A CA 1
ATOM 5849 C C . THR A 1 753 ? -19.830 -11.969 36.526 1.00 56.88 753 THR A C 1
ATOM 5851 O O . THR A 1 753 ? -19.578 -11.385 37.581 1.00 56.88 753 THR A O 1
ATOM 5854 N N . SER A 1 754 ? -21.023 -12.510 36.281 1.00 69.75 754 SER A N 1
ATOM 5855 C CA . SER A 1 754 ? -22.029 -12.677 37.329 1.00 69.75 754 SER A CA 1
ATOM 5856 C C . SER A 1 754 ? -21.734 -13.951 38.127 1.00 69.75 754 SER A C 1
ATOM 5858 O O . SER A 1 754 ? -21.460 -14.986 37.513 1.00 69.75 754 SER A O 1
ATOM 5860 N N . PRO A 1 755 ? -21.860 -13.941 39.469 1.00 68.69 755 PRO A N 1
ATOM 5861 C CA . PRO A 1 755 ? -21.770 -15.160 40.283 1.00 68.69 755 PRO A CA 1
ATOM 5862 C C . PRO A 1 755 ? -22.815 -16.219 39.883 1.00 68.69 755 PRO A C 1
ATOM 5864 O O . PRO A 1 755 ? -22.668 -17.397 40.195 1.00 68.69 755 PRO A O 1
ATOM 5867 N N . LEU A 1 756 ? -23.869 -15.815 39.164 1.00 76.94 756 LEU A N 1
ATOM 5868 C CA . LEU A 1 756 ? -24.922 -16.700 38.661 1.00 76.94 756 LEU A CA 1
ATOM 5869 C C . LEU A 1 756 ? -24.557 -17.435 37.375 1.00 76.94 756 LEU A C 1
ATOM 5871 O O . LEU A 1 756 ? -25.226 -18.405 37.021 1.00 76.94 756 LEU A O 1
ATOM 5875 N N . THR A 1 757 ? -23.529 -16.959 36.676 1.00 78.81 757 THR A N 1
ATOM 5876 C CA . THR A 1 757 ? -23.015 -17.536 35.430 1.00 78.81 757 THR A CA 1
ATOM 5877 C C . THR A 1 757 ? -21.591 -18.070 35.582 1.00 78.81 757 THR A C 1
ATOM 5879 O O . THR A 1 757 ? -21.002 -18.532 34.607 1.00 78.81 757 THR A O 1
ATOM 5882 N N . ASP A 1 758 ? -21.033 -17.988 36.790 1.00 73.94 758 ASP A N 1
ATOM 5883 C CA . ASP A 1 758 ? -19.674 -18.418 37.094 1.00 73.94 758 ASP A CA 1
ATOM 5884 C C . ASP A 1 758 ? -19.522 -19.936 36.907 1.00 73.94 758 ASP A C 1
ATOM 5886 O O . ASP A 1 758 ? -20.418 -20.716 37.244 1.00 73.94 758 ASP A O 1
ATOM 5890 N N . GLY A 1 759 ? -18.417 -20.349 36.288 1.00 73.19 759 GLY A N 1
ATOM 5891 C CA . GLY A 1 759 ? -18.164 -21.732 35.873 1.00 73.19 759 GLY A CA 1
ATOM 5892 C C . GLY A 1 759 ? -18.936 -22.219 34.636 1.00 73.19 759 GLY A C 1
ATOM 5893 O O . GLY A 1 759 ? -18.578 -23.262 34.102 1.00 73.19 759 GLY A O 1
ATOM 5894 N N . LEU A 1 760 ? -19.942 -21.497 34.118 1.00 76.12 760 LEU A N 1
ATOM 5895 C CA . LEU A 1 760 ? -20.633 -21.872 32.864 1.00 76.12 760 LEU A CA 1
ATOM 5896 C C . LEU A 1 760 ? -19.852 -21.451 31.612 1.00 76.12 760 LEU A C 1
ATOM 5898 O O . LEU A 1 760 ? -19.959 -22.088 30.567 1.00 76.12 760 LEU A O 1
ATOM 5902 N N . THR A 1 761 ? -19.051 -20.389 31.706 1.00 72.81 761 THR A N 1
ATOM 5903 C CA . THR A 1 761 ? -18.236 -19.881 30.592 1.00 72.81 761 THR A CA 1
ATOM 5904 C C . THR A 1 761 ? -17.053 -20.781 30.246 1.00 72.81 761 THR A C 1
ATOM 5906 O O . THR A 1 761 ? -16.656 -20.825 29.083 1.00 72.81 761 THR A O 1
ATOM 5909 N N . ASP A 1 762 ? -16.510 -21.511 31.225 1.00 72.44 762 ASP A N 1
ATOM 5910 C CA . ASP A 1 762 ? -15.322 -22.364 31.054 1.00 72.44 762 ASP A CA 1
ATOM 5911 C C . ASP A 1 762 ? -15.589 -23.581 30.156 1.00 72.44 762 ASP A C 1
ATOM 5913 O O . ASP A 1 762 ? -14.664 -24.139 29.567 1.00 72.44 762 ASP A O 1
ATOM 5917 N N . TRP A 1 763 ? -16.861 -23.962 30.015 1.00 67.50 763 TRP A N 1
ATOM 5918 C CA . TRP A 1 763 ? -17.318 -25.106 29.224 1.00 67.50 763 TRP A CA 1
ATOM 5919 C C . TRP A 1 763 ? -18.037 -24.684 27.933 1.00 67.50 763 TRP A C 1
ATOM 5921 O O . TRP A 1 763 ? -18.732 -25.498 27.331 1.00 67.50 763 TRP A O 1
ATOM 5931 N N . SER A 1 764 ? -17.897 -23.422 27.505 1.00 77.44 764 SER A N 1
ATOM 5932 C CA . SER A 1 764 ? -18.635 -22.892 26.355 1.00 77.44 764 SER A CA 1
ATOM 5933 C C . SER A 1 764 ? -18.032 -23.317 25.008 1.00 77.44 764 SER A C 1
ATOM 5935 O O . SER A 1 764 ? -16.857 -23.069 24.731 1.00 77.44 764 SER A O 1
ATOM 5937 N N . GLU A 1 765 ? -18.846 -23.900 24.122 1.00 80.62 765 GLU A N 1
ATOM 5938 C CA . GLU A 1 765 ? -18.437 -24.253 22.754 1.00 80.62 765 GLU A CA 1
ATOM 5939 C C . GLU A 1 765 ? -18.544 -23.061 21.788 1.00 80.62 765 GLU A C 1
ATOM 5941 O O . GLU A 1 765 ? -17.722 -22.894 20.870 1.00 80.62 765 GLU A O 1
ATOM 5946 N N . CYS A 1 766 ? -19.588 -22.243 21.957 1.00 86.31 766 CYS A N 1
ATOM 5947 C CA . CYS A 1 766 ? -19.930 -21.116 21.088 1.00 86.31 766 CYS A CA 1
ATOM 5948 C C . CYS A 1 766 ? -20.017 -19.798 21.891 1.00 86.31 766 CYS A C 1
ATOM 5950 O O . CYS A 1 766 ? -21.113 -19.271 22.106 1.00 86.31 766 CYS A O 1
ATOM 5952 N N . PRO A 1 767 ? -18.870 -19.193 22.277 1.00 85.12 767 PRO A N 1
ATOM 5953 C CA . PRO A 1 767 ? -18.818 -17.968 23.087 1.00 85.12 767 PRO A CA 1
ATOM 5954 C C . PRO A 1 767 ? -19.490 -16.748 22.432 1.00 85.12 767 PRO A C 1
ATOM 5956 O O . PRO A 1 767 ? -19.797 -15.757 23.098 1.00 85.12 767 PRO A O 1
ATOM 5959 N N . GLU A 1 768 ? -19.738 -16.778 21.121 1.00 87.25 768 GLU A N 1
ATOM 5960 C CA . GLU A 1 768 ? -20.541 -15.773 20.420 1.00 87.25 768 GLU A CA 1
ATOM 5961 C C . GLU A 1 768 ? -21.991 -15.660 20.934 1.00 87.25 768 GLU A C 1
ATOM 5963 O O . GLU A 1 768 ? -22.595 -14.604 20.756 1.00 87.25 768 GLU A O 1
ATOM 5968 N N . LEU A 1 769 ? -22.532 -16.693 21.592 1.00 89.19 769 LEU A N 1
ATOM 5969 C CA . LEU A 1 769 ? -23.877 -16.697 22.182 1.00 89.19 769 LEU A CA 1
ATOM 5970 C C . LEU A 1 769 ? -23.907 -16.263 23.660 1.00 89.19 769 LEU A C 1
ATOM 5972 O O . LEU A 1 769 ? -24.982 -15.988 24.188 1.00 89.19 769 LEU A O 1
ATOM 5976 N N . GLY A 1 770 ? -22.752 -16.181 24.328 1.00 88.38 770 GLY A N 1
ATOM 5977 C CA . GLY A 1 770 ? -22.683 -15.973 25.779 1.00 88.38 770 GLY A CA 1
ATOM 5978 C C . GLY A 1 770 ? -23.029 -17.229 26.587 1.00 88.38 770 GLY A C 1
ATOM 5979 O O . GLY A 1 770 ? -23.517 -18.210 26.036 1.00 88.38 770 GLY A O 1
ATOM 5980 N N . ALA A 1 771 ? -22.789 -17.206 27.903 1.00 87.81 771 ALA A N 1
ATOM 5981 C CA . ALA A 1 771 ? -22.894 -18.397 28.759 1.00 87.81 771 ALA A CA 1
ATOM 5982 C C . ALA A 1 771 ? -24.286 -19.058 28.719 1.00 87.81 771 ALA A C 1
ATOM 5984 O O . ALA A 1 771 ? -24.409 -20.267 28.534 1.00 87.81 771 ALA A O 1
ATOM 5985 N N . ILE A 1 772 ? -25.347 -18.256 28.854 1.00 89.12 772 ILE A N 1
ATOM 5986 C CA . ILE A 1 772 ? -26.729 -18.754 28.848 1.00 89.12 772 ILE A CA 1
ATOM 5987 C C . ILE A 1 772 ? -27.190 -19.101 27.429 1.00 89.12 772 ILE A C 1
ATOM 5989 O O . ILE A 1 772 ? -27.851 -20.117 27.230 1.00 89.12 772 ILE A O 1
ATOM 5993 N N . GLY A 1 773 ? -26.835 -18.285 26.433 1.00 89.44 773 GLY A N 1
ATOM 5994 C CA . GLY A 1 773 ? -27.187 -18.553 25.039 1.00 89.44 773 GLY A CA 1
ATOM 5995 C C . GLY A 1 773 ? -26.563 -19.850 24.519 1.00 89.44 773 GLY A C 1
ATOM 5996 O O . GLY A 1 773 ? -27.240 -20.612 23.835 1.00 89.44 773 GLY A O 1
ATOM 5997 N N . ASP A 1 774 ? -25.312 -20.130 24.888 1.00 89.06 774 ASP A N 1
ATOM 5998 C CA . ASP A 1 774 ? -24.605 -21.362 24.530 1.00 89.06 774 ASP A CA 1
ATOM 5999 C C . ASP A 1 774 ? -25.198 -22.589 25.236 1.00 89.06 774 ASP A C 1
ATOM 6001 O O . ASP A 1 774 ? -25.487 -23.590 24.582 1.00 89.06 774 ASP A O 1
ATOM 6005 N N . LEU A 1 775 ? -25.513 -22.478 26.534 1.00 88.81 775 LEU A N 1
ATOM 6006 C CA . LEU A 1 775 ? -26.233 -23.521 27.274 1.00 88.81 775 LEU A CA 1
ATOM 6007 C C . LEU A 1 775 ? -27.555 -23.892 26.585 1.00 88.81 775 LEU A C 1
ATOM 6009 O O . LEU A 1 775 ? -27.849 -25.069 26.405 1.00 88.81 775 LEU A O 1
ATOM 6013 N N . LEU A 1 776 ? -28.346 -22.892 26.185 1.00 87.88 776 LEU A N 1
ATOM 6014 C CA . LEU A 1 776 ? -29.635 -23.103 25.521 1.00 87.88 776 LEU A CA 1
ATOM 6015 C C . LEU A 1 776 ? -29.496 -23.599 24.072 1.00 87.88 776 LEU A C 1
ATOM 6017 O O . LEU A 1 776 ? -30.437 -24.187 23.536 1.00 87.88 776 LEU A O 1
ATOM 6021 N N . ALA A 1 777 ? -28.353 -23.344 23.431 1.00 87.25 777 ALA A N 1
ATOM 6022 C CA . ALA A 1 777 ? -28.050 -23.802 22.081 1.00 87.25 777 ALA A CA 1
ATOM 6023 C C . ALA A 1 777 ? -27.425 -25.206 22.044 1.00 87.25 777 ALA A C 1
ATOM 6025 O O . ALA A 1 777 ? -27.525 -25.857 20.999 1.00 87.25 777 ALA A O 1
ATOM 6026 N N . SER A 1 778 ? -26.850 -25.686 23.152 1.00 85.81 778 SER A N 1
ATOM 6027 C CA . SER A 1 778 ? -26.241 -27.016 23.280 1.00 85.81 778 SER A CA 1
ATOM 6028 C C . SER A 1 778 ? -27.243 -28.152 23.046 1.00 85.81 778 SER A C 1
ATOM 6030 O O . SER A 1 778 ? -28.409 -28.071 23.442 1.00 85.81 778 SER A O 1
ATOM 6032 N N . SER A 1 779 ? -26.7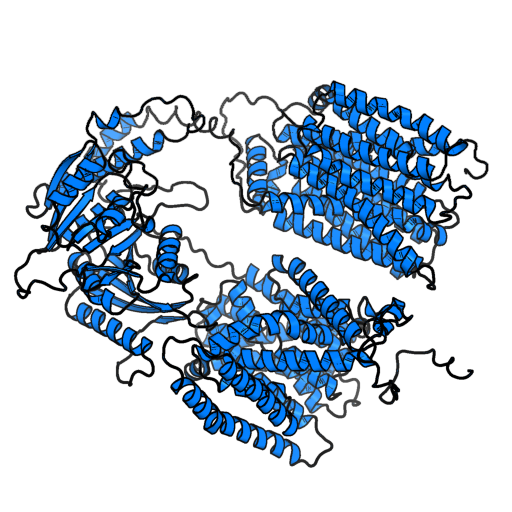90 -29.232 22.404 1.00 77.00 779 SER A N 1
ATOM 6033 C CA . SER A 1 779 ? -27.570 -30.464 22.215 1.00 77.00 779 SER A CA 1
ATOM 6034 C C . SER A 1 779 ? -27.874 -31.182 23.531 1.00 77.00 779 SER A C 1
ATOM 6036 O O . SER A 1 779 ? -28.912 -31.828 23.633 1.00 77.00 779 SER A O 1
ATOM 6038 N N . ASP A 1 780 ? -27.021 -31.019 24.547 1.00 74.31 780 ASP A N 1
ATOM 6039 C CA . ASP A 1 780 ? -27.195 -31.629 25.877 1.00 74.31 780 ASP A CA 1
ATOM 6040 C C . ASP A 1 780 ? -28.352 -30.996 26.662 1.00 74.31 780 ASP A C 1
ATOM 6042 O O . ASP A 1 780 ? -28.821 -31.517 27.678 1.00 74.31 780 ASP A O 1
ATOM 6046 N N . PHE A 1 781 ? -28.805 -29.834 26.200 1.00 75.19 781 PHE A N 1
ATOM 6047 C CA . PHE A 1 781 ? -29.956 -29.140 26.730 1.00 75.19 781 PHE A CA 1
ATOM 6048 C C . PHE A 1 781 ? -31.162 -29.454 25.830 1.00 75.19 781 PHE A C 1
ATOM 6050 O O . PHE A 1 781 ? -31.297 -28.914 24.729 1.00 75.19 781 PHE A O 1
ATOM 6057 N N . GLU A 1 782 ? -32.040 -30.352 26.298 1.00 68.94 782 GLU A N 1
ATOM 6058 C CA . GLU A 1 782 ? -33.256 -30.832 25.609 1.00 68.94 782 GLU A CA 1
ATOM 6059 C C . GLU A 1 782 ? -34.342 -29.733 25.456 1.00 68.94 782 GLU A C 1
ATOM 6061 O O . GLU A 1 782 ? -35.510 -29.928 25.784 1.00 68.94 782 GLU A O 1
ATOM 6066 N N . THR A 1 783 ? -33.994 -28.515 25.036 1.00 72.19 783 THR A N 1
ATOM 6067 C CA . THR A 1 783 ? -34.960 -27.459 24.696 1.00 72.19 783 THR A CA 1
ATOM 6068 C C . THR A 1 783 ? -35.543 -27.682 23.308 1.00 72.19 783 THR A C 1
ATOM 6070 O O . THR A 1 783 ? -34.820 -27.777 22.318 1.00 72.19 783 THR A O 1
ATOM 6073 N N . THR A 1 784 ? -36.870 -27.663 23.196 1.00 75.69 784 THR A N 1
ATOM 6074 C CA . THR A 1 784 ? -37.558 -27.577 21.893 1.00 75.69 784 THR A CA 1
ATOM 6075 C C . THR A 1 784 ? -37.823 -26.133 21.456 1.00 75.69 784 THR A C 1
ATOM 6077 O O . THR A 1 784 ? -38.307 -25.904 20.352 1.00 75.69 784 THR A O 1
ATOM 6080 N N . ALA A 1 785 ? -37.545 -25.155 22.323 1.00 84.44 785 ALA A N 1
ATOM 6081 C CA . ALA A 1 785 ? -37.754 -23.737 22.051 1.00 84.44 785 ALA A CA 1
ATOM 6082 C C . ALA A 1 785 ? -36.632 -23.165 21.172 1.00 84.44 785 ALA A C 1
ATOM 6084 O O . ALA A 1 785 ? -35.456 -23.473 21.380 1.00 84.44 785 ALA A O 1
ATOM 6085 N N . SER A 1 786 ? -36.980 -22.282 20.232 1.00 90.19 786 SER A N 1
ATOM 6086 C CA . SER A 1 786 ? -35.971 -21.473 19.532 1.00 90.19 786 SER A CA 1
ATOM 6087 C C . SER A 1 786 ? -35.399 -20.416 20.481 1.00 90.19 786 SER A C 1
ATOM 6089 O O . SER A 1 786 ? -36.084 -19.967 21.403 1.00 90.19 786 SER A O 1
ATOM 6091 N N . VAL A 1 787 ? -34.154 -19.994 20.254 1.00 92.94 787 VAL A N 1
ATOM 6092 C CA . VAL A 1 787 ? -33.450 -19.048 21.139 1.00 92.94 787 VAL A CA 1
ATOM 6093 C C . VAL A 1 787 ? -33.029 -17.818 20.346 1.00 92.94 787 VAL A C 1
ATOM 6095 O O . VAL A 1 787 ? -32.425 -17.941 19.282 1.00 92.94 787 VAL A O 1
ATOM 6098 N N . LEU A 1 788 ? -33.333 -16.628 20.857 1.00 95.38 788 LEU A N 1
ATOM 6099 C CA . LEU A 1 788 ? -32.857 -15.356 20.327 1.00 95.38 788 LEU A CA 1
ATOM 6100 C C . LEU A 1 788 ? -31.889 -14.725 21.330 1.00 95.38 788 LEU A C 1
ATOM 6102 O O . LEU A 1 788 ? -32.299 -14.255 22.389 1.00 95.38 788 LEU A O 1
ATOM 6106 N N . VAL A 1 789 ? -30.608 -14.700 20.977 1.00 95.81 789 VAL A N 1
ATOM 6107 C CA . VAL A 1 789 ? -29.565 -14.059 21.783 1.00 95.81 789 VAL A CA 1
ATOM 6108 C C . VAL A 1 789 ? -29.392 -12.620 21.321 1.00 95.81 789 VAL A C 1
ATOM 6110 O O . VAL A 1 789 ? -29.044 -12.382 20.166 1.00 95.81 789 VAL A O 1
ATOM 6113 N N . MET A 1 790 ? -29.621 -11.661 22.211 1.00 95.06 790 MET A N 1
ATOM 6114 C CA . MET A 1 790 ? -29.530 -10.233 21.923 1.00 95.06 790 MET A CA 1
ATOM 6115 C C . MET A 1 790 ? -28.200 -9.657 22.407 1.00 95.06 790 MET A C 1
ATOM 6117 O O . MET A 1 790 ? -27.753 -9.916 23.521 1.00 95.06 790 MET A O 1
ATOM 6121 N N . HIS A 1 791 ? -27.583 -8.845 21.558 1.00 92.62 791 HIS A N 1
ATOM 6122 C CA . HIS A 1 791 ? -26.409 -8.047 21.868 1.00 92.62 791 HIS A CA 1
ATOM 6123 C C . HIS A 1 791 ? -26.724 -6.572 21.620 1.00 92.62 791 HIS A C 1
ATOM 6125 O O . HIS A 1 791 ? -27.080 -6.178 20.501 1.00 92.62 791 HIS A O 1
ATOM 6131 N N . GLN A 1 792 ? -26.617 -5.758 22.665 1.00 89.44 792 GLN A N 1
ATOM 6132 C CA . GLN A 1 792 ? -26.877 -4.333 22.601 1.00 89.44 792 GLN A CA 1
ATOM 6133 C C . GLN A 1 792 ? -25.706 -3.597 21.948 1.00 89.44 792 GLN A C 1
ATOM 6135 O O . GLN A 1 792 ? -24.538 -3.847 22.238 1.00 89.44 792 GLN A O 1
ATOM 6140 N N . TYR A 1 793 ? -26.020 -2.622 21.093 1.00 84.44 793 TYR A N 1
ATOM 6141 C CA . TYR A 1 793 ? -25.008 -1.702 20.583 1.00 84.44 793 TYR A CA 1
ATOM 6142 C C . TYR A 1 793 ? -24.435 -0.817 21.699 1.00 84.44 793 TYR A C 1
ATOM 6144 O O . TYR A 1 793 ? -25.136 0.044 22.235 1.00 84.44 793 TYR A O 1
ATOM 6152 N N . VAL A 1 794 ? -23.140 -0.971 21.984 1.00 68.88 794 VAL A N 1
ATOM 6153 C CA . VAL A 1 794 ? -22.379 -0.097 22.887 1.00 68.88 794 VAL A CA 1
ATOM 6154 C C . VAL A 1 794 ? -21.721 1.003 22.050 1.00 68.88 794 VAL A C 1
ATOM 6156 O O . VAL A 1 794 ? -20.884 0.746 21.184 1.00 68.88 794 VAL A O 1
ATOM 6159 N N . GLY A 1 795 ? -22.147 2.251 22.246 1.00 56.94 795 GLY A N 1
ATOM 6160 C CA . GLY A 1 795 ? -21.707 3.381 21.430 1.00 56.94 795 GLY A CA 1
ATOM 6161 C C . GLY A 1 795 ? -20.233 3.731 21.626 1.00 56.94 795 GLY A C 1
ATOM 6162 O O . GLY A 1 795 ? -19.915 4.555 22.471 1.00 56.94 795 GLY A O 1
ATOM 6163 N N . GLN A 1 796 ? -19.336 3.202 20.791 1.00 42.81 796 GLN A N 1
ATOM 6164 C CA . GLN A 1 796 ? -17.985 3.756 20.665 1.00 42.81 796 GLN A CA 1
ATOM 6165 C C . GLN A 1 796 ? -18.018 5.007 19.778 1.00 42.81 796 GLN A C 1
ATOM 6167 O O . GLN A 1 796 ? -18.041 4.935 18.544 1.00 42.81 796 GLN A O 1
ATOM 6172 N N . GLY A 1 797 ? -18.051 6.178 20.416 1.00 35.78 797 GLY A N 1
ATOM 6173 C CA . GLY A 1 797 ? -17.744 7.443 19.757 1.00 35.78 797 GLY A CA 1
ATOM 6174 C C . GLY A 1 797 ? -16.262 7.508 19.344 1.00 35.78 797 GLY A C 1
ATOM 6175 O O . GLY A 1 797 ? -15.430 6.831 19.947 1.00 35.78 797 GLY A O 1
ATOM 6176 N N . PRO A 1 798 ? -15.881 8.334 18.348 1.00 28.91 798 PRO A N 1
ATOM 6177 C CA . PRO A 1 798 ? -14.490 8.468 17.893 1.00 28.91 798 PRO A CA 1
ATOM 6178 C C . PRO A 1 798 ? -13.506 9.016 18.945 1.00 28.91 798 PRO A C 1
ATOM 6180 O O . PRO A 1 798 ? -12.310 9.058 18.668 1.00 28.91 798 PRO A O 1
ATOM 6183 N N . GLU A 1 799 ? -13.991 9.444 20.114 1.00 30.53 799 GLU A N 1
ATOM 6184 C CA . GLU A 1 799 ? -13.216 10.146 21.147 1.00 30.53 799 GLU A CA 1
ATOM 6185 C C . GLU A 1 799 ? -13.302 9.506 22.544 1.00 30.53 799 GLU A C 1
ATOM 6187 O O . GLU A 1 799 ? -12.846 10.099 23.512 1.00 30.53 799 GLU A O 1
ATOM 6192 N N . GLY A 1 800 ? -13.853 8.296 22.687 1.00 30.78 800 GLY A N 1
ATOM 6193 C CA . GLY A 1 800 ? -13.955 7.654 24.008 1.00 30.78 800 GLY A CA 1
ATOM 6194 C C . GLY A 1 800 ? -14.944 8.324 24.974 1.00 30.78 800 GLY A C 1
ATOM 6195 O O . GLY A 1 800 ? -15.067 7.881 26.110 1.00 30.78 800 GLY A O 1
ATOM 6196 N N . GLU A 1 801 ? -15.696 9.338 24.537 1.00 27.25 801 GLU A N 1
ATOM 6197 C CA . GLU A 1 801 ? -16.907 9.762 25.237 1.00 27.25 801 GLU A CA 1
ATOM 6198 C C . GLU A 1 801 ? -18.040 8.774 24.930 1.00 27.25 801 GLU A C 1
ATOM 6200 O O . GLU A 1 801 ? -18.532 8.683 23.799 1.00 27.25 801 GLU A O 1
ATOM 6205 N N . GLU A 1 802 ? -18.474 8.032 25.949 1.00 31.22 802 GLU A N 1
ATOM 6206 C CA . GLU A 1 802 ? -19.759 7.343 25.926 1.00 31.22 802 GLU A CA 1
ATOM 6207 C C . GLU A 1 802 ? -20.881 8.390 25.863 1.00 31.22 802 GLU A C 1
ATOM 6209 O O . GLU A 1 802 ? -21.289 8.976 26.868 1.00 31.22 802 GLU A O 1
ATOM 6214 N N . ILE A 1 803 ? -21.403 8.652 24.663 1.00 31.25 803 ILE A N 1
ATOM 6215 C CA . ILE A 1 803 ? -22.574 9.517 24.487 1.00 31.25 803 ILE A CA 1
ATOM 6216 C C . ILE A 1 803 ? -23.826 8.730 24.911 1.00 31.25 803 ILE A C 1
ATOM 6218 O O . ILE A 1 803 ? -24.582 8.231 24.077 1.00 31.25 803 ILE A O 1
ATOM 6222 N N . PHE A 1 804 ? -24.074 8.634 26.217 1.00 37.31 804 PHE A N 1
ATOM 6223 C CA . PHE A 1 804 ? -25.376 8.238 26.758 1.00 37.31 804 PHE A CA 1
ATOM 6224 C C . PHE A 1 804 ? -26.254 9.480 26.941 1.00 37.31 804 PHE A C 1
ATOM 6226 O O . PHE A 1 804 ? -26.285 10.103 28.000 1.00 37.31 804 PHE A O 1
ATOM 6233 N N . VAL A 1 805 ? -27.003 9.844 25.897 1.00 35.03 805 VAL A N 1
ATOM 6234 C CA . VAL A 1 805 ? -28.096 10.824 26.009 1.00 35.03 805 VAL A CA 1
ATOM 6235 C C . VAL A 1 805 ? -29.392 10.067 26.297 1.00 35.03 805 VAL A C 1
ATOM 6237 O O . VAL A 1 805 ? -30.092 9.648 25.378 1.00 35.03 805 VAL A O 1
ATOM 6240 N N . SER A 1 806 ? -29.716 9.892 27.579 1.00 33.09 806 SER A N 1
ATOM 6241 C CA . SER A 1 806 ? -31.071 9.535 28.019 1.00 33.09 806 SER A CA 1
ATOM 6242 C C . SER A 1 806 ? -31.935 10.802 28.043 1.00 33.09 806 SER A C 1
ATOM 6244 O O . SER A 1 806 ? -32.143 11.384 29.102 1.00 33.09 806 SER A O 1
ATOM 6246 N N . GLU A 1 807 ? -32.443 11.237 26.891 1.00 30.83 807 GLU A N 1
ATOM 6247 C CA . GLU A 1 807 ? -33.646 12.085 26.851 1.00 30.83 807 GLU A CA 1
ATOM 6248 C C . GLU A 1 807 ? -34.847 11.164 26.603 1.00 30.83 807 GLU A C 1
ATOM 6250 O O . GLU A 1 807 ? -35.047 10.682 25.480 1.00 30.83 807 GLU A O 1
ATOM 6255 N N . ARG A 1 808 ? -35.624 10.867 27.657 1.00 38.25 808 ARG A N 1
ATOM 6256 C CA . ARG A 1 808 ? -36.792 9.978 27.556 1.00 38.25 808 ARG A CA 1
ATOM 6257 C C . ARG A 1 808 ? -38.008 10.775 27.038 1.00 38.25 808 ARG A C 1
ATOM 6259 O O . ARG A 1 808 ? -38.290 11.855 27.551 1.00 38.25 808 ARG A O 1
ATOM 6266 N N . PRO A 1 809 ? -38.791 10.282 26.056 1.00 35.00 809 PRO A N 1
ATOM 6267 C CA . PRO A 1 809 ? -39.850 11.076 25.410 1.00 35.00 809 PRO A CA 1
ATOM 6268 C C . PRO A 1 809 ? -41.083 11.423 26.266 1.00 35.00 809 PRO A C 1
ATOM 6270 O O . PRO A 1 809 ? -41.943 12.156 25.783 1.00 35.00 809 PRO A O 1
ATOM 6273 N N . TRP A 1 810 ? -41.208 10.898 27.489 1.00 38.88 810 TRP A N 1
ATOM 6274 C CA . TRP A 1 810 ? -42.333 11.156 28.406 1.00 38.88 810 TRP A CA 1
ATOM 6275 C C . TRP A 1 810 ? -41.977 12.068 29.590 1.00 38.88 810 TRP A C 1
ATOM 6277 O O . TRP A 1 810 ? -42.811 12.278 30.466 1.00 38.88 810 TRP A O 1
ATOM 6287 N N . GLU A 1 811 ? -40.792 12.685 29.609 1.00 32.72 811 GLU A N 1
ATOM 6288 C CA . GLU A 1 811 ? -40.372 13.662 30.636 1.00 32.72 811 GLU A CA 1
ATOM 6289 C C . GLU A 1 811 ? -41.109 15.024 30.557 1.00 32.72 811 GLU A C 1
ATOM 6291 O O . GLU A 1 811 ? -40.561 16.063 30.910 1.00 32.72 811 GLU A O 1
ATOM 6296 N N . THR A 1 812 ? -42.373 15.052 30.120 1.00 30.28 812 THR A N 1
ATOM 6297 C CA . THR A 1 812 ? -43.205 16.271 30.029 1.00 30.28 812 THR A CA 1
ATOM 6298 C C . THR A 1 812 ? -44.278 16.392 31.119 1.00 30.28 812 THR A C 1
ATOM 6300 O O . THR A 1 812 ? -45.145 17.255 31.017 1.00 30.28 812 THR A O 1
ATOM 6303 N N . SER A 1 813 ? -44.232 15.601 32.200 1.00 33.91 813 SER A N 1
ATOM 6304 C CA . SER A 1 813 ? -45.109 15.837 33.360 1.00 33.91 813 SER A CA 1
ATOM 6305 C C . SER A 1 813 ? -44.442 16.757 34.394 1.00 33.91 813 SER A C 1
ATOM 6307 O O . SER A 1 813 ? -43.447 16.377 35.017 1.00 33.91 813 SER A O 1
ATOM 6309 N N . GLU A 1 814 ? -45.027 17.939 34.612 1.00 32.12 814 GLU A N 1
ATOM 6310 C CA . GLU A 1 814 ? -44.529 19.054 35.445 1.00 32.12 814 GLU A CA 1
ATOM 6311 C C . GLU A 1 814 ? -44.186 18.702 36.913 1.00 32.12 814 GLU A C 1
ATOM 6313 O O . GLU A 1 814 ? -43.459 19.444 37.570 1.00 32.12 814 GLU A O 1
ATOM 6318 N N . ASN A 1 815 ? -44.616 17.549 37.438 1.00 30.25 815 ASN A N 1
ATOM 6319 C CA . ASN A 1 815 ? -44.424 17.193 38.851 1.00 30.25 815 ASN A CA 1
ATOM 6320 C C . ASN A 1 815 ? -43.034 16.634 39.220 1.00 30.25 815 ASN A C 1
ATOM 6322 O O . ASN A 1 815 ? -42.715 16.564 40.406 1.00 30.25 815 ASN A O 1
ATOM 6326 N N . TYR A 1 816 ? -42.174 16.285 38.255 1.00 33.41 816 TYR A N 1
ATOM 6327 C CA . TYR A 1 816 ? -40.832 15.736 38.541 1.00 33.41 816 TYR A CA 1
ATOM 6328 C C . TYR A 1 816 ? -39.703 16.783 38.594 1.00 33.41 816 TYR A C 1
ATOM 6330 O O . TYR A 1 816 ? -38.581 16.465 38.998 1.00 33.41 816 TYR A O 1
ATOM 6338 N N . HIS A 1 817 ? -39.972 18.042 38.230 1.00 30.91 817 HIS A N 1
ATOM 6339 C CA . HIS A 1 817 ? -38.941 19.087 38.176 1.00 30.91 817 HIS A CA 1
ATOM 6340 C C . HIS A 1 817 ? -38.493 19.594 39.555 1.00 30.91 817 HIS A C 1
ATOM 6342 O O . HIS A 1 817 ? -37.315 19.903 39.738 1.00 30.91 817 HIS A O 1
ATOM 6348 N N . ASN A 1 818 ? -39.372 19.577 40.560 1.00 29.09 818 ASN A N 1
ATOM 6349 C CA . ASN A 1 818 ? -39.050 20.154 41.869 1.00 29.09 818 ASN A CA 1
ATOM 6350 C C . ASN A 1 818 ? -38.177 19.249 42.758 1.00 29.09 818 ASN A C 1
ATOM 6352 O O . ASN A 1 818 ? -37.459 19.756 43.616 1.00 29.09 818 ASN A O 1
ATOM 6356 N N . VAL A 1 819 ? -38.163 17.928 42.533 1.00 34.09 819 VAL A N 1
ATOM 6357 C CA . VAL A 1 819 ? -37.388 16.982 43.366 1.00 34.09 819 VAL A CA 1
ATOM 6358 C C . VAL A 1 819 ? -35.941 16.823 42.871 1.00 34.09 819 VAL A C 1
ATOM 6360 O O . VAL A 1 819 ? -35.022 16.647 43.671 1.00 34.09 819 VAL A O 1
ATOM 6363 N N . LYS A 1 820 ? -35.691 16.957 41.559 1.00 30.58 820 LYS A N 1
ATOM 6364 C CA . LYS A 1 820 ? -34.339 16.829 40.978 1.00 30.58 820 LYS A CA 1
ATOM 6365 C C . LYS A 1 820 ? -33.486 18.095 41.149 1.00 30.58 820 LYS A C 1
ATOM 6367 O O . LYS A 1 820 ? -32.269 17.987 41.284 1.00 30.58 820 LYS A O 1
ATOM 6372 N N . GLN A 1 821 ? -34.094 19.284 41.208 1.00 30.06 821 GLN A N 1
ATOM 6373 C CA . GLN A 1 821 ? -33.348 20.546 41.325 1.00 30.06 821 GLN A CA 1
ATOM 6374 C C . GLN A 1 821 ? -32.687 20.754 42.697 1.00 30.06 821 GLN A C 1
ATOM 6376 O O . GLN A 1 821 ? -31.596 21.319 42.754 1.00 30.06 821 GLN A O 1
ATOM 6381 N N . GLN A 1 822 ? -33.272 20.244 43.788 1.00 28.88 822 GLN A N 1
ATOM 6382 C CA . GLN A 1 822 ? -32.678 20.383 45.128 1.00 28.88 822 GLN A CA 1
ATOM 6383 C C . GLN A 1 822 ? -31.529 19.400 45.408 1.00 28.88 822 GLN A C 1
ATOM 6385 O O . GLN A 1 822 ? -30.603 19.750 46.140 1.00 28.88 822 GLN A O 1
ATOM 6390 N N . ASN A 1 823 ? -31.514 18.217 44.783 1.00 28.28 823 ASN A N 1
ATOM 6391 C CA . ASN A 1 823 ? -30.459 17.219 45.012 1.00 28.28 823 ASN A CA 1
ATOM 6392 C C . ASN A 1 823 ? -29.263 17.349 44.048 1.00 28.28 823 ASN A C 1
ATOM 6394 O O . ASN A 1 823 ? -28.153 16.934 44.381 1.00 28.28 823 ASN A O 1
ATOM 6398 N N . MET A 1 824 ? -29.441 17.985 42.885 1.00 27.44 824 MET A N 1
ATOM 6399 C CA . MET A 1 824 ? -28.402 18.071 41.847 1.00 27.44 824 MET A CA 1
ATOM 6400 C C . MET A 1 824 ? -27.421 19.246 42.026 1.00 27.44 824 MET A C 1
ATOM 6402 O O . MET A 1 824 ? -26.338 19.238 41.439 1.00 27.44 824 MET A O 1
ATOM 6406 N N . GLN A 1 825 ? -27.741 20.221 42.888 1.00 26.88 825 GLN A N 1
ATOM 6407 C CA . GLN A 1 825 ? -26.857 21.356 43.203 1.00 26.88 825 GLN A CA 1
ATOM 6408 C C . GLN A 1 825 ? -25.809 21.066 44.292 1.00 26.88 825 GLN A C 1
ATOM 6410 O O . GLN A 1 825 ? -24.848 21.821 44.412 1.00 26.88 825 GLN A O 1
ATOM 6415 N N . ARG A 1 826 ? -25.929 19.970 45.059 1.00 27.41 826 ARG A N 1
ATOM 6416 C CA . ARG A 1 826 ? -24.929 19.600 46.085 1.00 27.41 826 ARG A CA 1
ATOM 6417 C C . ARG A 1 826 ? -23.835 18.641 45.605 1.00 27.41 826 ARG A C 1
ATOM 6419 O O . ARG A 1 826 ? -22.784 18.589 46.232 1.00 27.41 826 ARG A O 1
ATOM 6426 N N . TYR A 1 827 ? -24.032 17.937 44.489 1.00 29.09 827 TYR A N 1
ATOM 6427 C CA . TYR A 1 827 ? -23.090 16.913 44.004 1.00 29.09 827 TYR A CA 1
ATOM 6428 C C . TYR A 1 827 ? -22.183 17.359 42.845 1.00 29.09 827 TYR A C 1
ATOM 6430 O O . TYR A 1 827 ? -21.182 16.711 42.551 1.00 29.09 827 TYR A O 1
ATOM 6438 N N . THR A 1 828 ? -22.480 18.484 42.194 1.00 26.83 828 THR A N 1
ATOM 6439 C CA . THR A 1 828 ? -21.852 18.872 40.916 1.00 26.83 828 THR A CA 1
ATOM 6440 C C . THR A 1 828 ? -20.600 19.749 41.033 1.00 26.83 828 THR A C 1
ATOM 6442 O O . THR A 1 828 ? -19.937 19.979 40.024 1.00 26.83 828 THR A O 1
ATOM 6445 N N . MET A 1 829 ? -20.209 20.187 42.236 1.00 26.23 829 MET A N 1
ATOM 6446 C CA . MET A 1 829 ? -19.015 21.033 42.429 1.00 26.23 829 MET A CA 1
ATOM 6447 C C . MET A 1 829 ? -17.791 20.308 43.015 1.00 26.23 829 MET A C 1
ATOM 6449 O O . MET A 1 829 ? -16.678 20.794 42.852 1.00 26.23 829 MET A O 1
ATOM 6453 N N . GLY A 1 830 ? -17.959 19.136 43.640 1.00 27.44 830 GLY A N 1
ATOM 6454 C CA . GLY A 1 830 ? -16.853 18.389 44.268 1.00 27.44 830 GLY A CA 1
ATOM 6455 C C . GLY A 1 830 ? -16.194 17.316 43.389 1.00 27.44 830 GLY A C 1
ATOM 6456 O O . GLY A 1 830 ? -15.093 16.870 43.691 1.00 27.44 830 GLY A O 1
ATOM 6457 N N . HIS A 1 831 ? -16.841 16.900 42.295 1.00 27.05 831 HIS A N 1
ATOM 6458 C CA . HIS A 1 831 ? -16.430 15.723 41.511 1.00 27.05 831 HIS A CA 1
ATOM 6459 C C . HIS A 1 831 ? -15.621 16.044 40.241 1.00 27.05 831 HIS A C 1
ATOM 6461 O O . HIS A 1 831 ? -15.115 15.141 39.582 1.00 27.05 831 HIS A O 1
ATOM 6467 N N . ARG A 1 832 ? -15.463 17.329 39.896 1.00 25.61 832 ARG A N 1
ATOM 6468 C CA . ARG A 1 832 ? -14.771 17.765 38.666 1.00 25.61 832 ARG A CA 1
ATOM 6469 C C . ARG A 1 832 ? -13.255 17.933 38.794 1.00 25.61 832 ARG A C 1
ATOM 6471 O O . ARG A 1 832 ? -12.607 18.187 37.788 1.00 25.61 832 ARG A O 1
ATOM 6478 N N . ILE A 1 833 ? -12.692 17.797 39.997 1.00 27.77 833 ILE A N 1
ATOM 6479 C CA . ILE A 1 833 ? -11.260 18.054 40.250 1.00 27.77 833 ILE A CA 1
ATOM 6480 C C . ILE A 1 833 ? -10.494 16.771 40.634 1.00 27.77 833 ILE A C 1
ATOM 6482 O O . ILE A 1 833 ? -9.270 16.753 40.583 1.00 27.77 833 ILE A O 1
ATOM 6486 N N . ILE A 1 834 ? -11.183 15.664 40.947 1.00 25.94 834 ILE A N 1
ATOM 6487 C CA . ILE A 1 834 ? -10.542 14.452 41.497 1.00 25.94 834 ILE A CA 1
ATOM 6488 C C . ILE A 1 834 ? -10.414 13.304 40.473 1.00 25.94 834 ILE A C 1
ATOM 6490 O O . ILE A 1 834 ? -9.478 12.515 40.576 1.00 25.94 834 ILE A O 1
ATOM 6494 N N . MET A 1 835 ? -11.251 13.236 39.428 1.00 24.64 835 MET A N 1
ATOM 6495 C CA . MET A 1 835 ? -11.163 12.152 38.424 1.00 24.64 835 MET A CA 1
ATOM 6496 C C . MET A 1 835 ? -10.060 12.331 37.368 1.00 24.64 835 MET A C 1
ATOM 6498 O O . MET A 1 835 ? -9.730 11.382 36.670 1.00 24.64 835 MET A O 1
ATOM 6502 N N . THR A 1 836 ? -9.421 13.498 37.277 1.00 27.75 836 THR A N 1
ATOM 6503 C CA . THR A 1 836 ? -8.363 13.751 36.279 1.00 27.75 836 THR A CA 1
ATOM 6504 C C . THR A 1 836 ? -6.947 13.433 36.772 1.00 27.75 836 THR A C 1
ATOM 6506 O O . THR A 1 836 ? -5.997 13.570 36.007 1.00 27.75 836 THR A O 1
ATOM 6509 N N . ILE A 1 837 ? -6.775 13.018 38.035 1.00 28.47 837 ILE A N 1
ATOM 6510 C CA . ILE A 1 837 ? -5.447 12.845 38.659 1.00 28.47 837 ILE A CA 1
ATOM 6511 C C . ILE A 1 837 ? -5.101 11.360 38.926 1.00 28.47 837 ILE A C 1
ATOM 6513 O O . ILE A 1 837 ? -3.957 11.049 39.245 1.00 28.47 837 ILE A O 1
ATOM 6517 N N . SER A 1 838 ? -6.025 10.411 38.722 1.00 23.97 838 SER A N 1
ATOM 6518 C CA . SER A 1 838 ? -5.830 9.009 39.147 1.00 23.97 838 SER A CA 1
ATOM 6519 C C . SER A 1 838 ? -5.536 7.980 38.038 1.00 23.97 838 SER A C 1
ATOM 6521 O O . SER A 1 838 ? -5.133 6.870 38.370 1.00 23.97 838 SER A O 1
ATOM 6523 N N . GLU A 1 839 ? -5.691 8.294 36.745 1.00 26.48 839 GLU A N 1
ATOM 6524 C CA . GLU A 1 839 ? -5.590 7.286 35.660 1.00 26.48 839 GLU A CA 1
ATOM 6525 C C . GLU A 1 839 ? -4.271 7.289 34.853 1.00 26.48 839 GLU A C 1
ATOM 6527 O O . GLU A 1 839 ? -4.121 6.528 33.903 1.00 26.48 839 GLU A O 1
ATOM 6532 N N . GLN A 1 840 ? -3.271 8.111 35.192 1.00 29.58 840 GLN A N 1
ATOM 6533 C CA . GLN A 1 840 ? -2.118 8.342 34.293 1.00 29.58 840 GLN A CA 1
ATOM 6534 C C . GLN A 1 840 ? -0.841 7.516 34.542 1.00 29.58 840 GLN A C 1
ATOM 6536 O O . GLN A 1 840 ? 0.181 7.778 33.897 1.00 29.58 840 GLN A O 1
ATOM 6541 N N . ASN A 1 841 ? -0.859 6.505 35.415 1.00 26.48 841 ASN A N 1
ATOM 6542 C CA . ASN A 1 841 ? 0.376 5.800 35.796 1.00 26.48 841 ASN A CA 1
ATOM 6543 C C . ASN A 1 841 ? 0.534 4.342 35.346 1.00 26.48 841 ASN A C 1
ATOM 6545 O O . ASN A 1 841 ? 1.587 3.770 35.627 1.00 26.48 841 ASN A O 1
ATOM 6549 N N . GLU A 1 842 ? -0.380 3.768 34.561 1.00 32.53 842 GLU A N 1
ATOM 6550 C CA . GLU A 1 842 ? -0.154 2.437 33.979 1.00 32.53 842 GLU A CA 1
ATOM 6551 C C . GLU A 1 842 ? 0.131 2.489 32.470 1.00 32.53 842 GLU A C 1
ATOM 6553 O O . GLU A 1 842 ? -0.592 3.080 31.666 1.00 32.53 842 GLU A O 1
ATOM 6558 N N . VAL A 1 843 ? 1.267 1.894 32.090 1.00 38.22 843 VAL A N 1
ATOM 6559 C CA . VAL A 1 843 ? 1.670 1.678 30.696 1.00 38.22 843 VAL A CA 1
ATOM 6560 C C . VAL A 1 843 ? 0.808 0.535 30.151 1.00 38.22 843 VAL A C 1
ATOM 6562 O O . VAL A 1 843 ? 0.896 -0.566 30.696 1.00 38.22 843 VAL A O 1
ATOM 6565 N N . PRO A 1 844 ? 0.020 0.726 29.077 1.00 40.69 844 PRO A N 1
ATOM 6566 C CA . PRO A 1 844 ? -0.805 -0.348 28.540 1.00 40.69 844 PRO A CA 1
ATOM 6567 C C . PRO A 1 844 ? 0.090 -1.504 28.074 1.00 40.69 844 PRO A C 1
ATOM 6569 O O . PRO A 1 844 ? 0.986 -1.324 27.245 1.00 40.69 844 PRO A O 1
ATOM 6572 N N . THR A 1 845 ? -0.149 -2.708 28.588 1.00 40.47 845 THR A N 1
ATOM 6573 C CA . THR A 1 845 ? 0.684 -3.905 28.364 1.00 40.47 845 THR A CA 1
ATOM 6574 C C . THR A 1 845 ? 0.633 -4.444 26.928 1.00 40.47 845 THR A C 1
ATOM 6576 O O . THR A 1 845 ? 1.407 -5.334 26.572 1.00 40.47 845 THR A O 1
ATOM 6579 N N . ARG A 1 846 ? -0.212 -3.878 26.054 1.00 44.12 846 ARG A N 1
ATOM 6580 C CA . ARG A 1 846 ? -0.359 -4.310 24.657 1.00 44.12 846 ARG A CA 1
ATOM 6581 C C . ARG A 1 846 ? -0.673 -3.156 23.699 1.00 44.12 846 ARG A C 1
ATOM 6583 O O . ARG A 1 846 ? -1.688 -3.156 23.015 1.00 44.12 846 ARG A O 1
ATOM 6590 N N . VAL A 1 847 ? 0.208 -2.159 23.610 1.00 52.94 847 VAL A N 1
ATOM 6591 C CA . VAL A 1 847 ? 0.100 -1.175 22.519 1.00 52.94 847 VAL A CA 1
ATOM 6592 C C . VAL A 1 847 ? 0.687 -1.778 21.240 1.00 52.94 847 VAL A C 1
ATOM 6594 O O . VAL A 1 847 ? 1.896 -2.012 21.141 1.00 52.94 847 VAL A O 1
ATOM 6597 N N . GLU A 1 848 ? -0.171 -2.051 20.256 1.00 62.34 848 GLU A N 1
ATOM 6598 C CA . GLU A 1 848 ? 0.240 -2.465 18.911 1.00 62.34 848 GLU A CA 1
ATOM 6599 C C . GLU A 1 848 ? 1.273 -1.478 18.327 1.00 62.34 848 GLU A C 1
ATOM 6601 O O . GLU A 1 848 ? 1.262 -0.286 18.620 1.00 62.34 848 GLU A O 1
ATOM 6606 N N . GLY A 1 849 ? 2.213 -1.956 17.507 1.00 74.88 849 GLY A N 1
ATOM 6607 C CA . GLY A 1 849 ? 3.148 -1.075 16.790 1.00 74.88 849 GLY A CA 1
ATOM 6608 C C . GLY A 1 849 ? 4.476 -0.735 17.488 1.00 74.88 849 GLY A C 1
ATOM 6609 O O . GLY A 1 849 ? 5.285 -0.031 16.885 1.00 74.88 849 GLY A O 1
ATOM 6610 N N . LYS A 1 850 ? 4.789 -1.275 18.682 1.00 83.44 850 LYS A N 1
ATOM 6611 C CA . LYS A 1 850 ? 6.120 -1.104 19.326 1.00 83.44 850 LYS A CA 1
ATOM 6612 C C . LYS A 1 850 ? 7.279 -1.515 18.406 1.00 83.44 850 LYS A C 1
ATOM 6614 O O . LYS A 1 850 ? 8.233 -0.762 18.236 1.00 83.44 850 LYS A O 1
ATOM 6619 N N . PHE A 1 851 ? 7.182 -2.682 17.769 1.00 86.12 851 PHE A N 1
ATOM 6620 C CA . PHE A 1 851 ? 8.213 -3.173 16.845 1.00 86.12 851 PHE A CA 1
ATOM 6621 C C . PHE A 1 851 ? 8.370 -2.272 15.610 1.00 86.12 851 PHE A C 1
ATOM 6623 O O . PHE A 1 851 ? 9.484 -1.972 15.184 1.00 86.12 851 PHE A O 1
ATOM 6630 N N . GLN A 1 852 ? 7.254 -1.769 15.076 1.00 88.38 852 GLN A N 1
ATOM 6631 C CA . GLN A 1 852 ? 7.262 -0.834 13.951 1.00 88.38 852 GLN A CA 1
ATOM 6632 C C . GLN A 1 852 ? 7.939 0.490 14.338 1.00 88.38 852 GLN A C 1
ATOM 6634 O O . GLN A 1 852 ? 8.751 1.000 13.571 1.00 88.38 852 GLN A O 1
ATOM 6639 N N . ALA A 1 853 ? 7.669 1.014 15.539 1.00 89.56 853 ALA A N 1
ATOM 6640 C CA . ALA A 1 853 ? 8.329 2.211 16.060 1.00 89.56 853 ALA A CA 1
ATOM 6641 C C . ALA A 1 853 ? 9.846 2.017 16.208 1.00 89.56 853 ALA A C 1
ATOM 6643 O O . ALA A 1 853 ? 10.607 2.902 15.823 1.00 89.56 853 ALA A O 1
ATOM 6644 N N . ILE A 1 854 ? 10.292 0.848 16.685 1.00 91.38 854 ILE A N 1
ATOM 6645 C CA . ILE A 1 854 ? 11.719 0.500 16.798 1.00 91.38 854 ILE A CA 1
ATOM 6646 C C . ILE A 1 854 ? 12.400 0.540 15.424 1.00 91.38 854 ILE A C 1
ATOM 6648 O O . ILE A 1 854 ? 13.440 1.187 15.292 1.00 91.38 854 ILE A O 1
ATOM 6652 N N . ILE A 1 855 ? 11.812 -0.091 14.400 1.00 92.06 855 ILE A N 1
ATOM 6653 C CA . ILE A 1 855 ? 12.363 -0.088 13.032 1.00 92.06 855 ILE A CA 1
ATOM 6654 C C . ILE A 1 855 ? 12.430 1.334 12.471 1.00 92.06 855 ILE A C 1
ATOM 6656 O O . ILE A 1 855 ? 13.439 1.731 11.893 1.00 92.06 855 ILE A O 1
ATOM 6660 N N . VAL A 1 856 ? 11.370 2.122 12.654 1.00 94.44 856 VAL A N 1
ATOM 6661 C CA . VAL A 1 856 ? 11.333 3.501 12.156 1.00 94.44 856 VAL A CA 1
ATOM 6662 C C . VAL A 1 856 ? 12.398 4.350 12.844 1.00 94.44 856 VAL A C 1
ATOM 6664 O O . VAL A 1 856 ? 13.126 5.058 12.158 1.00 94.44 856 VAL A O 1
ATOM 6667 N N . CYS A 1 857 ? 12.559 4.232 14.166 1.00 95.25 857 CYS A N 1
ATOM 6668 C CA . CYS A 1 857 ? 13.616 4.926 14.903 1.00 95.25 857 CYS A CA 1
ATOM 6669 C C . CYS A 1 857 ? 15.011 4.553 14.384 1.00 95.25 857 CYS A C 1
ATOM 6671 O O . CYS A 1 857 ? 15.842 5.441 14.215 1.00 95.25 857 CYS A O 1
ATOM 6673 N N . PHE A 1 858 ? 15.251 3.276 14.064 1.00 95.88 858 PHE A N 1
ATOM 6674 C CA . PHE A 1 858 ? 16.513 2.828 13.470 1.00 95.88 858 PHE A CA 1
ATOM 6675 C C . PHE A 1 858 ? 16.792 3.512 12.127 1.00 95.88 858 PHE A C 1
ATOM 6677 O O . PHE A 1 858 ? 17.874 4.056 11.921 1.00 95.88 858 PHE A O 1
ATOM 6684 N N . ILE A 1 859 ? 15.809 3.534 11.220 1.00 94.69 859 ILE A N 1
ATOM 6685 C CA . ILE A 1 859 ? 15.969 4.166 9.900 1.00 94.69 859 ILE A CA 1
ATOM 6686 C C . ILE A 1 859 ? 16.180 5.678 10.046 1.00 94.69 859 ILE A C 1
ATOM 6688 O O . ILE A 1 859 ? 17.060 6.237 9.396 1.00 94.69 859 ILE A O 1
ATOM 6692 N N . LEU A 1 860 ? 15.424 6.329 10.934 1.00 95.75 860 LEU A N 1
ATOM 6693 C CA . LEU A 1 860 ? 15.564 7.755 11.230 1.00 95.75 860 LEU A CA 1
ATOM 6694 C C . LEU A 1 860 ? 16.958 8.096 11.779 1.00 95.75 860 LEU A C 1
ATOM 6696 O O . LEU A 1 860 ? 17.540 9.103 11.372 1.00 95.75 860 LEU A O 1
ATOM 6700 N N . GLY A 1 861 ? 17.513 7.247 12.649 1.00 94.88 861 GLY A N 1
ATOM 6701 C CA . GLY A 1 861 ? 18.880 7.384 13.154 1.00 94.88 861 GLY A CA 1
ATOM 6702 C C . GLY A 1 861 ? 19.942 7.177 12.072 1.00 94.88 861 GLY A C 1
ATOM 6703 O O . GLY A 1 861 ? 20.929 7.911 12.009 1.00 94.88 861 GLY A O 1
ATOM 6704 N N . LEU A 1 862 ? 19.725 6.216 11.172 1.00 94.19 862 LEU A N 1
ATOM 6705 C CA . LEU A 1 862 ? 20.604 5.992 10.024 1.00 94.19 862 LEU A CA 1
ATOM 6706 C C . LEU A 1 862 ? 20.629 7.217 9.104 1.00 94.19 862 LEU A C 1
ATOM 6708 O O . LEU A 1 862 ? 21.706 7.691 8.740 1.00 94.19 862 LEU A O 1
ATOM 6712 N N . GLY A 1 863 ? 19.460 7.784 8.803 1.00 91.56 863 GLY A N 1
ATOM 6713 C CA . GLY A 1 863 ? 19.332 8.978 7.970 1.00 91.56 863 GLY A CA 1
ATOM 6714 C C . GLY A 1 863 ? 19.972 10.241 8.544 1.00 91.56 863 GLY A C 1
ATOM 6715 O O . GLY A 1 863 ? 20.371 11.099 7.768 1.00 91.56 863 GLY A O 1
ATOM 6716 N N . SER A 1 864 ? 20.120 10.361 9.870 1.00 91.38 864 SER A N 1
ATOM 6717 C CA . SER A 1 864 ? 20.767 11.537 10.482 1.00 91.38 864 SER A CA 1
ATOM 6718 C C . SER A 1 864 ? 22.280 11.617 10.275 1.00 91.38 864 SER A C 1
ATOM 6720 O O . SER A 1 864 ? 22.831 12.704 10.379 1.00 91.38 864 SER A O 1
ATOM 6722 N N . LEU A 1 865 ? 22.963 10.505 9.984 1.00 90.69 865 LEU A N 1
ATOM 6723 C CA . LEU A 1 865 ? 24.425 10.505 9.811 1.00 90.69 865 LEU A CA 1
ATOM 6724 C C . LEU A 1 865 ? 24.900 9.938 8.472 1.00 90.69 865 LEU A C 1
ATOM 6726 O O . LEU A 1 865 ? 26.054 10.161 8.112 1.00 90.69 865 LEU A O 1
ATOM 6730 N N . VAL A 1 866 ? 24.053 9.240 7.704 1.00 91.06 866 VAL A N 1
ATOM 6731 C CA . VAL A 1 866 ? 24.466 8.607 6.436 1.00 91.06 866 VAL A CA 1
ATOM 6732 C C . VAL A 1 866 ? 25.026 9.614 5.426 1.00 91.06 866 VAL A C 1
ATOM 6734 O O . VAL A 1 866 ? 26.012 9.317 4.751 1.00 91.06 866 VAL A O 1
ATOM 6737 N N . ALA A 1 867 ? 24.465 10.823 5.386 1.00 89.31 867 ALA A N 1
ATOM 6738 C CA . ALA A 1 867 ? 24.904 11.933 4.543 1.00 89.31 867 ALA A CA 1
ATOM 6739 C C . ALA A 1 867 ? 26.347 12.347 4.843 1.00 89.31 867 ALA A C 1
ATOM 6741 O O . ALA A 1 867 ? 27.232 12.320 3.984 1.00 89.31 867 ALA A O 1
ATOM 6742 N N . TRP A 1 868 ? 26.585 12.666 6.115 1.00 89.94 868 TRP A N 1
ATOM 6743 C CA . TRP A 1 868 ? 27.866 13.126 6.618 1.00 89.94 868 TRP A CA 1
ATOM 6744 C C . TRP A 1 868 ? 28.925 12.024 6.548 1.00 89.94 868 TRP A C 1
ATOM 6746 O O . TRP A 1 868 ? 30.032 12.247 6.056 1.00 89.94 868 TRP A O 1
ATOM 6756 N N . ASN A 1 869 ? 28.563 10.800 6.933 1.00 88.62 869 ASN A N 1
ATOM 6757 C CA . ASN A 1 869 ? 29.449 9.645 6.836 1.00 88.62 869 ASN A CA 1
ATOM 6758 C C . ASN A 1 869 ? 29.814 9.328 5.386 1.00 88.62 869 ASN A C 1
ATOM 6760 O O . ASN A 1 869 ? 30.964 8.983 5.120 1.00 88.62 869 ASN A O 1
ATOM 6764 N N . SER A 1 870 ? 28.895 9.503 4.433 1.00 86.00 870 SER A N 1
ATOM 6765 C CA . SER A 1 870 ? 29.215 9.381 3.005 1.00 86.00 870 SER A CA 1
ATOM 6766 C C . SER A 1 870 ? 30.242 10.423 2.574 1.00 86.00 870 SER A C 1
ATOM 6768 O O . SER A 1 870 ? 31.224 10.084 1.919 1.00 86.00 870 SER A O 1
ATOM 6770 N N . MET A 1 871 ? 30.065 11.672 3.003 1.00 85.56 871 MET A N 1
ATOM 6771 C CA . MET A 1 871 ? 30.980 12.763 2.678 1.00 85.56 871 MET A CA 1
ATOM 6772 C C . MET A 1 871 ? 32.395 12.541 3.233 1.00 85.56 871 MET A C 1
ATOM 6774 O O . MET A 1 871 ? 33.370 12.778 2.523 1.00 85.56 871 MET A O 1
ATOM 6778 N N . LEU A 1 872 ? 32.526 12.024 4.458 1.00 81.94 872 LEU A N 1
ATOM 6779 C CA . LEU A 1 872 ? 33.830 11.679 5.038 1.00 81.94 872 LEU A CA 1
ATOM 6780 C C . LEU A 1 872 ? 34.470 10.452 4.378 1.00 81.94 872 LEU A C 1
ATOM 6782 O O . LEU A 1 872 ? 35.679 10.418 4.150 1.00 81.94 872 LEU A O 1
ATOM 6786 N N . THR A 1 873 ? 33.662 9.444 4.056 1.00 79.94 873 THR A N 1
ATOM 6787 C CA . THR A 1 873 ? 34.146 8.149 3.558 1.00 79.94 873 THR A CA 1
ATOM 6788 C C . THR A 1 873 ? 34.708 8.233 2.138 1.00 79.94 873 THR A C 1
ATOM 6790 O O . THR A 1 873 ? 35.595 7.459 1.776 1.00 79.94 873 THR A O 1
ATOM 6793 N N . VAL A 1 874 ? 34.242 9.195 1.338 1.00 79.38 874 VAL A N 1
ATOM 6794 C CA . VAL A 1 874 ? 34.744 9.452 -0.022 1.00 79.38 874 VAL A CA 1
ATOM 6795 C C . VAL A 1 874 ? 35.862 10.518 -0.021 1.00 79.38 874 VAL A C 1
ATOM 6797 O O . VAL A 1 874 ? 36.087 11.233 -0.997 1.00 79.38 874 VAL A O 1
ATOM 6800 N N . GLY A 1 875 ? 36.594 10.650 1.091 1.00 76.44 875 GLY A N 1
ATOM 6801 C CA . GLY A 1 875 ? 37.649 11.653 1.257 1.00 76.44 875 GLY A CA 1
ATOM 6802 C C . GLY A 1 875 ? 38.778 11.564 0.224 1.00 76.44 875 GLY A C 1
ATOM 6803 O O . GLY A 1 875 ? 39.307 12.589 -0.197 1.00 76.44 875 GLY A O 1
ATOM 6804 N N . ASP A 1 876 ? 39.118 10.369 -0.250 1.00 76.44 876 ASP A N 1
ATOM 6805 C CA . ASP A 1 876 ? 40.139 10.151 -1.281 1.00 76.44 876 ASP A CA 1
ATOM 6806 C C . ASP A 1 876 ? 39.750 10.706 -2.659 1.00 76.44 876 ASP A C 1
ATOM 6808 O O . ASP A 1 876 ? 40.604 11.226 -3.382 1.00 76.44 876 ASP A O 1
ATOM 6812 N N . TYR A 1 877 ? 38.458 10.690 -2.996 1.00 84.19 877 TYR A N 1
ATOM 6813 C CA . TYR A 1 877 ? 37.941 11.419 -4.154 1.00 84.19 877 TYR A CA 1
ATOM 6814 C C . TYR A 1 877 ? 38.188 12.924 -4.011 1.00 84.19 877 TYR A C 1
ATOM 6816 O O . TYR A 1 877 ? 38.686 13.560 -4.942 1.00 84.19 877 TYR A O 1
ATOM 6824 N N . TYR A 1 878 ? 37.921 13.493 -2.832 1.00 84.69 878 TYR A N 1
ATOM 6825 C CA . TYR A 1 878 ? 38.159 14.914 -2.586 1.00 84.69 878 TYR A CA 1
ATOM 6826 C C . TYR A 1 878 ? 39.643 15.277 -2.553 1.00 84.69 878 TYR A C 1
ATOM 6828 O O . TYR A 1 878 ? 39.999 16.337 -3.060 1.00 84.69 878 TYR A O 1
ATOM 6836 N N . TYR A 1 879 ? 40.522 14.411 -2.046 1.00 81.25 879 TYR A N 1
ATOM 6837 C CA . TYR A 1 879 ? 41.972 14.620 -2.130 1.00 81.25 879 TYR A CA 1
ATOM 6838 C C . TYR A 1 879 ? 42.475 14.624 -3.577 1.00 81.25 879 TYR A C 1
ATOM 6840 O O . TYR A 1 879 ? 43.331 15.435 -3.927 1.00 81.25 879 TYR A O 1
ATOM 6848 N N . LYS A 1 880 ? 41.901 13.779 -4.445 1.00 83.06 880 LYS A N 1
ATOM 6849 C CA . LYS A 1 880 ? 42.188 13.809 -5.887 1.00 83.06 880 LYS A CA 1
ATOM 6850 C C . LYS A 1 880 ? 41.678 15.097 -6.547 1.00 83.06 880 LYS A C 1
ATOM 6852 O O . LYS A 1 880 ? 42.331 15.624 -7.444 1.00 83.06 880 LYS A O 1
ATOM 6857 N N . LEU A 1 881 ? 40.522 15.598 -6.113 1.00 84.50 881 LEU A N 1
ATOM 6858 C CA . LEU A 1 881 ? 39.878 16.790 -6.668 1.00 84.50 881 LEU A CA 1
ATOM 6859 C C . LEU A 1 881 ? 40.528 18.103 -6.188 1.00 84.50 881 LEU A C 1
ATOM 6861 O O . LEU A 1 881 ? 40.592 19.080 -6.936 1.00 84.50 881 LEU A O 1
ATOM 6865 N N . PHE A 1 882 ? 41.031 18.119 -4.951 1.00 86.38 882 PHE A N 1
ATOM 6866 C CA . PHE A 1 882 ? 41.539 19.295 -4.240 1.00 86.38 882 PHE A CA 1
ATOM 6867 C C . PHE A 1 882 ? 42.913 19.031 -3.598 1.00 86.38 882 PHE A C 1
ATOM 6869 O O . PHE A 1 882 ? 43.053 19.127 -2.380 1.00 86.38 882 PHE A O 1
ATOM 6876 N N . PRO A 1 883 ? 43.964 18.764 -4.393 1.00 79.75 883 PRO A N 1
ATOM 6877 C CA . PRO A 1 883 ? 45.270 18.346 -3.872 1.00 79.75 883 PRO A CA 1
ATOM 6878 C C . PRO A 1 883 ? 45.996 19.415 -3.038 1.00 79.75 883 PRO A C 1
ATOM 6880 O O . PRO A 1 883 ? 46.943 19.098 -2.332 1.00 79.75 883 PRO A O 1
ATOM 6883 N N . ARG A 1 884 ? 45.581 20.689 -3.126 1.00 78.75 884 ARG A N 1
ATOM 6884 C CA . ARG A 1 884 ? 46.152 21.815 -2.357 1.00 78.75 884 ARG A CA 1
ATOM 6885 C C . ARG A 1 884 ? 45.482 22.046 -0.999 1.00 78.75 884 ARG A C 1
ATOM 6887 O O . ARG A 1 884 ? 45.857 22.975 -0.293 1.00 78.75 884 ARG A O 1
ATOM 6894 N N . TYR A 1 885 ? 44.461 21.265 -0.671 1.00 76.88 885 TYR A N 1
ATOM 6895 C CA . TYR A 1 885 ? 43.685 21.404 0.554 1.00 76.88 885 TYR A CA 1
ATOM 6896 C C . TYR A 1 885 ? 43.686 20.071 1.310 1.00 76.88 885 TYR A C 1
ATOM 6898 O O . TYR A 1 885 ? 44.030 19.033 0.748 1.00 76.88 885 TYR A O 1
ATOM 6906 N N . HIS A 1 886 ? 43.249 20.083 2.571 1.00 74.75 886 HIS A N 1
ATOM 6907 C CA . HIS A 1 886 ? 42.976 18.869 3.349 1.00 74.75 886 HIS A CA 1
ATOM 6908 C C . HIS A 1 886 ? 41.461 18.724 3.582 1.00 74.75 886 HIS A C 1
ATOM 6910 O O . HIS A 1 886 ? 40.985 19.065 4.668 1.00 74.75 886 HIS A O 1
ATOM 6916 N N . PRO A 1 887 ? 40.676 18.250 2.587 1.00 76.31 887 PRO A N 1
ATOM 6917 C CA . PRO A 1 887 ? 39.216 18.249 2.658 1.00 76.31 887 PRO A CA 1
ATOM 6918 C C . PRO A 1 887 ? 38.662 17.536 3.892 1.00 76.31 887 PRO A C 1
ATOM 6920 O O . PRO A 1 887 ? 37.801 18.086 4.564 1.00 76.31 887 PRO A O 1
ATOM 6923 N N . SER A 1 888 ? 39.181 16.361 4.257 1.00 70.38 888 SER A N 1
ATOM 6924 C CA . SER A 1 888 ? 38.667 15.597 5.406 1.00 70.38 888 SER A CA 1
ATOM 6925 C C . SER A 1 888 ? 38.739 16.367 6.732 1.00 70.38 888 SER A C 1
ATOM 6927 O O . SER A 1 888 ? 37.831 16.244 7.546 1.00 70.38 888 SER A O 1
ATOM 6929 N N . ARG A 1 889 ? 39.769 17.201 6.932 1.00 74.31 889 ARG A N 1
ATOM 6930 C CA . ARG A 1 889 ? 39.944 18.019 8.144 1.00 74.31 889 ARG A CA 1
ATOM 6931 C C . ARG A 1 889 ? 39.234 19.367 8.068 1.00 74.31 889 ARG A C 1
ATOM 6933 O O . ARG A 1 889 ? 38.698 19.853 9.057 1.00 74.31 889 ARG A O 1
ATOM 6940 N N . VAL A 1 890 ? 39.235 20.004 6.900 1.00 82.50 890 VAL A N 1
ATOM 6941 C CA . VAL A 1 890 ? 38.572 21.306 6.740 1.00 82.50 890 VAL A CA 1
ATOM 6942 C C . VAL A 1 890 ? 37.056 21.145 6.824 1.00 82.50 890 VAL A C 1
ATOM 6944 O O . VAL A 1 890 ? 36.391 21.939 7.482 1.00 82.50 890 VAL A O 1
ATOM 6947 N N . LEU A 1 891 ? 36.501 20.096 6.214 1.00 86.94 891 LEU A N 1
ATOM 6948 C CA . LEU A 1 891 ? 35.063 19.847 6.245 1.00 86.94 891 LEU A CA 1
ATOM 6949 C C . LEU A 1 891 ? 34.573 19.543 7.664 1.00 86.94 891 LEU A C 1
ATOM 6951 O O . LEU A 1 891 ? 33.513 20.035 8.042 1.00 86.94 891 LEU A O 1
ATOM 6955 N N . THR A 1 892 ? 35.339 18.802 8.475 1.00 83.44 892 THR A N 1
ATOM 6956 C CA . THR A 1 892 ? 34.998 18.564 9.890 1.00 83.44 892 THR A CA 1
ATOM 6957 C C . THR A 1 892 ? 35.059 19.857 10.705 1.00 83.44 892 THR A C 1
ATOM 6959 O O . THR A 1 892 ? 34.126 20.141 11.453 1.00 83.44 892 THR A O 1
ATOM 6962 N N . ILE A 1 893 ? 36.086 20.694 10.511 1.00 82.56 893 ILE A N 1
ATOM 6963 C CA . ILE A 1 893 ? 36.191 22.017 11.154 1.00 82.56 893 ILE A CA 1
ATOM 6964 C C . ILE A 1 893 ? 35.028 22.937 10.778 1.00 82.56 893 ILE A C 1
ATOM 6966 O O . ILE A 1 893 ? 34.622 23.757 11.595 1.00 82.56 893 ILE A O 1
ATOM 6970 N N . ILE A 1 894 ? 34.480 22.824 9.570 1.00 90.06 894 ILE A N 1
ATOM 6971 C CA . ILE A 1 894 ? 33.325 23.624 9.149 1.00 90.06 894 ILE A CA 1
ATOM 6972 C C . ILE A 1 894 ? 32.023 23.051 9.709 1.00 90.06 894 ILE A C 1
ATOM 6974 O O . ILE A 1 894 ? 31.184 23.802 10.190 1.00 90.06 894 ILE A O 1
ATOM 6978 N N . TYR A 1 895 ? 31.849 21.734 9.691 1.00 91.81 895 TYR A N 1
ATOM 6979 C CA . TYR A 1 895 ? 30.643 21.075 10.186 1.00 91.81 895 TYR A CA 1
ATOM 6980 C C . TYR A 1 895 ? 30.383 21.365 11.677 1.00 91.81 895 TYR A C 1
ATOM 6982 O O . TYR A 1 895 ? 29.280 21.765 12.060 1.00 91.81 895 TYR A O 1
ATOM 6990 N N . GLN A 1 896 ? 31.404 21.194 12.526 1.00 91.19 896 GLN A N 1
ATOM 6991 C CA . GLN A 1 896 ? 31.212 21.143 13.981 1.00 91.19 896 GLN A CA 1
ATOM 6992 C C . GLN A 1 896 ? 30.761 22.468 14.627 1.00 91.19 896 GLN A C 1
ATOM 6994 O O . GLN A 1 896 ? 29.838 22.435 15.442 1.00 91.19 896 GLN A O 1
ATOM 6999 N N . PRO A 1 897 ? 31.314 23.650 14.285 1.00 92.56 897 PRO A N 1
ATOM 7000 C CA . PRO A 1 897 ? 30.847 24.920 14.837 1.00 92.56 897 PRO A CA 1
ATOM 7001 C C . PRO A 1 897 ? 29.388 25.212 14.485 1.00 92.56 897 PRO A C 1
ATOM 7003 O O . PRO A 1 897 ? 28.640 25.696 15.332 1.00 92.56 897 PRO A O 1
ATOM 7006 N N . PHE A 1 898 ? 28.960 24.891 13.259 1.00 95.12 898 PHE A N 1
ATOM 7007 C CA . PHE A 1 898 ? 27.575 25.094 12.837 1.00 95.12 898 PHE A CA 1
ATOM 7008 C C . PHE A 1 898 ? 26.620 24.152 13.573 1.00 95.12 898 PHE A C 1
ATOM 7010 O O . PHE A 1 898 ? 25.562 24.605 14.014 1.00 95.12 898 PHE A O 1
ATOM 7017 N N . ALA A 1 899 ? 27.006 22.889 13.777 1.00 94.25 899 ALA A N 1
ATOM 7018 C CA . ALA A 1 899 ? 26.249 21.957 14.609 1.00 94.25 899 ALA A CA 1
ATOM 7019 C C . ALA A 1 899 ? 26.138 22.456 16.060 1.00 94.25 899 ALA A C 1
ATOM 7021 O O . ALA A 1 899 ? 25.035 22.587 16.595 1.00 94.25 899 ALA A O 1
ATOM 7022 N N . LEU A 1 900 ? 27.261 22.834 16.678 1.00 94.56 900 LEU A N 1
ATOM 7023 C CA . LEU A 1 900 ? 27.311 23.271 18.073 1.00 94.56 900 LEU A CA 1
ATOM 7024 C C . LEU A 1 900 ? 26.517 24.565 18.313 1.00 94.56 900 LEU A C 1
ATOM 7026 O O . LEU A 1 900 ? 25.672 24.614 19.206 1.00 94.56 900 LEU A O 1
ATOM 7030 N N . VAL A 1 901 ? 26.741 25.607 17.504 1.00 94.81 901 VAL A N 1
ATOM 7031 C CA . VAL A 1 901 ? 26.039 26.897 17.638 1.00 94.81 901 VAL A CA 1
ATOM 7032 C C . VAL A 1 901 ? 24.537 26.719 17.430 1.00 94.81 901 VAL A C 1
ATOM 7034 O O . VAL A 1 901 ? 23.739 27.238 18.215 1.00 94.81 901 VAL A O 1
ATOM 7037 N N . THR A 1 902 ? 24.137 25.943 16.419 1.00 95.75 902 THR A N 1
ATOM 7038 C CA . THR A 1 902 ? 22.721 25.644 16.171 1.00 95.75 902 THR A CA 1
ATOM 7039 C C . THR A 1 902 ? 22.113 24.892 17.352 1.00 95.75 902 THR A C 1
ATOM 7041 O O . THR A 1 902 ? 21.029 25.253 17.814 1.00 95.75 902 THR A O 1
ATOM 7044 N N . MET A 1 903 ? 22.818 23.902 17.906 1.00 95.06 903 MET A N 1
ATOM 7045 C CA . MET A 1 903 ? 22.336 23.142 19.057 1.00 95.06 903 MET A CA 1
ATOM 7046 C C . MET A 1 903 ? 22.187 24.012 20.314 1.00 95.06 903 MET A C 1
ATOM 7048 O O . MET A 1 903 ? 21.196 23.871 21.031 1.00 95.06 903 MET A O 1
ATOM 7052 N N . ILE A 1 904 ? 23.099 24.960 20.564 1.00 94.69 904 ILE A N 1
ATOM 7053 C CA . ILE A 1 904 ? 22.987 25.929 21.672 1.00 94.69 904 ILE A CA 1
ATOM 7054 C C . ILE A 1 904 ? 21.706 26.764 21.532 1.00 94.69 904 ILE A C 1
ATOM 7056 O O . ILE A 1 904 ? 20.952 26.921 22.497 1.00 94.69 904 ILE A O 1
ATOM 7060 N N . ILE A 1 905 ? 21.433 27.276 20.327 1.00 93.88 905 ILE A N 1
ATOM 7061 C CA . ILE A 1 905 ? 20.237 28.083 20.044 1.00 93.88 905 ILE A CA 1
ATOM 7062 C C . ILE A 1 905 ? 18.964 27.251 20.243 1.00 93.88 905 ILE A C 1
ATOM 7064 O O . ILE A 1 905 ? 18.023 27.709 20.897 1.00 93.88 905 ILE A O 1
ATOM 7068 N N . LEU A 1 906 ? 18.934 26.030 19.703 1.00 93.06 906 LEU A N 1
ATOM 7069 C CA . LEU A 1 906 ? 17.774 25.141 19.784 1.00 93.06 906 LEU A CA 1
ATOM 7070 C C . LEU A 1 906 ? 17.509 24.662 21.214 1.00 93.06 906 LEU A C 1
ATOM 7072 O O . LEU A 1 906 ? 16.354 24.624 21.621 1.00 93.06 906 LEU A O 1
ATOM 7076 N N . THR A 1 907 ? 18.553 24.376 21.996 1.00 91.69 907 THR A N 1
ATOM 7077 C CA . THR A 1 907 ? 18.420 23.979 23.409 1.00 91.69 907 THR A CA 1
ATOM 7078 C C . THR A 1 907 ? 17.856 25.120 24.252 1.00 91.69 907 THR A C 1
ATOM 7080 O O . THR A 1 907 ? 16.990 24.902 25.091 1.00 91.69 907 THR A O 1
ATOM 7083 N N . ARG A 1 908 ? 18.277 26.369 23.999 1.00 88.69 908 ARG A N 1
ATOM 7084 C CA . ARG A 1 908 ? 17.752 27.545 24.715 1.00 88.69 908 ARG A CA 1
ATOM 7085 C C . ARG A 1 908 ? 16.271 27.813 24.423 1.00 88.69 908 ARG A C 1
ATOM 7087 O O . ARG A 1 908 ? 15.563 28.313 25.294 1.00 88.69 908 ARG A O 1
ATOM 7094 N N . ASN A 1 909 ? 15.821 27.503 23.207 1.00 86.31 909 ASN A N 1
ATOM 7095 C CA . ASN A 1 909 ? 14.465 27.774 22.723 1.00 86.31 909 ASN A CA 1
ATOM 7096 C C . ASN A 1 909 ? 13.586 26.512 22.625 1.00 86.31 909 ASN A C 1
ATOM 7098 O O . ASN A 1 909 ? 12.543 26.560 21.972 1.00 86.31 909 ASN A O 1
ATOM 7102 N N . GLU A 1 910 ? 13.987 25.406 23.256 1.00 85.06 910 GLU A N 1
ATOM 7103 C CA . GLU A 1 910 ? 13.361 24.083 23.116 1.00 85.06 910 GLU A CA 1
ATOM 7104 C C . GLU A 1 910 ? 11.843 24.125 23.345 1.00 85.06 910 GLU A C 1
ATOM 7106 O O . GLU A 1 910 ? 11.081 23.694 22.484 1.00 85.06 910 GLU A O 1
ATOM 7111 N N . SER A 1 911 ? 11.390 24.761 24.426 1.00 81.50 911 SER A N 1
ATOM 7112 C CA . SER A 1 911 ? 9.970 24.811 24.801 1.00 81.50 911 SER A CA 1
ATOM 7113 C C . SER A 1 911 ? 9.087 25.641 23.860 1.00 81.50 911 SER A C 1
ATOM 7115 O O . SER A 1 911 ? 7.859 25.571 23.933 1.00 81.50 911 SER A O 1
ATOM 7117 N N . ARG A 1 912 ? 9.690 26.449 22.977 1.00 81.19 912 ARG A N 1
ATOM 7118 C CA . ARG A 1 912 ? 8.974 27.310 22.020 1.00 81.19 912 ARG A CA 1
ATOM 7119 C C . ARG A 1 912 ? 8.892 26.713 20.619 1.00 81.19 912 ARG A C 1
ATOM 7121 O O . ARG A 1 912 ? 8.102 27.195 19.809 1.00 81.19 912 ARG A O 1
ATOM 7128 N N . ILE A 1 913 ? 9.721 25.721 20.299 1.00 84.06 913 ILE A N 1
ATOM 7129 C CA . ILE A 1 913 ? 9.844 25.184 18.942 1.00 84.06 913 ILE A CA 1
ATOM 7130 C C . ILE A 1 913 ? 9.195 23.803 18.883 1.00 84.06 913 ILE A C 1
ATOM 7132 O O . ILE A 1 913 ? 9.601 22.881 19.579 1.00 84.06 913 ILE A O 1
ATOM 7136 N N . ASN A 1 914 ? 8.221 23.640 17.986 1.00 87.44 914 ASN A N 1
ATOM 7137 C CA . ASN A 1 914 ? 7.591 22.343 17.741 1.00 87.44 914 ASN A CA 1
ATOM 7138 C C . ASN A 1 914 ? 8.607 21.319 17.216 1.00 87.44 914 ASN A C 1
ATOM 7140 O O . ASN A 1 914 ? 9.250 21.550 16.182 1.00 87.44 914 ASN A O 1
ATOM 7144 N N . THR A 1 915 ? 8.675 20.159 17.869 1.00 86.81 915 THR A N 1
ATOM 7145 C CA . THR A 1 915 ? 9.597 19.063 17.536 1.00 86.81 915 THR A CA 1
ATOM 7146 C C . THR A 1 915 ? 9.403 18.590 16.097 1.00 86.81 915 THR A C 1
ATOM 7148 O O . THR A 1 915 ? 10.372 18.451 15.348 1.00 86.81 915 THR A O 1
ATOM 7151 N N . ARG A 1 916 ? 8.142 18.484 15.647 1.00 89.81 916 ARG A N 1
ATOM 7152 C CA . ARG A 1 916 ? 7.785 18.183 14.253 1.00 89.81 916 ARG A CA 1
ATOM 7153 C C . ARG A 1 916 ? 8.497 19.070 13.239 1.00 89.81 916 ARG A C 1
ATOM 7155 O O . ARG A 1 916 ? 9.070 18.582 12.269 1.00 89.81 916 ARG A O 1
ATOM 7162 N N . ARG A 1 917 ? 8.422 20.387 13.452 1.00 89.12 917 ARG A N 1
ATOM 7163 C CA . ARG A 1 917 ? 8.978 21.384 12.532 1.00 89.12 917 ARG A CA 1
ATOM 7164 C C . ARG A 1 917 ? 10.495 21.280 12.515 1.00 89.12 917 ARG A C 1
ATOM 7166 O O . ARG A 1 917 ? 11.086 21.312 11.444 1.00 89.12 917 ARG A O 1
ATOM 7173 N N . ARG A 1 918 ? 11.105 21.118 13.689 1.00 91.38 918 ARG A N 1
ATOM 7174 C CA . ARG A 1 918 ? 12.552 20.967 13.838 1.00 91.38 918 ARG A CA 1
ATOM 7175 C C . ARG A 1 918 ? 13.076 19.747 13.071 1.00 91.38 918 ARG A C 1
ATOM 7177 O O . ARG A 1 918 ? 13.951 19.909 12.226 1.00 91.38 918 ARG A O 1
ATOM 7184 N N . ASN A 1 919 ? 12.499 18.568 13.299 1.00 93.94 919 ASN A N 1
ATOM 7185 C CA . ASN A 1 919 ? 12.949 17.324 12.668 1.00 93.94 919 ASN A CA 1
ATOM 7186 C C . ASN A 1 919 ? 12.708 17.316 11.151 1.00 93.94 919 ASN A C 1
ATOM 7188 O O . ASN A 1 919 ? 13.593 16.920 10.396 1.00 93.94 919 ASN A O 1
ATOM 7192 N N . LEU A 1 920 ? 11.557 17.816 10.676 1.00 94.00 920 LEU A N 1
ATOM 7193 C CA . LEU A 1 920 ? 11.293 17.914 9.235 1.00 94.00 920 LEU A CA 1
ATOM 7194 C C . LEU A 1 920 ? 12.233 18.894 8.531 1.00 94.00 920 LEU A C 1
ATOM 7196 O O . LEU A 1 920 ? 12.702 18.582 7.439 1.00 94.00 920 LEU A O 1
ATOM 7200 N N . VAL A 1 921 ? 12.536 20.044 9.142 1.00 94.62 921 VAL A N 1
ATOM 7201 C CA . VAL A 1 921 ? 13.529 20.986 8.599 1.00 94.62 921 VAL A CA 1
ATOM 7202 C C . VAL A 1 921 ? 14.897 20.316 8.506 1.00 94.62 921 VAL A C 1
ATOM 7204 O O . VAL A 1 921 ? 15.529 20.400 7.460 1.00 94.62 921 VAL A O 1
ATOM 7207 N N . GLY A 1 922 ? 15.318 19.601 9.552 1.00 94.94 922 GLY A N 1
ATOM 7208 C CA . GLY A 1 922 ? 16.592 18.886 9.567 1.00 94.94 922 GLY A CA 1
ATOM 7209 C C . GLY A 1 922 ? 16.702 17.817 8.473 1.00 94.94 922 GLY A C 1
ATOM 7210 O O . GLY A 1 922 ? 17.610 17.883 7.651 1.00 94.94 922 GLY A O 1
ATOM 7211 N N . TYR A 1 923 ? 15.747 16.883 8.384 1.00 96.00 923 TYR A N 1
ATOM 7212 C CA . TYR A 1 923 ? 15.767 15.843 7.342 1.00 96.00 923 TYR A CA 1
ATOM 7213 C C . TYR A 1 923 ? 15.627 16.404 5.922 1.00 96.00 923 TYR A C 1
ATOM 7215 O O . TYR A 1 923 ? 16.248 15.892 4.994 1.00 96.00 923 TYR A O 1
ATOM 7223 N N . THR A 1 924 ? 14.849 17.476 5.742 1.00 94.81 924 THR A N 1
ATOM 7224 C CA . THR A 1 924 ? 14.745 18.159 4.443 1.00 94.81 924 THR A CA 1
ATOM 7225 C C . THR A 1 924 ? 16.064 18.825 4.064 1.00 94.81 924 THR A C 1
ATOM 7227 O O . THR A 1 924 ? 16.458 18.776 2.902 1.00 94.81 924 THR A O 1
ATOM 7230 N N . LEU A 1 925 ? 16.766 19.420 5.033 1.00 95.25 925 LEU A N 1
ATOM 7231 C CA . LEU A 1 925 ? 18.068 20.030 4.800 1.00 95.25 925 LEU A CA 1
ATOM 7232 C C . LEU A 1 925 ? 19.119 18.974 4.440 1.00 95.25 925 LEU A C 1
ATOM 7234 O O . LEU A 1 925 ? 19.838 19.184 3.472 1.00 95.25 925 LEU A O 1
ATOM 7238 N N . PHE A 1 926 ? 19.140 17.825 5.127 1.00 94.94 926 PHE A N 1
ATOM 7239 C CA . PHE A 1 926 ? 19.959 16.670 4.736 1.00 94.94 926 PHE A CA 1
ATOM 7240 C C . PHE A 1 926 ? 19.706 16.270 3.274 1.00 94.94 926 PHE A C 1
ATOM 7242 O O . PHE A 1 926 ? 20.621 16.345 2.456 1.00 94.94 926 PHE A O 1
ATOM 7249 N N . PHE A 1 927 ? 18.444 15.990 2.920 1.00 94.56 927 PHE A N 1
ATOM 7250 C CA . PHE A 1 927 ? 18.042 15.613 1.559 1.00 94.56 927 PHE A CA 1
ATOM 7251 C C . PHE A 1 927 ? 18.490 16.619 0.491 1.00 94.56 927 PHE A C 1
ATOM 7253 O O . PHE A 1 927 ? 19.094 16.246 -0.517 1.00 94.56 927 PHE A O 1
ATOM 7260 N N . ILE A 1 928 ? 18.200 17.907 0.703 1.00 93.12 928 ILE A N 1
ATOM 7261 C CA . ILE A 1 928 ? 18.552 18.962 -0.253 1.00 93.12 928 ILE A CA 1
ATOM 7262 C C . ILE A 1 928 ? 20.070 19.093 -0.359 1.00 93.12 928 ILE A C 1
ATOM 7264 O O . ILE A 1 928 ? 20.590 19.177 -1.469 1.00 93.12 928 ILE A O 1
ATOM 7268 N N . SER A 1 929 ? 20.790 19.106 0.763 1.00 93.81 929 SER A N 1
ATOM 7269 C CA . SER A 1 929 ? 22.243 19.255 0.767 1.00 93.81 929 SER A CA 1
ATOM 7270 C C . SER A 1 929 ? 22.932 18.092 0.056 1.00 93.81 929 SER A C 1
ATOM 7272 O O . SER A 1 929 ? 23.787 18.339 -0.790 1.00 93.81 929 SER A O 1
ATOM 7274 N N . THR A 1 930 ? 22.521 16.846 0.292 1.00 93.00 930 THR A N 1
ATOM 7275 C CA . THR A 1 930 ? 23.092 15.670 -0.385 1.00 93.00 930 THR A CA 1
ATOM 7276 C C . THR A 1 930 ? 22.752 15.646 -1.876 1.00 93.00 930 THR A C 1
ATOM 7278 O O . THR A 1 930 ? 23.627 15.379 -2.704 1.00 93.00 930 THR A O 1
ATOM 7281 N N . LEU A 1 931 ? 21.523 16.017 -2.255 1.00 90.94 931 LEU A N 1
ATOM 7282 C CA . LEU A 1 931 ? 21.152 16.181 -3.662 1.00 90.94 931 LEU A CA 1
ATOM 7283 C C . LEU A 1 931 ? 21.980 17.284 -4.341 1.00 90.94 931 LEU A C 1
ATOM 7285 O O . LEU A 1 931 ? 22.413 17.125 -5.482 1.00 90.94 931 LEU A O 1
ATOM 7289 N N . LEU A 1 932 ? 22.245 18.393 -3.647 1.00 91.19 932 LEU A N 1
ATOM 7290 C CA . LEU A 1 932 ? 23.098 19.467 -4.153 1.00 91.19 932 LEU A CA 1
ATOM 7291 C C . LEU A 1 932 ? 24.559 19.033 -4.298 1.00 91.19 932 LEU A C 1
ATOM 7293 O O . LEU A 1 932 ? 25.202 19.485 -5.240 1.00 91.19 932 LEU A O 1
ATOM 7297 N N . VAL A 1 933 ? 25.076 18.134 -3.450 1.00 90.12 933 VAL A N 1
ATOM 7298 C CA . VAL A 1 933 ? 26.410 17.536 -3.654 1.00 90.12 933 VAL A CA 1
ATOM 7299 C C . VAL A 1 933 ? 26.455 16.770 -4.984 1.00 90.12 933 VAL A C 1
ATOM 7301 O O . VAL A 1 933 ? 27.382 16.974 -5.769 1.00 90.12 933 VAL A O 1
ATOM 7304 N N . LEU A 1 934 ? 25.435 15.953 -5.283 1.00 87.19 934 LEU A N 1
ATOM 7305 C CA . LEU A 1 934 ? 25.324 15.240 -6.567 1.00 87.19 934 LEU A CA 1
ATOM 7306 C C . LEU A 1 934 ? 25.253 16.206 -7.752 1.00 87.19 934 LEU A C 1
ATOM 7308 O O . LEU A 1 934 ? 25.965 16.040 -8.741 1.00 87.19 934 LEU A O 1
ATOM 7312 N N . LEU A 1 935 ? 24.397 17.226 -7.658 1.00 85.12 935 LEU A N 1
ATOM 7313 C CA . LEU A 1 935 ? 24.226 18.213 -8.722 1.00 85.12 935 LEU A CA 1
ATOM 7314 C C . LEU A 1 935 ? 25.495 19.041 -8.940 1.00 85.12 935 LEU A C 1
ATOM 7316 O O . LEU A 1 935 ? 25.830 19.335 -10.086 1.00 85.12 935 LEU A O 1
ATOM 7320 N N . LEU A 1 936 ? 26.223 19.380 -7.872 1.00 86.38 936 LEU A N 1
ATOM 7321 C CA . LEU A 1 936 ? 27.492 20.098 -7.951 1.00 86.38 936 LEU A CA 1
ATOM 7322 C C . LEU A 1 936 ? 28.561 19.263 -8.670 1.00 86.38 936 LEU A C 1
ATOM 7324 O O . LEU A 1 936 ? 29.269 19.797 -9.526 1.00 86.38 936 LEU A O 1
ATOM 7328 N N . ASP A 1 937 ? 28.656 17.958 -8.393 1.00 86.56 937 ASP A N 1
ATOM 7329 C CA . ASP A 1 937 ? 29.573 17.063 -9.115 1.00 86.56 937 ASP A CA 1
ATOM 7330 C C . ASP A 1 937 ? 29.219 16.954 -10.605 1.00 86.56 937 ASP A C 1
ATOM 7332 O O . ASP A 1 937 ? 30.088 17.073 -11.474 1.00 86.56 937 ASP A O 1
ATOM 7336 N N . VAL A 1 938 ? 27.929 16.781 -10.912 1.00 81.56 938 VAL A N 1
ATOM 7337 C CA . VAL A 1 938 ? 27.432 16.692 -12.292 1.00 81.56 938 VAL A CA 1
ATOM 7338 C C . VAL A 1 938 ? 27.701 17.995 -13.048 1.00 81.56 938 VAL A C 1
ATOM 7340 O O . VAL A 1 938 ? 28.264 17.955 -14.143 1.00 81.56 938 VAL A O 1
ATOM 7343 N N . ALA A 1 939 ? 27.378 19.148 -12.454 1.00 82.12 939 ALA A N 1
ATOM 7344 C CA . ALA A 1 939 ? 27.563 20.465 -13.064 1.00 82.12 939 ALA A CA 1
ATOM 7345 C C . ALA A 1 939 ? 29.040 20.799 -13.317 1.00 82.12 939 ALA A C 1
ATOM 7347 O O . ALA A 1 939 ? 29.382 21.407 -14.330 1.00 82.12 939 ALA A O 1
ATOM 7348 N N . THR A 1 940 ? 29.932 20.372 -12.423 1.00 84.12 940 THR A N 1
ATOM 7349 C CA . THR A 1 940 ? 31.381 20.590 -12.559 1.00 84.12 940 THR A CA 1
ATOM 7350 C C . THR A 1 940 ? 32.070 19.502 -13.380 1.00 84.12 940 THR A C 1
ATOM 7352 O O . THR A 1 940 ? 33.260 19.615 -13.674 1.00 84.12 940 THR A O 1
ATOM 7355 N N . SER A 1 941 ? 31.344 18.449 -13.777 1.00 81.56 941 SER A N 1
ATOM 7356 C CA . SER A 1 941 ? 31.899 17.254 -14.421 1.00 81.56 941 SER A CA 1
ATOM 7357 C C . SER A 1 941 ? 33.060 16.627 -13.631 1.00 81.56 941 SER A C 1
ATOM 7359 O O . SER A 1 941 ? 33.973 16.059 -14.232 1.00 81.56 941 SER A O 1
ATOM 7361 N N . GLY A 1 942 ? 33.046 16.743 -12.298 1.00 76.75 942 GLY A N 1
ATOM 7362 C CA . GLY A 1 942 ? 34.134 16.282 -11.430 1.00 76.75 942 GLY A CA 1
ATOM 7363 C C . GLY A 1 942 ? 35.448 17.055 -11.610 1.00 76.75 942 GLY A C 1
ATOM 7364 O O . GLY A 1 942 ? 36.521 16.500 -11.376 1.00 76.75 942 GLY A O 1
ATOM 7365 N N . LYS A 1 943 ? 35.399 18.314 -12.070 1.00 80.94 943 LYS A N 1
ATOM 7366 C CA . LYS A 1 943 ? 36.568 19.205 -12.133 1.00 80.94 943 LYS A CA 1
ATOM 7367 C C . LYS A 1 943 ? 36.731 19.959 -10.814 1.00 80.94 943 LYS A C 1
ATOM 7369 O O . LYS A 1 943 ? 35.787 20.563 -10.311 1.00 80.94 943 LYS A O 1
ATOM 7374 N N . GLY A 1 944 ? 37.947 19.931 -10.271 1.00 79.38 944 GLY A N 1
ATOM 7375 C CA . GLY A 1 944 ? 38.293 20.645 -9.044 1.00 79.38 944 GLY A CA 1
ATOM 7376 C C . GLY A 1 944 ? 38.396 22.158 -9.245 1.00 79.38 944 GLY A C 1
ATOM 7377 O O . GLY A 1 944 ? 38.267 22.673 -10.354 1.00 79.38 944 GLY A O 1
ATOM 7378 N N . GLY A 1 945 ? 38.646 22.886 -8.159 1.00 85.75 945 GLY A N 1
ATOM 7379 C CA . GLY A 1 945 ? 38.800 24.342 -8.167 1.00 85.75 945 GLY A CA 1
ATOM 7380 C C . GLY A 1 945 ? 38.297 24.991 -6.880 1.00 85.75 945 GLY A C 1
ATOM 7381 O O . GLY A 1 945 ? 37.629 24.353 -6.071 1.00 85.75 945 GLY A O 1
ATOM 7382 N N . ILE A 1 946 ? 38.591 26.279 -6.694 1.00 86.62 946 ILE A N 1
ATOM 7383 C CA . ILE A 1 946 ? 38.216 26.989 -5.463 1.00 86.62 946 ILE A CA 1
ATOM 7384 C C . ILE A 1 946 ? 36.693 27.149 -5.313 1.00 86.62 946 ILE A C 1
ATOM 7386 O O . ILE A 1 946 ? 36.174 27.020 -4.212 1.00 86.62 946 ILE A O 1
ATOM 7390 N N . GLY A 1 947 ? 35.965 27.348 -6.420 1.00 86.56 947 GLY A N 1
ATOM 7391 C CA . GLY A 1 947 ? 34.500 27.458 -6.425 1.00 86.56 947 GLY A CA 1
ATOM 7392 C C . GLY A 1 947 ? 33.796 26.176 -5.955 1.00 86.56 947 GLY A C 1
ATOM 7393 O O . GLY A 1 947 ? 33.061 26.234 -4.971 1.00 86.56 947 GLY A O 1
ATOM 7394 N N . PRO A 1 948 ? 34.045 25.009 -6.588 1.00 89.44 948 PRO A N 1
ATOM 7395 C CA . PRO A 1 948 ? 33.512 23.725 -6.126 1.00 89.44 948 PRO A CA 1
ATOM 7396 C C . PRO A 1 948 ? 33.913 23.388 -4.684 1.00 89.44 948 PRO A C 1
ATOM 7398 O O . PRO A 1 948 ? 33.092 22.874 -3.931 1.00 89.44 948 PRO A O 1
ATOM 7401 N N . TYR A 1 949 ? 35.141 23.733 -4.273 1.00 89.81 949 TYR A N 1
ATOM 7402 C CA . TYR A 1 949 ? 35.602 23.538 -2.897 1.00 89.81 949 TYR A CA 1
ATOM 7403 C C . TYR A 1 949 ? 34.791 24.366 -1.888 1.00 89.81 949 TYR A C 1
ATOM 7405 O O . TYR A 1 949 ? 34.292 23.820 -0.907 1.00 89.81 949 TYR A O 1
ATOM 7413 N N . ILE A 1 950 ? 34.578 25.662 -2.159 1.00 90.25 950 ILE A N 1
ATOM 7414 C CA . ILE A 1 950 ? 33.708 26.525 -1.342 1.00 90.25 950 ILE A CA 1
ATOM 7415 C C . ILE A 1 950 ? 32.275 25.977 -1.314 1.00 90.25 950 ILE A C 1
ATOM 7417 O O . ILE A 1 950 ? 31.659 25.950 -0.252 1.00 90.25 950 ILE A O 1
ATOM 7421 N N . GLY A 1 951 ? 31.757 25.495 -2.449 1.00 90.12 951 GLY A N 1
ATOM 7422 C CA . GLY A 1 951 ? 30.435 24.866 -2.522 1.00 90.12 951 GLY A CA 1
ATOM 7423 C C . GLY A 1 951 ? 30.298 23.669 -1.577 1.00 90.12 951 GLY A C 1
ATOM 7424 O O . GLY A 1 951 ? 29.341 23.596 -0.811 1.00 90.12 951 GLY A O 1
ATOM 7425 N N . ILE A 1 952 ? 31.288 22.774 -1.558 1.00 91.38 952 ILE A N 1
ATOM 7426 C CA . ILE A 1 952 ? 31.313 21.613 -0.655 1.00 91.38 952 ILE A CA 1
ATOM 7427 C C . ILE A 1 952 ? 31.419 22.053 0.815 1.00 91.38 952 ILE A C 1
ATOM 7429 O O . ILE A 1 952 ? 30.733 21.497 1.669 1.00 91.38 952 ILE A O 1
ATOM 7433 N N . CYS A 1 953 ? 32.211 23.084 1.118 1.00 92.38 953 CYS A N 1
ATOM 7434 C CA . CYS A 1 953 ? 32.296 23.673 2.457 1.00 92.38 953 CYS A CA 1
ATOM 7435 C C . CYS A 1 953 ? 30.948 24.234 2.945 1.00 92.38 953 CYS A C 1
ATOM 7437 O O . CYS A 1 953 ? 30.558 23.998 4.087 1.00 92.38 953 CYS A O 1
ATOM 7439 N N . VAL A 1 954 ? 30.205 24.938 2.084 1.00 94.12 954 VAL A N 1
ATOM 7440 C CA . VAL A 1 954 ? 28.856 25.434 2.411 1.00 94.12 954 VAL A CA 1
ATOM 7441 C C . VAL A 1 954 ? 27.905 24.269 2.691 1.00 94.12 954 VAL A C 1
ATOM 7443 O O . VAL A 1 954 ? 27.169 24.303 3.674 1.00 94.12 954 VAL A O 1
ATOM 7446 N N . LEU A 1 955 ? 27.953 23.211 1.878 1.00 94.25 955 LEU A N 1
ATOM 7447 C CA . LEU A 1 955 ? 27.123 22.021 2.080 1.00 94.25 955 LEU A CA 1
ATOM 7448 C C . LEU A 1 955 ? 27.485 21.275 3.378 1.00 94.25 955 LEU A C 1
ATOM 7450 O O . LEU A 1 955 ? 26.584 20.821 4.079 1.00 94.25 955 LEU A O 1
ATOM 7454 N N . ALA A 1 956 ? 28.765 21.236 3.767 1.00 93.88 956 ALA A N 1
ATOM 7455 C CA . ALA A 1 956 ? 29.193 20.705 5.065 1.00 93.88 956 ALA A CA 1
ATOM 7456 C C . ALA A 1 956 ? 28.619 21.504 6.247 1.00 93.88 956 ALA A C 1
ATOM 7458 O O . ALA A 1 956 ? 28.165 20.915 7.228 1.00 93.88 956 ALA A O 1
ATOM 7459 N N . ALA A 1 957 ? 28.581 22.838 6.145 1.00 95.00 957 ALA A N 1
ATOM 7460 C CA . ALA A 1 957 ? 27.934 23.681 7.149 1.00 95.00 957 ALA A CA 1
ATOM 7461 C C . ALA A 1 957 ? 26.423 23.397 7.233 1.00 95.00 957 ALA A C 1
ATOM 7463 O O . ALA A 1 957 ? 25.875 23.297 8.332 1.00 95.00 957 ALA A O 1
ATOM 7464 N N . CYS A 1 958 ? 25.752 23.204 6.090 1.00 95.31 958 CYS A N 1
ATOM 7465 C CA . CYS A 1 958 ? 24.343 22.804 6.056 1.00 95.31 958 CYS A CA 1
ATOM 7466 C C . CYS A 1 958 ? 24.105 21.451 6.738 1.00 95.31 958 CYS A C 1
ATOM 7468 O O . CYS A 1 958 ? 23.138 21.334 7.489 1.00 95.31 958 CYS A O 1
ATOM 7470 N N . PHE A 1 959 ? 24.989 20.465 6.547 1.00 94.94 959 PHE A N 1
ATOM 7471 C CA . PHE A 1 959 ? 24.906 19.194 7.270 1.00 94.94 959 PHE A CA 1
ATOM 7472 C C . PHE A 1 959 ? 25.042 19.375 8.783 1.00 94.94 959 PHE A C 1
ATOM 7474 O O . PHE A 1 959 ? 24.258 18.786 9.520 1.00 94.94 959 PHE A O 1
ATOM 7481 N N . GLY A 1 960 ? 25.941 20.246 9.254 1.00 94.44 960 GLY A N 1
ATOM 7482 C CA . GLY A 1 960 ? 26.050 20.560 10.683 1.00 94.44 960 GLY A CA 1
ATOM 7483 C C . GLY A 1 960 ? 24.764 21.174 11.252 1.00 94.44 960 GLY A C 1
ATOM 7484 O O . GLY A 1 960 ? 24.283 20.773 12.312 1.00 94.44 960 GLY A O 1
ATOM 7485 N N . VAL A 1 961 ? 24.142 22.105 10.519 1.00 96.19 961 VAL A N 1
ATOM 7486 C CA . VAL A 1 961 ? 22.836 22.673 10.900 1.00 96.19 961 VAL A CA 1
ATOM 7487 C C . VAL A 1 961 ? 21.749 21.592 10.915 1.00 96.19 961 VAL A C 1
ATOM 7489 O O . VAL A 1 961 ? 20.943 21.556 11.848 1.00 96.19 961 VAL A O 1
ATOM 7492 N N . ALA A 1 962 ? 21.713 20.720 9.905 1.00 95.94 962 ALA A N 1
ATOM 7493 C CA . ALA A 1 962 ? 20.735 19.639 9.791 1.00 95.94 962 ALA A CA 1
ATOM 7494 C C . ALA A 1 962 ? 20.851 18.641 10.954 1.00 95.94 962 ALA A C 1
ATOM 7496 O O . ALA A 1 962 ? 19.838 18.300 11.571 1.00 95.94 962 ALA A O 1
ATOM 7497 N N . ASP A 1 963 ? 22.075 18.254 11.312 1.00 94.62 963 ASP A N 1
ATOM 7498 C CA . ASP A 1 963 ? 22.370 17.335 12.412 1.00 94.62 963 ASP A CA 1
ATOM 7499 C C . ASP A 1 963 ? 21.882 17.882 13.755 1.00 94.62 963 ASP A C 1
ATOM 7501 O O . ASP A 1 963 ? 21.119 17.224 14.460 1.00 94.62 963 ASP A O 1
ATOM 7505 N N . ALA A 1 964 ? 22.173 19.149 14.063 1.00 94.56 964 ALA A N 1
ATOM 7506 C CA . ALA A 1 964 ? 21.689 19.790 15.288 1.00 94.56 964 ALA A CA 1
ATOM 7507 C C . ALA A 1 964 ? 20.149 19.846 15.381 1.00 94.56 964 ALA A C 1
ATOM 7509 O O . ALA A 1 964 ? 19.567 19.758 16.474 1.00 94.56 964 ALA A O 1
ATOM 7510 N N . HIS A 1 965 ? 19.462 19.984 14.242 1.00 95.00 965 HIS A N 1
ATOM 7511 C CA . HIS A 1 965 ? 18.004 19.925 14.200 1.00 95.00 965 HIS A CA 1
ATOM 7512 C C . HIS A 1 965 ? 17.504 18.514 14.510 1.00 95.00 965 HIS A C 1
ATOM 7514 O O . HIS A 1 965 ? 16.710 18.364 15.441 1.00 95.00 965 HIS A O 1
ATOM 7520 N N . VAL A 1 966 ? 17.977 17.509 13.768 1.00 95.19 966 VAL A N 1
ATOM 7521 C CA . VAL A 1 966 ? 17.485 16.129 13.867 1.00 95.19 966 VAL A CA 1
ATOM 7522 C C . VAL A 1 966 ? 17.947 15.452 15.149 1.00 95.19 966 VAL A C 1
ATOM 7524 O O . VAL A 1 966 ? 17.112 14.951 15.894 1.00 95.19 966 VAL A O 1
ATOM 7527 N N . GLN A 1 967 ? 19.249 15.433 15.435 1.00 93.19 967 GLN A N 1
ATOM 7528 C CA . GLN A 1 967 ? 19.806 14.673 16.551 1.00 93.19 967 GLN A CA 1
ATOM 7529 C C . GLN A 1 967 ? 19.257 15.182 17.885 1.00 93.19 967 GLN A C 1
ATOM 7531 O O . GLN A 1 967 ? 18.764 14.397 18.689 1.00 93.19 967 GLN A O 1
ATOM 7536 N N . GLY A 1 968 ? 19.242 16.501 18.096 1.00 90.50 968 GLY A N 1
ATOM 7537 C CA . GLY A 1 968 ? 18.673 17.073 19.314 1.00 90.50 968 GLY A CA 1
ATOM 7538 C C . GLY A 1 968 ? 17.146 16.961 19.390 1.00 90.50 968 GLY A C 1
ATOM 7539 O O . GLY A 1 968 ? 16.605 16.698 20.462 1.00 90.50 968 GLY A O 1
ATOM 7540 N N . GLY A 1 969 ? 16.442 17.115 18.263 1.00 92.25 969 GLY A N 1
ATOM 7541 C CA . GLY A 1 969 ? 14.983 17.004 18.218 1.00 92.25 969 GLY A CA 1
ATOM 7542 C C . GLY A 1 969 ? 14.494 15.577 18.467 1.00 92.25 969 GLY A C 1
ATOM 7543 O O . GLY A 1 969 ? 13.605 15.378 19.286 1.00 92.25 969 GLY A O 1
ATOM 7544 N N . MET A 1 970 ? 15.098 14.585 17.810 1.00 94.56 970 MET A N 1
ATOM 7545 C CA . MET A 1 970 ? 14.777 13.165 17.975 1.00 94.56 970 MET A CA 1
ATOM 7546 C C . MET A 1 970 ? 15.193 12.631 19.345 1.00 94.56 970 MET A C 1
ATOM 7548 O O . MET A 1 970 ? 14.391 11.973 19.994 1.00 94.56 970 MET A O 1
ATOM 7552 N N . VAL A 1 971 ? 16.412 12.909 19.822 1.00 94.44 971 VAL A N 1
ATOM 7553 C CA . VAL A 1 971 ? 16.846 12.419 21.145 1.00 94.44 971 VAL A CA 1
ATOM 7554 C C . VAL A 1 971 ? 15.985 13.017 22.253 1.00 94.44 971 VAL A C 1
ATOM 7556 O O . VAL A 1 971 ? 15.586 12.292 23.161 1.00 94.44 971 VAL A O 1
ATOM 7559 N N . GLY A 1 972 ? 15.639 14.303 22.160 1.00 91.69 972 GLY A N 1
ATOM 7560 C CA . GLY A 1 972 ? 14.683 14.929 23.070 1.00 91.69 972 GLY A CA 1
ATOM 7561 C C . GLY A 1 972 ? 13.311 14.243 23.050 1.00 91.69 972 GLY A C 1
ATOM 7562 O O . GLY A 1 972 ? 12.841 13.793 24.093 1.00 91.69 972 GLY A O 1
ATOM 7563 N N . ASP A 1 973 ? 12.707 14.086 21.867 1.00 91.56 973 ASP A N 1
ATOM 7564 C CA . ASP A 1 973 ? 11.382 13.462 21.711 1.00 91.56 973 ASP A CA 1
ATOM 7565 C C . ASP A 1 973 ? 11.347 12.021 22.240 1.00 91.56 973 ASP A C 1
ATOM 7567 O O . ASP A 1 973 ? 10.425 11.610 22.935 1.00 91.56 973 ASP A O 1
ATOM 7571 N N . LEU A 1 974 ? 12.388 11.239 21.951 1.00 94.12 974 LEU A N 1
ATOM 7572 C CA . LEU A 1 974 ? 12.469 9.837 22.354 1.00 94.12 974 LEU A CA 1
ATOM 7573 C C . LEU A 1 974 ? 12.798 9.659 23.846 1.00 94.12 974 LEU A C 1
ATOM 7575 O O . LEU A 1 974 ? 12.591 8.569 24.379 1.00 94.12 974 LEU A O 1
ATOM 7579 N N . SER A 1 975 ? 13.288 10.704 24.524 1.00 92.81 975 SER A N 1
ATOM 7580 C CA . SER A 1 975 ? 13.698 10.649 25.941 1.00 92.81 975 SER A CA 1
ATOM 7581 C C . SER A 1 975 ? 12.528 10.443 26.907 1.00 92.81 975 SER A C 1
ATOM 7583 O O . SER A 1 975 ? 12.742 9.928 28.002 1.00 92.81 975 SER A O 1
ATOM 7585 N N . PHE A 1 976 ? 11.305 10.821 26.512 1.00 91.06 976 PHE A N 1
ATOM 7586 C CA . PHE A 1 976 ? 10.077 10.587 27.291 1.00 91.06 976 PHE A CA 1
ATOM 7587 C C . PHE A 1 976 ? 9.258 9.368 26.833 1.00 91.06 976 PHE A C 1
ATOM 7589 O O . PHE A 1 976 ? 8.150 9.134 27.316 1.00 91.06 976 PHE A O 1
ATOM 7596 N N . MET A 1 977 ? 9.785 8.589 25.884 1.00 92.00 977 MET A N 1
ATOM 7597 C CA . MET A 1 977 ? 9.157 7.373 25.357 1.00 92.00 977 MET A CA 1
ATOM 7598 C C . MET A 1 977 ? 9.808 6.104 25.940 1.00 92.00 977 MET A C 1
ATOM 7600 O O . MET A 1 977 ? 10.495 6.127 26.960 1.00 92.00 977 MET A O 1
ATOM 7604 N N . CYS A 1 978 ? 9.602 4.961 25.279 1.00 88.00 978 CYS A N 1
ATOM 7605 C CA . CYS A 1 978 ? 10.309 3.716 25.571 1.00 88.00 978 CYS A CA 1
ATOM 7606 C C . CYS A 1 978 ? 11.837 3.863 25.365 1.00 88.00 978 CYS A C 1
ATOM 7608 O O . CYS A 1 978 ? 12.257 4.300 24.287 1.00 88.00 978 CYS A O 1
ATOM 7610 N N . PRO A 1 979 ? 12.686 3.411 26.313 1.00 86.94 979 PRO A N 1
ATOM 7611 C CA . PRO A 1 979 ? 14.146 3.403 26.155 1.00 86.94 979 PRO A CA 1
ATOM 7612 C C . PRO A 1 979 ? 14.637 2.661 24.903 1.00 86.94 979 PRO A C 1
ATOM 7614 O O . PRO A 1 979 ? 15.679 2.991 24.341 1.00 86.94 979 PRO A O 1
ATOM 7617 N N . GLU A 1 980 ? 13.879 1.675 24.427 1.00 90.06 980 GLU A N 1
ATOM 7618 C CA . GLU A 1 980 ? 14.188 0.929 23.209 1.00 90.06 980 GLU A CA 1
ATOM 7619 C C . GLU A 1 980 ? 14.129 1.807 21.950 1.00 90.06 980 GLU A C 1
ATOM 7621 O O . GLU A 1 980 ? 14.803 1.506 20.967 1.00 90.06 980 GLU A O 1
ATOM 7626 N N . PHE A 1 981 ? 13.360 2.903 21.955 1.00 93.75 981 PHE A N 1
ATOM 7627 C CA . PHE A 1 981 ? 13.252 3.796 20.799 1.00 93.75 981 PHE A CA 1
ATOM 7628 C C . PHE A 1 981 ? 14.496 4.666 20.649 1.00 93.75 981 PHE A C 1
ATOM 7630 O O . PHE A 1 981 ? 15.100 4.677 19.576 1.00 93.75 981 PHE A O 1
ATOM 7637 N N . ILE A 1 982 ? 14.922 5.335 21.729 1.00 92.56 982 ILE A N 1
ATOM 7638 C CA . ILE A 1 982 ? 16.177 6.101 21.735 1.00 92.56 982 ILE A CA 1
ATOM 7639 C C . ILE A 1 982 ? 17.370 5.178 21.463 1.00 92.56 982 ILE A C 1
ATOM 7641 O O . ILE A 1 982 ? 18.242 5.526 20.672 1.00 92.56 982 ILE A O 1
ATOM 7645 N N . GLN A 1 983 ? 17.375 3.963 22.018 1.00 92.25 983 GLN A N 1
ATOM 7646 C CA . GLN A 1 983 ? 18.405 2.965 21.735 1.00 92.25 983 GLN A CA 1
ATOM 7647 C C . GLN A 1 983 ? 18.440 2.574 20.250 1.00 92.25 983 GLN A C 1
ATOM 7649 O O . GLN A 1 983 ? 19.513 2.553 19.652 1.00 92.25 983 GLN A O 1
ATOM 7654 N N . SER A 1 984 ? 17.282 2.305 19.640 1.00 95.00 984 SER A N 1
ATOM 7655 C CA . SER A 1 984 ? 17.187 1.967 18.216 1.00 95.00 984 SER A CA 1
ATOM 7656 C C . SER A 1 984 ? 17.632 3.122 17.314 1.00 95.00 984 SER A C 1
ATOM 7658 O O . SER A 1 984 ? 18.373 2.913 16.356 1.00 95.00 984 SER A O 1
ATOM 7660 N N . PHE A 1 985 ? 17.263 4.360 17.657 1.00 96.06 985 PHE A N 1
ATOM 7661 C CA . PHE A 1 985 ? 17.733 5.564 16.969 1.00 96.06 985 PHE A CA 1
ATOM 7662 C C . PHE A 1 985 ? 19.258 5.718 17.052 1.00 96.06 985 PHE A C 1
ATOM 7664 O O . PHE A 1 985 ? 19.928 5.926 16.040 1.00 96.06 985 PHE A O 1
ATOM 7671 N N . LEU A 1 986 ? 19.836 5.529 18.242 1.00 94.81 986 LEU A N 1
ATOM 7672 C CA . LEU A 1 986 ? 21.285 5.530 18.434 1.00 94.81 986 LEU A CA 1
ATOM 7673 C C . LEU A 1 986 ? 21.966 4.396 17.658 1.00 94.81 986 LEU A C 1
ATOM 7675 O O . LEU A 1 986 ? 23.042 4.618 17.108 1.00 94.81 986 LEU A O 1
ATOM 7679 N N . ALA A 1 987 ? 21.375 3.204 17.587 1.00 94.38 987 ALA A N 1
ATOM 7680 C CA . ALA A 1 987 ? 21.898 2.114 16.769 1.00 94.38 987 ALA A CA 1
ATOM 7681 C C . ALA A 1 987 ? 21.866 2.457 15.272 1.00 94.38 987 ALA A C 1
ATOM 7683 O O . ALA A 1 987 ? 22.839 2.201 14.569 1.00 94.38 987 ALA A O 1
ATOM 7684 N N . GLY A 1 988 ? 20.806 3.118 14.799 1.00 94.75 988 GLY A N 1
ATOM 7685 C CA . GLY A 1 988 ? 20.722 3.656 13.441 1.00 94.75 988 GLY A CA 1
ATOM 7686 C C . GLY A 1 988 ? 21.873 4.609 13.108 1.00 94.75 988 GLY A C 1
ATOM 7687 O O . GLY A 1 988 ? 22.524 4.456 12.074 1.00 94.75 988 GLY A O 1
ATOM 7688 N N . LEU A 1 989 ? 22.185 5.539 14.021 1.00 93.69 989 LEU A N 1
ATOM 7689 C CA . LEU A 1 989 ? 23.320 6.463 13.885 1.00 93.69 989 LEU A CA 1
ATOM 7690 C C . LEU A 1 989 ? 24.641 5.708 13.640 1.00 93.69 989 LEU A C 1
ATOM 7692 O O . LEU A 1 989 ? 25.371 6.052 12.711 1.00 93.69 989 LEU A O 1
ATOM 7696 N N . ALA A 1 990 ? 24.920 4.636 14.390 1.00 93.06 990 ALA A N 1
ATOM 7697 C CA . ALA A 1 990 ? 26.108 3.796 14.176 1.00 93.06 990 ALA A CA 1
ATOM 7698 C C . ALA A 1 990 ? 26.043 2.950 12.899 1.00 93.06 990 ALA A C 1
ATOM 7700 O O . ALA A 1 990 ? 27.044 2.786 12.199 1.00 93.06 990 ALA A O 1
ATOM 7701 N N . ALA A 1 991 ? 24.855 2.445 12.558 1.00 93.69 991 ALA A N 1
ATOM 7702 C CA . ALA A 1 991 ? 24.641 1.668 11.344 1.00 93.69 991 ALA A CA 1
ATOM 7703 C C . ALA A 1 991 ? 24.980 2.475 10.089 1.00 93.69 991 ALA A C 1
ATOM 7705 O O . ALA A 1 991 ? 25.484 1.904 9.126 1.00 93.69 991 ALA A O 1
ATOM 7706 N N . SER A 1 992 ? 24.786 3.797 10.112 1.00 93.12 992 SER A N 1
ATOM 7707 C CA . SER A 1 992 ? 25.209 4.670 9.015 1.00 93.12 992 SER A CA 1
ATOM 7708 C C . SER A 1 992 ? 26.727 4.615 8.762 1.00 93.12 992 SER A C 1
ATOM 7710 O O . SER A 1 992 ? 27.154 4.592 7.608 1.00 93.12 992 SER A O 1
ATOM 7712 N N . GLY A 1 993 ? 27.545 4.525 9.819 1.00 88.75 993 GLY A N 1
ATOM 7713 C CA . GLY A 1 993 ? 29.000 4.393 9.721 1.00 88.75 993 GLY A CA 1
ATOM 7714 C C . GLY A 1 993 ? 29.413 3.022 9.189 1.00 88.75 993 GLY A C 1
ATOM 7715 O O . GLY A 1 993 ? 30.236 2.928 8.278 1.00 88.75 993 GLY A O 1
ATOM 7716 N N . ALA A 1 994 ? 28.785 1.953 9.691 1.00 88.62 994 ALA A N 1
ATOM 7717 C CA . ALA A 1 994 ? 29.036 0.589 9.222 1.00 88.62 994 ALA A CA 1
ATOM 7718 C C . ALA A 1 994 ? 28.632 0.410 7.747 1.00 88.62 994 ALA A C 1
ATOM 7720 O O . ALA A 1 994 ? 29.381 -0.176 6.963 1.00 88.62 994 ALA A O 1
ATOM 7721 N N . LEU A 1 995 ? 27.487 0.980 7.354 1.00 87.25 995 LEU A N 1
ATOM 7722 C CA . LEU A 1 995 ? 27.003 1.015 5.976 1.00 87.25 995 LEU A CA 1
ATOM 7723 C C . LEU A 1 995 ? 28.002 1.741 5.066 1.00 87.25 995 LEU A C 1
ATOM 7725 O O . LEU A 1 995 ? 28.408 1.184 4.046 1.00 87.25 995 LEU A O 1
ATOM 7729 N N . ALA A 1 996 ? 28.451 2.937 5.458 1.00 84.50 996 ALA A N 1
ATOM 7730 C CA . ALA A 1 996 ? 29.433 3.704 4.697 1.00 84.50 996 ALA A CA 1
ATOM 7731 C C . ALA A 1 996 ? 30.759 2.937 4.534 1.00 84.50 996 ALA A C 1
ATOM 7733 O O . ALA A 1 996 ? 31.285 2.840 3.425 1.00 84.50 996 ALA A O 1
ATOM 7734 N N . SER A 1 997 ? 31.267 2.307 5.600 1.00 86.12 997 SER A N 1
ATOM 7735 C CA . SER A 1 997 ? 32.476 1.473 5.531 1.00 86.12 997 SER A CA 1
ATOM 7736 C C . SER A 1 997 ? 32.304 0.252 4.616 1.00 86.12 997 SER A C 1
ATOM 7738 O O . SER A 1 997 ? 33.168 -0.010 3.779 1.00 86.12 997 SER A O 1
ATOM 7740 N N . GLY A 1 998 ? 31.181 -0.467 4.718 1.00 82.19 998 GLY A N 1
ATOM 7741 C CA . GLY A 1 998 ? 30.890 -1.644 3.891 1.00 82.19 998 GLY A CA 1
ATOM 7742 C C . GLY A 1 998 ? 30.767 -1.306 2.404 1.00 82.19 998 GLY A C 1
ATOM 7743 O O . GLY A 1 998 ? 31.427 -1.921 1.565 1.00 82.19 998 GLY A O 1
ATOM 7744 N N . LEU A 1 999 ? 30.000 -0.264 2.073 1.00 77.12 999 LEU A N 1
ATOM 7745 C CA . LEU A 1 999 ? 29.914 0.257 0.707 1.00 77.12 999 LEU A CA 1
ATOM 7746 C C . LEU A 1 999 ? 31.285 0.721 0.192 1.00 77.12 999 LEU A C 1
ATOM 7748 O O . LEU A 1 999 ? 31.571 0.576 -0.997 1.00 77.12 999 LEU A O 1
ATOM 7752 N N . ARG A 1 1000 ? 32.171 1.242 1.051 1.00 77.94 1000 ARG A N 1
ATOM 7753 C CA . ARG A 1 1000 ? 33.488 1.734 0.615 1.00 77.94 1000 ARG A CA 1
ATOM 7754 C C . ARG A 1 1000 ? 34.414 0.581 0.270 1.00 77.94 1000 ARG A C 1
ATOM 7756 O O . ARG A 1 1000 ? 35.101 0.652 -0.745 1.00 77.94 1000 ARG A O 1
ATOM 7763 N N . LEU A 1 1001 ? 34.389 -0.486 1.065 1.00 79.94 1001 LEU A N 1
ATOM 7764 C CA . LEU A 1 1001 ? 35.111 -1.724 0.775 1.00 79.94 1001 LEU A CA 1
ATOM 7765 C C . LEU A 1 1001 ? 34.620 -2.355 -0.536 1.00 79.94 1001 LEU A C 1
ATOM 7767 O O . LEU A 1 1001 ? 35.440 -2.692 -1.388 1.00 79.94 1001 LEU A O 1
ATOM 7771 N N . LEU A 1 1002 ? 33.299 -2.431 -0.739 1.00 75.06 1002 LEU A N 1
ATOM 7772 C CA . LEU A 1 1002 ? 32.697 -2.958 -1.971 1.00 75.06 1002 LEU A CA 1
ATOM 7773 C C . LEU A 1 1002 ? 33.042 -2.110 -3.198 1.00 75.06 1002 LEU A C 1
ATOM 7775 O O . LEU A 1 1002 ? 33.432 -2.647 -4.231 1.00 75.06 1002 LEU A O 1
ATOM 7779 N N . THR A 1 1003 ? 32.935 -0.784 -3.093 1.00 72.31 1003 THR A N 1
ATOM 7780 C CA . THR A 1 1003 ? 33.269 0.123 -4.200 1.00 72.31 1003 THR A CA 1
ATOM 7781 C C . THR A 1 1003 ? 34.759 0.118 -4.507 1.00 72.31 1003 THR A C 1
ATOM 7783 O O . THR A 1 1003 ? 35.124 0.128 -5.676 1.00 72.31 1003 THR A O 1
ATOM 7786 N N . LYS A 1 1004 ? 35.635 0.041 -3.498 1.00 72.75 1004 LYS A N 1
ATOM 7787 C CA . LYS A 1 1004 ? 37.075 -0.120 -3.731 1.00 72.75 1004 LYS A CA 1
ATOM 7788 C C . LYS A 1 1004 ? 37.360 -1.431 -4.461 1.00 72.75 1004 LYS A C 1
ATOM 7790 O O . LYS A 1 1004 ? 38.001 -1.406 -5.501 1.00 72.75 1004 LYS A O 1
ATOM 7795 N N . ALA A 1 1005 ? 36.804 -2.547 -3.989 1.00 74.81 1005 ALA A N 1
ATOM 7796 C CA . ALA A 1 1005 ? 36.993 -3.852 -4.620 1.00 74.81 1005 ALA A CA 1
ATOM 7797 C C . ALA A 1 1005 ? 36.423 -3.918 -6.052 1.00 74.81 1005 ALA A C 1
ATOM 7799 O O . ALA A 1 1005 ? 37.034 -4.520 -6.932 1.00 74.81 1005 ALA A O 1
ATOM 7800 N N . GLY A 1 1006 ? 35.266 -3.292 -6.292 1.00 70.00 1006 GLY A N 1
ATOM 7801 C CA . GLY A 1 1006 ? 34.570 -3.323 -7.580 1.00 70.00 1006 GLY A CA 1
ATOM 7802 C C . GLY A 1 1006 ? 35.079 -2.315 -8.616 1.00 70.00 1006 GLY A C 1
ATOM 7803 O O . GLY A 1 1006 ? 34.979 -2.584 -9.811 1.00 70.00 1006 GLY A O 1
ATOM 7804 N N . PHE A 1 1007 ? 35.627 -1.171 -8.188 1.00 68.31 1007 PHE A N 1
ATOM 7805 C CA . PHE A 1 1007 ? 35.995 -0.064 -9.081 1.00 68.31 1007 PHE A CA 1
ATOM 7806 C C . PHE A 1 1007 ? 37.497 0.257 -9.143 1.00 68.31 1007 PHE A C 1
ATOM 7808 O O . PHE A 1 1007 ? 37.867 1.115 -9.948 1.00 68.31 1007 PHE A O 1
ATOM 7815 N N . ASP A 1 1008 ? 38.365 -0.431 -8.383 1.00 64.25 1008 ASP A N 1
ATOM 7816 C CA . ASP A 1 1008 ? 39.822 -0.160 -8.324 1.00 64.25 1008 ASP A CA 1
ATOM 7817 C C . ASP A 1 1008 ? 40.514 -0.185 -9.699 1.00 64.25 1008 ASP A C 1
ATOM 7819 O O . ASP A 1 1008 ? 41.522 0.484 -9.905 1.00 64.25 1008 ASP A O 1
ATOM 7823 N N . LYS A 1 1009 ? 39.969 -0.945 -10.659 1.00 62.31 1009 LYS A N 1
ATOM 7824 C CA . LYS A 1 1009 ? 40.527 -1.112 -12.014 1.00 62.31 1009 LYS A CA 1
ATOM 7825 C C . LYS A 1 1009 ? 39.830 -0.274 -13.095 1.00 62.31 1009 LYS A C 1
ATOM 7827 O O . LYS A 1 1009 ? 40.115 -0.471 -14.271 1.00 62.31 1009 LYS A O 1
ATOM 7832 N N . SER A 1 1010 ? 38.891 0.605 -12.732 1.00 68.50 1010 SER A N 1
ATOM 7833 C CA . SER A 1 1010 ? 38.124 1.405 -13.702 1.00 68.50 1010 SER A CA 1
ATOM 7834 C C . SER A 1 1010 ? 38.639 2.840 -13.828 1.00 68.50 1010 SER A C 1
ATOM 7836 O O . SER A 1 1010 ? 38.897 3.512 -12.823 1.00 68.50 1010 SER A O 1
ATOM 7838 N N . ASP A 1 1011 ? 38.712 3.342 -15.062 1.00 57.00 1011 ASP A N 1
ATOM 7839 C CA . ASP A 1 1011 ? 38.967 4.756 -15.330 1.00 57.00 1011 ASP A CA 1
ATOM 7840 C C . ASP A 1 1011 ? 37.795 5.584 -14.768 1.00 57.00 1011 ASP A C 1
ATOM 7842 O O . ASP A 1 1011 ? 36.669 5.494 -15.250 1.00 57.00 1011 ASP A O 1
ATOM 7846 N N . ASN A 1 1012 ? 38.056 6.374 -13.716 1.00 68.44 1012 ASN A N 1
ATOM 7847 C CA . ASN A 1 1012 ? 37.092 7.132 -12.885 1.00 68.44 1012 ASN A CA 1
ATOM 7848 C C . ASN A 1 1012 ? 36.362 6.382 -11.751 1.00 68.44 1012 ASN A C 1
ATOM 7850 O O . ASN A 1 1012 ? 35.412 6.930 -11.184 1.00 68.44 1012 ASN A O 1
ATOM 7854 N N . GLY A 1 1013 ? 36.843 5.214 -11.317 1.00 70.06 1013 GLY A N 1
ATOM 7855 C CA . GLY A 1 1013 ? 36.203 4.423 -10.252 1.00 70.06 1013 GLY A CA 1
ATOM 7856 C C . GLY A 1 1013 ? 35.867 5.167 -8.949 1.00 70.06 1013 GLY A C 1
ATOM 7857 O O . GLY A 1 1013 ? 34.792 4.974 -8.385 1.00 70.06 1013 GLY A O 1
ATOM 7858 N N . LEU A 1 1014 ? 36.737 6.083 -8.505 1.00 74.88 1014 LEU A N 1
ATOM 7859 C CA . LEU A 1 1014 ? 36.522 6.924 -7.314 1.00 74.88 1014 LEU A CA 1
ATOM 7860 C C . LEU A 1 1014 ? 35.304 7.851 -7.440 1.00 74.88 1014 LEU A C 1
ATOM 7862 O O . LEU A 1 1014 ? 34.532 7.984 -6.495 1.00 74.88 1014 LEU A O 1
ATOM 7866 N N . ARG A 1 1015 ? 35.110 8.462 -8.615 1.00 83.00 1015 ARG A N 1
ATOM 7867 C CA . ARG A 1 1015 ? 33.986 9.371 -8.873 1.00 83.00 1015 ARG A CA 1
ATOM 7868 C C . ARG A 1 1015 ? 32.675 8.597 -8.963 1.00 83.00 1015 ARG A C 1
ATOM 7870 O O . ARG A 1 1015 ? 31.687 8.994 -8.357 1.00 83.00 1015 ARG A O 1
ATOM 7877 N N . SER A 1 1016 ? 32.674 7.471 -9.674 1.00 77.06 1016 SER A N 1
ATOM 7878 C CA . SER A 1 1016 ? 31.496 6.602 -9.769 1.00 77.06 1016 SER A CA 1
ATOM 7879 C C . SER A 1 1016 ? 31.089 6.044 -8.403 1.00 77.06 1016 SER A C 1
ATOM 7881 O O . SER A 1 1016 ? 29.901 6.013 -8.087 1.00 77.06 1016 SER A O 1
ATOM 7883 N N . GLY A 1 1017 ? 32.067 5.685 -7.563 1.00 76.12 1017 GLY A N 1
ATOM 7884 C CA . GLY A 1 1017 ? 31.836 5.322 -6.165 1.00 76.12 1017 GLY A CA 1
ATOM 7885 C C . GLY A 1 1017 ? 31.216 6.465 -5.354 1.00 76.12 1017 GLY A C 1
ATOM 7886 O O . GLY A 1 1017 ? 30.204 6.250 -4.694 1.00 76.12 1017 GLY A O 1
ATOM 7887 N N . ALA A 1 1018 ? 31.759 7.684 -5.458 1.00 82.00 1018 ALA A N 1
ATOM 7888 C CA . ALA A 1 1018 ? 31.231 8.872 -4.780 1.00 82.00 1018 ALA A CA 1
ATOM 7889 C C . ALA A 1 1018 ? 29.769 9.163 -5.153 1.00 82.00 1018 ALA A C 1
ATOM 7891 O O . ALA A 1 1018 ? 28.917 9.351 -4.286 1.00 82.00 1018 ALA A O 1
ATOM 7892 N N . MET A 1 1019 ? 29.466 9.148 -6.451 1.00 83.88 1019 MET A N 1
ATOM 7893 C CA . MET A 1 1019 ? 28.125 9.419 -6.968 1.00 83.88 1019 MET A CA 1
ATOM 7894 C C . MET A 1 1019 ? 27.109 8.368 -6.518 1.00 83.88 1019 MET A C 1
ATOM 7896 O O . MET A 1 1019 ? 25.991 8.717 -6.143 1.00 83.88 1019 MET A O 1
ATOM 7900 N N . LEU A 1 1020 ? 27.497 7.089 -6.501 1.00 80.62 1020 LEU A N 1
ATOM 7901 C CA . LEU A 1 1020 ? 26.650 6.015 -5.983 1.00 80.62 1020 LEU A CA 1
ATOM 7902 C C . LEU A 1 1020 ? 26.346 6.211 -4.491 1.00 80.62 1020 LEU A C 1
ATOM 7904 O O . LEU A 1 1020 ? 25.201 6.058 -4.073 1.00 80.62 1020 LEU A O 1
ATOM 7908 N N . PHE A 1 1021 ? 27.354 6.588 -3.702 1.00 81.00 1021 PHE A N 1
ATOM 7909 C CA . PHE A 1 1021 ? 27.205 6.866 -2.274 1.00 81.00 1021 PHE A CA 1
ATOM 7910 C C . PHE A 1 1021 ? 26.205 7.984 -2.003 1.00 81.00 1021 PHE A C 1
ATOM 7912 O O . PHE A 1 1021 ? 25.260 7.794 -1.240 1.00 81.00 1021 PHE A O 1
ATOM 7919 N N . PHE A 1 1022 ? 26.383 9.138 -2.648 1.00 87.19 1022 PHE A N 1
ATOM 7920 C CA . PHE A 1 1022 ? 25.476 10.260 -2.442 1.00 87.19 1022 PHE A CA 1
ATOM 7921 C C . PHE A 1 1022 ? 24.065 9.951 -2.954 1.00 87.19 1022 PHE A C 1
ATOM 7923 O O . PHE A 1 1022 ? 23.108 10.331 -2.292 1.00 87.19 1022 PHE A O 1
ATOM 7930 N N . ALA A 1 1023 ? 23.906 9.187 -4.042 1.00 84.00 1023 ALA A N 1
ATOM 7931 C CA . ALA A 1 1023 ? 22.587 8.759 -4.519 1.00 84.00 1023 ALA A CA 1
ATOM 7932 C C . ALA A 1 1023 ? 21.855 7.858 -3.508 1.00 84.00 1023 ALA A C 1
ATOM 7934 O O . ALA A 1 1023 ? 20.665 8.054 -3.253 1.00 84.00 1023 ALA A O 1
ATOM 7935 N N . ILE A 1 1024 ? 22.566 6.903 -2.899 1.00 83.94 1024 ILE A N 1
ATOM 7936 C CA . ILE A 1 1024 ? 22.019 6.043 -1.840 1.00 83.94 1024 ILE A CA 1
ATOM 7937 C C . ILE A 1 1024 ? 21.640 6.886 -0.613 1.00 83.94 1024 ILE A C 1
ATOM 7939 O O . ILE A 1 1024 ? 20.546 6.724 -0.072 1.00 83.94 1024 ILE A O 1
ATOM 7943 N N . SER A 1 1025 ? 22.498 7.820 -0.204 1.00 88.69 1025 SER A N 1
ATOM 7944 C CA . SER A 1 1025 ? 22.237 8.710 0.933 1.00 88.69 1025 SER A CA 1
ATOM 7945 C C . SER A 1 1025 ? 21.032 9.619 0.698 1.00 88.69 1025 SER A C 1
ATOM 7947 O O . SER A 1 1025 ? 20.146 9.661 1.547 1.00 88.69 1025 SER A O 1
ATOM 7949 N N . THR A 1 1026 ? 20.915 10.236 -0.484 1.00 89.75 1026 THR A N 1
ATOM 7950 C CA . THR A 1 1026 ? 19.748 11.048 -0.870 1.00 89.75 1026 THR A CA 1
ATOM 7951 C C . THR A 1 1026 ? 18.451 10.247 -0.790 1.00 89.75 1026 THR A C 1
ATOM 7953 O O . THR A 1 1026 ? 17.427 10.750 -0.325 1.00 89.75 1026 THR A O 1
ATOM 7956 N N . PHE A 1 1027 ? 18.482 8.977 -1.200 1.00 86.50 1027 PHE A N 1
ATOM 7957 C CA . PHE A 1 1027 ? 17.329 8.095 -1.073 1.00 86.50 1027 PHE A CA 1
ATOM 7958 C C . PHE A 1 1027 ? 16.950 7.841 0.400 1.00 86.50 1027 PHE A C 1
ATOM 7960 O O . PHE A 1 1027 ? 15.777 7.966 0.760 1.00 86.50 1027 PHE A O 1
ATOM 7967 N N . PHE A 1 1028 ? 17.920 7.523 1.265 1.00 86.69 1028 PHE A N 1
ATOM 7968 C CA . PHE A 1 1028 ? 17.663 7.299 2.693 1.00 86.69 1028 PHE A CA 1
ATOM 7969 C C . PHE A 1 1028 ? 17.140 8.551 3.406 1.00 86.69 1028 PHE A C 1
ATOM 7971 O O . PHE A 1 1028 ? 16.241 8.450 4.241 1.00 86.69 1028 PHE A O 1
ATOM 7978 N N . GLU A 1 1029 ? 17.648 9.733 3.066 1.00 92.00 1029 GLU A N 1
ATOM 7979 C CA . GLU A 1 1029 ? 17.172 10.999 3.631 1.00 92.00 1029 GLU A CA 1
ATOM 7980 C C . GLU A 1 1029 ? 15.733 11.297 3.211 1.00 92.00 1029 GLU A C 1
ATOM 7982 O O . GLU A 1 1029 ? 14.902 11.647 4.050 1.00 92.00 1029 GLU A O 1
ATOM 7987 N N . PHE A 1 1030 ? 15.400 11.082 1.933 1.00 89.50 1030 PHE A N 1
ATOM 7988 C CA . PHE A 1 1030 ? 14.029 11.216 1.444 1.00 89.50 1030 PHE A CA 1
ATOM 7989 C C . PHE A 1 1030 ? 13.076 10.255 2.165 1.00 89.50 1030 PHE A C 1
ATOM 7991 O O . PHE A 1 1030 ? 11.990 10.649 2.601 1.00 89.50 1030 PHE A O 1
ATOM 7998 N N . LEU A 1 1031 ? 13.507 9.006 2.365 1.00 88.12 1031 LEU A N 1
ATOM 7999 C CA . LEU A 1 1031 ? 12.763 8.021 3.144 1.00 88.12 1031 LEU A CA 1
ATOM 8000 C C . LEU A 1 1031 ? 12.537 8.497 4.589 1.00 88.12 1031 LEU A C 1
ATOM 8002 O O . LEU A 1 1031 ? 11.432 8.343 5.108 1.00 88.12 1031 LEU A O 1
ATOM 8006 N N . CYS A 1 1032 ? 13.528 9.123 5.227 1.00 93.12 1032 CYS A N 1
ATOM 8007 C CA . CYS A 1 1032 ? 13.387 9.662 6.583 1.00 93.12 1032 CYS A CA 1
ATOM 8008 C C . CYS A 1 1032 ? 12.347 10.785 6.668 1.00 93.12 1032 CYS A C 1
ATOM 8010 O O . CYS A 1 1032 ? 11.556 10.801 7.614 1.00 93.12 1032 CYS A O 1
ATOM 8012 N N . ILE A 1 1033 ? 12.274 11.668 5.663 1.00 93.44 1033 ILE A N 1
ATOM 8013 C CA . ILE A 1 1033 ? 11.226 12.700 5.580 1.00 93.44 1033 ILE A CA 1
ATOM 8014 C C . ILE A 1 1033 ? 9.845 12.040 5.568 1.00 93.44 1033 ILE A C 1
ATOM 8016 O O . ILE A 1 1033 ? 8.969 12.430 6.339 1.00 93.44 1033 ILE A O 1
ATOM 8020 N N . ILE A 1 1034 ? 9.649 11.016 4.733 1.00 86.88 1034 ILE A N 1
ATOM 8021 C CA . ILE A 1 1034 ? 8.365 10.311 4.604 1.00 86.88 1034 ILE A CA 1
ATOM 8022 C C . ILE A 1 1034 ? 8.001 9.599 5.908 1.00 86.88 1034 ILE A C 1
ATOM 8024 O O . ILE A 1 1034 ? 6.884 9.753 6.415 1.00 86.88 1034 ILE A O 1
ATOM 8028 N N . LEU A 1 1035 ? 8.946 8.834 6.462 1.00 91.38 1035 LEU A N 1
ATOM 8029 C CA . LEU A 1 1035 ? 8.743 8.075 7.689 1.00 91.38 1035 LEU A CA 1
ATOM 8030 C C . LEU A 1 1035 ? 8.390 8.999 8.855 1.00 91.38 1035 LEU A C 1
ATOM 8032 O O . LEU A 1 1035 ? 7.418 8.727 9.557 1.00 91.38 1035 LEU A O 1
ATOM 8036 N N . TYR A 1 1036 ? 9.103 10.113 9.027 1.00 93.25 1036 TYR A N 1
ATOM 8037 C CA . TYR A 1 1036 ? 8.823 11.064 10.099 1.00 93.25 1036 TYR A CA 1
ATOM 8038 C C . TYR A 1 1036 ? 7.533 11.869 9.858 1.00 93.25 1036 TYR A C 1
ATOM 8040 O O . TYR A 1 1036 ? 6.749 12.083 10.783 1.00 93.25 1036 TYR A O 1
ATOM 8048 N N . ALA A 1 1037 ? 7.269 12.312 8.624 1.00 87.62 1037 ALA A N 1
ATOM 8049 C CA . ALA A 1 1037 ? 6.108 13.147 8.315 1.00 87.62 1037 ALA A CA 1
ATOM 8050 C C . ALA A 1 1037 ? 4.784 12.382 8.426 1.00 87.62 1037 ALA A C 1
ATOM 8052 O O . ALA A 1 1037 ? 3.802 12.925 8.943 1.00 87.62 1037 ALA A O 1
ATOM 8053 N N . ILE A 1 1038 ? 4.742 11.149 7.914 1.00 84.00 1038 ILE A N 1
ATOM 8054 C CA . ILE A 1 1038 ? 3.489 10.425 7.667 1.00 84.00 1038 ILE A CA 1
ATOM 8055 C C . ILE A 1 1038 ? 3.324 9.240 8.613 1.00 84.00 1038 ILE A C 1
ATOM 8057 O O . ILE A 1 1038 ? 2.228 9.037 9.134 1.00 84.00 1038 ILE A O 1
ATOM 8061 N N . TYR A 1 1039 ? 4.377 8.443 8.811 1.00 86.69 1039 TYR A N 1
ATOM 8062 C CA . TYR A 1 1039 ? 4.254 7.130 9.445 1.00 86.69 1039 TYR A CA 1
ATOM 8063 C C . TYR A 1 1039 ? 4.444 7.188 10.965 1.00 86.69 1039 TYR A C 1
ATOM 8065 O O . TYR A 1 1039 ? 3.563 6.771 11.714 1.00 86.69 1039 TYR A O 1
ATOM 8073 N N . PHE A 1 1040 ? 5.551 7.768 11.431 1.00 90.75 1040 PHE A N 1
ATOM 8074 C CA . PHE A 1 1040 ? 5.927 7.830 12.845 1.00 90.75 1040 PHE A CA 1
ATOM 8075 C C . PHE A 1 1040 ? 4.843 8.440 13.762 1.00 90.75 1040 PHE A C 1
ATOM 8077 O O . PHE A 1 1040 ? 4.526 7.821 14.776 1.00 90.75 1040 PHE A O 1
ATOM 8084 N N . PRO A 1 1041 ? 4.173 9.561 13.410 1.00 86.62 1041 PRO A N 1
ATOM 8085 C CA . PRO A 1 1041 ? 3.121 10.150 14.246 1.00 86.62 1041 PRO A CA 1
ATOM 8086 C C . PRO A 1 1041 ? 1.841 9.305 14.304 1.00 86.62 1041 PRO A C 1
ATOM 8088 O O . PRO A 1 1041 ? 1.026 9.477 15.206 1.00 86.62 1041 PRO A O 1
ATOM 8091 N N . LYS A 1 1042 ? 1.621 8.410 13.331 1.00 82.75 1042 LYS A N 1
ATOM 8092 C CA . LYS A 1 1042 ? 0.407 7.586 13.257 1.00 82.75 1042 LYS A CA 1
ATOM 8093 C C . LYS A 1 1042 ? 0.481 6.324 14.115 1.00 82.75 1042 LYS A C 1
ATOM 8095 O O . LYS A 1 1042 ? -0.564 5.721 14.346 1.00 82.75 1042 LYS A O 1
ATOM 8100 N N . LEU A 1 1043 ? 1.664 5.949 14.599 1.00 84.31 1043 LEU A N 1
ATOM 8101 C CA . LEU A 1 1043 ? 1.850 4.785 15.463 1.00 84.31 1043 LEU A CA 1
ATOM 8102 C C . LEU A 1 1043 ? 1.171 5.010 16.817 1.00 84.31 1043 LEU A C 1
ATOM 8104 O O . LEU A 1 1043 ? 1.465 5.985 17.504 1.00 84.31 1043 LEU A O 1
ATOM 8108 N N . SER A 1 1044 ? 0.294 4.092 17.219 1.00 80.12 1044 SER A N 1
ATOM 8109 C CA . SER A 1 1044 ? -0.481 4.150 18.471 1.00 80.12 1044 SER A CA 1
ATOM 8110 C C . SER A 1 1044 ? 0.401 4.355 19.706 1.00 80.12 1044 SER A C 1
ATOM 8112 O O . SER A 1 1044 ? 0.106 5.225 20.521 1.00 80.12 1044 SER A O 1
ATOM 8114 N N . ILE A 1 1045 ? 1.531 3.646 19.805 1.00 84.69 1045 ILE A N 1
ATOM 8115 C CA . ILE A 1 1045 ? 2.486 3.818 20.913 1.00 84.69 1045 ILE A CA 1
ATOM 8116 C C . ILE A 1 1045 ? 3.132 5.209 20.944 1.00 84.69 1045 ILE A C 1
ATOM 8118 O O . ILE A 1 1045 ? 3.319 5.781 22.014 1.00 84.69 1045 ILE A O 1
ATOM 8122 N N . VAL A 1 1046 ? 3.423 5.796 19.780 1.00 88.12 1046 VAL A N 1
ATOM 8123 C CA . VAL A 1 1046 ? 3.988 7.151 19.686 1.00 88.12 1046 VAL A CA 1
ATOM 8124 C C . VAL A 1 1046 ? 2.928 8.192 20.050 1.00 88.12 1046 VAL A C 1
ATOM 8126 O O . VAL A 1 1046 ? 3.233 9.142 20.769 1.00 88.12 1046 VAL A O 1
ATOM 8129 N N . LYS A 1 1047 ? 1.673 7.994 19.617 1.00 85.12 1047 LYS A N 1
ATOM 8130 C CA . LYS A 1 1047 ? 0.544 8.846 20.022 1.00 85.12 1047 LYS A CA 1
ATOM 8131 C C . LYS A 1 1047 ? 0.367 8.842 21.535 1.00 85.12 1047 LYS A C 1
ATOM 8133 O O . LYS A 1 1047 ? 0.261 9.913 22.112 1.00 85.12 1047 LYS A O 1
ATOM 8138 N N . TYR A 1 1048 ? 0.403 7.667 22.166 1.00 86.12 1048 TYR A N 1
ATOM 8139 C CA . TYR A 1 1048 ? 0.274 7.534 23.617 1.00 86.12 1048 TYR A CA 1
ATOM 8140 C C . TYR A 1 1048 ? 1.306 8.387 24.368 1.00 86.12 1048 TYR A C 1
ATOM 8142 O O . TYR A 1 1048 ? 0.928 9.250 25.157 1.00 86.12 1048 TYR A O 1
ATOM 8150 N N . TYR A 1 1049 ? 2.602 8.219 24.077 1.00 87.25 1049 TYR A N 1
ATOM 8151 C CA . TYR A 1 1049 ? 3.647 8.974 24.777 1.00 87.25 1049 TYR A CA 1
ATOM 8152 C C . TYR A 1 1049 ? 3.595 10.478 24.489 1.00 87.25 1049 TYR A C 1
ATOM 8154 O O . TYR A 1 1049 ? 3.829 11.280 25.390 1.00 87.25 1049 TYR A O 1
ATOM 8162 N N . ARG A 1 1050 ? 3.251 10.883 23.260 1.00 89.38 1050 ARG A N 1
ATOM 8163 C CA . ARG A 1 1050 ? 3.088 12.305 22.920 1.00 89.38 1050 ARG A CA 1
ATOM 8164 C C . ARG A 1 1050 ? 1.863 12.922 23.599 1.00 89.38 1050 ARG A C 1
ATOM 8166 O O . ARG A 1 1050 ? 1.958 14.048 24.074 1.00 89.38 1050 ARG A O 1
ATOM 8173 N N . SER A 1 1051 ? 0.751 12.197 23.709 1.00 82.75 1051 SER A N 1
ATOM 8174 C CA . SER A 1 1051 ? -0.423 12.641 24.470 1.00 82.75 1051 SER A CA 1
ATOM 8175 C C . SER A 1 1051 ? -0.109 12.751 25.962 1.00 82.75 1051 SER A C 1
ATOM 8177 O O . SER A 1 1051 ? -0.452 13.757 26.577 1.00 82.75 1051 SER A O 1
ATOM 8179 N N . LYS A 1 1052 ? 0.617 11.779 26.531 1.00 84.62 1052 LYS A N 1
ATOM 8180 C CA . LYS A 1 1052 ? 1.093 11.832 27.921 1.00 84.62 1052 LYS A CA 1
ATOM 8181 C C . LYS A 1 1052 ? 1.968 13.063 28.174 1.00 84.62 1052 LYS A C 1
ATOM 8183 O O . LYS A 1 1052 ? 1.703 13.824 29.098 1.00 84.62 1052 LYS A O 1
ATOM 8188 N N . ALA A 1 1053 ? 2.948 13.316 27.309 1.00 82.81 1053 ALA A N 1
ATOM 8189 C CA . ALA A 1 1053 ? 3.802 14.495 27.426 1.00 82.81 1053 ALA A CA 1
ATOM 8190 C C . ALA A 1 1053 ? 3.006 15.811 27.313 1.00 82.81 1053 ALA A C 1
ATOM 8192 O O . ALA A 1 1053 ? 3.327 16.777 28.003 1.00 82.81 1053 ALA A O 1
ATOM 8193 N N . ALA A 1 1054 ? 1.966 15.865 26.470 1.00 82.06 1054 ALA A N 1
ATOM 8194 C CA . ALA A 1 1054 ? 1.085 17.031 26.362 1.00 82.06 1054 ALA A CA 1
ATOM 8195 C C . ALA A 1 1054 ? 0.292 17.285 27.657 1.00 82.06 1054 ALA A C 1
ATOM 8197 O O . ALA A 1 1054 ? 0.208 18.430 28.099 1.00 82.06 1054 ALA A O 1
ATOM 8198 N N . LEU A 1 1055 ? -0.219 16.225 28.296 1.00 77.50 1055 LEU A N 1
ATOM 8199 C CA . LEU A 1 1055 ? -0.926 16.295 29.585 1.00 77.50 1055 LEU A CA 1
ATOM 8200 C C . LEU A 1 1055 ? -0.004 16.763 30.721 1.00 77.50 1055 LEU A C 1
ATOM 8202 O O . LEU A 1 1055 ? -0.425 17.514 31.595 1.00 77.50 1055 LEU A O 1
ATOM 8206 N N . GLU A 1 1056 ? 1.278 16.408 30.655 1.00 80.81 1056 GLU A N 1
ATOM 8207 C CA . GLU A 1 1056 ? 2.323 16.885 31.569 1.00 80.81 1056 GLU A CA 1
ATOM 8208 C C . GLU A 1 1056 ? 2.808 18.320 31.253 1.00 80.81 1056 GLU A C 1
ATOM 8210 O O . GLU A 1 1056 ? 3.742 18.815 31.887 1.00 80.81 1056 GLU A O 1
ATOM 8215 N N . GLY A 1 1057 ? 2.186 19.012 30.288 1.00 76.94 1057 GLY A N 1
ATOM 8216 C CA . GLY A 1 1057 ? 2.451 20.416 29.957 1.00 76.94 1057 GLY A CA 1
ATOM 8217 C C . GLY A 1 1057 ? 3.423 20.649 28.793 1.00 76.94 1057 GLY A C 1
ATOM 8218 O O . GLY A 1 1057 ? 3.938 21.760 28.639 1.00 76.94 1057 GLY A O 1
ATOM 8219 N N . SER A 1 1058 ? 3.711 19.636 27.967 1.00 80.44 1058 SER A N 1
ATOM 8220 C CA . SER A 1 1058 ? 4.586 19.787 26.796 1.00 80.44 1058 SER A CA 1
ATOM 8221 C C . SER A 1 1058 ? 3.860 20.427 25.612 1.00 80.44 1058 SER A C 1
ATOM 8223 O O . SER A 1 1058 ? 2.935 19.861 25.034 1.00 80.44 1058 SER A O 1
ATOM 8225 N N . THR A 1 1059 ? 4.332 21.593 25.176 1.00 79.75 1059 THR A N 1
ATOM 8226 C CA . THR A 1 1059 ? 3.822 22.304 23.992 1.00 79.75 1059 THR A CA 1
ATOM 8227 C C . THR A 1 1059 ? 4.428 21.804 22.675 1.00 79.75 1059 THR A C 1
ATOM 8229 O O . THR A 1 1059 ? 3.860 22.038 21.604 1.00 79.75 1059 THR A O 1
ATOM 8232 N N . THR A 1 1060 ? 5.561 21.096 22.729 1.00 83.12 1060 THR A N 1
ATOM 8233 C CA . THR A 1 1060 ? 6.397 20.756 21.561 1.00 83.12 1060 THR A CA 1
ATOM 8234 C C . THR A 1 1060 ? 5.802 19.658 20.670 1.00 83.12 1060 THR A C 1
ATOM 8236 O O . THR A 1 1060 ? 6.134 19.578 19.483 1.00 83.12 1060 THR A O 1
ATOM 8239 N N . VAL A 1 1061 ? 4.885 18.855 21.220 1.00 84.31 1061 VAL A N 1
ATOM 8240 C CA . VAL A 1 1061 ? 4.232 17.695 20.578 1.00 84.31 1061 VAL A CA 1
ATOM 8241 C C . VAL A 1 1061 ? 2.897 18.027 19.897 1.00 84.31 1061 VAL A C 1
ATOM 8243 O O . VAL A 1 1061 ? 2.341 17.195 19.180 1.00 84.31 1061 VAL A O 1
ATOM 8246 N N . SER A 1 1062 ? 2.389 19.251 20.067 1.00 77.31 1062 SER A N 1
ATOM 8247 C CA . SER A 1 1062 ? 1.072 19.695 19.574 1.00 77.31 1062 SER A CA 1
ATOM 8248 C C . SER A 1 1062 ? 0.875 19.479 18.065 1.00 77.31 1062 SER A C 1
ATOM 8250 O O . SER A 1 1062 ? -0.108 18.882 17.627 1.00 77.31 1062 SER A O 1
ATOM 8252 N N . ALA A 1 1063 ? 1.850 19.893 17.251 1.00 75.94 1063 ALA A N 1
ATOM 8253 C CA . ALA A 1 1063 ? 1.809 19.724 15.797 1.00 75.94 1063 ALA A CA 1
ATOM 8254 C C . ALA A 1 1063 ? 1.888 18.249 15.355 1.00 75.94 1063 ALA A C 1
ATOM 8256 O O . ALA A 1 1063 ? 1.380 17.883 14.294 1.00 75.94 1063 ALA A O 1
ATOM 8257 N N . ASP A 1 1064 ? 2.545 17.406 16.149 1.00 78.62 1064 ASP A N 1
ATOM 8258 C CA . ASP A 1 1064 ? 2.665 15.975 15.887 1.00 78.62 1064 ASP A CA 1
ATOM 8259 C C . ASP A 1 1064 ? 1.376 15.215 16.221 1.00 78.62 1064 ASP A C 1
ATOM 8261 O O . ASP A 1 1064 ? 0.989 14.322 15.466 1.00 78.62 1064 ASP A O 1
ATOM 8265 N N . LEU A 1 1065 ? 0.675 15.614 17.285 1.00 78.12 1065 LEU A N 1
ATOM 8266 C CA . LEU A 1 1065 ? -0.657 15.107 17.624 1.00 78.12 1065 LEU A CA 1
ATOM 8267 C C . LEU A 1 1065 ? -1.694 15.501 16.562 1.00 78.12 1065 LEU A C 1
ATOM 8269 O O . LEU A 1 1065 ? -2.437 14.640 16.086 1.00 78.12 1065 LEU A O 1
ATOM 8273 N N . ALA A 1 1066 ? -1.657 16.746 16.076 1.00 74.19 1066 ALA A N 1
ATOM 8274 C CA . ALA A 1 1066 ? -2.527 17.195 14.986 1.00 74.19 1066 ALA A CA 1
ATOM 8275 C C . ALA A 1 1066 ? -2.328 16.364 13.704 1.00 74.19 1066 ALA A C 1
ATOM 8277 O O . ALA A 1 1066 ? -3.290 15.924 13.074 1.00 74.19 1066 ALA A O 1
ATOM 8278 N N . ALA A 1 1067 ? -1.076 16.070 13.337 1.00 63.69 1067 ALA A N 1
ATOM 8279 C CA . ALA A 1 1067 ? -0.768 15.206 12.196 1.00 63.69 1067 ALA A CA 1
ATOM 8280 C C . ALA A 1 1067 ? -1.202 13.742 12.396 1.00 63.69 1067 ALA A C 1
ATOM 8282 O O . ALA A 1 1067 ? -1.456 13.026 11.425 1.00 63.69 1067 ALA A O 1
ATOM 8283 N N . ALA A 1 1068 ? -1.301 13.298 13.649 1.00 68.81 1068 ALA A N 1
ATOM 8284 C CA . ALA A 1 1068 ? -1.827 11.995 14.032 1.00 68.81 1068 ALA A CA 1
ATOM 8285 C C . ALA A 1 1068 ? -3.368 11.927 14.015 1.00 68.81 1068 ALA A C 1
ATOM 8287 O O . ALA A 1 1068 ? -3.920 10.843 14.244 1.00 68.81 1068 ALA A O 1
ATOM 8288 N N . GLY A 1 1069 ? -4.042 13.049 13.727 1.00 66.12 1069 GLY A N 1
ATOM 8289 C CA . GLY A 1 1069 ? -5.498 13.192 13.721 1.00 66.12 1069 GLY A CA 1
ATOM 8290 C C . GLY A 1 1069 ? -6.105 13.520 15.087 1.00 66.12 1069 GLY A C 1
ATOM 8291 O O . GLY A 1 1069 ? -7.311 13.372 15.233 1.00 66.12 1069 GLY A O 1
ATOM 8292 N N . ILE A 1 1070 ? -5.293 13.924 16.072 1.00 65.44 1070 ILE A N 1
ATOM 8293 C CA . ILE A 1 1070 ? -5.729 14.293 17.425 1.00 65.44 1070 ILE A CA 1
ATOM 8294 C C . ILE A 1 1070 ? -5.643 15.814 17.550 1.00 65.44 1070 ILE A C 1
ATOM 8296 O O . ILE A 1 1070 ? -4.556 16.388 17.467 1.00 65.44 1070 ILE A O 1
ATOM 8300 N N . GLN A 1 1071 ? -6.782 16.476 17.733 1.00 52.09 1071 GLN A N 1
ATOM 8301 C CA . GLN A 1 1071 ? -6.856 17.931 17.810 1.00 52.09 1071 GLN A CA 1
ATOM 8302 C C . GLN A 1 1071 ? -7.022 18.341 19.274 1.00 52.09 1071 GLN A C 1
ATOM 8304 O O . GLN A 1 1071 ? -8.053 18.091 19.880 1.00 52.09 1071 GLN A O 1
ATOM 8309 N N . TYR A 1 1072 ? -5.973 18.923 19.857 1.00 49.00 1072 TYR A N 1
ATOM 8310 C CA . TYR A 1 1072 ? -6.006 19.424 21.229 1.00 49.00 1072 TYR A CA 1
ATOM 8311 C C . TYR A 1 1072 ? -6.378 20.909 21.187 1.00 49.00 1072 TYR A C 1
ATOM 8313 O O . TYR A 1 1072 ? -5.597 21.722 20.685 1.00 49.00 1072 TYR A O 1
ATOM 8321 N N . GLU A 1 1073 ? -7.567 21.274 21.666 1.00 41.50 1073 GLU A N 1
ATOM 8322 C CA . GLU A 1 1073 ? -7.891 22.679 21.906 1.00 41.50 1073 GLU A CA 1
ATOM 8323 C C . GLU A 1 1073 ? -7.125 23.141 23.143 1.00 41.50 1073 GLU A C 1
ATOM 8325 O O . GLU A 1 1073 ? -7.398 22.732 24.272 1.00 41.50 1073 GLU A O 1
ATOM 8330 N N . THR A 1 1074 ? -6.121 23.991 22.936 1.00 37.31 1074 THR A N 1
ATOM 8331 C CA . THR A 1 1074 ? -5.459 24.695 24.031 1.00 37.31 1074 THR A CA 1
ATOM 8332 C C . THR A 1 1074 ? -6.460 25.694 24.610 1.00 37.31 1074 THR A C 1
ATOM 8334 O O . THR A 1 1074 ? -6.476 26.857 24.211 1.00 37.31 1074 THR A O 1
ATOM 8337 N N . ASN A 1 1075 ? -7.324 25.250 25.525 1.00 32.75 1075 ASN A N 1
ATOM 8338 C CA . ASN A 1 1075 ? -8.169 26.149 26.302 1.00 32.75 1075 ASN A CA 1
ATOM 8339 C C . ASN A 1 1075 ? -7.260 27.077 27.115 1.00 32.75 1075 ASN A C 1
ATOM 8341 O O . ASN A 1 1075 ? -6.726 26.715 28.164 1.00 32.75 1075 ASN A O 1
ATOM 8345 N N . GLN A 1 1076 ? -7.053 28.289 26.604 1.00 34.84 1076 GLN A N 1
ATOM 8346 C CA . GLN A 1 1076 ? -6.617 29.401 27.427 1.00 34.84 1076 GLN A CA 1
ATOM 8347 C C . GLN A 1 1076 ? -7.758 29.741 28.390 1.00 34.84 1076 GLN A C 1
ATOM 8349 O O . GLN A 1 1076 ? -8.884 29.970 27.966 1.00 34.84 1076 GLN A O 1
ATOM 8354 N N . GLN A 1 1077 ? -7.404 29.811 29.675 1.00 35.78 1077 GLN A N 1
ATOM 8355 C CA . GLN A 1 1077 ? -8.189 30.362 30.785 1.00 35.78 1077 GLN A CA 1
ATOM 8356 C C . GLN A 1 1077 ? -9.363 29.510 31.285 1.00 35.78 1077 GLN A C 1
ATOM 8358 O O . GLN A 1 1077 ? -10.528 29.842 31.103 1.00 35.78 1077 GLN A O 1
ATOM 8363 N N . VAL A 1 1078 ? -9.042 28.510 32.107 1.00 29.89 1078 VAL A N 1
ATOM 8364 C CA . VAL A 1 1078 ? -9.859 28.225 33.293 1.00 29.89 1078 VAL A CA 1
ATOM 8365 C C . VAL A 1 1078 ? -8.925 28.258 34.497 1.00 29.89 1078 VAL A C 1
ATOM 8367 O O . VAL A 1 1078 ? -8.073 27.391 34.667 1.00 29.89 1078 VAL A O 1
ATOM 8370 N N . GLY A 1 1079 ? -9.040 29.326 35.286 1.00 35.25 1079 GLY A N 1
ATOM 8371 C CA . GLY A 1 1079 ? -8.360 29.445 36.565 1.00 35.25 1079 GLY A CA 1
ATOM 8372 C C . GLY A 1 1079 ? -8.916 28.415 37.539 1.00 35.25 1079 GLY A C 1
ATOM 8373 O O . GLY A 1 1079 ? -10.082 28.491 37.911 1.00 35.25 1079 GLY A O 1
ATOM 8374 N N . PHE A 1 1080 ? -8.076 27.469 37.944 1.00 29.80 1080 PHE A N 1
ATOM 8375 C CA . PHE A 1 1080 ? -8.235 26.723 39.183 1.00 29.80 1080 PHE A CA 1
ATOM 8376 C C . PHE A 1 1080 ? -6.857 26.568 39.825 1.00 29.80 1080 PHE A C 1
ATOM 8378 O O . PHE A 1 1080 ? -5.908 26.113 39.186 1.00 29.80 1080 PHE A O 1
ATOM 8385 N N . ASP A 1 1081 ? -6.774 26.988 41.088 1.00 34.22 1081 ASP A N 1
ATOM 8386 C CA . ASP A 1 1081 ? -5.636 26.877 42.002 1.00 34.22 1081 ASP A CA 1
ATOM 8387 C C . ASP A 1 1081 ? -5.270 25.409 42.290 1.00 34.22 1081 ASP A C 1
ATOM 8389 O O . ASP A 1 1081 ? -5.444 24.892 43.393 1.00 34.22 1081 ASP A O 1
ATOM 8393 N N . THR A 1 1082 ? -4.728 24.701 41.306 1.00 33.56 1082 THR A N 1
ATOM 8394 C CA . THR A 1 1082 ? -3.878 23.535 41.561 1.00 33.56 1082 THR A CA 1
ATOM 8395 C C . THR A 1 1082 ? -2.442 24.015 41.515 1.00 33.56 1082 THR A C 1
ATOM 8397 O O . THR A 1 1082 ? -2.025 24.547 40.489 1.00 33.56 1082 THR A O 1
ATOM 8400 N N . LYS A 1 1083 ? -1.695 23.845 42.615 1.00 37.69 1083 LYS A N 1
ATOM 8401 C CA . LYS A 1 1083 ? -0.239 24.051 42.675 1.00 37.69 1083 LYS A CA 1
ATOM 8402 C C . LYS A 1 1083 ? 0.415 23.382 41.457 1.00 37.69 1083 LYS A C 1
ATOM 8404 O O . LYS A 1 1083 ? 0.662 22.180 41.475 1.00 37.69 1083 LYS A O 1
ATOM 8409 N N . GLN A 1 1084 ? 0.663 24.148 40.397 1.00 41.03 1084 GLN A N 1
ATOM 8410 C CA . GLN A 1 1084 ? 1.519 23.741 39.294 1.00 41.03 1084 GLN A CA 1
ATOM 8411 C C . GLN A 1 1084 ? 2.909 23.590 39.901 1.00 41.03 1084 GLN A C 1
ATOM 8413 O O . GLN A 1 1084 ? 3.539 24.583 40.251 1.00 41.03 1084 GLN A O 1
ATOM 8418 N N . GLU A 1 1085 ? 3.364 22.355 40.097 1.00 48.56 1085 GLU A N 1
ATOM 8419 C CA . GLU A 1 1085 ? 4.781 22.109 40.351 1.00 48.56 1085 GLU A CA 1
ATOM 8420 C C . GLU A 1 1085 ? 5.569 22.746 39.200 1.00 48.56 1085 GLU A C 1
ATOM 8422 O O . GLU A 1 1085 ? 5.421 22.351 38.041 1.00 48.56 1085 GLU A O 1
ATOM 8427 N N . GLU A 1 1086 ? 6.333 23.791 39.510 1.00 59.78 1086 GLU A N 1
ATOM 8428 C CA . GLU A 1 1086 ? 7.090 24.556 38.525 1.00 59.78 1086 GLU A CA 1
ATOM 8429 C C . GLU A 1 1086 ? 8.089 23.640 37.801 1.00 59.78 1086 GLU A C 1
ATOM 8431 O O . GLU A 1 1086 ? 8.946 23.020 38.431 1.00 59.78 1086 GLU A O 1
ATOM 8436 N N . ARG A 1 1087 ? 7.989 23.571 36.463 1.00 78.81 1087 ARG A N 1
ATOM 8437 C CA . ARG A 1 1087 ? 8.957 22.884 35.590 1.00 78.81 1087 ARG A CA 1
ATOM 8438 C C . ARG A 1 1087 ? 10.378 23.327 35.943 1.00 78.81 1087 ARG A C 1
ATOM 8440 O O . ARG A 1 1087 ? 10.664 24.527 35.931 1.00 78.81 1087 ARG A O 1
ATOM 8447 N N . LEU A 1 1088 ? 11.285 22.371 36.152 1.00 84.06 1088 LEU A N 1
ATOM 8448 C CA . LEU A 1 1088 ? 12.686 22.677 36.434 1.00 84.06 1088 LEU A CA 1
ATOM 8449 C C . LEU A 1 1088 ? 13.307 23.514 35.306 1.00 84.06 1088 LEU A C 1
ATOM 8451 O O . LEU A 1 1088 ? 13.175 23.222 34.112 1.00 84.06 1088 LEU A O 1
ATOM 8455 N N . SER A 1 1089 ? 14.039 24.559 35.690 1.00 86.62 1089 SER A N 1
ATOM 8456 C CA . SER A 1 1089 ? 14.796 25.372 34.738 1.00 86.62 1089 SER A CA 1
ATOM 8457 C C . SER A 1 1089 ? 15.929 24.552 34.113 1.00 86.62 1089 SER A C 1
ATOM 8459 O O . SER A 1 1089 ? 16.536 23.716 34.782 1.00 86.62 1089 SER A O 1
ATOM 8461 N N . HIS A 1 1090 ? 16.309 24.857 32.866 1.00 86.12 1090 HIS A N 1
ATOM 8462 C CA . HIS A 1 1090 ? 17.466 24.245 32.192 1.00 86.12 1090 HIS A CA 1
ATOM 8463 C C . HIS A 1 1090 ? 18.731 24.251 33.065 1.00 86.12 1090 HIS A C 1
ATOM 8465 O O . HIS A 1 1090 ? 19.495 23.291 33.063 1.00 86.12 1090 HIS A O 1
ATOM 8471 N N . LYS A 1 1091 ? 18.934 25.313 33.860 1.00 87.81 1091 LYS A N 1
ATOM 8472 C CA . LYS A 1 1091 ? 20.068 25.418 34.787 1.00 87.81 1091 LYS A CA 1
ATOM 8473 C C . LYS A 1 1091 ? 19.983 24.399 35.930 1.00 87.81 1091 LYS A C 1
ATOM 8475 O O . LYS A 1 1091 ? 21.003 23.835 36.307 1.00 87.81 1091 LYS A O 1
ATOM 8480 N N . GLN A 1 1092 ? 18.790 24.168 36.477 1.00 90.94 1092 GLN A N 1
ATOM 8481 C CA . GLN A 1 1092 ? 18.567 23.194 37.550 1.00 90.94 1092 GLN A CA 1
ATOM 8482 C C . GLN A 1 1092 ? 18.685 21.759 37.024 1.00 90.94 1092 GLN A C 1
ATOM 8484 O O . GLN A 1 1092 ? 19.387 20.960 37.636 1.00 90.94 1092 GLN A O 1
ATOM 8489 N N . LEU A 1 1093 ? 18.087 21.462 35.863 1.00 91.38 1093 LEU A N 1
ATOM 8490 C CA . LEU A 1 1093 ? 18.213 20.158 35.198 1.00 91.38 1093 LEU A CA 1
ATOM 8491 C C . LEU A 1 1093 ? 19.674 19.811 34.901 1.00 91.38 1093 LEU A C 1
ATOM 8493 O O . LEU A 1 1093 ? 20.103 18.688 35.161 1.00 91.38 1093 LEU A O 1
ATOM 8497 N N . LEU A 1 1094 ? 20.447 20.785 34.411 1.00 92.56 1094 LEU A N 1
ATOM 8498 C CA . LEU A 1 1094 ? 21.872 20.602 34.156 1.00 92.56 1094 LEU A CA 1
ATOM 8499 C C . LEU A 1 1094 ? 22.666 20.388 35.451 1.00 92.56 1094 LEU A C 1
ATOM 8501 O O . LEU A 1 1094 ? 23.508 19.503 35.498 1.00 92.56 1094 LEU A O 1
ATOM 8505 N N . LEU A 1 1095 ? 22.401 21.162 36.509 1.00 92.69 1095 LEU A N 1
ATOM 8506 C CA . LEU A 1 1095 ? 23.084 20.992 37.798 1.00 92.69 1095 LEU A CA 1
ATOM 8507 C C . LEU A 1 1095 ? 22.823 19.611 38.422 1.00 92.69 1095 LEU A C 1
ATOM 8509 O O . LEU A 1 1095 ? 23.737 19.032 38.999 1.00 92.69 1095 LEU A O 1
ATOM 8513 N N . GLN A 1 1096 ? 21.610 19.070 38.280 1.00 93.69 1096 GLN A N 1
ATOM 8514 C CA . GLN A 1 1096 ? 21.245 17.743 38.800 1.00 93.69 1096 GLN A CA 1
ATOM 8515 C C . GLN A 1 1096 ? 21.820 16.569 37.984 1.00 93.69 1096 GLN A C 1
ATOM 8517 O O . GLN A 1 1096 ? 21.920 15.456 38.503 1.00 93.69 1096 GLN A O 1
ATOM 8522 N N . ASN A 1 1097 ? 22.194 16.802 36.722 1.00 94.88 1097 ASN A N 1
ATOM 8523 C CA . ASN A 1 1097 ? 22.675 15.772 35.790 1.00 94.88 1097 ASN A CA 1
ATOM 8524 C C . ASN A 1 1097 ? 24.040 16.123 35.181 1.00 94.88 1097 ASN A C 1
ATOM 8526 O O . ASN A 1 1097 ? 24.365 15.706 34.067 1.00 94.88 1097 ASN A O 1
ATOM 8530 N N . MET A 1 1098 ? 24.832 16.927 35.894 1.00 93.69 1098 MET A N 1
ATOM 8531 C CA . MET A 1 1098 ? 26.142 17.377 35.423 1.00 93.69 1098 MET A CA 1
ATOM 8532 C C . MET A 1 1098 ? 27.113 16.204 35.251 1.00 93.69 1098 MET A C 1
ATOM 8534 O O . MET A 1 1098 ? 27.962 16.238 34.368 1.00 93.69 1098 MET A O 1
ATOM 8538 N N . ASP A 1 1099 ? 26.963 15.160 36.065 1.00 93.12 1099 ASP A N 1
ATOM 8539 C CA . ASP A 1 1099 ? 27.688 13.896 35.947 1.00 93.12 1099 ASP A CA 1
ATOM 8540 C C . ASP A 1 1099 ? 27.432 13.228 34.589 1.00 93.12 1099 ASP A C 1
ATOM 8542 O O . ASP A 1 1099 ? 28.376 13.011 33.838 1.00 93.12 1099 ASP A O 1
ATOM 8546 N N . TYR A 1 1100 ? 26.170 13.017 34.207 1.00 95.44 1100 TYR A N 1
ATOM 8547 C CA . TYR A 1 1100 ? 25.825 12.433 32.904 1.00 95.44 1100 TYR A CA 1
ATOM 8548 C C . TYR A 1 1100 ? 26.243 13.307 31.711 1.00 95.44 1100 TYR A C 1
ATOM 8550 O O . TYR A 1 1100 ? 26.633 12.794 30.659 1.00 95.44 1100 TYR A O 1
ATOM 8558 N N . ALA A 1 1101 ? 26.167 14.631 31.860 1.00 95.38 1101 ALA A N 1
ATOM 8559 C CA . ALA A 1 1101 ? 26.622 15.571 30.841 1.00 95.38 1101 ALA A CA 1
ATOM 8560 C C . ALA A 1 1101 ? 28.152 15.516 30.658 1.00 95.38 1101 ALA A C 1
ATOM 8562 O O . ALA A 1 1101 ? 28.642 15.462 29.527 1.00 95.38 1101 ALA A O 1
ATOM 8563 N N . ALA A 1 1102 ? 28.905 15.473 31.762 1.00 94.81 1102 ALA A N 1
ATOM 8564 C CA . ALA A 1 1102 ? 30.356 15.307 31.750 1.00 94.81 1102 ALA A CA 1
ATOM 8565 C C . ALA A 1 1102 ? 30.768 13.937 31.192 1.00 94.81 1102 ALA A C 1
ATOM 8567 O O . ALA A 1 1102 ? 31.706 13.860 30.402 1.00 94.81 1102 ALA A O 1
ATOM 8568 N N . ASP A 1 1103 ? 30.034 12.879 31.533 1.00 95.12 1103 ASP A N 1
ATOM 8569 C CA . ASP A 1 1103 ? 30.230 11.523 31.024 1.00 95.12 1103 ASP A CA 1
ATOM 8570 C C . ASP A 1 1103 ? 30.157 11.476 29.487 1.00 95.12 1103 ASP A C 1
ATOM 8572 O O . ASP A 1 1103 ? 31.092 11.003 28.836 1.00 95.12 1103 ASP A O 1
ATOM 8576 N N . LEU A 1 1104 ? 29.094 12.025 28.880 1.00 95.38 1104 LEU A N 1
ATOM 8577 C CA . LEU A 1 1104 ? 28.968 12.101 27.415 1.00 95.38 1104 LEU A CA 1
ATOM 8578 C C . LEU A 1 1104 ? 30.061 12.956 26.776 1.00 95.38 1104 LEU A C 1
ATOM 8580 O O . LEU A 1 1104 ? 30.620 12.563 25.751 1.00 95.38 1104 LEU A O 1
ATOM 8584 N N . PHE A 1 1105 ? 30.389 14.097 27.382 1.00 97.00 1105 PHE A N 1
ATOM 8585 C CA . PHE A 1 1105 ? 31.483 14.942 26.915 1.00 97.00 1105 PHE A CA 1
ATOM 8586 C C . PHE A 1 1105 ? 32.802 14.153 26.872 1.00 97.00 1105 PHE A C 1
ATOM 8588 O O . PHE A 1 1105 ? 33.435 14.069 25.821 1.00 97.00 1105 PHE A O 1
ATOM 8595 N N . LEU A 1 1106 ? 33.180 13.495 27.972 1.00 96.75 1106 LEU A N 1
ATOM 8596 C CA . LEU A 1 1106 ? 34.419 12.720 28.082 1.00 96.75 1106 LEU A CA 1
ATOM 8597 C C . LEU A 1 1106 ? 34.463 11.524 27.118 1.00 96.75 1106 LEU A C 1
ATOM 8599 O O . LEU A 1 1106 ? 35.519 11.251 26.543 1.00 96.75 1106 LEU A O 1
ATOM 8603 N N . ILE A 1 1107 ? 33.331 10.840 26.899 1.00 96.62 1107 ILE A N 1
ATOM 8604 C CA . ILE A 1 1107 ? 33.231 9.738 25.930 1.00 96.62 1107 ILE A CA 1
ATOM 8605 C C . ILE A 1 1107 ? 33.659 10.204 24.536 1.00 96.62 1107 ILE A C 1
ATOM 8607 O O . ILE A 1 1107 ? 34.494 9.542 23.909 1.00 96.62 1107 ILE A O 1
ATOM 8611 N N . TYR A 1 1108 ? 33.109 11.318 24.053 1.00 95.25 1108 TYR A N 1
ATOM 8612 C CA . TYR A 1 1108 ? 33.362 11.788 22.691 1.00 95.25 1108 TYR A CA 1
ATOM 8613 C C . TYR A 1 1108 ? 34.669 12.574 22.549 1.00 95.25 1108 TYR A C 1
ATOM 8615 O O . TYR A 1 1108 ? 35.302 12.461 21.500 1.00 95.25 1108 TYR A O 1
ATOM 8623 N N . VAL A 1 1109 ? 35.133 13.263 23.601 1.00 95.38 1109 VAL A N 1
ATOM 8624 C CA . VAL A 1 1109 ? 36.472 13.882 23.635 1.00 95.38 1109 VAL A CA 1
ATOM 8625 C C . VAL A 1 1109 ? 37.547 12.838 23.373 1.00 95.38 1109 VAL A C 1
ATOM 8627 O O . VAL A 1 1109 ? 38.349 12.992 22.456 1.00 95.38 1109 VAL A O 1
ATOM 8630 N N . LEU A 1 1110 ? 37.545 11.753 24.150 1.00 94.62 1110 LEU A N 1
ATOM 8631 C CA . LEU A 1 1110 ? 38.522 10.684 23.991 1.00 94.62 1110 LEU A CA 1
ATOM 8632 C C . LEU A 1 1110 ? 38.387 10.022 22.619 1.00 94.62 1110 LEU A C 1
ATOM 8634 O O . LEU A 1 1110 ? 39.376 9.867 21.909 1.00 94.62 1110 LEU A O 1
ATOM 8638 N N . THR A 1 1111 ? 37.168 9.638 22.242 1.00 94.12 1111 THR A N 1
ATOM 8639 C CA . THR A 1 1111 ? 36.946 8.867 21.015 1.00 94.12 1111 THR A CA 1
ATOM 8640 C C . THR A 1 1111 ? 37.394 9.640 19.784 1.00 94.12 1111 THR A C 1
ATOM 8642 O O . THR A 1 1111 ? 38.139 9.090 18.979 1.00 94.12 1111 THR A O 1
ATOM 8645 N N . LEU A 1 1112 ? 37.010 10.916 19.665 1.00 89.69 1112 LEU A N 1
ATOM 8646 C CA . LEU A 1 1112 ? 37.367 11.719 18.496 1.00 89.69 1112 LEU A CA 1
ATOM 8647 C C . LEU A 1 1112 ? 38.759 12.345 18.549 1.00 89.69 1112 LEU A C 1
ATOM 8649 O O . LEU A 1 1112 ? 39.223 12.817 17.521 1.00 89.69 1112 LEU A O 1
ATOM 8653 N N . SER A 1 1113 ? 39.448 12.288 19.693 1.00 88.69 1113 SER A N 1
ATOM 8654 C CA . SER A 1 1113 ? 40.890 12.560 19.756 1.00 88.69 1113 SER A CA 1
ATOM 8655 C C . SER A 1 1113 ? 41.752 11.443 19.154 1.00 88.69 1113 SER A C 1
ATOM 8657 O O . SER A 1 1113 ? 42.950 11.636 18.999 1.00 88.69 1113 SER A O 1
ATOM 8659 N N . ILE A 1 1114 ? 41.174 10.267 18.871 1.00 87.50 1114 ILE A N 1
ATOM 8660 C CA . ILE A 1 1114 ? 41.873 9.096 18.309 1.00 87.50 1114 ILE A CA 1
ATOM 8661 C C . ILE A 1 1114 ? 41.263 8.715 16.949 1.00 87.50 1114 ILE A C 1
ATOM 8663 O O . ILE A 1 1114 ? 41.960 8.417 15.985 1.00 87.50 1114 ILE A O 1
ATOM 8667 N N . PHE A 1 1115 ? 39.939 8.685 16.843 1.00 84.50 1115 PHE A N 1
ATOM 8668 C CA . PHE A 1 1115 ? 39.230 8.259 15.642 1.00 84.50 1115 PHE A CA 1
ATOM 8669 C C . PHE A 1 1115 ? 38.592 9.457 14.914 1.00 84.50 1115 PHE A C 1
ATOM 8671 O O . PHE A 1 1115 ? 37.863 10.208 15.552 1.00 84.50 1115 PHE A O 1
ATOM 8678 N N . PRO A 1 1116 ? 38.733 9.616 13.583 1.00 70.06 1116 PRO A N 1
ATOM 8679 C CA . PRO A 1 1116 ? 39.496 8.783 12.650 1.00 70.06 1116 PRO A CA 1
ATOM 8680 C C . PRO A 1 1116 ? 40.929 9.285 12.373 1.00 70.06 1116 PRO A C 1
ATOM 8682 O O . PRO A 1 1116 ? 41.657 8.599 11.655 1.00 70.06 1116 PRO A O 1
ATOM 8685 N N . GLY A 1 1117 ? 41.328 10.464 12.869 1.00 71.06 1117 GLY A N 1
ATOM 8686 C CA . GLY A 1 1117 ? 42.540 11.171 12.428 1.00 71.06 1117 GLY A CA 1
ATOM 8687 C C . GLY A 1 1117 ? 43.841 10.421 12.689 1.00 71.06 1117 GLY A C 1
ATOM 8688 O O . GLY A 1 1117 ? 44.546 10.088 11.733 1.00 71.06 1117 GLY A O 1
ATOM 8689 N N . PHE A 1 1118 ? 44.108 10.047 13.944 1.00 77.19 1118 PHE A N 1
ATOM 8690 C CA . PHE A 1 1118 ? 45.271 9.220 14.303 1.00 77.19 1118 PHE A CA 1
ATOM 8691 C C . PHE A 1 1118 ? 45.376 7.934 13.456 1.00 77.19 1118 PHE A C 1
ATOM 8693 O O . PHE A 1 1118 ? 46.468 7.552 13.032 1.00 77.19 1118 PHE A O 1
ATOM 8700 N N . LEU A 1 1119 ? 44.245 7.289 13.139 1.00 74.31 1119 LEU A N 1
ATOM 8701 C CA . LEU A 1 1119 ? 44.222 6.060 12.330 1.00 74.31 1119 LEU A CA 1
ATOM 8702 C C . LEU A 1 1119 ? 44.543 6.293 10.845 1.00 74.31 1119 LEU A C 1
ATOM 8704 O O . LEU A 1 1119 ? 45.025 5.377 10.181 1.00 74.31 1119 LEU A O 1
ATOM 8708 N N . TYR A 1 1120 ? 44.261 7.485 10.311 1.00 68.38 1120 TYR A N 1
ATOM 8709 C CA . TYR A 1 1120 ? 44.536 7.826 8.912 1.00 68.38 1120 TYR A CA 1
ATOM 8710 C C . TYR A 1 1120 ? 45.992 8.256 8.696 1.00 68.38 1120 TYR A C 1
ATOM 8712 O O . TYR A 1 1120 ? 46.550 8.048 7.623 1.00 68.38 1120 TYR A O 1
ATOM 8720 N N . GLU A 1 1121 ? 46.612 8.857 9.709 1.00 66.31 1121 GLU A N 1
ATOM 8721 C CA . GLU A 1 1121 ? 47.987 9.368 9.640 1.00 66.31 1121 GLU A CA 1
ATOM 8722 C C . GLU A 1 1121 ? 49.043 8.325 9.987 1.00 66.31 1121 GLU A C 1
ATOM 8724 O O . GLU A 1 1121 ? 50.193 8.427 9.559 1.00 66.31 1121 GLU A O 1
ATOM 8729 N N . ASN A 1 1122 ? 48.665 7.310 10.759 1.00 64.44 1122 ASN A N 1
ATOM 8730 C CA . ASN A 1 1122 ? 49.544 6.213 11.127 1.00 64.44 1122 ASN A CA 1
ATOM 8731 C C . ASN A 1 1122 ? 49.523 5.085 10.078 1.00 64.44 1122 ASN A C 1
ATOM 8733 O O . ASN A 1 1122 ? 49.231 3.927 10.376 1.00 64.44 1122 ASN A O 1
ATOM 8737 N N . THR A 1 1123 ? 49.812 5.424 8.819 1.00 57.31 1123 THR A N 1
ATOM 8738 C CA . THR A 1 1123 ? 49.975 4.445 7.734 1.00 57.31 1123 THR A CA 1
ATOM 8739 C C . THR A 1 1123 ? 51.452 4.146 7.511 1.00 57.31 1123 THR A C 1
ATOM 8741 O O . THR A 1 1123 ? 52.038 4.541 6.501 1.00 57.31 1123 THR A O 1
ATOM 8744 N N . GLY A 1 1124 ? 52.070 3.451 8.466 1.00 59.91 1124 GLY A N 1
ATOM 8745 C CA . GLY A 1 1124 ? 53.356 2.797 8.232 1.00 59.91 1124 GLY A CA 1
ATOM 8746 C C . GLY A 1 1124 ? 53.255 1.718 7.141 1.00 59.91 1124 GLY A C 1
ATOM 8747 O O . GLY A 1 1124 ? 52.193 1.461 6.564 1.00 59.91 1124 GLY A O 1
ATOM 8748 N N . SER A 1 1125 ? 54.361 1.037 6.839 1.00 58.66 1125 SER A N 1
ATOM 8749 C CA . SER A 1 1125 ? 54.344 -0.114 5.929 1.00 58.66 1125 SER A CA 1
ATOM 8750 C C . SER A 1 1125 ? 53.715 -1.336 6.619 1.00 58.66 1125 SER A C 1
ATOM 8752 O O . SER A 1 1125 ? 54.406 -2.097 7.296 1.00 58.66 1125 SER A O 1
ATOM 8754 N N . HIS A 1 1126 ? 52.405 -1.526 6.455 1.00 73.25 1126 HIS A N 1
ATOM 8755 C CA . HIS A 1 1126 ? 51.654 -2.682 6.966 1.00 73.25 1126 HIS A CA 1
ATOM 8756 C C . HIS A 1 1126 ? 51.297 -3.656 5.832 1.00 73.25 1126 HIS A C 1
ATOM 8758 O O . HIS A 1 1126 ? 51.184 -3.245 4.676 1.00 73.25 1126 HIS A O 1
ATOM 8764 N N . GLN A 1 1127 ? 51.051 -4.936 6.145 1.00 73.38 1127 GLN A N 1
ATOM 8765 C CA . GLN A 1 1127 ? 50.716 -5.960 5.135 1.00 73.38 1127 GLN A CA 1
ATOM 8766 C C . GLN A 1 1127 ? 49.445 -5.622 4.335 1.00 73.38 1127 GLN A C 1
ATOM 8768 O O . GLN A 1 1127 ? 49.328 -5.984 3.168 1.00 73.38 1127 GLN A O 1
ATOM 8773 N N . LEU A 1 1128 ? 48.506 -4.896 4.950 1.00 72.81 1128 LEU A N 1
ATOM 8774 C CA . LEU A 1 1128 ? 47.249 -4.450 4.341 1.00 72.81 1128 LEU A CA 1
ATOM 8775 C C . LEU A 1 1128 ? 47.397 -3.223 3.415 1.00 72.81 1128 LEU A C 1
ATOM 8777 O O . LEU A 1 1128 ? 46.454 -2.890 2.695 1.00 72.81 1128 LEU A O 1
ATOM 8781 N N . GLY A 1 1129 ? 48.543 -2.531 3.409 1.00 77.94 1129 GLY A N 1
ATOM 8782 C CA . GLY A 1 1129 ? 48.778 -1.345 2.574 1.00 77.94 1129 GLY A CA 1
ATOM 8783 C C . GLY A 1 1129 ? 47.643 -0.311 2.652 1.00 77.94 1129 GLY A C 1
ATOM 8784 O O . GLY A 1 1129 ? 47.168 0.036 3.732 1.00 77.94 1129 GLY A O 1
ATOM 8785 N N . ALA A 1 1130 ? 47.139 0.135 1.495 1.00 72.62 1130 ALA A N 1
ATOM 8786 C CA . ALA A 1 1130 ? 46.043 1.108 1.395 1.00 72.62 1130 ALA A CA 1
ATOM 8787 C C . ALA A 1 1130 ? 44.671 0.600 1.905 1.00 72.62 1130 ALA A C 1
ATOM 8789 O O . ALA A 1 1130 ? 43.684 1.338 1.843 1.00 72.62 1130 ALA A O 1
ATOM 8790 N N . TRP A 1 1131 ? 44.563 -0.657 2.349 1.00 77.94 1131 TRP A N 1
ATOM 8791 C CA . TRP A 1 1131 ? 43.359 -1.210 2.982 1.00 77.94 1131 TRP A CA 1
ATOM 8792 C C . TRP A 1 1131 ? 43.368 -1.065 4.503 1.00 77.94 1131 TRP A C 1
ATOM 8794 O O . TRP A 1 1131 ? 42.307 -1.159 5.114 1.00 77.94 1131 TRP A O 1
ATOM 8804 N N . TYR A 1 1132 ? 44.524 -0.795 5.115 1.00 82.06 1132 TYR A N 1
ATOM 8805 C CA . TYR A 1 1132 ? 44.685 -0.802 6.569 1.00 82.06 1132 TYR A CA 1
ATOM 8806 C C . TYR A 1 1132 ? 43.738 0.178 7.282 1.00 82.06 1132 TYR A C 1
ATOM 8808 O O . TYR A 1 1132 ? 42.911 -0.244 8.089 1.00 82.06 1132 TYR A O 1
ATOM 8816 N N . ALA A 1 1133 ? 43.761 1.461 6.907 1.00 78.56 1133 ALA A N 1
ATOM 8817 C CA . ALA A 1 1133 ? 42.884 2.476 7.498 1.00 78.56 1133 ALA A CA 1
ATOM 8818 C C . ALA A 1 1133 ? 41.386 2.180 7.273 1.00 78.56 1133 ALA A C 1
ATOM 8820 O O . ALA A 1 1133 ? 40.568 2.390 8.166 1.00 78.56 1133 ALA A O 1
ATOM 8821 N N . LEU A 1 1134 ? 41.019 1.632 6.106 1.00 80.62 1134 LEU A N 1
ATOM 8822 C CA . LEU A 1 1134 ? 39.631 1.260 5.798 1.00 80.62 1134 LEU A CA 1
ATOM 8823 C C . LEU A 1 1134 ? 39.131 0.129 6.702 1.00 80.62 1134 LEU A C 1
ATOM 8825 O O . LEU A 1 1134 ? 37.992 0.174 7.163 1.00 80.62 1134 LEU A O 1
ATOM 8829 N N . VAL A 1 1135 ? 39.981 -0.865 6.974 1.00 86.00 1135 VAL A N 1
ATOM 8830 C CA . VAL A 1 1135 ? 39.658 -1.971 7.884 1.00 86.00 1135 VAL A CA 1
ATOM 8831 C C . VAL A 1 1135 ? 39.515 -1.465 9.316 1.00 86.00 1135 VAL A C 1
ATOM 8833 O O . VAL A 1 1135 ? 38.545 -1.825 9.976 1.00 86.00 1135 VAL A O 1
ATOM 8836 N N . LEU A 1 1136 ? 40.409 -0.592 9.789 1.00 87.12 1136 LEU A N 1
ATOM 8837 C CA . LEU A 1 1136 ? 40.298 -0.014 11.134 1.00 87.12 1136 LEU A CA 1
ATOM 8838 C C . LEU A 1 1136 ? 38.992 0.778 11.306 1.00 87.12 1136 LEU A C 1
ATOM 8840 O O . LEU A 1 1136 ? 38.281 0.582 12.291 1.00 87.12 1136 LEU A O 1
ATOM 8844 N N . ILE A 1 1137 ? 38.624 1.603 10.320 1.00 86.75 1137 ILE A N 1
ATOM 8845 C CA . ILE A 1 1137 ? 37.363 2.356 10.342 1.00 86.75 1137 ILE A CA 1
ATOM 8846 C C . ILE A 1 1137 ? 36.149 1.422 10.337 1.00 86.75 1137 ILE A C 1
ATOM 8848 O O . ILE A 1 1137 ? 35.212 1.620 11.114 1.00 86.75 1137 ILE A O 1
ATOM 8852 N N . ALA A 1 1138 ? 36.179 0.374 9.511 1.00 88.69 1138 ALA A N 1
ATOM 8853 C CA . ALA A 1 1138 ? 35.118 -0.624 9.484 1.00 88.69 1138 ALA A CA 1
ATOM 8854 C C . ALA A 1 1138 ? 34.972 -1.337 10.838 1.00 88.69 1138 ALA A C 1
ATOM 8856 O O . ALA A 1 1138 ? 33.853 -1.504 11.319 1.00 88.69 1138 ALA A O 1
ATOM 8857 N N . MET A 1 1139 ? 36.085 -1.706 11.480 1.00 92.00 1139 MET A N 1
ATOM 8858 C CA . MET A 1 1139 ? 36.076 -2.377 12.783 1.00 92.00 1139 MET A CA 1
ATOM 8859 C C . MET A 1 1139 ? 35.509 -1.481 13.882 1.00 92.00 1139 MET A C 1
ATOM 8861 O O . MET A 1 1139 ? 34.647 -1.933 14.634 1.00 92.00 1139 MET A O 1
ATOM 8865 N N . TYR A 1 1140 ? 35.905 -0.205 13.933 1.00 93.69 1140 TYR A N 1
ATOM 8866 C CA . TYR A 1 1140 ? 35.305 0.762 14.856 1.00 93.69 1140 TYR A CA 1
ATOM 8867 C C . TYR A 1 1140 ? 33.782 0.838 14.674 1.00 93.69 1140 TYR A C 1
ATOM 8869 O O . TYR A 1 1140 ? 33.035 0.653 15.632 1.00 93.69 1140 TYR A O 1
ATOM 8877 N N . ASN A 1 1141 ? 33.318 1.054 13.439 1.00 93.31 1141 ASN A N 1
ATOM 8878 C CA . ASN A 1 1141 ? 31.900 1.261 13.146 1.00 93.31 1141 ASN A CA 1
ATOM 8879 C C . ASN A 1 1141 ? 31.037 0.015 13.413 1.00 93.31 1141 ASN A C 1
ATOM 8881 O O . ASN A 1 1141 ? 29.914 0.137 13.901 1.00 93.31 1141 ASN A O 1
ATOM 8885 N N . ILE A 1 1142 ? 31.546 -1.186 13.114 1.00 94.00 1142 ILE A N 1
ATOM 8886 C CA . ILE A 1 1142 ? 30.838 -2.448 13.386 1.00 94.00 1142 ILE A CA 1
ATOM 8887 C C . ILE A 1 1142 ? 30.684 -2.657 14.895 1.00 94.00 1142 ILE A C 1
ATOM 8889 O O . ILE A 1 1142 ? 29.586 -2.959 15.365 1.00 94.00 1142 ILE A O 1
ATOM 8893 N N . TRP A 1 1143 ? 31.756 -2.471 15.667 1.00 95.75 1143 TRP A N 1
ATOM 8894 C CA . TRP A 1 1143 ? 31.700 -2.648 17.116 1.00 95.75 1143 TRP A CA 1
ATOM 8895 C C . TRP A 1 1143 ? 30.920 -1.530 17.822 1.00 95.75 1143 TRP A C 1
ATOM 8897 O O . TRP A 1 1143 ? 30.206 -1.817 18.785 1.00 95.75 1143 TRP A O 1
ATOM 8907 N N . ASP A 1 1144 ? 30.952 -0.292 17.316 1.00 95.31 1144 ASP A N 1
ATOM 8908 C CA . ASP A 1 1144 ? 30.070 0.788 17.782 1.00 95.31 1144 ASP A CA 1
ATOM 8909 C C . ASP A 1 1144 ? 28.593 0.437 17.544 1.00 95.31 1144 ASP A C 1
ATOM 8911 O O . ASP A 1 1144 ? 27.778 0.598 18.448 1.00 95.31 1144 ASP A O 1
ATOM 8915 N N . LEU A 1 1145 ? 28.240 -0.145 16.393 1.00 94.94 1145 LEU A N 1
ATOM 8916 C CA . LEU A 1 1145 ? 26.876 -0.611 16.121 1.00 94.94 1145 LEU A CA 1
ATOM 8917 C C . LEU A 1 1145 ? 26.443 -1.747 17.058 1.00 94.94 1145 LEU A C 1
ATOM 8919 O O . LEU A 1 1145 ? 25.387 -1.657 17.686 1.00 94.94 1145 LEU A O 1
ATOM 8923 N N . ILE A 1 1146 ? 27.247 -2.811 17.164 1.00 93.38 1146 ILE A N 1
ATOM 8924 C CA . ILE A 1 1146 ? 26.930 -3.980 18.002 1.00 93.38 1146 ILE A CA 1
ATOM 8925 C C . ILE A 1 1146 ? 26.751 -3.554 19.463 1.00 93.38 1146 ILE A C 1
ATOM 8927 O O . ILE A 1 1146 ? 25.799 -3.964 20.133 1.00 93.38 1146 ILE A O 1
ATOM 8931 N N . SER A 1 1147 ? 27.637 -2.686 19.956 1.00 94.88 1147 SER A N 1
ATOM 8932 C CA . SER A 1 1147 ? 27.642 -2.271 21.357 1.00 94.88 1147 SER A CA 1
ATOM 8933 C C . SER A 1 1147 ? 26.404 -1.495 21.792 1.00 94.88 1147 SER A C 1
ATOM 8935 O O . SER A 1 1147 ? 26.001 -1.595 22.951 1.00 94.88 1147 SER A O 1
ATOM 8937 N N . ARG A 1 1148 ? 25.736 -0.793 20.870 1.00 94.38 1148 ARG A N 1
ATOM 8938 C CA . ARG A 1 1148 ? 24.498 -0.054 21.160 1.00 94.38 1148 ARG A CA 1
ATOM 8939 C C . ARG A 1 1148 ? 23.311 -0.968 21.471 1.00 94.38 1148 ARG A C 1
ATOM 8941 O O . ARG A 1 1148 ? 22.353 -0.515 22.097 1.00 94.38 1148 ARG A O 1
ATOM 8948 N N . TYR A 1 1149 ? 23.377 -2.256 21.125 1.00 90.75 1149 TYR A N 1
ATOM 8949 C CA . TYR A 1 1149 ? 22.366 -3.253 21.501 1.00 90.75 1149 TYR A CA 1
ATOM 8950 C C . TYR A 1 1149 ? 22.689 -4.023 22.789 1.00 90.75 1149 TYR A C 1
ATOM 8952 O O . TYR A 1 1149 ? 21.773 -4.570 23.401 1.00 90.75 1149 TYR A O 1
ATOM 8960 N N . ILE A 1 1150 ? 23.940 -4.010 23.267 1.00 91.25 1150 ILE A N 1
ATOM 8961 C CA . ILE A 1 1150 ? 24.349 -4.715 24.499 1.00 91.25 1150 ILE A CA 1
ATOM 8962 C C . ILE A 1 1150 ? 23.494 -4.326 25.724 1.00 91.25 1150 ILE A C 1
ATOM 8964 O O . ILE A 1 1150 ? 23.075 -5.235 26.442 1.00 91.25 1150 ILE A O 1
ATOM 8968 N N . PRO A 1 1151 ? 23.135 -3.042 25.956 1.00 89.62 1151 PRO A N 1
ATOM 8969 C CA . PRO A 1 1151 ? 22.287 -2.645 27.087 1.00 89.62 1151 PRO A CA 1
ATOM 8970 C C . PRO A 1 1151 ? 20.875 -3.253 27.093 1.00 89.62 1151 PRO A C 1
ATOM 8972 O O . PRO A 1 1151 ? 20.165 -3.120 28.088 1.00 89.62 1151 PRO A O 1
ATOM 8975 N N . HIS A 1 1152 ? 20.451 -3.917 26.009 1.00 82.94 1152 HIS A N 1
ATOM 8976 C CA . HIS A 1 1152 ? 19.195 -4.669 25.972 1.00 82.94 1152 HIS A CA 1
ATOM 8977 C C . HIS A 1 1152 ? 19.247 -5.921 26.865 1.00 82.94 1152 HIS A C 1
ATOM 8979 O O . HIS A 1 1152 ? 18.232 -6.360 27.408 1.00 82.94 1152 HIS A O 1
ATOM 8985 N N . ILE A 1 1153 ? 20.446 -6.473 27.073 1.00 85.88 1153 ILE A N 1
ATOM 8986 C CA . ILE A 1 1153 ? 20.686 -7.568 28.008 1.00 85.88 1153 ILE A CA 1
ATOM 8987 C C . ILE A 1 1153 ? 20.750 -6.962 29.413 1.00 85.88 1153 ILE A C 1
ATOM 8989 O O . ILE A 1 1153 ? 21.764 -6.384 29.798 1.00 85.88 1153 ILE A O 1
ATOM 8993 N N . LYS A 1 1154 ? 19.670 -7.102 30.195 1.00 80.12 1154 LYS A N 1
ATOM 8994 C CA . LYS A 1 1154 ? 19.527 -6.466 31.523 1.00 80.12 1154 LYS A CA 1
ATOM 8995 C C . LYS A 1 1154 ? 20.727 -6.697 32.454 1.00 80.12 1154 LYS A C 1
ATOM 8997 O O . LYS A 1 1154 ? 21.129 -5.773 33.146 1.00 80.12 1154 LYS A O 1
ATOM 9002 N N . CYS A 1 1155 ? 21.326 -7.892 32.434 1.00 85.38 1155 CYS A N 1
ATOM 9003 C CA . CYS A 1 1155 ? 22.492 -8.234 33.261 1.00 85.38 1155 CYS A CA 1
ATOM 9004 C C . CYS A 1 1155 ? 23.766 -7.450 32.890 1.00 85.38 1155 CYS A C 1
ATOM 9006 O O . CYS A 1 1155 ? 24.652 -7.284 33.722 1.00 85.38 1155 CYS A O 1
ATOM 9008 N N . LEU A 1 1156 ? 23.870 -6.985 31.644 1.00 86.69 1156 LEU A N 1
ATOM 9009 C CA . LEU A 1 1156 ? 25.021 -6.240 31.134 1.00 86.69 1156 LEU A CA 1
ATOM 9010 C C . LEU A 1 1156 ? 24.771 -4.731 31.108 1.00 86.69 1156 LEU A C 1
ATOM 9012 O O . LEU A 1 1156 ? 25.647 -3.990 30.680 1.00 86.69 1156 LEU A O 1
ATOM 9016 N N . LYS A 1 1157 ? 23.597 -4.245 31.522 1.00 89.75 1157 LYS A N 1
ATOM 9017 C CA . LYS A 1 1157 ? 23.276 -2.817 31.494 1.00 89.75 1157 LYS A CA 1
ATOM 9018 C C . LYS A 1 1157 ? 23.821 -2.110 32.736 1.00 89.75 1157 LYS A C 1
ATOM 9020 O O . LYS A 1 1157 ? 23.431 -2.423 33.858 1.00 89.75 1157 LYS A O 1
ATOM 9025 N N . LEU A 1 1158 ? 24.676 -1.110 32.533 1.00 91.62 1158 LEU A N 1
ATOM 9026 C CA . LEU A 1 1158 ? 25.241 -0.317 33.621 1.00 91.62 1158 LEU A CA 1
ATOM 9027 C C . LEU A 1 1158 ? 24.331 0.874 33.953 1.00 91.62 1158 LEU A C 1
ATOM 9029 O O . LEU A 1 1158 ? 24.266 1.842 33.201 1.00 91.62 1158 LEU A O 1
ATOM 9033 N N . GLU A 1 1159 ? 23.628 0.807 35.087 1.00 88.44 1159 GLU A N 1
ATOM 9034 C CA . GLU A 1 1159 ? 22.743 1.893 35.555 1.00 88.44 1159 GLU A CA 1
ATOM 9035 C C . GLU A 1 1159 ? 23.341 2.715 36.715 1.00 88.44 1159 GLU A C 1
ATOM 9037 O O . GLU A 1 1159 ? 22.849 3.795 37.040 1.00 88.44 1159 GLU A O 1
ATOM 9042 N N . SER A 1 1160 ? 24.431 2.242 37.332 1.00 91.88 1160 SER A N 1
ATOM 9043 C CA . SER A 1 1160 ? 25.097 2.943 38.437 1.00 91.88 1160 SER A CA 1
ATOM 9044 C C . SER A 1 1160 ? 25.811 4.206 37.949 1.00 91.88 1160 SER A C 1
ATOM 9046 O O . SER A 1 1160 ? 26.756 4.104 37.168 1.00 91.88 1160 SER A O 1
ATOM 9048 N N . ARG A 1 1161 ? 25.431 5.382 38.477 1.00 91.50 1161 ARG A N 1
ATOM 9049 C CA . ARG A 1 1161 ? 26.096 6.679 38.207 1.00 91.50 1161 ARG A CA 1
ATOM 9050 C C . ARG A 1 1161 ? 27.609 6.616 38.435 1.00 91.50 1161 ARG A C 1
ATOM 9052 O O . ARG A 1 1161 ? 28.390 6.969 37.562 1.00 91.50 1161 ARG A O 1
ATOM 9059 N N . LYS A 1 1162 ? 28.039 6.083 39.587 1.00 89.50 1162 LYS A N 1
ATOM 9060 C CA . LYS A 1 1162 ? 29.470 5.909 39.900 1.00 89.50 1162 LYS A CA 1
ATOM 9061 C C . LYS A 1 1162 ? 30.138 4.893 38.974 1.00 89.50 1162 LYS A C 1
ATOM 9063 O O . LYS A 1 1162 ? 31.284 5.089 38.587 1.00 89.50 1162 LYS A O 1
ATOM 9068 N N . GLY A 1 1163 ? 29.426 3.820 38.626 1.00 91.69 1163 GLY A N 1
ATOM 9069 C CA . GLY A 1 1163 ? 29.921 2.805 37.698 1.00 91.69 1163 GLY A CA 1
ATOM 9070 C C . GLY A 1 1163 ? 30.192 3.378 36.307 1.00 91.69 1163 GLY A C 1
ATOM 9071 O O . GLY A 1 1163 ? 31.250 3.106 35.746 1.00 91.69 1163 GLY A O 1
ATOM 9072 N N . LEU A 1 1164 ? 29.273 4.196 35.782 1.00 93.06 1164 LEU A N 1
ATOM 9073 C CA . LEU A 1 1164 ? 29.417 4.871 34.488 1.00 93.06 1164 LEU A CA 1
ATOM 9074 C C . LEU A 1 1164 ? 30.637 5.790 34.471 1.00 93.06 1164 LEU A C 1
ATOM 9076 O O . LEU A 1 1164 ? 31.501 5.620 33.613 1.00 93.06 1164 LEU A O 1
ATOM 9080 N N . LEU A 1 1165 ? 30.767 6.664 35.471 1.00 92.94 1165 LEU A N 1
ATOM 9081 C CA . LEU A 1 1165 ? 31.910 7.568 35.586 1.00 92.94 1165 LEU A CA 1
ATOM 9082 C C . LEU A 1 1165 ? 33.247 6.809 35.649 1.00 92.94 1165 LEU A C 1
ATOM 9084 O O . LEU A 1 1165 ? 34.188 7.150 34.935 1.00 92.94 1165 LEU A O 1
ATOM 9088 N N . ILE A 1 1166 ? 33.342 5.750 36.467 1.00 94.00 1166 ILE A N 1
ATOM 9089 C CA . ILE A 1 1166 ? 34.560 4.924 36.571 1.00 94.00 1166 ILE A CA 1
ATOM 9090 C C . ILE A 1 1166 ? 34.883 4.266 35.225 1.00 94.00 1166 ILE A C 1
ATOM 9092 O O . ILE A 1 1166 ? 36.032 4.311 34.782 1.00 94.00 1166 ILE A O 1
ATOM 9096 N N . ALA A 1 1167 ? 33.883 3.685 34.557 1.00 94.44 1167 ALA A N 1
ATOM 9097 C CA . ALA A 1 1167 ? 34.067 3.063 33.252 1.00 94.44 1167 ALA A CA 1
ATOM 9098 C C . ALA A 1 1167 ? 34.556 4.082 32.209 1.00 94.44 1167 ALA A C 1
ATOM 9100 O O . ALA A 1 1167 ? 35.481 3.784 31.456 1.00 94.44 1167 ALA A O 1
ATOM 9101 N N . ILE A 1 1168 ? 34.012 5.300 32.198 1.00 94.81 1168 ILE A N 1
ATOM 9102 C CA . ILE A 1 1168 ? 34.392 6.361 31.253 1.00 94.81 1168 ILE A CA 1
ATOM 9103 C C . ILE A 1 1168 ? 35.802 6.881 31.535 1.00 94.81 1168 ILE A C 1
ATOM 9105 O O . ILE A 1 1168 ? 36.606 6.969 30.608 1.00 94.81 1168 ILE A O 1
ATOM 9109 N N . LEU A 1 1169 ? 36.143 7.147 32.798 1.00 94.25 1169 LEU A N 1
ATOM 9110 C CA . LEU A 1 1169 ? 37.496 7.557 33.184 1.00 94.25 1169 LEU A CA 1
ATOM 9111 C C . LEU A 1 1169 ? 38.530 6.478 32.843 1.00 94.25 1169 LEU A C 1
ATOM 9113 O O . LEU A 1 1169 ? 39.608 6.801 32.347 1.00 94.25 1169 LEU A O 1
ATOM 9117 N N . SER A 1 1170 ? 38.189 5.196 33.019 1.00 94.94 1170 SER A N 1
ATOM 9118 C CA . SER A 1 1170 ? 39.083 4.092 32.652 1.00 94.94 1170 SER A CA 1
ATOM 9119 C C . SER A 1 1170 ? 39.424 4.063 31.156 1.00 94.94 1170 SER A C 1
ATOM 9121 O O . SER A 1 1170 ? 40.516 3.627 30.792 1.00 94.94 1170 SER A O 1
ATOM 9123 N N . ARG A 1 1171 ? 38.558 4.597 30.276 1.00 96.00 1171 ARG A N 1
ATOM 9124 C CA . ARG A 1 1171 ? 38.837 4.658 28.832 1.00 96.00 1171 ARG A CA 1
ATOM 9125 C C . ARG A 1 1171 ? 40.026 5.553 28.498 1.00 96.00 1171 ARG A C 1
ATOM 9127 O O . ARG A 1 1171 ? 40.662 5.316 27.480 1.00 96.00 1171 ARG A O 1
ATOM 9134 N N . PHE A 1 1172 ? 40.392 6.527 29.334 1.00 94.62 1172 PHE A N 1
ATOM 9135 C CA . PHE A 1 1172 ? 41.569 7.369 29.076 1.00 94.62 1172 PHE A CA 1
ATOM 9136 C C . PHE A 1 1172 ? 42.890 6.585 29.105 1.00 94.62 1172 PHE A C 1
ATOM 9138 O O . PHE A 1 1172 ? 43.873 7.046 28.529 1.00 94.62 1172 PHE A O 1
ATOM 9145 N N . LEU A 1 1173 ? 42.903 5.362 29.658 1.00 94.31 1173 LEU A N 1
ATOM 9146 C CA . LEU A 1 1173 ? 44.015 4.414 29.508 1.00 94.31 1173 LEU A CA 1
ATOM 9147 C C . LEU A 1 1173 ? 44.233 3.973 28.049 1.00 94.31 1173 LEU A C 1
ATOM 9149 O O . LEU A 1 1173 ? 45.306 3.471 27.716 1.00 94.31 1173 LEU A O 1
ATOM 9153 N N . LEU A 1 1174 ? 43.260 4.193 27.160 1.00 93.50 1174 LEU A N 1
ATOM 9154 C CA . LEU A 1 1174 ? 43.415 3.931 25.733 1.00 93.50 1174 LEU A CA 1
ATOM 9155 C C . LEU A 1 1174 ? 44.415 4.887 25.079 1.00 93.50 1174 LEU A C 1
ATOM 9157 O O . LEU A 1 1174 ? 45.136 4.446 24.197 1.00 93.50 1174 LEU A O 1
ATOM 9161 N N . ILE A 1 1175 ? 44.538 6.143 25.523 1.00 90.00 1175 ILE A N 1
ATOM 9162 C CA . ILE A 1 1175 ? 45.502 7.098 24.938 1.00 90.00 1175 ILE A CA 1
ATOM 9163 C C . ILE A 1 1175 ? 46.941 6.550 24.995 1.00 90.00 1175 ILE A C 1
ATOM 9165 O O . ILE A 1 1175 ? 47.562 6.411 23.936 1.00 90.00 1175 ILE A O 1
ATOM 9169 N N . PRO A 1 1176 ? 47.489 6.174 26.173 1.00 90.25 1176 PRO A N 1
ATOM 9170 C CA . PRO A 1 1176 ? 48.809 5.559 26.219 1.00 90.25 1176 PRO A CA 1
ATOM 9171 C C . PRO A 1 1176 ? 48.836 4.199 25.508 1.00 90.25 1176 PRO A C 1
ATOM 9173 O O . PRO A 1 1176 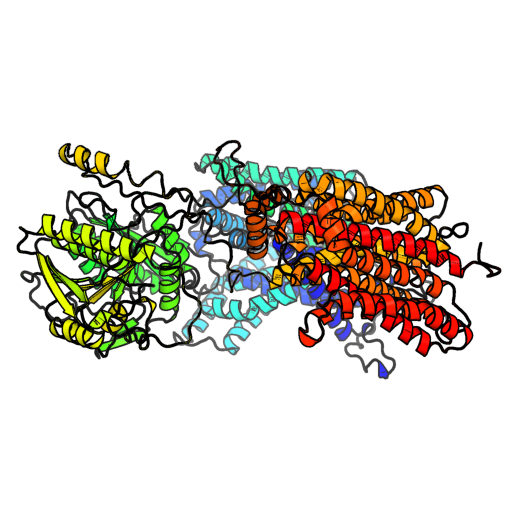? 49.833 3.893 24.860 1.00 90.25 1176 PRO A O 1
ATOM 9176 N N . ALA A 1 1177 ? 47.763 3.398 25.549 1.00 90.69 1177 ALA A N 1
ATOM 9177 C CA . ALA A 1 1177 ? 47.721 2.115 24.841 1.00 90.69 1177 ALA A CA 1
ATOM 9178 C C . ALA A 1 1177 ? 47.873 2.274 23.315 1.00 90.69 1177 ALA A C 1
ATOM 9180 O O . ALA A 1 1177 ? 48.674 1.564 22.706 1.00 90.69 1177 ALA A O 1
ATOM 9181 N N . PHE A 1 1178 ? 47.169 3.230 22.702 1.00 89.25 1178 PHE A N 1
ATOM 9182 C CA . PHE A 1 1178 ? 47.294 3.559 21.279 1.00 89.25 1178 PHE A CA 1
ATOM 9183 C C . PHE A 1 1178 ? 48.695 4.092 20.945 1.00 89.25 1178 PHE A C 1
ATOM 9185 O O . PHE A 1 1178 ? 49.293 3.635 19.972 1.00 89.25 1178 PHE A O 1
ATOM 9192 N N . TYR A 1 1179 ? 49.261 4.962 21.789 1.00 85.56 1179 TYR A N 1
ATOM 9193 C CA . TYR A 1 1179 ? 50.624 5.483 21.620 1.00 85.56 1179 TYR A CA 1
ATOM 9194 C C . TYR A 1 1179 ? 51.695 4.379 21.641 1.00 85.56 1179 TYR A C 1
ATOM 9196 O O . TYR A 1 1179 ? 52.582 4.338 20.787 1.00 85.56 1179 TYR A O 1
ATOM 9204 N N . TYR A 1 1180 ? 51.631 3.456 22.607 1.00 85.94 1180 TYR A N 1
ATOM 9205 C CA . TYR A 1 1180 ? 52.591 2.350 22.688 1.00 85.94 1180 TYR A CA 1
ATOM 9206 C C . TYR A 1 1180 ? 52.385 1.322 21.572 1.00 85.94 1180 TYR A C 1
ATOM 9208 O O . TYR A 1 1180 ? 53.369 0.795 21.054 1.00 85.94 1180 TYR A O 1
ATOM 9216 N N . THR A 1 1181 ? 51.139 1.076 21.163 1.00 86.38 1181 THR A N 1
ATOM 9217 C CA . THR A 1 1181 ? 50.824 0.145 20.068 1.00 86.38 1181 THR A CA 1
ATOM 9218 C C . THR A 1 1181 ? 51.282 0.688 18.715 1.00 86.38 1181 THR A C 1
ATOM 9220 O O . THR A 1 1181 ? 51.784 -0.087 17.913 1.00 86.38 1181 THR A O 1
ATOM 9223 N N . GLU A 1 1182 ? 51.211 2.003 18.467 1.00 79.94 1182 GLU A N 1
ATOM 9224 C CA . GLU A 1 1182 ? 51.819 2.621 17.272 1.00 79.94 1182 GLU A CA 1
ATOM 9225 C C . GLU A 1 1182 ? 53.334 2.387 17.213 1.00 79.94 1182 GLU A C 1
ATOM 9227 O O . GLU A 1 1182 ? 53.873 2.142 16.137 1.00 79.94 1182 GLU A O 1
ATOM 9232 N N . LYS A 1 1183 ? 54.028 2.445 18.355 1.00 78.62 1183 LYS A N 1
ATOM 9233 C CA . LYS A 1 1183 ? 55.492 2.318 18.400 1.00 78.62 1183 LYS A CA 1
ATOM 9234 C C . LYS A 1 1183 ? 56.005 0.878 18.402 1.00 78.62 1183 LYS A C 1
ATOM 9236 O O . LYS A 1 1183 ? 57.075 0.629 17.855 1.00 78.62 1183 LYS A O 1
ATOM 9241 N N . TRP A 1 1184 ? 55.295 -0.038 19.057 1.00 78.06 1184 TRP A N 1
ATOM 9242 C CA . TRP A 1 1184 ? 55.801 -1.383 19.373 1.00 78.06 1184 TRP A CA 1
ATOM 9243 C C . TRP A 1 1184 ? 54.826 -2.518 19.031 1.00 78.06 1184 TRP A C 1
ATOM 9245 O O . TRP A 1 1184 ? 55.197 -3.684 19.146 1.00 78.06 1184 TRP A O 1
ATOM 9255 N N . GLY A 1 1185 ? 53.583 -2.205 18.664 1.00 75.44 1185 GLY A N 1
ATOM 9256 C CA . GLY A 1 1185 ? 52.529 -3.185 18.409 1.00 75.44 1185 GLY A CA 1
ATOM 9257 C C . GLY A 1 1185 ? 52.432 -3.614 16.946 1.00 75.44 1185 GLY A C 1
ATOM 9258 O O . GLY A 1 1185 ? 52.879 -2.918 16.035 1.00 75.44 1185 GLY A O 1
ATOM 9259 N N . ASP A 1 1186 ? 51.813 -4.773 16.718 1.00 81.06 1186 ASP A N 1
ATOM 9260 C CA . ASP A 1 1186 ? 51.469 -5.242 15.375 1.00 81.06 1186 ASP A CA 1
ATOM 9261 C C . ASP A 1 1186 ? 50.099 -4.709 14.898 1.00 81.06 1186 ASP A C 1
ATOM 9263 O O . ASP A 1 1186 ? 49.330 -4.092 15.642 1.00 81.06 1186 ASP A O 1
ATOM 9267 N N . GLN A 1 1187 ? 49.777 -4.974 13.627 1.00 82.31 1187 GLN A N 1
ATOM 9268 C CA . GLN A 1 1187 ? 48.494 -4.595 13.017 1.00 82.31 1187 GLN A CA 1
ATOM 9269 C C . GLN A 1 1187 ? 47.273 -5.224 13.722 1.00 82.31 1187 GLN A C 1
ATOM 9271 O O . GLN A 1 1187 ? 46.186 -4.650 13.684 1.00 82.31 1187 GLN A O 1
ATOM 9276 N N . GLY A 1 1188 ? 47.434 -6.381 14.375 1.00 84.12 1188 GLY A N 1
ATOM 9277 C CA . GLY A 1 1188 ? 46.363 -7.081 15.086 1.00 84.12 1188 GLY A CA 1
ATOM 9278 C C . GLY A 1 1188 ? 45.981 -6.386 16.392 1.00 84.12 1188 GLY A C 1
ATOM 9279 O O . GLY A 1 1188 ? 44.795 -6.175 16.650 1.00 84.12 1188 GLY A O 1
ATOM 9280 N N . TRP A 1 1189 ? 46.969 -5.948 17.175 1.00 87.06 1189 TRP A N 1
ATOM 9281 C CA . TRP A 1 1189 ? 46.745 -5.171 18.398 1.00 87.06 1189 TRP A CA 1
ATOM 9282 C C . TRP A 1 1189 ? 46.038 -3.844 18.121 1.00 87.06 1189 TRP A C 1
ATOM 9284 O O . TRP A 1 1189 ? 45.129 -3.471 18.863 1.00 87.06 1189 TRP A O 1
ATOM 9294 N N . MET A 1 1190 ? 46.384 -3.167 17.021 1.00 88.00 1190 MET A N 1
ATOM 9295 C CA . MET A 1 1190 ? 45.689 -1.942 16.614 1.00 88.00 1190 MET A CA 1
ATOM 9296 C C . MET A 1 1190 ? 44.217 -2.214 16.270 1.00 88.00 1190 MET A C 1
ATOM 9298 O O . MET A 1 1190 ? 43.333 -1.504 16.748 1.00 88.00 1190 MET A O 1
ATOM 9302 N N . ILE A 1 1191 ? 43.926 -3.274 15.503 1.00 89.62 1191 ILE A N 1
ATOM 9303 C CA . ILE A 1 1191 ? 42.545 -3.682 15.186 1.00 89.62 1191 ILE A CA 1
ATOM 9304 C C . ILE A 1 1191 ? 41.750 -3.987 16.465 1.00 89.62 1191 ILE A C 1
ATOM 9306 O O . ILE A 1 1191 ? 40.590 -3.580 16.582 1.00 89.62 1191 ILE A O 1
ATOM 9310 N N . LEU A 1 1192 ? 42.367 -4.666 17.437 1.00 92.31 1192 LEU A N 1
ATOM 9311 C CA . LEU A 1 1192 ? 41.742 -4.988 18.720 1.00 92.31 1192 LEU A CA 1
ATOM 9312 C C . LEU A 1 1192 ? 41.433 -3.727 19.539 1.00 92.31 1192 LEU A C 1
ATOM 9314 O O . LEU A 1 1192 ? 40.310 -3.581 20.022 1.00 92.31 1192 LEU A O 1
ATOM 9318 N N . LEU A 1 1193 ? 42.383 -2.793 19.657 1.00 93.00 1193 LEU A N 1
ATOM 9319 C CA . LEU A 1 1193 ? 42.173 -1.534 20.380 1.00 93.00 1193 LEU A CA 1
ATOM 9320 C C . LEU A 1 1193 ? 41.087 -0.671 19.732 1.00 93.00 1193 LEU A C 1
ATOM 9322 O O . LEU A 1 1193 ? 40.252 -0.111 20.439 1.00 93.00 1193 LEU A O 1
ATOM 9326 N N . VAL A 1 1194 ? 41.047 -0.600 18.400 1.00 92.75 1194 VAL A N 1
ATOM 9327 C CA . VAL A 1 1194 ? 40.006 0.136 17.663 1.00 92.75 1194 VAL A CA 1
ATOM 9328 C C . VAL A 1 1194 ? 38.629 -0.516 17.826 1.00 92.75 1194 VAL A C 1
ATOM 9330 O O . VAL A 1 1194 ? 37.634 0.182 18.031 1.00 92.75 1194 VAL A O 1
ATOM 9333 N N . SER A 1 1195 ? 38.568 -1.848 17.813 1.00 95.25 1195 SER A N 1
ATOM 9334 C CA . SER A 1 1195 ? 37.338 -2.599 18.098 1.00 95.25 1195 SER A CA 1
ATOM 9335 C C . SER A 1 1195 ? 36.828 -2.315 19.513 1.00 95.25 1195 SER A C 1
ATOM 9337 O O . SER A 1 1195 ? 35.646 -2.040 19.710 1.00 95.25 1195 SER A O 1
ATOM 9339 N N . PHE A 1 1196 ? 37.727 -2.304 20.502 1.00 95.81 1196 PHE A N 1
ATOM 9340 C CA . PHE A 1 1196 ? 37.394 -1.976 21.888 1.00 95.81 1196 PHE A CA 1
ATOM 9341 C C . PHE A 1 1196 ? 36.991 -0.502 22.068 1.00 95.81 1196 PHE A C 1
ATOM 9343 O O . PHE A 1 1196 ? 36.079 -0.192 22.841 1.00 95.81 1196 PHE A O 1
ATOM 9350 N N . LEU A 1 1197 ? 37.614 0.417 21.324 1.00 95.62 1197 LEU A N 1
ATOM 9351 C CA . LEU A 1 1197 ? 37.236 1.829 21.298 1.00 95.62 1197 LEU A CA 1
ATOM 9352 C C . LEU A 1 1197 ? 35.788 2.004 20.815 1.00 95.62 1197 LEU A C 1
ATOM 9354 O O . LEU A 1 1197 ? 35.019 2.691 21.488 1.00 95.62 1197 LEU A O 1
ATOM 9358 N N . GLY A 1 1198 ? 35.409 1.343 19.713 1.00 95.38 1198 GLY A N 1
ATOM 9359 C CA . GLY A 1 1198 ? 34.035 1.340 19.193 1.00 95.38 1198 GLY A CA 1
ATOM 9360 C C . GLY A 1 1198 ? 33.047 0.672 20.151 1.00 95.38 1198 GLY A C 1
ATOM 9361 O O . GLY A 1 1198 ? 32.012 1.250 20.478 1.00 95.38 1198 GLY A O 1
ATOM 9362 N N . LEU A 1 1199 ? 33.409 -0.498 20.690 1.00 95.88 1199 LEU A N 1
ATOM 9363 C CA . LEU A 1 1199 ? 32.595 -1.240 21.657 1.00 95.88 1199 LEU A CA 1
ATOM 9364 C C . LEU A 1 1199 ? 32.262 -0.393 22.898 1.00 95.88 1199 LEU A C 1
ATOM 9366 O O . LEU A 1 1199 ? 31.113 -0.332 23.331 1.00 95.88 1199 LEU A O 1
ATOM 9370 N N . THR A 1 1200 ? 33.263 0.263 23.488 1.00 96.44 1200 THR A N 1
ATOM 9371 C CA . THR A 1 1200 ? 33.063 1.073 24.699 1.00 96.44 1200 THR A CA 1
ATOM 9372 C C . THR A 1 1200 ? 32.339 2.387 24.415 1.00 96.44 1200 THR A C 1
ATOM 9374 O O . THR A 1 1200 ? 31.568 2.842 25.261 1.00 96.44 1200 THR A O 1
ATOM 9377 N N . ASN A 1 1201 ? 32.536 2.984 23.235 1.00 96.06 1201 ASN A N 1
ATOM 9378 C CA . ASN A 1 1201 ? 31.872 4.223 22.839 1.00 96.06 1201 ASN A CA 1
ATOM 9379 C C . ASN A 1 1201 ? 30.346 4.058 22.757 1.00 96.06 1201 ASN A C 1
ATOM 9381 O O . ASN A 1 1201 ? 29.604 4.775 23.440 1.00 96.06 1201 ASN A O 1
ATOM 9385 N N . GLY A 1 1202 ? 29.874 3.098 21.959 1.00 93.94 1202 GLY A N 1
ATOM 9386 C CA . GLY A 1 1202 ? 28.445 2.894 21.735 1.00 93.94 1202 GLY A CA 1
ATOM 9387 C C . GLY A 1 1202 ? 27.721 2.365 22.976 1.00 93.94 1202 GLY A C 1
ATOM 9388 O O . GLY A 1 1202 ? 26.655 2.880 23.326 1.00 93.94 1202 GLY A O 1
ATOM 9389 N N . TYR A 1 1203 ? 28.327 1.415 23.700 1.00 95.94 1203 TYR A N 1
ATOM 9390 C CA . TYR A 1 1203 ? 27.764 0.854 24.935 1.00 95.94 1203 TYR A CA 1
ATOM 9391 C C . TYR A 1 1203 ? 27.512 1.926 26.007 1.00 95.94 1203 TYR A C 1
ATOM 9393 O O . TYR A 1 1203 ? 26.394 2.042 26.521 1.00 95.94 1203 TYR A O 1
ATOM 9401 N N . LEU A 1 1204 ? 28.526 2.738 26.330 1.00 96.12 1204 LEU A N 1
ATOM 9402 C CA . LEU A 1 1204 ? 28.412 3.749 27.388 1.00 96.12 1204 LEU A CA 1
ATOM 9403 C C . LEU A 1 1204 ? 27.490 4.900 26.977 1.00 96.12 1204 LEU A C 1
ATOM 9405 O O . LEU A 1 1204 ? 26.705 5.362 27.802 1.00 96.12 1204 LEU A O 1
ATOM 9409 N N . THR A 1 1205 ? 27.508 5.305 25.700 1.00 95.81 1205 THR A N 1
ATOM 9410 C CA . THR A 1 1205 ? 26.595 6.333 25.170 1.00 95.81 1205 THR A CA 1
ATOM 9411 C C . THR A 1 1205 ? 25.130 5.950 25.400 1.00 95.81 1205 THR A C 1
ATOM 9413 O O . THR A 1 1205 ? 24.346 6.760 25.897 1.00 95.81 1205 THR A O 1
ATOM 9416 N N . VAL A 1 1206 ? 24.749 4.706 25.080 1.00 94.81 1206 VAL A N 1
ATOM 9417 C CA . VAL A 1 1206 ? 23.372 4.220 25.280 1.00 94.81 1206 VAL A CA 1
ATOM 9418 C C . VAL A 1 1206 ? 23.030 4.113 26.765 1.00 94.81 1206 VAL A C 1
ATOM 9420 O O . VAL A 1 1206 ? 21.915 4.462 27.156 1.00 94.81 1206 VAL A O 1
ATOM 9423 N N . CYS A 1 1207 ? 23.965 3.671 27.613 1.00 94.38 1207 CYS A N 1
ATOM 9424 C CA . CYS A 1 1207 ? 23.722 3.608 29.055 1.00 94.38 1207 CYS A CA 1
ATOM 9425 C C . CYS A 1 1207 ? 23.427 5.000 29.635 1.00 94.38 1207 CYS A C 1
ATOM 9427 O O . CYS A 1 1207 ? 22.437 5.152 30.346 1.00 94.38 1207 CYS A O 1
ATOM 9429 N N . VAL A 1 1208 ? 24.200 6.029 29.271 1.00 94.69 1208 VAL A N 1
ATOM 9430 C CA . VAL A 1 1208 ? 23.955 7.400 29.751 1.00 94.69 1208 VAL A CA 1
ATOM 9431 C C . VAL A 1 1208 ? 22.615 7.939 29.237 1.00 94.69 1208 VAL A C 1
ATOM 9433 O O . VAL A 1 1208 ? 21.773 8.353 30.034 1.00 94.69 1208 VAL A O 1
ATOM 9436 N N . LEU A 1 1209 ? 22.366 7.875 27.923 1.00 93.88 1209 LEU A N 1
ATOM 9437 C CA . LEU A 1 1209 ? 21.167 8.464 27.308 1.00 93.88 1209 LEU A CA 1
ATOM 9438 C C . LEU A 1 1209 ? 19.854 7.750 27.675 1.00 93.88 1209 LEU A C 1
ATOM 9440 O O . LEU A 1 1209 ? 18.796 8.366 27.613 1.00 93.88 1209 LEU A O 1
ATOM 9444 N N . THR A 1 1210 ? 19.897 6.476 28.081 1.00 91.31 1210 THR A N 1
ATOM 9445 C CA . THR A 1 1210 ? 18.696 5.736 28.524 1.00 91.31 1210 THR A CA 1
ATOM 9446 C C . THR A 1 1210 ? 18.446 5.805 30.030 1.00 91.31 1210 THR A C 1
ATOM 9448 O O . THR A 1 1210 ? 17.347 5.470 30.478 1.00 91.31 1210 THR A O 1
ATOM 9451 N N . VAL A 1 1211 ? 19.451 6.179 30.827 1.00 91.69 1211 VAL A N 1
ATOM 9452 C CA . VAL A 1 1211 ? 19.339 6.250 32.292 1.00 91.69 1211 VAL A CA 1
ATOM 9453 C C . VAL A 1 1211 ? 19.085 7.684 32.755 1.00 91.69 1211 VAL A C 1
ATOM 9455 O O . VAL A 1 1211 ? 18.236 7.874 33.620 1.00 91.69 1211 VAL A O 1
ATOM 9458 N N . ALA A 1 1212 ? 19.741 8.686 32.161 1.00 92.25 1212 ALA A N 1
ATOM 9459 C CA . ALA A 1 1212 ? 19.656 10.076 32.616 1.00 92.25 1212 ALA A CA 1
ATOM 9460 C C . ALA A 1 1212 ? 18.230 10.678 32.605 1.00 92.25 1212 ALA A C 1
ATOM 9462 O O . ALA A 1 1212 ? 17.875 11.334 33.582 1.00 92.25 1212 ALA A O 1
ATOM 9463 N N . PRO A 1 1213 ? 17.369 10.438 31.592 1.00 91.25 1213 PRO A N 1
ATOM 9464 C CA . PRO A 1 1213 ? 15.999 10.967 31.591 1.00 91.25 1213 PRO A CA 1
ATOM 9465 C C . PRO A 1 1213 ? 15.034 10.283 32.571 1.00 91.25 1213 PRO A C 1
ATOM 9467 O O . PRO A 1 1213 ? 13.911 10.753 32.756 1.00 91.25 1213 PRO A O 1
ATOM 9470 N N . LYS A 1 1214 ? 15.412 9.164 33.203 1.00 88.19 1214 LYS A N 1
ATOM 9471 C CA . LYS A 1 1214 ? 14.509 8.449 34.116 1.00 88.19 1214 LYS A CA 1
ATOM 9472 C C . LYS A 1 1214 ? 14.202 9.302 35.354 1.00 88.19 1214 LYS A C 1
ATOM 9474 O O . LYS A 1 1214 ? 15.110 9.826 35.987 1.00 88.19 1214 LYS A O 1
ATOM 9479 N N . GLY A 1 1215 ? 12.924 9.369 35.730 1.00 83.19 1215 GLY A N 1
ATOM 9480 C CA . GLY A 1 1215 ? 12.465 10.071 36.937 1.00 83.19 1215 GLY A CA 1
ATOM 9481 C C . GLY A 1 1215 ? 12.047 11.533 36.736 1.00 83.19 1215 GLY A C 1
ATOM 9482 O O . GLY A 1 1215 ? 11.638 12.163 37.704 1.00 83.19 1215 GLY A O 1
ATOM 9483 N N . TYR A 1 1216 ? 12.107 12.054 35.507 1.00 89.50 1216 TYR A N 1
ATOM 9484 C CA . TYR A 1 1216 ? 11.629 13.393 35.135 1.00 89.50 1216 TYR A CA 1
ATOM 9485 C C . TYR A 1 1216 ? 10.282 13.336 34.396 1.00 89.50 1216 TYR A C 1
ATOM 9487 O O . TYR A 1 1216 ? 9.940 12.298 33.826 1.00 89.50 1216 TYR A O 1
ATOM 9495 N N . LYS A 1 1217 ? 9.532 14.448 34.363 1.00 88.31 1217 LYS A N 1
ATOM 9496 C CA . LYS A 1 1217 ? 8.308 14.575 33.539 1.00 88.31 1217 LYS A CA 1
ATOM 9497 C C . LYS A 1 1217 ? 8.663 14.766 32.058 1.00 88.31 1217 LYS A C 1
ATOM 9499 O O . LYS A 1 1217 ? 9.749 15.243 31.738 1.00 88.31 1217 LYS A O 1
ATOM 9504 N N . GLY A 1 1218 ? 7.747 14.487 31.140 1.00 86.75 1218 GLY A N 1
ATOM 9505 C CA . GLY A 1 1218 ? 7.937 14.554 29.687 1.00 86.75 1218 GLY A CA 1
ATOM 9506 C C . GLY A 1 1218 ? 8.587 15.846 29.164 1.00 86.75 1218 GLY A C 1
ATOM 9507 O O . GLY A 1 1218 ? 9.571 15.760 28.423 1.00 86.75 1218 GLY A O 1
ATOM 9508 N N . PRO A 1 1219 ? 8.139 17.054 29.570 1.00 87.62 1219 PRO A N 1
ATOM 9509 C CA . PRO A 1 1219 ? 8.794 18.306 29.174 1.00 87.62 1219 PRO A CA 1
ATOM 9510 C C . PRO A 1 1219 ? 10.246 18.428 29.667 1.00 87.62 1219 PRO A C 1
ATOM 9512 O O . PRO A 1 1219 ? 11.091 19.018 28.993 1.00 87.62 1219 PRO A O 1
ATOM 9515 N N . GLU A 1 1220 ? 10.547 17.890 30.848 1.00 91.12 1220 GLU A N 1
ATOM 9516 C CA . GLU A 1 1220 ? 11.886 17.905 31.448 1.00 91.12 1220 GLU A CA 1
ATOM 9517 C C . GLU A 1 1220 ? 12.791 16.846 30.813 1.00 91.12 1220 GLU A C 1
ATOM 9519 O O . GLU A 1 1220 ? 13.955 17.128 30.541 1.00 91.12 1220 GLU A O 1
ATOM 9524 N N . GLN A 1 1221 ? 12.247 15.670 30.491 1.00 92.56 1221 GLN A N 1
ATOM 9525 C CA . GLN A 1 1221 ? 12.924 14.612 29.740 1.00 92.56 1221 GLN A CA 1
ATOM 9526 C C . GLN A 1 1221 ? 13.330 15.085 28.341 1.00 92.56 1221 GLN A C 1
ATOM 9528 O O . GLN A 1 1221 ? 14.473 14.871 27.935 1.00 92.56 1221 GLN A O 1
ATOM 9533 N N . ASN A 1 1222 ? 12.443 15.795 27.630 1.00 92.50 1222 ASN A N 1
ATOM 9534 C CA . ASN A 1 1222 ? 12.760 16.393 26.330 1.00 92.50 1222 ASN A CA 1
ATOM 9535 C C . ASN A 1 1222 ? 13.894 17.428 26.440 1.00 92.50 1222 ASN A C 1
ATOM 9537 O O . ASN A 1 1222 ? 14.859 17.403 25.668 1.00 92.50 1222 ASN A O 1
ATOM 9541 N N . ALA A 1 1223 ? 13.816 18.318 27.435 1.00 91.88 1223 ALA A N 1
ATOM 9542 C CA . ALA A 1 1223 ? 14.839 19.333 27.676 1.00 91.88 1223 ALA A CA 1
ATOM 9543 C C . ALA A 1 1223 ? 16.192 18.725 28.080 1.00 91.88 1223 ALA A C 1
ATOM 9545 O O . ALA A 1 1223 ? 17.235 19.158 27.583 1.00 91.88 1223 ALA A O 1
ATOM 9546 N N . LEU A 1 1224 ? 16.188 17.699 28.936 1.00 94.12 1224 LEU A N 1
ATOM 9547 C CA . LEU A 1 1224 ? 17.397 16.995 29.351 1.00 94.12 1224 LEU A CA 1
ATOM 9548 C C . LEU A 1 1224 ? 18.035 16.243 28.178 1.00 94.12 1224 LEU A C 1
ATOM 9550 O O . LEU A 1 1224 ? 19.243 16.348 27.992 1.00 94.12 1224 LEU A O 1
ATOM 9554 N N . GLY A 1 1225 ? 17.246 15.569 27.335 1.00 93.75 1225 GLY A N 1
ATOM 9555 C CA . GLY A 1 1225 ? 17.746 14.934 26.112 1.00 93.75 1225 GLY A CA 1
ATOM 9556 C C . GLY A 1 1225 ? 18.467 15.925 25.191 1.00 93.75 1225 GLY A C 1
ATOM 9557 O O . GLY A 1 1225 ? 19.561 15.643 24.704 1.00 93.75 1225 GLY A O 1
ATOM 9558 N N . ASN A 1 1226 ? 17.918 17.133 25.025 1.00 94.25 1226 ASN A N 1
ATOM 9559 C CA . ASN A 1 1226 ? 18.575 18.208 24.277 1.00 94.25 1226 ASN A CA 1
ATOM 9560 C C . ASN A 1 1226 ? 19.884 18.677 24.936 1.00 94.25 1226 ASN A C 1
ATOM 9562 O O . ASN A 1 1226 ? 20.893 18.830 24.249 1.00 94.25 1226 ASN A O 1
ATOM 9566 N N . LEU A 1 1227 ? 19.900 18.866 26.258 1.00 95.19 1227 LEU A N 1
ATOM 9567 C CA . LEU A 1 1227 ? 21.121 19.222 26.990 1.00 95.19 1227 LEU A CA 1
ATOM 9568 C C . LEU A 1 1227 ? 22.209 18.150 26.830 1.00 95.19 1227 LEU A C 1
ATOM 9570 O O . LEU A 1 1227 ? 23.364 18.484 26.584 1.00 95.19 1227 LEU A O 1
ATOM 9574 N N . LEU A 1 1228 ? 21.857 16.867 26.899 1.00 95.62 1228 LEU A N 1
ATOM 9575 C CA . LEU A 1 1228 ? 22.811 15.769 26.730 1.00 95.62 1228 LEU A CA 1
ATOM 9576 C C . LEU A 1 1228 ? 23.403 15.730 25.311 1.00 95.62 1228 LEU A C 1
ATOM 9578 O O . LEU A 1 1228 ? 24.611 15.544 25.166 1.00 95.62 1228 LEU A O 1
ATOM 9582 N N . VAL A 1 1229 ? 22.601 15.986 24.269 1.00 95.44 1229 VAL A N 1
ATOM 9583 C CA . VAL A 1 1229 ? 23.111 16.116 22.887 1.00 95.44 1229 VAL A CA 1
ATOM 9584 C C . VAL A 1 1229 ? 24.045 17.320 22.740 1.00 95.44 1229 VAL A C 1
ATOM 9586 O O . VAL A 1 1229 ? 25.053 17.226 22.043 1.00 95.44 1229 VAL A O 1
ATOM 9589 N N . LEU A 1 1230 ? 23.773 18.436 23.422 1.00 96.25 1230 LEU A N 1
ATOM 9590 C CA . LEU A 1 1230 ? 24.675 19.589 23.416 1.00 96.25 1230 LEU A CA 1
ATOM 9591 C C . LEU A 1 1230 ? 26.065 19.230 23.975 1.00 96.25 1230 LEU A C 1
ATOM 9593 O O . LEU A 1 1230 ? 27.072 19.595 23.372 1.00 96.25 1230 LEU A O 1
ATOM 9597 N N . PHE A 1 1231 ? 26.132 18.497 25.090 1.00 96.44 1231 PHE A N 1
ATOM 9598 C CA . PHE A 1 1231 ? 27.407 18.051 25.670 1.00 96.44 1231 PHE A CA 1
ATOM 9599 C C . PHE A 1 1231 ? 28.100 16.974 24.831 1.00 96.44 1231 PHE A C 1
ATOM 9601 O O . PHE A 1 1231 ? 29.327 16.977 24.733 1.00 96.44 1231 PHE A O 1
ATOM 9608 N N . LEU A 1 1232 ? 27.330 16.105 24.171 1.00 95.38 1232 LEU A N 1
ATOM 9609 C CA . LEU A 1 1232 ? 27.844 15.165 23.178 1.00 95.38 1232 LEU A CA 1
ATOM 9610 C C . LEU A 1 1232 ? 28.535 15.914 22.026 1.00 95.38 1232 LEU A C 1
ATOM 9612 O O . LEU A 1 1232 ? 29.693 15.627 21.729 1.00 95.38 1232 LEU A O 1
ATOM 9616 N N . LEU A 1 1233 ? 27.876 16.910 21.421 1.00 94.19 1233 LEU A N 1
ATOM 9617 C CA . LEU A 1 1233 ? 28.453 17.715 20.333 1.00 94.19 1233 LEU A CA 1
ATOM 9618 C C . LEU A 1 1233 ? 29.648 18.557 20.797 1.00 94.19 1233 LEU A C 1
ATOM 9620 O O . LEU A 1 1233 ? 30.621 18.706 20.059 1.00 94.19 1233 LEU A O 1
ATOM 9624 N N . LEU A 1 1234 ? 29.613 19.074 22.028 1.00 95.12 1234 LEU A N 1
ATOM 9625 C CA . LEU A 1 1234 ? 30.755 19.768 22.622 1.00 95.12 1234 LEU A CA 1
ATOM 9626 C C . LEU A 1 1234 ? 31.956 18.825 22.769 1.00 95.12 1234 LEU A C 1
ATOM 9628 O O . LEU A 1 1234 ? 33.077 19.203 22.434 1.00 95.12 1234 LEU A O 1
ATOM 9632 N N . GLY A 1 1235 ? 31.718 17.588 23.212 1.00 94.88 1235 GLY A N 1
ATOM 9633 C CA . GLY A 1 1235 ? 32.757 16.570 23.325 1.00 94.88 1235 GLY A CA 1
ATOM 9634 C C . GLY A 1 1235 ? 33.328 16.169 21.969 1.00 94.88 1235 GLY A C 1
ATOM 9635 O O . GLY A 1 1235 ? 34.543 16.066 21.824 1.00 94.88 1235 GLY A O 1
ATOM 9636 N N . ILE A 1 1236 ? 32.470 16.034 20.955 1.00 92.31 1236 ILE A N 1
ATOM 9637 C CA . ILE A 1 1236 ? 32.870 15.806 19.563 1.00 92.31 1236 ILE A CA 1
ATOM 9638 C C . ILE A 1 1236 ? 33.776 16.938 19.064 1.00 92.31 1236 ILE A C 1
ATOM 9640 O O . ILE A 1 1236 ? 34.863 16.672 18.554 1.00 92.31 1236 ILE A O 1
ATOM 9644 N N . PHE A 1 1237 ? 33.364 18.197 19.236 1.00 91.88 1237 PHE A N 1
ATOM 9645 C CA . PHE A 1 1237 ? 34.140 19.360 18.802 1.00 91.88 1237 PHE A CA 1
ATOM 9646 C C . PHE A 1 1237 ? 35.509 19.427 19.493 1.00 91.88 1237 PHE A C 1
ATOM 9648 O O . PHE A 1 1237 ? 36.531 19.597 18.829 1.00 91.88 1237 PHE A O 1
ATOM 9655 N N . SER A 1 1238 ? 35.545 19.241 20.816 1.00 92.44 1238 SER A N 1
ATOM 9656 C CA . SER A 1 1238 ? 36.791 19.211 21.584 1.00 92.44 1238 SER A CA 1
ATOM 9657 C C . SER A 1 1238 ? 37.690 18.031 21.203 1.00 92.44 1238 SER A C 1
ATOM 9659 O O . SER A 1 1238 ? 38.894 18.221 21.063 1.00 92.44 1238 SER A O 1
ATOM 9661 N N . GLY A 1 1239 ? 37.131 16.837 20.989 1.00 90.62 1239 GLY A N 1
ATOM 9662 C CA . GLY A 1 1239 ? 37.884 15.661 20.547 1.00 90.62 1239 GLY A CA 1
ATOM 9663 C C . GLY A 1 1239 ? 38.531 15.873 19.180 1.00 90.62 1239 GLY A C 1
ATOM 9664 O O . GLY A 1 1239 ? 39.735 15.679 19.047 1.00 90.62 1239 GLY A O 1
ATOM 9665 N N . VAL A 1 1240 ? 37.772 16.388 18.205 1.00 85.75 1240 VAL A N 1
ATOM 9666 C CA . VAL A 1 1240 ? 38.294 16.741 16.871 1.00 85.75 1240 VAL A CA 1
ATOM 9667 C C . VAL A 1 1240 ? 39.394 17.799 16.956 1.00 85.75 1240 VAL A C 1
ATOM 9669 O O . VAL A 1 1240 ? 40.337 17.743 16.180 1.00 85.75 1240 VAL A O 1
ATOM 9672 N N . ALA A 1 1241 ? 39.311 18.760 17.881 1.00 85.00 1241 ALA A N 1
ATOM 9673 C CA . ALA A 1 1241 ? 40.382 19.738 18.081 1.00 85.00 1241 ALA A CA 1
ATOM 9674 C C . ALA A 1 1241 ? 41.648 19.106 18.693 1.00 85.00 1241 ALA A C 1
ATOM 9676 O O . ALA A 1 1241 ? 42.758 19.461 18.304 1.00 85.00 1241 ALA A O 1
ATOM 9677 N N . LEU A 1 1242 ? 41.493 18.163 19.629 1.00 87.00 1242 LEU A N 1
ATOM 9678 C CA . LEU A 1 1242 ? 42.608 17.457 20.271 1.00 87.00 1242 LEU A CA 1
ATOM 9679 C C . LEU A 1 1242 ? 43.286 16.430 19.358 1.00 87.00 1242 LEU A C 1
ATOM 9681 O O . LEU A 1 1242 ? 44.477 16.194 19.526 1.00 87.00 1242 LEU A O 1
ATOM 9685 N N . ASP A 1 1243 ? 42.572 15.868 18.382 1.00 81.00 1243 ASP A N 1
ATOM 9686 C CA . ASP A 1 1243 ? 43.126 14.981 17.345 1.00 81.00 1243 ASP A CA 1
ATOM 9687 C C . ASP A 1 1243 ? 44.344 15.613 16.638 1.00 81.00 1243 ASP A C 1
ATOM 9689 O O . ASP A 1 1243 ? 45.325 14.941 16.333 1.00 81.00 1243 ASP A O 1
ATOM 9693 N N . TRP A 1 1244 ? 44.365 16.946 16.501 1.00 76.25 1244 TRP A N 1
ATOM 9694 C CA . TRP A 1 1244 ? 45.490 17.683 15.915 1.00 76.25 1244 TRP A CA 1
ATOM 9695 C C . TRP A 1 1244 ? 46.782 17.604 16.730 1.00 76.25 1244 TRP A C 1
ATOM 9697 O O . TRP A 1 1244 ? 47.862 17.835 16.186 1.00 76.25 1244 TRP A O 1
ATOM 9707 N N . LEU A 1 1245 ? 46.716 17.282 18.024 1.00 79.31 1245 LEU A N 1
ATOM 9708 C CA . LEU A 1 1245 ? 47.914 17.153 18.852 1.00 79.31 1245 LEU A CA 1
ATOM 9709 C C . LEU A 1 1245 ? 48.798 15.981 18.406 1.00 79.31 1245 LEU A C 1
ATOM 9711 O O . LEU A 1 1245 ? 50.011 16.047 18.592 1.00 79.31 1245 LEU A O 1
ATOM 9715 N N . TRP A 1 1246 ? 48.233 14.958 17.753 1.00 76.00 1246 TRP A N 1
ATOM 9716 C CA . TRP A 1 1246 ? 48.992 13.823 17.207 1.00 76.00 1246 TRP A CA 1
ATOM 9717 C C . TRP A 1 1246 ? 49.907 14.194 16.032 1.00 76.00 1246 TRP A C 1
ATOM 9719 O O . TRP A 1 1246 ? 50.859 13.469 15.732 1.00 76.00 1246 TRP A O 1
ATOM 9729 N N . LEU A 1 1247 ? 49.661 15.342 15.396 1.00 68.38 1247 LEU A N 1
ATOM 9730 C CA . LEU A 1 1247 ? 50.457 15.862 14.282 1.00 68.38 1247 LEU A CA 1
ATOM 9731 C C . LEU A 1 1247 ? 51.672 16.672 14.727 1.00 68.38 1247 LEU A C 1
ATOM 9733 O O . LEU A 1 1247 ? 52.608 16.875 13.946 1.00 68.38 1247 LEU A O 1
ATOM 9737 N N . VAL A 1 1248 ? 51.669 17.155 15.970 1.00 64.75 1248 VAL A N 1
ATOM 9738 C CA . VAL A 1 1248 ? 52.719 18.026 16.495 1.00 64.75 1248 VAL A CA 1
ATOM 9739 C C . VAL A 1 1248 ? 54.027 17.232 16.587 1.00 64.75 1248 VAL A C 1
ATOM 9741 O O . VAL A 1 1248 ? 54.187 16.358 17.433 1.00 64.75 1248 VAL A O 1
ATOM 9744 N N . GLY A 1 1249 ? 54.973 17.539 15.692 1.00 56.41 1249 GLY A N 1
ATOM 9745 C CA . GLY A 1 1249 ? 56.294 16.899 15.626 1.00 56.41 1249 GLY A CA 1
ATOM 9746 C C . GLY A 1 1249 ? 56.505 15.902 14.476 1.00 56.41 1249 GLY A C 1
ATOM 9747 O O . GLY A 1 1249 ? 57.615 15.388 14.345 1.00 56.41 1249 GLY A O 1
ATOM 9748 N N . LYS A 1 1250 ? 55.506 15.642 13.612 1.00 62.69 1250 LYS A N 1
ATOM 9749 C CA . LYS A 1 1250 ? 55.690 14.848 12.377 1.00 62.69 1250 LYS A CA 1
ATOM 9750 C C . LYS A 1 1250 ? 56.121 15.766 11.206 1.00 62.69 1250 LYS A C 1
ATOM 9752 O O . LYS A 1 1250 ? 55.476 16.787 10.977 1.00 62.69 1250 LYS A O 1
ATOM 9757 N N . PRO A 1 1251 ? 57.170 15.427 10.422 1.00 48.03 1251 PRO A N 1
ATOM 9758 C CA . PRO A 1 1251 ? 57.749 16.310 9.391 1.00 48.03 1251 PRO A CA 1
ATOM 9759 C C . PRO A 1 1251 ? 56.839 16.590 8.178 1.00 48.03 1251 PRO A C 1
ATOM 9761 O O . PRO A 1 1251 ? 57.176 17.430 7.352 1.00 48.03 1251 PRO A O 1
ATOM 9764 N N . GLN A 1 1252 ? 55.693 15.910 8.071 1.00 52.16 1252 GLN A N 1
ATOM 9765 C CA . GLN A 1 1252 ? 54.658 16.124 7.046 1.00 52.16 1252 GLN A CA 1
ATOM 9766 C C . GLN A 1 1252 ? 53.341 16.669 7.644 1.00 52.16 1252 GLN A C 1
ATOM 9768 O O . GLN A 1 1252 ? 52.285 16.549 7.031 1.00 52.16 1252 GLN A O 1
ATOM 9773 N N . GLY A 1 1253 ? 53.377 17.195 8.875 1.00 45.75 1253 GLY A N 1
ATOM 9774 C CA . GLY A 1 1253 ? 52.182 17.507 9.667 1.00 45.75 1253 GLY A CA 1
ATOM 9775 C C . GLY A 1 1253 ? 51.482 18.841 9.374 1.00 45.75 1253 GLY A C 1
ATOM 9776 O O . GLY A 1 1253 ? 50.433 19.082 9.972 1.00 45.75 1253 GLY A O 1
ATOM 9777 N N . PHE A 1 1254 ? 52.022 19.680 8.482 1.00 42.75 1254 PHE A N 1
ATOM 9778 C CA . PHE A 1 1254 ? 51.465 20.989 8.114 1.00 42.75 1254 PHE A CA 1
ATOM 9779 C C . PHE A 1 1254 ? 51.458 21.227 6.609 1.00 42.75 1254 PHE A C 1
ATOM 9781 O O . PHE A 1 1254 ? 52.488 20.920 5.964 1.00 42.75 1254 PHE A O 1
#

Foldseek 3Di:
DDDDPPDDDDPDDPDDDDDDDDPPQADDPDVVVVDDRLSHQPSLLVVLLVQLLVQLVVQCVLCVVVLADSLLSLLVSLQCLACQHPCVPVVSCCRNPNPVNLVVLVVLLLVLLLQVLLLVLQQDDVVLVVVDDPLLVQLLVLLLVQLLVLLLVLLVLPDPPDPQPQNPLLSLLSSLLLRAFALVQLCSLCVSLVNCAPPLNVSLNSNNSVSVVVSQVSLLVSLLSLPPPDPPCLSVQLVVVVVVLLVCLQPPVLVVLVVVVVPDDPPDDDDPVNLVVLVVQSQVQLVVNVVSSHHSSVRSSSSSNSNDPDLSSQNNCVPPVCVSVSRNNSSLSSSLSNLAHCVLCDDPSSVCSLVPSLVSSLVSSLVSQQVSCVVVVHDSLSSNLSSLSRLQDDDSSSVSLVVCVVSVVDDSSNSNSSVVSNSVSSSPSSSVSCVSDDPPPPPPPDQQQALLSDDLQEEAEEEEEDAFLVCLVVVLLLVVLLDQDPRYFYEYEYEYEAEARHDHRKDKDWPPDDPPDDDDPDPVVVRLVSSVVSVVVSPVVDPRYHYTYMYIYYHLQCSLVVVQVVCVVVVHQEYEYEDQWAADPVRATHGPDCSVLNSLVVNLVRHSHKYKYWYDLQLVHDDDPPPPDAAAEEEQEAAFDDQSLRLCSSQVSSLPNPRYAYEYEYEDEDPQLVVPDDPDPDDPDDDDDDPVVVVRVVVRVVSVVVVCVVCVPPPRYHYHYHYDRACVRLLVVVLVVAPPHQEYEYEQCPPDPDRNQPPQCVPAPRSSQHSVRRCCSHSVRPHSHMYMYMDGDQDDDPPPDRPPDPPDPPVPDPPPVPVCVVVVVVPPPPPPPPVVPPPQPDDPPDQPCPVVLLVLLLLLLLLLCLLVLLQLLLQVLVCVQCVPDRLNLLLLVLLQVLLLVLLVVCLVCVLPAALLVLLLQLLVLSLVLLVVLLVLCVVCVSHHDPVSSVSSSVSSSSSSNSNSSNQLSLLLLCLQADLSSNLSSLLSNLVSLLVSLVLSVVLCVVQVPPDCSSVVSSNVSSVVSSVSSVSSSCCSQQPNLQRRRSLSSLVQLVVLPRPNCQVSCVSNVHHDDPDDDDDDPDPPPDADDLVRLCVVCVLLLVLLLLLQLLLLLCPPLVLVPLQDDAPCHPCLSSLLSSLLSVLLSVLSCQCVPVVRQDQDSVVLSVLSVVCVVLVVVCVVCSVPNHSVSSSVSSNVSSNSSNNSLSSSSSNSSPPHRSNSSSSSSSSSVSSNSNSNSNNSVSNLVSLVPPPVSD

pLDDT: mean 78.9, std 17.93, range [23.97, 97.0]

Organism: Clitoria ternatea (NCBI:txid43366)

InterPro domains:
  IPR002259 Equilibrative nucleoside transporter [PF01733] (958-1246)
  IPR002259 Equilibrative nucleoside transporter [PR01130] (978-998)
  IPR002259 Equilibrative nucleoside transporter [PR01130] (1187-1203)
  IPR002259 Equilibrative nucleoside transporter [PR01130] (1224-1248)
  IPR006153 Cation/H+ exchanger, transmembrane domain [PF00999] (58-433)
  IPR038770 Sodium/solute symporter superfamily [G3DSA:1.20.1530.20] (44-443)
  IPR050794 Monovalent cation:proton antiporter 2 [PTHR32468] (20-794)
  IPR057290 Cation/H(+) antiporter, C-terminal domain [PF23259] (632-791)
  IPR057291 Cation/H(+) antiporter, central domain [PF23256] (493-618)

Radius of gyration: 37.9 Å; chains: 1; bounding box: 114×67×101 Å